Protein 2P8Z (pdb70)

Foldseek 3Di:
DEAPVVVVVQQVFLQQEFFEEEFEAPPLCRPLLVVLQCVVFWDDHCPWWFAFFKTKGKFFDDPVLVVLFPGDDDHGIHIYIHGDADNFQAQALLRLLRLLLGAEYEYEAELPVAQDPSSLRSVQFNLVSVHFYFYEHEPVVCCVPPVVDDPVRSVVSVVVSLVVQLVSCVVRHDCVVPRSRYDLLVLRYWYYYSVLFFIAGLQVLLVVCQVPLVHHSVVRSVQLDDQWFQDPVVRDIDRDQADPVRHGTDRNVCVRPVVLLSVQLVCQQVVVVVSNVVSCVVLVFDQDDPLVVDGHSSVSSVRRCRSGGSSVSVVSSSRRPGGRQQVPLLVSLVQFAPDDCVDPVSVQLNRLEQQGKWKWKFSFWTDIPPVLFTKTKTFTRGHKAFAQAWKWWAEPPDDLVDCPLTDTDGFHFKWASHRGDTHTDGMGGGRDITITGPCQPSYQGITIITRDSNGDTTHTGLRFHAQLAKKFKDAPDVVLVVLLVQLVVSLCSNDVSWDWDADPVGTIMITGRDPVRSVVSVVCSCCPSSVGDMDIDHDDDAKAKEFAAKQPDWFWFFWPVSFKIWTKMKGFADPVQQVCLVPPNQWLPPDQQVSLCCCCVPVVDDSQQSSFWLAEEAVRRHQETEGEQEDDDDCPVVCSVLLHLLVNVPQCQPLLATGGHHRMYMYTHYMGHDPDVVNDSNTRSLNNNLRSNLNSLSRHMWMWKKKWFADVLVVLVVVLLVVQVKAWDDWDQVGTIITIIDGPPVSSNCSVVSSCVSRVNGMHIDDDDDDDDTDPDRCQPCPDPNVVSSQVSCVVVVHDRGRDGSVVSGDDD/DCVVPVPADDADPCNFLVDPVCVVVVHDDDHGDGD

Structure (mmCIF, N/CA/C/O backbone):
data_2P8Z
#
_entry.id   2P8Z
#
_cell.length_a   1.0
_cell.length_b   1.0
_cell.length_c   1.0
_cell.angle_alpha   90.0
_cell.angle_beta   90.0
_cell.angle_gamma   90.0
#
_symmetry.space_group_name_H-M   'P 1'
#
loop_
_entity.id
_entity.type
_entity.pdbx_description
1 polymer 'Elongation factor 2'
2 polymer 'Elongation factor Tu-B'
3 non-polymer ADENOSINE-5-DIPHOSPHORIBOSE
4 non-polymer '[1R-(1.ALPHA.,3A.BETA.,4.BETA.,4A.BETA.,7.BETA.,7A.ALPHA.,8A.BETA.)]8A-[(6-DEOXY-4-O-METHYL-BETA-D-ALTROPYRANOSYLOXY)METHYL]-4-FORMYL-4,4A,5,6,7,7A,8,8A-OCTAHYDRO-7-METHYL-3-(1-METHYLETHYL)-1,4-METHANO-S-INDACENE-3A(1H)-CARBOXYLIC ACID'
5 non-polymer 'PHOSPHOAMINOPHOSPHONIC ACID-GUANYLATE ESTER'
#
loop_
_atom_site.group_PDB
_atom_site.id
_atom_site.type_symbol
_atom_site.label_atom_id
_atom_site.label_alt_id
_atom_site.label_comp_id
_atom_site.label_asym_id
_atom_site.label_entity_id
_atom_site.label_seq_id
_atom_site.pdbx_PDB_ins_code
_atom_site.Cartn_x
_atom_site.Cartn_y
_atom_site.Cartn_z
_atom_site.occupancy
_atom_site.B_iso_or_equiv
_atom_site.auth_seq_id
_atom_site.auth_comp_id
_atom_site.auth_asym_id
_atom_site.auth_atom_id
_atom_site.pdbx_PDB_model_num
ATOM 1 N N . ALA A 1 3 ? -15.390 74.503 -59.736 1.00 15.00 3 ALA T N 1
ATOM 2 C CA . ALA A 1 3 ? -15.792 75.033 -58.381 1.00 15.00 3 ALA T CA 1
ATOM 3 C C . ALA A 1 3 ? -16.845 76.152 -58.447 1.00 15.00 3 ALA T C 1
ATOM 4 O O . ALA A 1 3 ? -16.560 77.271 -58.875 1.00 15.00 3 ALA T O 1
ATOM 6 N N . PHE A 1 4 ? -18.058 75.846 -58.001 1.00 15.00 4 PHE T N 1
ATOM 7 C CA . PHE A 1 4 ? -19.143 76.817 -58.035 1.00 15.00 4 PHE T CA 1
ATOM 8 C C . PHE A 1 4 ? -19.680 77.181 -56.663 1.00 15.00 4 PHE T C 1
ATOM 9 O O . PHE A 1 4 ? -19.487 76.454 -55.689 1.00 15.00 4 PHE T O 1
ATOM 17 N N . THR A 1 5 ? -20.375 78.311 -56.607 1.00 15.00 5 THR T N 1
ATOM 18 C CA . THR A 1 5 ? -20.980 78.789 -55.373 1.00 15.00 5 THR T CA 1
ATOM 19 C C . THR A 1 5 ? -22.401 78.238 -55.338 1.00 15.00 5 THR T C 1
ATOM 20 O O . THR A 1 5 ? -22.935 77.804 -56.366 1.00 15.00 5 THR T O 1
ATOM 24 N N . VAL A 1 6 ? -23.015 78.260 -54.162 1.00 15.00 6 VAL T N 1
ATOM 25 C CA . VAL A 1 6 ? -24.382 77.775 -54.014 1.00 15.00 6 VAL T CA 1
ATOM 26 C C . VAL A 1 6 ? -25.317 78.512 -54.971 1.00 15.00 6 VAL T C 1
ATOM 27 O O . VAL A 1 6 ? -26.267 77.929 -55.489 1.00 15.00 6 VAL T O 1
ATOM 31 N N . ASP A 1 7 ? -25.041 79.793 -55.204 1.00 15.00 7 ASP T N 1
ATOM 32 C CA . ASP A 1 7 ? -25.856 80.599 -56.109 1.00 15.00 7 ASP T CA 1
ATOM 33 C C . ASP A 1 7 ? -25.701 80.115 -57.541 1.00 15.00 7 ASP T C 1
ATOM 34 O O . ASP A 1 7 ? -26.681 80.028 -58.283 1.00 15.00 7 ASP T O 1
ATOM 39 N N . GLN A 1 8 ? -24.464 79.811 -57.927 1.00 15.00 8 GLN T N 1
ATOM 40 C CA . GLN A 1 8 ? -24.193 79.329 -59.276 1.00 15.00 8 GLN T CA 1
ATOM 41 C C . GLN A 1 8 ? -24.881 77.988 -59.490 1.00 15.00 8 GLN T C 1
ATOM 42 O O . GLN A 1 8 ? -25.472 77.743 -60.539 1.00 15.00 8 GLN T O 1
ATOM 48 N N . MET A 1 9 ? -24.809 77.127 -58.481 1.00 15.00 9 MET T N 1
ATOM 49 C CA . MET A 1 9 ? -25.443 75.819 -58.556 1.00 15.00 9 MET T CA 1
ATOM 50 C C . MET A 1 9 ? -26.943 75.992 -58.725 1.00 15.00 9 MET T C 1
ATOM 51 O O . MET A 1 9 ? -27.533 75.434 -59.650 1.00 15.00 9 MET T O 1
ATOM 56 N N . ARG A 1 10 ? -27.549 76.773 -57.833 1.00 15.00 10 ARG T N 1
ATOM 57 C CA . ARG A 1 10 ? -28.987 77.022 -57.875 1.00 15.00 10 ARG T CA 1
ATOM 58 C C . ARG A 1 10 ? -29.436 77.626 -59.209 1.00 15.00 10 ARG T C 1
ATOM 59 O O . ARG A 1 10 ? -30.535 77.352 -59.691 1.00 15.00 10 ARG T O 1
ATOM 67 N N . SER A 1 11 ? -28.582 78.445 -59.805 1.00 15.00 11 SER T N 1
ATOM 68 C CA . SER A 1 11 ? -28.893 79.064 -61.084 1.00 15.00 11 SER T CA 1
ATOM 69 C C . SER A 1 11 ? -28.848 77.994 -62.181 1.00 15.00 11 SER T C 1
ATOM 70 O O . SER A 1 11 ? -29.657 77.990 -63.111 1.00 15.00 11 SER T O 1
ATOM 73 N N . LEU A 1 12 ? -27.887 77.087 -62.057 1.00 15.00 12 LEU T N 1
ATOM 74 C CA . LEU A 1 12 ? -27.705 75.995 -63.007 1.00 15.00 12 LEU T CA 1
ATOM 75 C C . LEU A 1 12 ? -28.921 75.065 -62.944 1.00 15.00 12 LEU T C 1
ATOM 76 O O . LEU A 1 12 ? -29.387 74.562 -63.962 1.00 15.00 12 LEU T O 1
ATOM 81 N N . MET A 1 13 ? -29.436 74.865 -61.734 1.00 15.00 13 MET T N 1
ATOM 82 C CA . MET A 1 13 ? -30.592 74.001 -61.497 1.00 15.00 13 MET T CA 1
ATOM 83 C C . MET A 1 13 ? -31.929 74.563 -61.979 1.00 15.00 13 MET T C 1
ATOM 84 O O . MET A 1 13 ? -32.929 73.844 -61.992 1.00 15.00 13 MET T O 1
ATOM 89 N N . ASP A 1 14 ? -31.958 75.839 -62.361 1.00 15.00 14 ASP T N 1
ATOM 90 C CA . ASP A 1 14 ? -33.189 76.452 -62.872 1.00 15.00 14 ASP T CA 1
ATOM 91 C C . ASP A 1 14 ? -33.449 76.021 -64.309 1.00 15.00 14 ASP T C 1
ATOM 92 O O . ASP A 1 14 ? -34.596 75.861 -64.720 1.00 15.00 14 ASP T O 1
ATOM 97 N N . LYS A 1 15 ? -32.373 75.852 -65.073 1.00 15.00 15 LYS T N 1
ATOM 98 C CA . LYS A 1 15 ? -32.482 75.465 -66.474 1.00 15.00 15 LYS T CA 1
ATOM 99 C C . LYS A 1 15 ? -32.477 73.955 -66.632 1.00 15.00 15 LYS T C 1
ATOM 100 O O . LYS A 1 15 ? -31.541 73.376 -67.189 1.00 15.00 15 LYS T O 1
ATOM 106 N N . VAL A 1 16 ? -33.535 73.320 -66.142 1.00 15.00 16 VAL T N 1
ATOM 107 C CA . VAL A 1 16 ? -33.656 71.871 -66.212 1.00 15.00 16 VAL T CA 1
ATOM 108 C C . VAL A 1 16 ? -33.610 71.333 -67.634 1.00 15.00 16 VAL T C 1
ATOM 109 O O . VAL A 1 16 ? -33.513 70.122 -67.844 1.00 15.00 16 VAL T O 1
ATOM 113 N N . THR A 1 17 ? -33.689 72.224 -68.614 1.00 15.00 17 THR T N 1
ATOM 114 C CA . THR A 1 17 ? -33.608 71.791 -70.001 1.00 15.00 17 THR T CA 1
ATOM 115 C C . THR A 1 17 ? -32.149 71.406 -70.242 1.00 15.00 17 THR T C 1
ATOM 116 O O . THR A 1 17 ? -31.835 70.601 -71.119 1.00 15.00 17 THR T O 1
ATOM 120 N N . ASN A 1 18 ? -31.267 71.986 -69.432 1.00 15.00 18 ASN T N 1
ATOM 121 C CA . ASN A 1 18 ? -29.833 71.766 -69.543 1.00 15.00 18 ASN T CA 1
ATOM 122 C C . ASN A 1 18 ? -29.280 70.930 -68.406 1.00 15.00 18 ASN T C 1
ATOM 123 O O . ASN A 1 18 ? -28.136 71.112 -67.976 1.00 15.00 18 ASN T O 1
ATOM 128 N N . VAL A 1 19 ? -30.112 70.025 -67.909 1.00 15.00 19 VAL T N 1
ATOM 129 C CA . VAL A 1 19 ? -29.718 69.126 -66.845 1.00 15.00 19 VAL T CA 1
ATOM 130 C C . VAL A 1 19 ? -29.755 67.719 -67.425 1.00 15.00 19 VAL T C 1
ATOM 131 O O . VAL A 1 19 ? -30.521 67.447 -68.359 1.00 15.00 19 VAL T O 1
ATOM 135 N N . ARG A 1 20 ? -28.913 66.838 -66.892 1.00 15.00 20 ARG T N 1
ATOM 136 C CA . ARG A 1 20 ? -28.861 65.453 -67.345 1.00 15.00 20 ARG T CA 1
ATOM 137 C C . ARG A 1 20 ? -28.709 64.544 -66.132 1.00 15.00 20 ARG T C 1
ATOM 138 O O . ARG A 1 20 ? -27.690 64.561 -65.444 1.00 15.00 20 ARG T O 1
ATOM 146 N N . ASN A 1 21 ? -29.737 63.757 -65.866 1.00 15.00 21 ASN T N 1
ATOM 147 C CA . ASN A 1 21 ? -29.718 62.832 -64.753 1.00 15.00 21 ASN T CA 1
ATOM 148 C C . ASN A 1 21 ? -29.395 61.485 -65.374 1.00 15.00 21 ASN T C 1
ATOM 149 O O . ASN A 1 21 ? -30.145 60.991 -66.203 1.00 15.00 21 ASN T O 1
ATOM 154 N N . MET A 1 22 ? -28.262 60.905 -64.993 1.00 15.00 22 MET T N 1
ATOM 155 C CA . MET A 1 22 ? -27.852 59.626 -65.549 1.00 15.00 22 MET T CA 1
ATOM 156 C C . MET A 1 22 ? -26.934 58.825 -64.634 1.00 15.00 22 MET T C 1
ATOM 157 O O . MET A 1 22 ? -26.578 59.262 -63.542 1.00 15.00 22 MET T O 1
ATOM 162 N N . SER A 1 23 ? -26.567 57.632 -65.079 1.00 15.00 23 SER T N 1
ATOM 163 C CA . SER A 1 23 ? -25.674 56.769 -64.309 1.00 15.00 23 SER T CA 1
ATOM 164 C C . SER A 1 23 ? -24.820 55.968 -65.292 1.00 15.00 23 SER T C 1
ATOM 165 O O . SER A 1 23 ? -25.006 56.060 -66.509 1.00 15.00 23 SER T O 1
ATOM 168 N N . VAL A 1 24 ? -23.879 55.198 -64.755 1.00 15.00 24 VAL T N 1
ATOM 169 C CA . VAL A 1 24 ? -23.006 54.374 -65.580 1.00 15.00 24 VAL T CA 1
ATOM 170 C C . VAL A 1 24 ? -23.338 52.911 -65.276 1.00 15.00 24 VAL T C 1
ATOM 171 O O . VAL A 1 24 ? -23.368 52.492 -64.113 1.00 15.00 24 VAL T O 1
ATOM 175 N N . ILE A 1 25 ? -23.622 52.154 -66.331 1.00 15.00 25 ILE T N 1
ATOM 176 C CA . ILE A 1 25 ? -23.971 50.743 -66.228 1.00 15.00 25 ILE T CA 1
ATOM 177 C C . ILE A 1 25 ? -22.771 49.939 -66.705 1.00 15.00 25 ILE T C 1
ATOM 178 O O . ILE A 1 25 ? -22.310 50.117 -67.833 1.00 15.00 25 ILE T O 1
ATOM 183 N N . ALA A 1 26 ? -22.264 49.055 -65.857 1.00 15.00 26 ALA T N 1
ATOM 184 C CA . ALA A 1 26 ? -21.110 48.256 -66.238 1.00 15.00 26 ALA T CA 1
ATOM 185 C C . ALA A 1 26 ? -20.937 46.992 -65.408 1.00 15.00 26 ALA T C 1
ATOM 186 O O . ALA A 1 26 ? -21.227 46.969 -64.209 1.00 15.00 26 ALA T O 1
ATOM 188 N N . HIS A 1 27 ? -20.462 45.943 -66.076 1.00 15.00 27 HIS T N 1
ATOM 189 C CA . HIS A 1 27 ? -20.188 44.654 -65.454 1.00 15.00 27 HIS T CA 1
ATOM 190 C C . HIS A 1 27 ? -18.896 44.878 -64.659 1.00 15.00 27 HIS T C 1
ATOM 191 O O . HIS A 1 27 ? -18.058 45.696 -65.063 1.00 15.00 27 HIS T O 1
ATOM 198 N N . VAL A 1 28 ? -18.733 44.181 -63.533 1.00 15.00 28 VAL T N 1
ATOM 199 C CA . VAL A 1 28 ? -17.525 44.336 -62.709 1.00 15.00 28 VAL T CA 1
ATOM 200 C C . VAL A 1 28 ? -16.248 44.256 -63.534 1.00 15.00 28 VAL T C 1
ATOM 201 O O . VAL A 1 28 ? -16.146 43.454 -64.459 1.00 15.00 28 VAL T O 1
ATOM 205 N N . ASP A 1 29 ? -15.283 45.104 -63.194 1.00 15.00 29 ASP T N 1
ATOM 206 C CA . ASP A 1 29 ? -13.993 45.137 -63.878 1.00 15.00 29 ASP T CA 1
ATOM 207 C C . ASP A 1 29 ? -13.981 45.724 -65.284 1.00 15.00 29 ASP T C 1
ATOM 208 O O . ASP A 1 29 ? -12.918 45.795 -65.912 1.00 15.00 29 ASP T O 1
ATOM 213 N N . HIS A 1 30 ? -15.137 46.138 -65.795 1.00 15.00 30 HIS T N 1
ATOM 214 C CA . HIS A 1 30 ? -15.145 46.714 -67.128 1.00 15.00 30 HIS T CA 1
ATOM 215 C C . HIS A 1 30 ? -14.682 48.165 -67.158 1.00 15.00 30 HIS T C 1
ATOM 216 O O . HIS A 1 30 ? -14.643 48.779 -68.221 1.00 15.00 30 HIS T O 1
ATOM 223 N N . GLY A 1 31 ? -14.323 48.707 -65.996 1.00 15.00 31 GLY T N 1
ATOM 224 C CA . GLY A 1 31 ? -13.817 50.069 -65.944 1.00 15.00 31 GLY T CA 1
ATOM 225 C C . GLY A 1 31 ? -14.773 51.182 -65.579 1.00 15.00 31 GLY T C 1
ATOM 226 O O . GLY A 1 31 ? -14.510 52.345 -65.878 1.00 15.00 31 GLY T O 1
ATOM 227 N N . LYS A 1 32 ? -15.879 50.842 -64.933 1.00 15.00 32 LYS T N 1
ATOM 228 C CA . LYS A 1 32 ? -16.860 51.840 -64.525 1.00 15.00 32 LYS T CA 1
ATOM 229 C C . LYS A 1 32 ? -16.241 52.916 -63.632 1.00 15.00 32 LYS T C 1
ATOM 230 O O . LYS A 1 32 ? -16.501 54.105 -63.806 1.00 15.00 32 LYS T O 1
ATOM 236 N N . SER A 1 33 ? -15.405 52.498 -62.692 1.00 15.00 33 SER T N 1
ATOM 237 C CA . SER A 1 33 ? -14.764 53.432 -61.775 1.00 15.00 33 SER T CA 1
ATOM 238 C C . SER A 1 33 ? -13.776 54.395 -62.414 1.00 15.00 33 SER T C 1
ATOM 239 O O . SER A 1 33 ? -13.868 55.604 -62.191 1.00 15.00 33 SER T O 1
ATOM 242 N N . THR A 1 34 ? -12.831 53.874 -63.197 1.00 15.00 34 THR T N 1
ATOM 243 C CA . THR A 1 34 ? -11.832 54.744 -63.815 1.00 15.00 34 THR T CA 1
ATOM 244 C C . THR A 1 34 ? -12.453 55.692 -64.828 1.00 15.00 34 THR T C 1
ATOM 245 O O . THR A 1 34 ? -11.911 56.763 -65.091 1.00 15.00 34 THR T O 1
ATOM 249 N N . LEU A 1 35 ? -13.584 55.307 -65.406 1.00 15.00 35 LEU T N 1
ATOM 250 C CA . LEU A 1 35 ? -14.245 56.197 -66.350 1.00 15.00 35 LEU T CA 1
ATOM 251 C C . LEU A 1 35 ? -14.877 57.371 -65.606 1.00 15.00 35 LEU T C 1
ATOM 252 O O . LEU A 1 35 ? -14.794 58.509 -66.064 1.00 15.00 35 LEU T O 1
ATOM 257 N N . THR A 1 36 ? -15.498 57.107 -64.455 1.00 15.00 36 THR T N 1
ATOM 258 C CA . THR A 1 36 ? -16.125 58.186 -63.703 1.00 15.00 36 THR T CA 1
ATOM 259 C C . THR A 1 36 ? -15.045 59.074 -63.095 1.00 15.00 36 THR T C 1
ATOM 260 O O . THR A 1 36 ? -15.248 60.283 -62.953 1.00 15.00 36 THR T O 1
ATOM 264 N N . ASP A 1 37 ? -13.898 58.495 -62.740 1.00 15.00 37 ASP T N 1
ATOM 265 C CA . ASP A 1 37 ? -12.823 59.324 -62.196 1.00 15.00 37 ASP T CA 1
ATOM 266 C C . ASP A 1 37 ? -12.427 60.295 -63.303 1.00 15.00 37 ASP T C 1
ATOM 267 O O . ASP A 1 37 ? -12.197 61.473 -63.056 1.00 15.00 37 ASP T O 1
ATOM 272 N N . SER A 1 38 ? -12.363 59.792 -64.532 1.00 15.00 38 SER T N 1
ATOM 273 C CA . SER A 1 38 ? -12.034 60.621 -65.684 1.00 15.00 38 SER T CA 1
ATOM 274 C C . SER A 1 38 ? -13.047 61.760 -65.825 1.00 15.00 38 SER T C 1
ATOM 275 O O . SER A 1 38 ? -12.667 62.914 -66.032 1.00 15.00 38 SER T O 1
ATOM 278 N N . LEU A 1 39 ? -14.336 61.437 -65.734 1.00 15.00 39 LEU T N 1
ATOM 279 C CA . LEU A 1 39 ? -15.367 62.461 -65.845 1.00 15.00 39 LEU T CA 1
ATOM 280 C C . LEU A 1 39 ? -15.230 63.477 -64.713 1.00 15.00 39 LEU T C 1
ATOM 281 O O . LEU A 1 39 ? -15.292 64.691 -64.941 1.00 15.00 39 LEU T O 1
ATOM 286 N N . VAL A 1 40 ? -15.043 62.977 -63.491 1.00 15.00 40 VAL T N 1
ATOM 287 C CA . VAL A 1 40 ? -14.901 63.855 -62.339 1.00 15.00 40 VAL T CA 1
ATOM 288 C C . VAL A 1 40 ? -13.682 64.774 -62.449 1.00 15.00 40 VAL T C 1
ATOM 289 O O . VAL A 1 40 ? -13.784 65.966 -62.156 1.00 15.00 40 VAL T O 1
ATOM 293 N N . GLN A 1 41 ? -12.540 64.236 -62.878 1.00 15.00 41 GLN T N 1
ATOM 294 C CA . GLN A 1 41 ? -11.326 65.044 -63.025 1.00 15.00 41 GLN T CA 1
ATOM 295 C C . GLN A 1 41 ? -11.455 66.106 -64.115 1.00 15.00 41 GLN T C 1
ATOM 296 O O . GLN A 1 41 ? -10.852 67.175 -64.022 1.00 15.00 41 GLN T O 1
ATOM 302 N N . ARG A 1 42 ? -12.236 65.808 -65.149 1.00 15.00 42 ARG T N 1
ATOM 303 C CA . ARG A 1 42 ? -12.431 66.736 -66.257 1.00 15.00 42 ARG T CA 1
ATOM 304 C C . ARG A 1 42 ? -13.537 67.763 -66.052 1.00 15.00 42 ARG T C 1
ATOM 305 O O . ARG A 1 42 ? -13.403 68.918 -66.476 1.00 15.00 42 ARG T O 1
ATOM 313 N N . ALA A 1 43 ? -14.632 67.356 -65.419 1.00 15.00 43 ALA T N 1
ATOM 314 C CA . ALA A 1 43 ? -15.741 68.279 -65.248 1.00 15.00 43 ALA T CA 1
ATOM 315 C C . ALA A 1 43 ? -16.405 68.285 -63.881 1.00 15.00 43 ALA T C 1
ATOM 316 O O . ALA A 1 43 ? -17.413 68.959 -63.699 1.00 15.00 43 ALA T O 1
ATOM 318 N N . GLY A 1 44 ? -15.841 67.542 -62.930 1.00 15.00 44 GLY T N 1
ATOM 319 C CA . GLY A 1 44 ? -16.406 67.491 -61.592 1.00 15.00 44 GLY T CA 1
ATOM 320 C C . GLY A 1 44 ? -16.654 68.877 -61.018 1.00 15.00 44 GLY T C 1
ATOM 321 O O . GLY A 1 44 ? -15.931 69.816 -61.324 1.00 15.00 44 GLY T O 1
ATOM 322 N N . ILE A 1 45 ? -17.690 69.010 -60.198 1.00 15.00 45 ILE T N 1
ATOM 323 C CA . ILE A 1 45 ? -18.029 70.286 -59.580 1.00 15.00 45 ILE T CA 1
ATOM 324 C C . ILE A 1 45 ? -17.789 70.199 -58.079 1.00 15.00 45 ILE T C 1
ATOM 325 O O . ILE A 1 45 ? -18.081 69.180 -57.441 1.00 15.00 45 ILE T O 1
ATOM 330 N N . ILE A 1 46 ? -17.273 71.286 -57.518 1.00 15.00 46 ILE T N 1
ATOM 331 C CA . ILE A 1 46 ? -16.988 71.359 -56.093 1.00 15.00 46 ILE T CA 1
ATOM 332 C C . ILE A 1 46 ? -17.416 72.727 -55.575 1.00 15.00 46 ILE T C 1
ATOM 333 O O . ILE A 1 46 ? -17.350 73.719 -56.313 1.00 15.00 46 ILE T O 1
ATOM 338 N N . SER A 1 47 ? -17.875 72.776 -54.325 1.00 15.00 47 SER T N 1
ATOM 339 C CA . SER A 1 47 ? -18.303 74.039 -53.710 1.00 15.00 47 SER T CA 1
ATOM 340 C C . SER A 1 47 ? -17.154 75.042 -53.680 1.00 15.00 47 SER T C 1
ATOM 341 O O . SER A 1 47 ? -16.013 74.668 -53.423 1.00 15.00 47 SER T O 1
ATOM 344 N N . ALA A 1 48 ? -17.456 76.313 -53.935 1.00 15.00 48 ALA T N 1
ATOM 345 C CA . ALA A 1 48 ? -16.431 77.357 -53.931 1.00 15.00 48 ALA T CA 1
ATOM 346 C C . ALA A 1 48 ? -15.832 77.560 -52.536 1.00 15.00 48 ALA T C 1
ATOM 347 O O . ALA A 1 48 ? -14.912 78.362 -52.348 1.00 15.00 48 ALA T O 1
ATOM 349 N N . GLY A 1 67 ? -18.526 69.734 -41.231 1.00 15.00 67 GLY T N 1
ATOM 350 C CA . GLY A 1 67 ? -17.689 68.573 -40.986 1.00 15.00 67 GLY T CA 1
ATOM 351 C C . GLY A 1 67 ? -18.497 67.294 -41.072 1.00 15.00 67 GLY T C 1
ATOM 352 O O . GLY A 1 67 ? -18.100 66.249 -40.559 1.00 15.00 67 GLY T O 1
ATOM 353 N N . ILE A 1 68 ? -19.653 67.385 -41.712 1.00 15.00 68 ILE T N 1
ATOM 354 C CA . ILE A 1 68 ? -20.513 66.225 -41.878 1.00 15.00 68 ILE T CA 1
ATOM 355 C C . ILE A 1 68 ? -20.244 65.629 -43.248 1.00 15.00 68 ILE T C 1
ATOM 356 O O . ILE A 1 68 ? -20.313 66.326 -44.262 1.00 15.00 68 ILE T O 1
ATOM 361 N N . THR A 1 69 ? -19.911 64.344 -43.266 1.00 15.00 69 THR T N 1
ATOM 362 C CA . THR A 1 69 ? -19.635 63.657 -44.514 1.00 15.00 69 THR T CA 1
ATOM 363 C C . THR A 1 69 ? -20.673 62.576 -44.723 1.00 15.00 69 THR T C 1
ATOM 364 O O . THR A 1 69 ? -21.327 62.127 -43.774 1.00 15.00 69 THR T O 1
ATOM 368 N N . ILE A 1 70 ? -20.833 62.170 -45.975 1.00 15.00 70 ILE T N 1
ATOM 369 C CA . ILE A 1 70 ? -21.803 61.145 -46.304 1.00 15.00 70 ILE T CA 1
ATOM 370 C C . ILE A 1 70 ? -21.171 60.153 -47.248 1.00 15.00 70 ILE T C 1
ATOM 371 O O . ILE A 1 70 ? -20.040 60.344 -47.689 1.00 15.00 70 ILE T O 1
ATOM 376 N N . LYS A 1 71 ? -21.880 59.072 -47.536 1.00 15.00 71 LYS T N 1
ATOM 377 C CA . LYS A 1 71 ? -21.343 58.139 -48.500 1.00 15.00 71 LYS T CA 1
ATOM 378 C C . LYS A 1 71 ? -21.658 58.747 -49.870 1.00 15.00 71 LYS T C 1
ATOM 379 O O . LYS A 1 71 ? -22.809 59.119 -50.144 1.00 15.00 71 LYS T O 1
ATOM 385 N N . SER A 1 72 ? -20.648 58.844 -50.728 1.00 15.00 72 SER T N 1
ATOM 386 C CA . SER A 1 72 ? -20.846 59.414 -52.052 1.00 15.00 72 SER T CA 1
ATOM 387 C C . SER A 1 72 ? -21.987 58.672 -52.748 1.00 15.00 72 SER T C 1
ATOM 388 O O . SER A 1 72 ? -21.932 57.458 -52.946 1.00 15.00 72 SER T O 1
ATOM 391 N N . THR A 1 73 ? -23.029 59.419 -53.102 1.00 15.00 73 THR T N 1
ATOM 392 C CA . THR A 1 73 ? -24.216 58.862 -53.741 1.00 15.00 73 THR T CA 1
ATOM 393 C C . THR A 1 73 ? -24.434 59.414 -55.137 1.00 15.00 73 THR T C 1
ATOM 394 O O . THR A 1 73 ? -25.075 58.773 -55.972 1.00 15.00 73 THR T O 1
ATOM 398 N N . ALA A 1 74 ? -23.914 60.614 -55.376 1.00 15.00 74 ALA T N 1
ATOM 399 C CA . ALA A 1 74 ? -24.054 61.271 -56.660 1.00 15.00 74 ALA T CA 1
ATOM 400 C C . ALA A 1 74 ? -22.986 62.342 -56.835 1.00 15.00 74 ALA T C 1
ATOM 401 O O . ALA A 1 74 ? -22.527 62.946 -55.870 1.00 15.00 74 ALA T O 1
ATOM 403 N N . ILE A 1 75 ? -22.588 62.578 -58.075 1.00 15.00 75 ILE T N 1
ATOM 404 C CA . ILE A 1 75 ? -21.573 63.579 -58.348 1.00 15.00 75 ILE T CA 1
ATOM 405 C C . ILE A 1 75 ? -22.115 64.528 -59.406 1.00 15.00 75 ILE T C 1
ATOM 406 O O . ILE A 1 75 ? -22.851 64.112 -60.302 1.00 15.00 75 ILE T O 1
ATOM 411 N N . SER A 1 76 ? -21.764 65.801 -59.290 1.00 15.00 7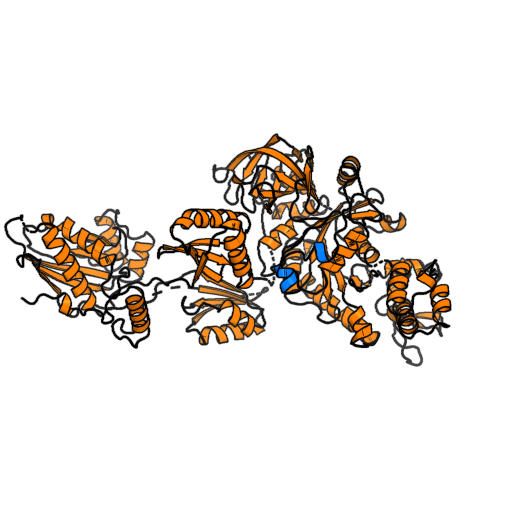6 SER T N 1
ATOM 412 C CA . SER A 1 76 ? -22.205 66.806 -60.253 1.00 15.00 76 SER T CA 1
ATOM 413 C C . SER A 1 76 ? -21.073 67.121 -61.239 1.00 15.00 76 SER T C 1
ATOM 414 O O . SER A 1 76 ? -19.915 67.254 -60.850 1.00 15.00 76 SER T O 1
ATOM 417 N N . LEU A 1 77 ? -21.426 67.219 -62.513 1.00 15.00 77 LEU T N 1
ATOM 418 C CA . LEU A 1 77 ? -20.480 67.534 -63.578 1.00 15.00 77 LEU T CA 1
ATOM 419 C C . LEU A 1 77 ? -20.946 68.820 -64.273 1.00 15.00 77 LEU T C 1
ATOM 420 O O . LEU A 1 77 ? -22.146 69.135 -64.291 1.00 15.00 77 LEU T O 1
ATOM 425 N N . TYR A 1 78 ? -20.000 69.566 -64.840 1.00 15.00 78 TYR T N 1
ATOM 426 C CA . TYR A 1 78 ? -20.339 70.798 -65.540 1.00 15.00 78 TYR T CA 1
ATOM 427 C C . TYR A 1 78 ? -19.760 70.754 -66.944 1.00 15.00 78 TYR T C 1
ATOM 428 O O . TYR A 1 78 ? -18.610 70.389 -67.132 1.00 15.00 78 TYR T O 1
ATOM 437 N N . SER A 1 79 ? -20.561 71.125 -67.934 1.00 15.00 79 SER T N 1
ATOM 438 C CA . SER A 1 79 ? -20.085 71.108 -69.306 1.00 15.00 79 SER T CA 1
ATOM 439 C C . SER A 1 79 ? -20.647 72.226 -70.177 1.00 15.00 79 SER T C 1
ATOM 440 O O . SER A 1 79 ? -21.804 72.627 -70.039 1.00 15.00 79 SER T O 1
ATOM 443 N N . GLU A 1 80 ? -19.797 72.726 -71.070 1.00 15.00 80 GLU T N 1
ATOM 444 C CA . GLU A 1 80 ? -20.169 73.775 -72.012 1.00 15.00 80 GLU T CA 1
ATOM 445 C C . GLU A 1 80 ? -19.942 73.244 -73.419 1.00 15.00 80 GLU T C 1
ATOM 446 O O . GLU A 1 80 ? -18.912 72.633 -73.694 1.00 15.00 80 GLU T O 1
ATOM 452 N N . MET A 1 81 ? -20.906 73.464 -74.304 1.00 15.00 81 MET T N 1
ATOM 453 C CA . MET A 1 81 ? -20.786 73.018 -75.681 1.00 15.00 81 MET T CA 1
ATOM 454 C C . MET A 1 81 ? -20.669 74.271 -76.544 1.00 15.00 81 MET T C 1
ATOM 455 O O . MET A 1 81 ? -21.042 75.364 -76.110 1.00 15.00 81 MET T O 1
ATOM 460 N N . SER A 1 82 ? -20.145 74.118 -77.757 1.00 15.00 82 SER T N 1
ATOM 461 C CA . SER A 1 82 ? -20.003 75.251 -78.668 1.00 15.00 82 SER T CA 1
ATOM 462 C C . SER A 1 82 ? -21.380 75.585 -79.215 1.00 15.00 82 SER T C 1
ATOM 463 O O . SER A 1 82 ? -22.281 74.745 -79.217 1.00 15.00 82 SER T O 1
ATOM 466 N N . ASP A 1 83 ? -21.541 76.813 -79.683 1.00 15.00 83 ASP T N 1
ATOM 467 C CA . ASP A 1 83 ? -22.818 77.236 -80.228 1.00 15.00 83 ASP T CA 1
ATOM 468 C C . ASP A 1 83 ? -23.316 76.299 -81.330 1.00 15.00 83 ASP T C 1
ATOM 469 O O . ASP A 1 83 ? -24.514 76.033 -81.421 1.00 15.00 83 ASP T O 1
ATOM 474 N N . GLU A 1 84 ? -22.414 75.786 -82.160 1.00 15.00 84 GLU T N 1
ATOM 475 C CA . GLU A 1 84 ? -22.851 74.891 -83.222 1.00 15.00 84 GLU T CA 1
ATOM 476 C C . GLU A 1 84 ? -23.335 73.573 -82.630 1.00 15.00 84 GLU T C 1
ATOM 477 O O . GLU A 1 84 ? -24.391 73.066 -83.018 1.00 15.00 84 GLU T O 1
ATOM 483 N N . ASP A 1 85 ? -22.571 73.023 -81.688 1.00 15.00 85 ASP T N 1
ATOM 484 C CA . ASP A 1 85 ? -22.943 71.771 -81.034 1.00 15.00 85 ASP T CA 1
ATOM 485 C C . ASP A 1 85 ? -24.358 71.848 -80.467 1.00 15.00 85 ASP T C 1
ATOM 486 O O . ASP A 1 85 ? -25.204 71.006 -80.772 1.00 15.00 85 ASP T O 1
ATOM 491 N N . VAL A 1 86 ? -24.611 72.866 -79.647 1.00 15.00 86 VAL T N 1
ATOM 492 C CA . VAL A 1 86 ? -25.920 73.049 -79.025 1.00 15.00 86 VAL T CA 1
ATOM 493 C C . VAL A 1 86 ? -27.072 73.071 -80.030 1.00 15.00 86 VAL T C 1
ATOM 494 O O . VAL A 1 86 ? -28.208 72.746 -79.682 1.00 15.00 86 VAL T O 1
ATOM 498 N N . LYS A 1 87 ? -26.788 73.456 -81.269 1.00 15.00 87 LYS T N 1
ATOM 499 C CA . LYS A 1 87 ? -27.834 73.490 -82.288 1.00 15.00 87 LYS T CA 1
ATOM 500 C C . LYS A 1 87 ? -28.222 72.074 -82.691 1.00 15.00 87 LYS T C 1
ATOM 501 O O . LYS A 1 87 ? -29.360 71.823 -83.084 1.00 15.00 87 LYS T O 1
ATOM 507 N N . GLU A 1 88 ? -27.267 71.156 -82.576 1.00 15.00 88 GLU T N 1
ATOM 508 C CA . GLU A 1 88 ? -27.476 69.756 -82.923 1.00 15.00 88 GLU T CA 1
ATOM 509 C C . GLU A 1 88 ? -28.323 68.977 -81.917 1.00 15.00 88 GLU T C 1
ATOM 510 O O . GLU A 1 88 ? -28.871 67.922 -82.251 1.00 15.00 88 GLU T O 1
ATOM 516 N N . ILE A 1 89 ? -28.436 69.491 -80.693 1.00 15.00 89 ILE T N 1
ATOM 517 C CA . ILE A 1 89 ? -29.222 68.834 -79.649 1.00 15.00 89 ILE T CA 1
ATOM 518 C C . ILE A 1 89 ? -30.698 68.808 -80.048 1.00 15.00 89 ILE T C 1
ATOM 519 O O . ILE A 1 89 ? -31.345 69.849 -80.132 1.00 15.00 89 ILE T O 1
ATOM 524 N N . LYS A 1 90 ? -31.221 67.612 -80.293 1.00 15.00 90 LYS T N 1
ATOM 525 C CA . LYS A 1 90 ? -32.613 67.443 -80.692 1.00 15.00 90 LYS T CA 1
ATOM 526 C C . LYS A 1 90 ? -33.594 67.573 -79.527 1.00 15.00 90 LYS T C 1
ATOM 527 O O . LYS A 1 90 ? -34.536 66.783 -79.408 1.00 15.00 90 LYS T O 1
ATOM 533 N N . GLN A 1 91 ? -33.368 68.543 -78.651 1.00 15.00 91 GLN T N 1
ATOM 534 C CA . GLN A 1 91 ? -34.284 68.751 -77.531 1.00 15.00 91 GLN T CA 1
ATOM 535 C C . GLN A 1 91 ? -34.121 70.154 -76.950 1.00 15.00 91 GLN T C 1
ATOM 536 O O . GLN A 1 91 ? -33.064 70.768 -77.081 1.00 15.00 91 GLN T O 1
ATOM 542 N N . LYS A 1 92 ? -35.187 70.655 -76.334 1.00 15.00 92 LYS T N 1
ATOM 543 C CA . LYS A 1 92 ? -35.224 71.990 -75.730 1.00 15.00 92 LYS T CA 1
ATOM 544 C C . LYS A 1 92 ? -33.944 72.365 -74.987 1.00 15.00 92 LYS T C 1
ATOM 545 O O . LYS A 1 92 ? -33.591 71.733 -73.994 1.00 15.00 92 LYS T O 1
ATOM 551 N N . THR A 1 93 ? -33.261 73.405 -75.463 1.00 15.00 93 THR T N 1
ATOM 552 C CA . THR A 1 93 ? -32.011 73.846 -74.841 1.00 15.00 93 THR T CA 1
ATOM 553 C C . THR A 1 93 ? -32.009 75.341 -74.476 1.00 15.00 93 THR T C 1
ATOM 554 O O . THR A 1 93 ? -32.552 76.169 -75.204 1.00 15.00 93 THR T O 1
ATOM 558 N N . ASP A 1 94 ? -31.393 75.680 -73.348 1.00 15.00 94 ASP T N 1
ATOM 559 C CA . ASP A 1 94 ? -31.322 77.072 -72.898 1.00 15.00 94 ASP T CA 1
ATOM 560 C C . ASP A 1 94 ? -29.881 77.486 -72.561 1.00 15.00 94 ASP T C 1
ATOM 561 O O . ASP A 1 94 ? -29.463 77.454 -71.392 1.00 15.00 94 ASP T O 1
ATOM 566 N N . GLY A 1 95 ? -29.128 77.885 -73.581 1.00 15.00 95 GLY T N 1
ATOM 567 C CA . GLY A 1 95 ? -27.753 78.284 -73.349 1.00 15.00 95 GLY T CA 1
ATOM 568 C C . GLY A 1 95 ? -26.784 77.150 -73.631 1.00 15.00 95 GLY T C 1
ATOM 569 O O . GLY A 1 95 ? -27.195 76.073 -74.077 1.00 15.00 95 GLY T O 1
ATOM 570 N N . ASN A 1 96 ? -25.504 77.381 -73.350 1.00 15.00 96 ASN T N 1
ATOM 571 C CA . ASN A 1 96 ? -24.469 76.386 -73.610 1.00 15.00 96 ASN T CA 1
ATOM 572 C C . ASN A 1 96 ? -23.909 75.668 -72.385 1.00 15.00 96 ASN T C 1
ATOM 573 O O . ASN A 1 96 ? -22.954 74.907 -72.503 1.00 15.00 96 ASN T O 1
ATOM 578 N N . SER A 1 97 ? -24.487 75.919 -71.214 1.00 15.00 97 SER T N 1
ATOM 579 C CA . SER A 1 97 ? -24.036 75.271 -69.983 1.00 15.00 97 SER T CA 1
ATOM 580 C C . SER A 1 97 ? -24.907 74.068 -69.641 1.00 15.00 97 SER T C 1
ATOM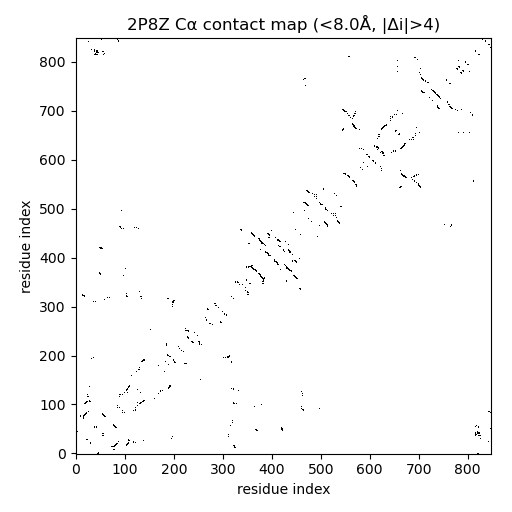 581 O O . SER A 1 97 ? -26.126 74.088 -69.843 1.00 15.00 97 SER T O 1
ATOM 584 N N . PHE A 1 98 ? -24.286 73.017 -69.115 1.00 15.00 98 PHE T N 1
ATOM 585 C CA . PHE A 1 98 ? -25.034 71.825 -68.761 1.00 15.00 98 PHE T CA 1
ATOM 586 C C . PHE A 1 98 ? -24.604 71.299 -67.410 1.00 15.00 98 PHE T C 1
ATOM 587 O O . PHE A 1 98 ? -23.430 71.345 -67.059 1.00 15.00 98 PHE T O 1
ATOM 595 N N . LEU A 1 99 ? -25.576 70.836 -66.635 1.00 15.00 99 LEU T N 1
ATOM 596 C CA . LEU A 1 99 ? -25.314 70.278 -65.316 1.00 15.00 99 LEU T CA 1
ATOM 597 C C . LEU A 1 99 ? -25.630 68.801 -65.419 1.00 15.00 99 LEU T C 1
ATOM 598 O O . LEU A 1 99 ? -26.739 68.413 -65.777 1.00 15.00 99 LEU T O 1
ATOM 603 N N . ILE A 1 100 ? -24.641 67.981 -65.106 1.00 15.00 100 ILE T N 1
ATOM 604 C CA . ILE A 1 100 ? -24.808 66.547 -65.195 1.00 15.00 100 ILE T CA 1
ATOM 605 C C . ILE A 1 100 ? -24.710 65.852 -63.845 1.00 15.00 100 ILE T C 1
ATOM 606 O O . ILE A 1 100 ? -23.695 65.957 -63.142 1.00 15.00 100 ILE T O 1
ATOM 611 N N . ASN A 1 101 ? -25.784 65.159 -63.479 1.00 15.00 101 ASN T N 1
ATOM 612 C CA . ASN A 1 101 ? -25.828 64.415 -62.239 1.00 15.00 101 ASN T CA 1
ATOM 613 C C . ASN A 1 101 ? -25.465 62.958 -62.538 1.00 15.00 101 ASN T C 1
ATOM 614 O O . ASN A 1 101 ? -26.228 62.239 -63.177 1.00 15.00 101 ASN T O 1
ATOM 619 N N . LEU A 1 102 ? -24.281 62.539 -62.103 1.00 15.00 102 LEU T N 1
ATOM 620 C CA . LEU A 1 102 ? -23.817 61.165 -62.296 1.00 15.00 102 LEU T CA 1
ATOM 621 C C . LEU A 1 102 ? -24.259 60.448 -61.020 1.00 15.00 102 LEU T C 1
ATOM 622 O O . LEU A 1 102 ? -23.651 60.601 -59.957 1.00 15.00 102 LEU T O 1
ATOM 627 N N . ILE A 1 103 ? -25.333 59.678 -61.121 1.00 15.00 103 ILE T N 1
ATOM 628 C CA . ILE A 1 103 ? -25.872 58.999 -59.963 1.00 15.00 103 ILE T CA 1
ATOM 629 C C . ILE A 1 103 ? -25.309 57.611 -59.749 1.00 15.00 103 ILE T C 1
ATOM 630 O O . ILE A 1 103 ? -25.274 56.793 -60.659 1.00 15.00 103 ILE T O 1
ATOM 635 N N . ASP A 1 104 ? -24.869 57.358 -58.523 1.00 15.00 104 ASP T N 1
ATOM 636 C CA . ASP A 1 104 ? -24.295 56.075 -58.151 1.00 15.00 104 ASP T CA 1
ATOM 637 C C . ASP A 1 104 ? -25.361 54.982 -58.163 1.00 15.00 104 ASP T C 1
ATOM 638 O O . ASP A 1 104 ? -26.518 55.212 -57.793 1.00 15.00 104 ASP T O 1
ATOM 643 N N . SER A 1 105 ? -24.969 53.798 -58.614 1.00 15.00 105 SER T N 1
ATOM 644 C CA . SER A 1 105 ? -25.871 52.658 -58.670 1.00 15.00 105 SER T CA 1
ATOM 645 C C . SER A 1 105 ? -25.175 51.483 -57.999 1.00 15.00 105 SER T C 1
ATOM 646 O O . SER A 1 105 ? -23.961 51.305 -58.134 1.00 15.00 105 SER T O 1
ATOM 649 N N . PRO A 1 106 ? -25.931 50.667 -57.252 1.00 15.00 106 PRO T N 1
ATOM 650 C CA . PRO A 1 106 ? -25.354 49.510 -56.568 1.00 15.00 106 PRO T CA 1
ATOM 651 C C . PRO A 1 106 ? -24.600 48.580 -57.521 1.00 15.00 106 PRO T C 1
ATOM 652 O O . PRO A 1 106 ? -24.733 48.683 -58.741 1.00 15.00 106 PRO T O 1
ATOM 656 N N . GLY A 1 107 ? -23.811 47.674 -56.952 1.00 15.00 107 GLY T N 1
ATOM 657 C CA . GLY A 1 107 ? -23.042 46.745 -57.759 1.00 15.00 107 GLY T CA 1
ATOM 658 C C . GLY A 1 107 ? -23.636 45.350 -57.791 1.00 15.00 107 GLY T C 1
ATOM 659 O O . GLY A 1 107 ? -23.133 44.462 -58.489 1.00 15.00 107 GLY T O 1
ATOM 660 N N . HIS A 1 108 ? -24.700 45.143 -57.021 1.00 15.00 108 HIS T N 1
ATOM 661 C CA . HIS A 1 108 ? -25.357 43.846 -56.996 1.00 15.00 108 HIS T CA 1
ATOM 662 C C . HIS A 1 108 ? -26.313 43.802 -58.172 1.00 15.00 108 HIS T C 1
ATOM 663 O O . HIS A 1 108 ? -27.211 44.629 -58.288 1.00 15.00 108 HIS T O 1
ATOM 670 N N . VAL A 1 109 ? -26.109 42.844 -59.060 1.00 15.00 109 VAL T N 1
ATOM 671 C CA . VAL A 1 109 ? -26.961 42.754 -60.225 1.00 15.00 109 VAL T CA 1
ATOM 672 C C . VAL A 1 109 ? -27.653 41.407 -60.345 1.00 15.00 109 VAL T C 1
ATOM 673 O O . VAL A 1 109 ? -27.282 40.522 -61.125 1.00 15.00 109 VAL T O 1
ATOM 677 N N . ASP A 1 110 ? -28.693 41.308 -59.526 1.00 15.00 110 ASP T N 1
ATOM 678 C CA . ASP A 1 110 ? -29.553 40.149 -59.381 1.00 15.00 110 ASP T CA 1
ATOM 679 C C . ASP A 1 110 ? -30.988 40.599 -59.662 1.00 15.00 110 ASP T C 1
ATOM 680 O O . ASP A 1 110 ? -31.940 39.973 -59.200 1.00 15.00 110 ASP T O 1
ATOM 685 N N . PHE A 1 111 ? -31.136 41.681 -60.422 1.00 15.00 111 PHE T N 1
ATOM 686 C CA . PHE A 1 111 ? -32.451 42.245 -60.710 1.00 15.00 111 PHE T CA 1
ATOM 687 C C . PHE A 1 111 ? -33.038 42.710 -59.389 1.00 15.00 111 PHE T C 1
ATOM 688 O O . PHE A 1 111 ? -34.243 42.626 -59.165 1.00 15.00 111 PHE T O 1
ATOM 696 N N . SER A 1 112 ? -32.164 43.205 -58.516 1.00 15.00 112 SER T N 1
ATOM 697 C CA . SER A 1 112 ? -32.564 43.692 -57.199 1.00 15.00 112 SER T CA 1
ATOM 698 C C . SER A 1 112 ? -33.358 44.988 -57.271 1.00 15.00 112 SER T C 1
ATOM 699 O O . SER A 1 112 ? -33.253 45.745 -58.237 1.00 15.00 112 SER T O 1
ATOM 702 N N . SER A 1 113 ? -34.134 45.249 -56.228 1.00 15.00 113 SER T N 1
ATOM 703 C CA . SER A 1 113 ? -34.942 46.455 -56.172 1.00 15.00 113 SER T CA 1
ATOM 704 C C . SER A 1 113 ? -34.125 47.670 -55.737 1.00 15.00 113 SER T C 1
ATOM 705 O O . SER A 1 113 ? -34.590 48.801 -55.845 1.00 15.00 113 SER T O 1
ATOM 708 N N . GLU A 1 114 ? -32.910 47.446 -55.249 1.00 15.00 114 GLU T N 1
ATOM 709 C CA . GLU A 1 114 ? -32.076 48.570 -54.833 1.00 15.00 114 GLU T CA 1
ATOM 710 C C . GLU A 1 114 ? -31.564 49.245 -56.102 1.00 15.00 114 GLU T C 1
ATOM 711 O O . GLU A 1 114 ? -31.413 50.468 -56.162 1.00 15.00 114 GLU T O 1
ATOM 717 N N . VAL A 1 115 ? -31.303 48.431 -57.119 1.00 15.00 115 VAL T N 1
ATOM 718 C CA . VAL A 1 115 ? -30.824 48.931 -58.394 1.00 15.00 115 VAL T CA 1
ATOM 719 C C . VAL A 1 115 ? -31.949 49.687 -59.101 1.00 15.00 115 VAL T C 1
ATOM 720 O O . VAL A 1 115 ? -31.747 50.795 -59.579 1.00 15.00 115 VAL T O 1
ATOM 724 N N . THR A 1 116 ? -33.130 49.082 -59.160 1.00 15.00 116 THR T N 1
ATOM 725 C CA . THR A 1 116 ? -34.290 49.703 -59.791 1.00 15.00 116 THR T CA 1
ATOM 726 C C . THR A 1 116 ? -34.568 51.082 -59.197 1.00 15.00 116 THR T C 1
ATOM 727 O O . THR A 1 116 ? -34.941 52.004 -59.920 1.00 15.00 116 THR T O 1
ATOM 731 N N . ALA A 1 117 ? -34.383 51.220 -57.886 1.00 15.00 117 ALA T N 1
ATOM 732 C CA . ALA A 1 117 ? -34.617 52.498 -57.220 1.00 15.00 117 ALA T CA 1
ATOM 733 C C . ALA A 1 117 ? -33.648 53.562 -57.720 1.00 15.00 117 ALA T C 1
ATOM 734 O O . ALA A 1 117 ? -34.043 54.699 -58.002 1.00 15.00 117 ALA T O 1
ATOM 736 N N . ALA A 1 118 ? -32.378 53.186 -57.828 1.00 15.00 118 ALA T N 1
ATOM 737 C CA . ALA A 1 118 ? -31.337 54.100 -58.288 1.00 15.00 118 ALA T CA 1
ATOM 738 C C . ALA A 1 118 ? -31.563 54.540 -59.731 1.00 15.00 118 ALA T C 1
ATOM 739 O O . ALA A 1 118 ? -31.369 55.703 -60.072 1.00 15.00 118 ALA T O 1
ATOM 741 N N . LEU A 1 119 ? -31.966 53.603 -60.581 1.00 15.00 119 LEU T N 1
ATOM 742 C CA . LEU A 1 119 ? -32.196 53.914 -61.982 1.00 15.00 119 LEU T CA 1
ATOM 743 C C . LEU A 1 119 ? -33.411 54.809 -62.135 1.00 15.00 119 LEU T C 1
ATOM 744 O O . LEU A 1 119 ? -33.427 55.707 -62.976 1.00 15.00 119 LEU T O 1
ATOM 749 N N . ARG A 1 120 ? -34.409 54.580 -61.285 1.00 15.00 120 ARG T N 1
ATOM 750 C CA . ARG A 1 120 ? -35.649 55.338 -61.319 1.00 15.00 120 ARG T CA 1
ATOM 751 C C . ARG A 1 120 ? -35.464 56.851 -61.275 1.00 15.00 120 ARG T C 1
ATOM 752 O O . ARG A 1 120 ? -36.268 57.592 -61.845 1.00 15.00 120 ARG T O 1
ATOM 760 N N . VAL A 1 121 ? -34.409 57.313 -60.610 1.00 15.00 121 VAL T N 1
ATOM 761 C CA . VAL A 1 121 ? -34.157 58.746 -60.522 1.00 15.00 121 VAL T CA 1
ATOM 762 C C . VAL A 1 121 ? -33.265 59.278 -61.654 1.00 15.00 121 VAL T C 1
ATOM 763 O O . VAL A 1 121 ? -32.882 60.455 -61.657 1.00 15.00 121 VAL T O 1
ATOM 767 N N . THR A 1 122 ? -32.942 58.413 -62.614 1.00 15.00 122 THR T N 1
ATOM 768 C CA . THR A 1 122 ? -32.124 58.814 -63.754 1.00 15.00 122 THR T CA 1
ATOM 769 C C . THR A 1 122 ? -32.986 58.759 -65.021 1.00 15.00 122 THR T C 1
ATOM 770 O O . THR A 1 122 ? -34.056 58.127 -65.028 1.00 15.00 122 THR T O 1
ATOM 774 N N . ASP A 1 123 ? -32.518 59.414 -66.084 1.00 15.00 123 ASP T N 1
ATOM 775 C CA . ASP A 1 123 ? -33.231 59.432 -67.356 1.00 15.00 123 ASP T CA 1
ATOM 776 C C . ASP A 1 123 ? -32.395 58.853 -68.493 1.00 15.00 123 ASP T C 1
ATOM 777 O O . ASP A 1 123 ? -32.928 58.449 -69.518 1.00 15.00 123 ASP T O 1
ATOM 782 N N . GLY A 1 124 ? -31.081 58.830 -68.321 1.00 15.00 124 GLY T N 1
ATOM 783 C CA . GLY A 1 124 ? -30.233 58.291 -69.364 1.00 15.00 124 GLY T CA 1
ATOM 784 C C . GLY A 1 124 ? -29.144 57.458 -68.735 1.00 15.00 124 GLY T C 1
ATOM 785 O O . GLY A 1 124 ? -28.923 57.562 -67.535 1.00 15.00 124 GLY T O 1
ATOM 786 N N . ALA A 1 125 ? -28.474 56.626 -69.525 1.00 15.00 125 ALA T N 1
ATOM 787 C CA . ALA A 1 125 ? -27.398 55.791 -68.985 1.00 15.00 125 ALA T CA 1
ATOM 788 C C . ALA A 1 125 ? -26.231 55.627 -69.934 1.00 15.00 125 ALA T C 1
ATOM 789 O O . ALA A 1 125 ? -26.407 55.519 -71.151 1.00 15.00 125 ALA T O 1
ATOM 791 N N . LEU A 1 126 ? -25.039 55.620 -69.357 1.00 15.00 126 LEU T N 1
ATOM 792 C CA . LEU A 1 126 ? -23.805 55.422 -70.103 1.00 15.00 126 LEU T CA 1
ATOM 793 C C . LEU A 1 126 ? -23.437 53.969 -69.865 1.00 15.00 126 LEU T C 1
ATOM 794 O O . LEU A 1 126 ? -22.990 53.613 -68.785 1.00 15.00 126 LEU T O 1
ATOM 799 N N . VAL A 1 127 ? -23.640 53.133 -70.868 1.00 15.00 127 VAL T N 1
ATOM 800 C CA . VAL A 1 127 ? -23.355 51.713 -70.747 1.00 15.00 127 VAL T CA 1
ATOM 801 C C . VAL A 1 127 ? -21.926 51.363 -71.167 1.00 15.00 127 VAL T C 1
ATOM 802 O O . VAL A 1 127 ? -21.536 51.579 -72.316 1.00 15.00 127 VAL T O 1
ATOM 806 N N . VAL A 1 128 ? -21.153 50.809 -70.239 1.00 15.00 128 VAL T N 1
ATOM 807 C CA . VAL A 1 128 ? -19.776 50.432 -70.535 1.00 15.00 128 VAL T CA 1
ATOM 808 C C . VAL A 1 128 ? -19.688 48.975 -70.960 1.00 15.00 128 VAL T C 1
ATOM 809 O O . VAL A 1 128 ? -20.193 48.084 -70.283 1.00 15.00 128 VAL T O 1
ATOM 813 N N . VAL A 1 129 ? -19.055 48.738 -72.100 1.00 15.00 129 VAL T N 1
ATOM 814 C CA . VAL A 1 129 ? -18.902 47.383 -72.606 1.00 15.00 129 VAL T CA 1
ATOM 815 C C . VAL A 1 129 ? -17.434 47.166 -72.892 1.00 15.00 129 VAL T C 1
ATOM 816 O O . VAL A 1 129 ? -16.759 48.058 -73.390 1.00 15.00 129 VAL T O 1
ATOM 820 N N . ASP A 1 130 ? -16.940 45.977 -72.572 1.00 15.00 130 ASP T N 1
ATOM 821 C CA . ASP A 1 130 ? -15.536 45.655 -72.789 1.00 15.00 130 ASP T CA 1
ATOM 822 C C . ASP A 1 130 ? -15.243 45.276 -74.238 1.00 15.00 130 ASP T C 1
ATOM 823 O O . ASP A 1 130 ? -15.993 44.534 -74.864 1.00 15.00 130 ASP T O 1
ATOM 828 N N . THR A 1 131 ? -14.144 45.801 -74.765 1.00 15.00 131 THR T N 1
ATOM 829 C CA . THR A 1 131 ? -13.720 45.508 -76.131 1.00 15.00 131 THR T CA 1
ATOM 830 C C . THR A 1 131 ? -13.658 43.998 -76.342 1.00 15.00 131 THR T C 1
ATOM 831 O O . THR A 1 131 ? -14.258 43.466 -77.274 1.00 15.00 131 THR T O 1
ATOM 835 N N . ILE A 1 132 ? -12.947 43.312 -75.455 1.00 15.00 132 ILE T N 1
ATOM 836 C CA . ILE A 1 132 ? -12.795 41.868 -75.568 1.00 15.00 132 ILE T CA 1
ATOM 837 C C . ILE A 1 132 ? -13.979 41.022 -75.101 1.00 15.00 132 ILE T C 1
ATOM 838 O O . ILE A 1 132 ? -14.568 40.295 -75.897 1.00 15.00 132 ILE T O 1
ATOM 843 N N . GLU A 1 133 ? -14.328 41.106 -73.824 1.00 15.00 133 GLU T N 1
ATOM 844 C CA . GLU A 1 133 ? -15.429 40.308 -73.291 1.00 15.00 133 GLU T CA 1
ATOM 845 C C . GLU A 1 133 ? -16.797 40.629 -73.882 1.00 15.00 133 GLU T C 1
ATOM 846 O O . GLU A 1 133 ? -17.700 39.793 -73.846 1.00 15.00 133 GLU T O 1
ATOM 852 N N . GLY A 1 134 ? -16.955 41.835 -74.422 1.00 15.00 134 GLY T N 1
ATOM 853 C CA . GLY A 1 134 ? -18.231 42.217 -75.001 1.00 15.00 134 GLY T CA 1
ATOM 854 C C . GLY A 1 134 ? -19.295 42.383 -73.933 1.00 15.00 134 GLY T C 1
ATOM 855 O O . GLY A 1 134 ? -18.982 42.678 -72.781 1.00 15.00 134 GLY T O 1
ATOM 856 N N . VAL A 1 135 ? -20.554 42.191 -74.315 1.00 15.00 135 VAL T N 1
ATOM 857 C CA . VAL A 1 135 ? -21.666 42.324 -73.384 1.00 15.00 135 VAL T CA 1
ATOM 858 C C . VAL A 1 135 ? -21.854 41.049 -72.573 1.00 15.00 135 VAL T C 1
ATOM 859 O O . VAL A 1 135 ? -22.096 39.981 -73.132 1.00 15.00 135 VAL T O 1
ATOM 863 N N . CYS A 1 136 ? -21.747 41.166 -71.254 1.00 15.00 136 CYS T N 1
ATOM 864 C CA . CYS A 1 136 ? -21.909 40.022 -70.367 1.00 15.00 136 CYS T CA 1
ATOM 865 C C . CYS A 1 136 ? -23.247 40.116 -69.628 1.00 15.00 136 CYS T C 1
ATOM 866 O O . CYS A 1 136 ? -23.855 41.188 -69.565 1.00 15.00 136 CYS T O 1
ATOM 869 N N . VAL A 1 137 ? -23.704 38.992 -69.081 1.00 15.00 137 VAL T N 1
ATOM 870 C CA . VAL A 1 137 ? -24.983 38.934 -68.377 1.00 15.00 137 VAL T CA 1
ATOM 871 C C . VAL A 1 137 ? -25.243 40.072 -67.385 1.00 15.00 137 VAL T C 1
ATOM 872 O O . VAL A 1 137 ? -26.360 40.588 -67.308 1.00 15.00 137 VAL T O 1
ATOM 876 N N . GLN A 1 138 ? -24.223 40.453 -66.626 1.00 15.00 138 GLN T N 1
ATOM 877 C CA . GLN A 1 138 ? -24.359 41.536 -65.655 1.00 15.00 138 GLN T CA 1
ATOM 878 C C . GLN A 1 138 ? -24.770 42.817 -66.373 1.00 15.00 138 GLN T C 1
ATOM 879 O O . GLN A 1 138 ? -25.619 43.571 -65.901 1.00 15.00 138 GLN T O 1
ATOM 885 N N . THR A 1 139 ? -24.146 43.049 -67.522 1.00 15.00 139 THR T N 1
ATOM 886 C CA . THR A 1 139 ? -24.403 44.220 -68.354 1.00 15.00 139 THR T CA 1
ATOM 887 C C . THR A 1 139 ? -25.841 44.191 -68.864 1.00 15.00 139 THR T C 1
ATOM 888 O O . THR A 1 139 ? -26.558 45.184 -68.821 1.00 15.00 139 THR T O 1
ATOM 892 N N . GLU A 1 140 ? -26.244 43.032 -69.366 1.00 15.00 140 GLU T N 1
ATOM 893 C CA . GLU A 1 140 ? -27.586 42.844 -69.891 1.00 15.00 140 GLU T CA 1
ATOM 894 C C . GLU A 1 140 ? -28.632 43.028 -68.792 1.00 15.00 140 GLU T C 1
ATOM 895 O O . GLU A 1 140 ? -29.714 43.566 -69.029 1.00 15.00 140 GLU T O 1
ATOM 901 N N . THR A 1 141 ? -28.293 42.587 -67.587 1.00 15.00 141 THR T N 1
ATOM 902 C CA . THR A 1 141 ? -29.200 42.687 -66.456 1.00 15.00 141 THR T CA 1
ATOM 903 C C . THR A 1 141 ? -29.528 44.117 -66.039 1.00 15.00 141 THR T C 1
ATOM 904 O O . THR A 1 141 ? -30.695 44.447 -65.805 1.00 15.00 141 THR T O 1
ATOM 908 N N . VAL A 1 142 ? -28.516 44.971 -65.942 1.00 15.00 142 VAL T N 1
ATOM 909 C CA . VAL A 1 142 ? -28.782 46.341 -65.528 1.00 15.00 142 VAL T CA 1
ATOM 910 C C . VAL A 1 142 ? -29.410 47.118 -66.664 1.00 15.00 142 VAL T C 1
ATOM 911 O O . VAL A 1 142 ? -30.324 47.922 -66.447 1.00 15.00 142 VAL T O 1
ATOM 915 N N . LEU A 1 143 ? -28.934 46.864 -67.880 1.00 15.00 143 LEU T N 1
ATOM 916 C CA . LEU A 1 143 ? -29.477 47.533 -69.050 1.00 15.00 143 LEU T CA 1
ATOM 917 C C . LEU A 1 143 ? -30.961 47.192 -69.187 1.00 15.00 143 LEU T C 1
ATOM 918 O O . LEU A 1 143 ? -31.785 48.069 -69.456 1.00 15.00 143 LEU T O 1
ATOM 923 N N . ARG A 1 144 ? -31.291 45.917 -68.994 1.00 15.00 144 ARG T N 1
ATOM 924 C CA . ARG A 1 144 ? -32.673 45.455 -69.080 1.00 15.00 144 ARG T CA 1
ATOM 925 C C . ARG A 1 144 ? -33.525 46.186 -68.037 1.00 15.00 144 ARG T C 1
ATOM 926 O O . ARG A 1 144 ? -34.632 46.648 -68.337 1.00 15.00 144 ARG T O 1
ATOM 934 N N . GLN A 1 145 ? -33.011 46.286 -66.813 1.00 15.00 145 GLN T N 1
ATOM 935 C CA . GLN A 1 145 ? -33.730 46.991 -65.754 1.00 15.00 145 GLN T CA 1
ATOM 936 C C . GLN A 1 145 ? -33.865 48.460 -66.136 1.00 15.00 145 GLN T C 1
ATOM 937 O O . GLN A 1 145 ? -34.911 49.066 -65.931 1.00 15.00 145 GLN T O 1
ATOM 943 N N . ALA A 1 146 ? -32.800 49.027 -66.692 1.00 15.00 146 ALA T N 1
ATOM 944 C CA . ALA A 1 146 ? -32.810 50.423 -67.099 1.00 15.00 146 ALA T CA 1
ATOM 945 C C . ALA A 1 146 ? -33.904 50.673 -68.140 1.00 15.00 146 ALA T C 1
ATOM 946 O O . ALA A 1 146 ? -34.706 51.604 -68.006 1.00 15.00 146 ALA T O 1
ATOM 948 N N . LEU A 1 147 ? -33.926 49.844 -69.180 1.00 15.00 147 LEU T N 1
ATOM 949 C CA . LEU A 1 147 ? -34.929 49.975 -70.231 1.00 15.00 147 LEU T CA 1
ATOM 950 C C . LEU A 1 147 ? -36.334 49.891 -69.635 1.00 15.00 147 LEU T C 1
ATOM 951 O O . LEU A 1 147 ? -37.262 50.535 -70.113 1.00 15.00 147 LEU T O 1
ATOM 956 N N . GLY A 1 148 ? -36.474 49.111 -68.570 1.00 15.00 148 GLY T N 1
ATOM 957 C CA . GLY A 1 148 ? -37.758 48.986 -67.921 1.00 15.00 148 GLY T CA 1
ATOM 958 C C . GLY A 1 148 ? -38.173 50.276 -67.247 1.00 15.00 148 GLY T C 1
ATOM 959 O O . GLY A 1 148 ? -39.340 50.441 -66.905 1.00 15.00 148 GLY T O 1
ATOM 960 N N . GLU A 1 149 ? -37.222 51.185 -67.042 1.00 15.00 149 GLU T N 1
ATOM 961 C CA . GLU A 1 149 ? -37.504 52.477 -66.414 1.00 15.00 149 GLU T CA 1
ATOM 962 C C . GLU A 1 149 ? -37.514 53.542 -67.499 1.00 15.00 149 GLU T C 1
ATOM 963 O O . GLU A 1 149 ? -37.428 54.745 -67.214 1.00 15.00 149 GLU T O 1
ATOM 969 N N . ARG A 1 150 ? -37.628 53.090 -68.745 1.00 15.00 150 ARG T N 1
ATOM 970 C CA . ARG A 1 150 ? -37.620 53.984 -69.906 1.00 15.00 150 ARG T CA 1
ATOM 971 C C . ARG A 1 150 ? -36.425 54.928 -69.923 1.00 15.00 150 ARG T C 1
ATOM 972 O O . ARG A 1 150 ? -36.548 56.123 -70.192 1.00 15.00 150 ARG T O 1
ATOM 980 N N . ILE A 1 151 ? -35.261 54.363 -69.636 1.00 15.00 151 ILE T N 1
ATOM 981 C CA . ILE A 1 151 ? -34.022 55.108 -69.626 1.00 15.00 151 ILE T CA 1
ATOM 982 C C . ILE A 1 151 ? -33.393 54.964 -71.009 1.00 15.00 151 ILE T C 1
ATOM 983 O O . ILE A 1 151 ? -33.456 53.896 -71.624 1.00 15.00 151 ILE T O 1
ATOM 988 N N . LYS A 1 152 ? -32.812 56.042 -71.519 1.00 15.00 152 LYS T N 1
ATOM 989 C CA . LYS A 1 152 ? -32.174 55.973 -72.819 1.00 15.00 152 LYS T CA 1
ATOM 990 C C . LYS A 1 152 ? -30.696 55.627 -72.645 1.00 15.00 152 LYS T C 1
ATOM 991 O O . LYS A 1 152 ? -30.007 56.219 -71.799 1.00 15.00 152 LYS T O 1
ATOM 997 N N . PRO A 1 153 ? -30.198 54.644 -73.419 1.00 15.00 153 PRO T N 1
ATOM 998 C CA . PRO A 1 153 ? -28.801 54.205 -73.359 1.00 15.00 153 PRO T CA 1
ATOM 999 C C . PRO A 1 153 ? -27.877 54.812 -74.415 1.00 15.00 153 PRO T C 1
ATOM 1000 O O . PRO A 1 153 ? -28.295 55.215 -75.503 1.00 15.00 153 PRO T O 1
ATOM 1004 N N . VAL A 1 154 ? -26.605 54.858 -74.049 1.00 15.00 154 VAL T N 1
ATOM 1005 C CA . VAL A 1 154 ? -25.522 55.361 -74.872 1.00 15.00 154 VAL T CA 1
ATOM 1006 C C . VAL A 1 154 ? -24.373 54.434 -74.444 1.00 15.00 154 VAL T C 1
ATOM 1007 O O . VAL A 1 154 ? -24.237 54.093 -73.263 1.00 15.00 154 VAL T O 1
ATOM 1011 N N . VAL A 1 155 ? -23.569 54.004 -75.407 1.00 15.00 155 VAL T N 1
ATOM 1012 C CA . VAL A 1 155 ? -22.504 53.041 -75.152 1.00 15.00 155 VAL T CA 1
ATOM 1013 C C . VAL A 1 155 ? -21.078 53.547 -75.275 1.00 15.00 155 VAL T C 1
ATOM 1014 O O . VAL A 1 155 ? -20.798 54.476 -76.025 1.00 15.00 155 VAL T O 1
ATOM 1018 N N . VAL A 1 156 ? -20.184 52.913 -74.520 1.00 15.00 156 VAL T N 1
ATOM 1019 C CA . VAL A 1 156 ? -18.752 53.189 -74.579 1.00 15.00 156 VAL T CA 1
ATOM 1020 C C . VAL A 1 156 ? -18.078 51.826 -74.610 1.00 15.00 156 VAL T C 1
ATOM 1021 O O . VAL A 1 156 ? -18.191 51.055 -73.660 1.00 15.00 156 VAL T O 1
ATOM 1025 N N . ILE A 1 157 ? -17.403 51.512 -75.707 1.00 15.00 157 ILE T N 1
ATOM 1026 C CA . ILE A 1 157 ? -16.688 50.246 -75.794 1.00 15.00 157 ILE T CA 1
ATOM 1027 C C . ILE A 1 157 ? -15.324 50.590 -75.200 1.00 15.00 157 ILE T C 1
ATOM 1028 O O . ILE A 1 157 ? -14.526 51.297 -75.816 1.00 15.00 157 ILE T O 1
ATOM 1033 N N . ASN A 1 158 ? -15.094 50.098 -73.982 1.00 15.00 158 ASN T N 1
ATOM 1034 C CA . ASN A 1 158 ? -13.898 50.381 -73.181 1.00 15.00 158 ASN T CA 1
ATOM 1035 C C . ASN A 1 158 ? -12.740 49.375 -73.323 1.00 15.00 158 ASN T C 1
ATOM 1036 O O . ASN A 1 158 ? -12.877 48.344 -73.993 1.00 15.00 158 ASN T O 1
ATOM 1041 N N . LYS A 1 159 ? -11.602 49.683 -72.695 1.00 15.00 159 LYS T N 1
ATOM 1042 C CA . LYS A 1 159 ? -10.435 48.801 -72.733 1.00 15.00 159 LYS T CA 1
ATOM 1043 C C . LYS A 1 159 ? -9.904 48.547 -74.141 1.00 15.00 159 LYS T C 1
ATOM 1044 O O . LYS A 1 159 ? -9.335 47.486 -74.400 1.00 15.00 159 LYS T O 1
ATOM 1050 N N . VAL A 1 160 ? -10.085 49.499 -75.051 1.00 15.00 160 VAL T N 1
ATOM 1051 C CA . VAL A 1 160 ? -9.612 49.322 -76.419 1.00 15.00 160 VAL T CA 1
ATOM 1052 C C . VAL A 1 160 ? -8.099 49.109 -76.482 1.00 15.00 160 VAL T C 1
ATOM 1053 O O . VAL A 1 160 ? -7.600 48.410 -77.363 1.00 15.00 160 VAL T O 1
ATOM 1057 N N . ASP A 1 161 ? -7.378 49.709 -75.540 1.00 15.00 161 ASP T N 1
ATOM 1058 C CA . ASP A 1 161 ? -5.922 49.608 -75.490 1.00 15.00 161 ASP T CA 1
ATOM 1059 C C . ASP A 1 161 ? -5.435 48.160 -75.407 1.00 15.00 161 ASP T C 1
ATOM 1060 O O . ASP A 1 161 ? -4.351 47.839 -75.890 1.00 15.00 161 ASP T O 1
ATOM 1065 N N . ARG A 1 162 ? -6.239 47.292 -74.795 1.00 15.00 162 ARG T N 1
ATOM 1066 C CA . ARG A 1 162 ? -5.887 45.886 -74.667 1.00 15.00 162 ARG T CA 1
ATOM 1067 C C . ARG A 1 162 ? -5.771 45.217 -76.033 1.00 15.00 162 ARG T C 1
ATOM 1068 O O . ARG A 1 162 ? -4.857 44.429 -76.275 1.00 15.00 162 ARG T O 1
ATOM 1076 N N . ALA A 1 163 ? -6.697 45.539 -76.927 1.00 15.00 163 ALA T N 1
ATOM 1077 C CA . ALA A 1 163 ? -6.698 44.954 -78.260 1.00 15.00 163 ALA T CA 1
ATOM 1078 C C . ALA A 1 163 ? -5.513 45.396 -79.101 1.00 15.00 163 ALA T C 1
ATOM 1079 O O . ALA A 1 163 ? -5.057 44.659 -79.967 1.00 15.00 163 ALA T O 1
ATOM 1081 N N . LEU A 1 164 ? -5.013 46.601 -78.850 1.00 15.00 164 LEU T N 1
ATOM 1082 C CA . LEU A 1 164 ? -3.884 47.115 -79.614 1.00 15.00 164 LEU T CA 1
ATOM 1083 C C . LEU A 1 164 ? -2.538 46.684 -79.024 1.00 15.00 164 LEU T C 1
ATOM 1084 O O . LEU A 1 164 ? -1.633 46.292 -79.762 1.00 15.00 164 LEU T O 1
ATOM 1089 N N . LEU A 1 165 ? -2.408 46.746 -77.702 1.00 15.00 165 LEU T N 1
ATOM 1090 C CA . LEU A 1 165 ? -1.162 46.374 -77.035 1.00 15.00 165 LEU T CA 1
ATOM 1091 C C . LEU A 1 165 ? -0.961 44.886 -76.772 1.00 15.00 165 LEU T C 1
ATOM 1092 O O . LEU A 1 165 ? 0.075 44.332 -77.122 1.00 15.00 165 LEU T O 1
ATOM 1097 N N . GLU A 1 166 ? -1.942 44.240 -76.155 1.00 15.00 166 GLU T N 1
ATOM 1098 C CA . GLU A 1 166 ? -1.843 42.816 -75.846 1.00 15.00 166 GLU T CA 1
ATOM 1099 C C . GLU A 1 166 ? -2.114 41.897 -77.036 1.00 15.00 166 GLU T C 1
ATOM 1100 O O . GLU A 1 166 ? -1.215 41.191 -77.485 1.00 15.00 166 GLU T O 1
ATOM 1106 N N . LEU A 1 167 ? -3.341 41.928 -77.552 1.00 15.00 167 LEU T N 1
ATOM 1107 C CA . LEU A 1 167 ? -3.753 41.074 -78.673 1.00 15.00 167 LEU T CA 1
ATOM 1108 C C . LEU A 1 167 ? -3.244 41.392 -80.088 1.00 15.00 167 LEU T C 1
ATOM 1109 O O . LEU A 1 167 ? -3.436 40.588 -81.004 1.00 15.00 167 LEU T O 1
ATOM 1114 N N . GLN A 1 168 ? -2.613 42.545 -80.286 1.00 15.00 168 GLN T N 1
ATOM 1115 C CA . GLN A 1 168 ? -2.102 42.901 -81.614 1.00 15.00 168 GLN T CA 1
ATOM 1116 C C . GLN A 1 168 ? -3.168 42.825 -82.714 1.00 15.00 168 GLN T C 1
ATOM 1117 O O . GLN A 1 168 ? -2.837 42.752 -83.894 1.00 15.00 168 GLN T O 1
ATOM 1123 N N . VAL A 1 169 ? -4.437 42.828 -82.332 1.00 15.00 169 VAL T N 1
ATOM 1124 C CA . VAL A 1 169 ? -5.541 42.734 -83.283 1.00 15.00 169 VAL T CA 1
ATOM 1125 C C . VAL A 1 169 ? -5.385 43.656 -84.499 1.00 15.00 169 VAL T C 1
ATOM 1126 O O . VAL A 1 169 ? -4.721 44.689 -84.425 1.00 15.00 169 VAL T O 1
ATOM 1130 N N . SER A 1 170 ? -5.983 43.278 -85.626 1.00 15.00 170 SER T N 1
ATOM 1131 C CA . SER A 1 170 ? -5.903 44.107 -86.832 1.00 15.00 170 SER T CA 1
ATOM 1132 C C . SER A 1 170 ? -7.106 45.047 -86.896 1.00 15.00 170 SER T C 1
ATOM 1133 O O . SER A 1 170 ? -8.119 44.827 -86.231 1.00 15.00 170 SER T O 1
ATOM 1136 N N . LYS A 1 171 ? -6.983 46.087 -87.711 1.00 15.00 171 LYS T N 1
ATOM 1137 C CA . LYS A 1 171 ? -8.043 47.076 -87.865 1.00 15.00 171 LYS T CA 1
ATOM 1138 C C . LYS A 1 171 ? -9.411 46.486 -88.203 1.00 15.00 171 LYS T C 1
ATOM 1139 O O . LYS A 1 171 ? -10.396 46.786 -87.533 1.00 15.00 171 LYS T O 1
ATOM 1145 N N . GLU A 1 172 ? -9.475 45.645 -89.228 1.00 15.00 172 GLU T N 1
ATOM 1146 C CA . GLU A 1 172 ? -10.746 45.046 -89.607 1.00 15.00 172 GLU T CA 1
ATOM 1147 C C . GLU A 1 172 ? -11.274 44.120 -88.504 1.00 15.00 172 GLU T C 1
ATOM 1148 O O . GLU A 1 172 ? -12.486 43.962 -88.358 1.00 15.00 172 GLU T O 1
ATOM 1154 N N . ASP A 1 173 ? -10.379 43.510 -87.725 1.00 15.00 173 ASP T N 1
ATOM 1155 C CA . ASP A 1 173 ? -10.833 42.624 -86.655 1.00 15.00 173 ASP T CA 1
ATOM 1156 C C . ASP A 1 173 ? -11.388 43.464 -85.530 1.00 15.00 173 ASP T C 1
ATOM 1157 O O . ASP A 1 173 ? -12.403 43.110 -84.927 1.00 15.00 173 ASP T O 1
ATOM 1162 N N . LEU A 1 174 ? -10.707 44.567 -85.237 1.00 15.00 174 LEU T N 1
ATOM 1163 C CA . LEU A 1 174 ? -11.158 45.455 -84.187 1.00 15.00 174 LEU T CA 1
A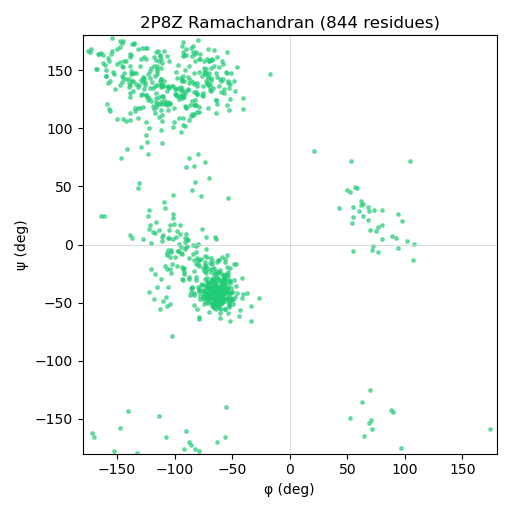TOM 1164 C C . LEU A 1 174 ? -12.522 45.999 -84.619 1.00 15.00 174 LEU T C 1
ATOM 1165 O O . LEU A 1 174 ? -13.476 46.026 -83.829 1.00 15.00 174 LEU T O 1
ATOM 1170 N N . TYR A 1 175 ? -12.624 46.408 -85.881 1.00 15.00 175 TYR T N 1
ATOM 1171 C CA . TYR A 1 175 ? -13.887 46.918 -86.390 1.00 15.00 175 TYR T CA 1
ATOM 1172 C C . TYR A 1 175 ? -14.991 45.907 -86.127 1.00 15.00 175 TYR T C 1
ATOM 1173 O O . TYR A 1 175 ? -15.981 46.215 -85.464 1.00 15.00 175 TYR T O 1
ATOM 1182 N N . GLN A 1 176 ? -14.813 44.704 -86.677 1.00 15.00 176 GLN T N 1
ATOM 1183 C CA . GLN A 1 176 ? -15.783 43.622 -86.526 1.00 15.00 176 GLN T CA 1
ATOM 1184 C C . GLN A 1 176 ? -16.177 43.391 -85.068 1.00 15.00 176 GLN T C 1
ATOM 1185 O O . GLN A 1 176 ? -17.348 43.164 -84.758 1.00 15.00 176 GLN T O 1
ATOM 1191 N N . THR A 1 177 ? -15.203 43.447 -84.169 1.00 15.00 177 THR T N 1
ATOM 1192 C CA . THR A 1 177 ? -15.487 43.251 -82.755 1.00 15.00 177 THR T CA 1
ATOM 1193 C C . THR A 1 177 ? -16.423 44.358 -82.280 1.00 15.00 177 THR T C 1
ATOM 1194 O O . THR A 1 177 ? -17.400 44.088 -81.582 1.00 15.00 177 THR T O 1
ATOM 1198 N N . PHE A 1 178 ? -16.121 45.596 -82.660 1.00 15.00 178 PHE T N 1
ATOM 1199 C CA . PHE A 1 178 ? -16.953 46.741 -82.293 1.00 15.00 178 PHE T CA 1
ATOM 1200 C C . PHE A 1 178 ? -18.378 46.570 -82.815 1.00 15.00 178 PHE T C 1
ATOM 1201 O O . PHE A 1 178 ? -19.341 46.785 -82.085 1.00 15.00 178 PHE T O 1
ATOM 1209 N N . ALA A 1 179 ? -18.501 46.186 -84.081 1.00 15.00 179 ALA T N 1
ATOM 1210 C CA . ALA A 1 179 ? -19.801 45.995 -84.711 1.00 15.00 179 ALA T CA 1
ATOM 1211 C C . ALA A 1 179 ? -20.618 44.892 -84.050 1.00 15.00 179 ALA T C 1
ATOM 1212 O O . ALA A 1 179 ? -21.833 45.002 -83.949 1.00 15.00 179 ALA T O 1
ATOM 1214 N N . ARG A 1 180 ? -19.959 43.825 -83.608 1.00 15.00 180 ARG T N 1
ATOM 1215 C CA . ARG A 1 180 ? -20.667 42.727 -82.949 1.00 15.00 180 ARG T CA 1
ATOM 1216 C C . ARG A 1 180 ? -21.139 43.141 -81.563 1.00 15.00 180 ARG T C 1
ATOM 1217 O O . ARG A 1 180 ? -22.219 42.746 -81.117 1.00 15.00 180 ARG T O 1
ATOM 1225 N N . THR A 1 181 ? -20.329 43.934 -80.874 1.00 15.00 181 THR T N 1
ATOM 1226 C CA . THR A 1 181 ? -20.699 44.380 -79.544 1.00 15.00 181 THR T CA 1
ATOM 1227 C C . THR A 1 181 ? -21.898 45.305 -79.650 1.00 15.00 181 THR T C 1
ATOM 1228 O O . THR A 1 181 ? -22.802 45.252 -78.824 1.00 15.00 181 THR T O 1
ATOM 1232 N N . VAL A 1 182 ? -21.905 46.140 -80.686 1.00 15.00 182 VAL T N 1
ATOM 1233 C CA . VAL A 1 182 ? -22.996 47.083 -80.907 1.00 15.00 182 VAL T CA 1
ATOM 1234 C C . VAL A 1 182 ? -24.281 46.346 -81.260 1.00 15.00 182 VAL T C 1
ATOM 1235 O O . VAL A 1 182 ? -25.378 46.783 -80.913 1.00 15.00 182 VAL T O 1
ATOM 1239 N N . GLU A 1 183 ? -24.141 45.216 -81.944 1.00 15.00 183 GLU T N 1
ATOM 1240 C CA . GLU A 1 183 ? -25.295 44.421 -82.330 1.00 15.00 183 GLU T CA 1
ATOM 1241 C C . GLU A 1 183 ? -25.870 43.707 -81.111 1.00 15.00 183 GLU T C 1
ATOM 1242 O O . GLU A 1 183 ? -27.092 43.668 -80.927 1.00 15.00 183 GLU T O 1
ATOM 1248 N N . SER A 1 184 ? -24.988 43.148 -80.280 1.00 15.00 184 SER T N 1
ATOM 1249 C CA . SER A 1 184 ? -25.417 42.440 -79.076 1.00 15.00 184 SER T CA 1
ATOM 1250 C C . SER A 1 184 ? -26.236 43.386 -78.213 1.00 15.00 184 SER T C 1
ATOM 1251 O O . SER A 1 184 ? -27.245 43.000 -77.628 1.00 15.00 184 SER T O 1
ATOM 1254 N N . VAL A 1 185 ? -25.788 44.633 -78.140 1.00 15.00 185 VAL T N 1
ATOM 1255 C CA . VAL A 1 185 ? -26.464 45.645 -77.347 1.00 15.00 185 VAL T CA 1
ATOM 1256 C C . VAL A 1 185 ? -27.837 46.025 -77.908 1.00 15.00 185 VAL T C 1
ATOM 1257 O O . VAL A 1 185 ? -28.812 46.134 -77.160 1.00 15.00 185 VAL T O 1
ATOM 1261 N N . ASN A 1 186 ? -27.919 46.225 -79.219 1.00 15.00 186 ASN T N 1
ATOM 1262 C CA . ASN A 1 186 ? -29.191 46.609 -79.820 1.00 15.00 186 ASN T CA 1
ATOM 1263 C C . ASN A 1 186 ? -30.207 45.471 -79.871 1.00 15.00 186 ASN T C 1
ATOM 1264 O O . ASN A 1 186 ? -31.352 45.674 -80.284 1.00 15.00 186 ASN T O 1
ATOM 1269 N N . VAL A 1 187 ? -29.787 44.277 -79.451 1.00 15.00 187 VAL T N 1
ATOM 1270 C CA . VAL A 1 187 ? -30.671 43.114 -79.394 1.00 15.00 187 VAL T CA 1
ATOM 1271 C C . VAL A 1 187 ? -31.406 43.243 -78.066 1.00 15.00 187 VAL T C 1
ATOM 1272 O O . VAL A 1 187 ? -32.616 43.028 -77.971 1.00 15.00 187 VAL T O 1
ATOM 1276 N N . ILE A 1 188 ? -30.657 43.602 -77.034 1.00 15.00 188 ILE T N 1
ATOM 1277 C CA . ILE A 1 188 ? -31.233 43.775 -75.718 1.00 15.00 188 ILE T CA 1
ATOM 1278 C C . ILE A 1 188 ? -32.168 44.975 -75.750 1.00 15.00 188 ILE T C 1
ATOM 1279 O O . ILE A 1 188 ? -33.265 44.949 -75.190 1.00 15.00 188 ILE T O 1
ATOM 1284 N N . VAL A 1 189 ? -31.735 46.027 -76.426 1.00 15.00 189 VAL T N 1
ATOM 1285 C CA . VAL A 1 189 ? -32.548 47.226 -76.507 1.00 15.00 189 VAL T CA 1
ATOM 1286 C C . VAL A 1 189 ? -33.820 46.961 -77.293 1.00 15.00 189 VAL T C 1
ATOM 1287 O O . VAL A 1 189 ? -34.917 47.196 -76.791 1.00 15.00 189 VAL T O 1
ATOM 1291 N N . SER A 1 190 ? -33.693 46.449 -78.511 1.00 15.00 190 SER T N 1
ATOM 1292 C CA . SER A 1 190 ? -34.889 46.200 -79.308 1.00 15.00 190 SER T CA 1
ATOM 1293 C C . SER A 1 190 ? -35.875 45.241 -78.630 1.00 15.00 190 SER T C 1
ATOM 1294 O O . SER A 1 190 ? -37.076 45.297 -78.894 1.00 15.00 190 SER T O 1
ATOM 1297 N N . THR A 1 191 ? -35.374 44.381 -77.745 1.00 15.00 191 THR T N 1
ATOM 1298 C CA . THR A 1 191 ? -36.221 43.420 -77.037 1.00 15.00 191 THR T CA 1
ATOM 1299 C C . THR A 1 191 ? -37.020 44.009 -75.866 1.00 15.00 191 THR T C 1
ATOM 1300 O O . THR A 1 191 ? -38.208 43.727 -75.715 1.00 15.00 191 THR T O 1
ATOM 1304 N N . TYR A 1 192 ? -36.370 44.833 -75.047 1.00 15.00 192 TYR T N 1
ATOM 1305 C CA . TYR A 1 192 ? -37.013 45.395 -73.858 1.00 15.00 192 TYR T CA 1
ATOM 1306 C C . TYR A 1 192 ? -37.477 46.853 -73.858 1.00 15.00 192 TYR T C 1
ATOM 1307 O O . TYR A 1 192 ? -38.195 47.273 -72.954 1.00 15.00 192 TYR T O 1
ATOM 1316 N N . ALA A 1 193 ? -37.079 47.624 -74.857 1.00 15.00 193 ALA T N 1
ATOM 1317 C CA . ALA A 1 193 ? -37.474 49.025 -74.916 1.00 15.00 193 ALA T CA 1
ATOM 1318 C C . ALA A 1 193 ? -38.926 49.204 -75.341 1.00 15.00 193 ALA T C 1
ATOM 1319 O O . ALA A 1 193 ? -39.382 48.545 -76.276 1.00 15.00 193 ALA T O 1
ATOM 1321 N N . ASP A 1 194 ? -39.641 50.102 -74.660 1.00 15.00 194 ASP T N 1
ATOM 1322 C CA . ASP A 1 194 ? -41.043 50.385 -74.987 1.00 15.00 194 ASP T CA 1
ATOM 1323 C C . ASP A 1 194 ? -41.163 50.978 -76.376 1.00 15.00 194 ASP T C 1
ATOM 1324 O O . ASP A 1 194 ? -40.552 52.002 -76.677 1.00 15.00 194 ASP T O 1
ATOM 1329 N N . GLU A 1 195 ? -41.970 50.330 -77.210 1.00 15.00 195 GLU T N 1
ATOM 1330 C CA . GLU A 1 195 ? -42.189 50.747 -78.590 1.00 15.00 195 GLU T CA 1
ATOM 1331 C C . GLU A 1 195 ? -42.628 52.208 -78.712 1.00 15.00 195 GLU T C 1
ATOM 1332 O O . GLU A 1 195 ? -42.426 52.838 -79.754 1.00 15.00 195 GLU T O 1
ATOM 1338 N N . VAL A 1 196 ? -43.212 52.745 -77.646 1.00 15.00 196 VAL T N 1
ATOM 1339 C CA . VAL A 1 196 ? -43.679 54.126 -77.655 1.00 15.00 196 VAL T CA 1
ATOM 1340 C C . VAL A 1 196 ? -42.526 55.133 -77.713 1.00 15.00 196 VAL T C 1
ATOM 1341 O O . VAL A 1 196 ? -42.713 56.270 -78.153 1.00 15.00 196 VAL T O 1
ATOM 1345 N N . LEU A 1 197 ? -41.337 54.716 -77.275 1.00 15.00 197 LEU T N 1
ATOM 1346 C CA . LEU A 1 197 ? -40.163 55.594 -77.281 1.00 15.00 197 LEU T CA 1
ATOM 1347 C C . LEU A 1 197 ? -39.536 55.701 -78.662 1.00 15.00 197 LEU T C 1
ATOM 1348 O O . LEU A 1 197 ? -38.699 56.569 -78.911 1.00 15.00 197 LEU T O 1
ATOM 1353 N N . GLY A 1 198 ? -39.947 54.811 -79.558 1.00 15.00 198 GLY T N 1
ATOM 1354 C CA . GLY A 1 198 ? -39.400 54.811 -80.902 1.00 15.00 198 GLY T CA 1
ATOM 1355 C C . GLY A 1 198 ? -38.175 53.917 -80.973 1.00 15.00 198 GLY T C 1
ATOM 1356 O O . GLY A 1 198 ? -38.117 52.873 -80.314 1.00 15.00 198 GLY T O 1
ATOM 1357 N N . ASP A 1 199 ? -37.193 54.321 -81.775 1.00 15.00 199 ASP T N 1
ATOM 1358 C CA . ASP A 1 199 ? -35.959 53.551 -81.925 1.00 15.00 199 ASP T CA 1
ATOM 1359 C C . ASP A 1 199 ? -34.931 54.046 -80.901 1.00 15.00 199 ASP T C 1
ATOM 1360 O O . ASP A 1 199 ? -34.308 55.091 -81.085 1.00 15.00 199 ASP T O 1
ATOM 1365 N N . VAL A 1 200 ? -34.760 53.287 -79.826 1.00 15.00 200 VAL T N 1
ATOM 1366 C CA . VAL A 1 200 ? -33.819 53.667 -78.792 1.00 15.00 200 VAL T CA 1
ATOM 1367 C C . VAL A 1 200 ? -32.484 52.929 -78.968 1.00 15.00 200 VAL T C 1
ATOM 1368 O O . VAL A 1 200 ? -31.620 52.957 -78.098 1.00 15.00 200 VAL T O 1
ATOM 1372 N N . GLN A 1 201 ? -32.312 52.279 -80.114 1.00 15.00 201 GLN T N 1
ATOM 1373 C CA . GLN A 1 201 ? -31.073 51.566 -80.392 1.00 15.00 201 GLN T CA 1
ATOM 1374 C C . GLN A 1 201 ? -29.907 52.537 -80.499 1.00 15.00 201 GLN T C 1
ATOM 1375 O O . GLN A 1 201 ? -30.088 53.751 -80.610 1.00 15.00 201 GLN T O 1
ATOM 1381 N N . VAL A 1 202 ? -28.701 51.991 -80.487 1.00 15.00 202 VAL T N 1
ATOM 1382 C CA . VAL A 1 202 ? -27.499 52.803 -80.554 1.00 15.00 202 VAL T CA 1
ATOM 1383 C C . VAL A 1 202 ? -26.785 52.655 -81.910 1.00 15.00 202 VAL T C 1
ATOM 1384 O O . VAL A 1 202 ? -26.643 51.546 -82.428 1.00 15.00 202 VAL T O 1
ATOM 1388 N N . TYR A 1 203 ? -26.347 53.781 -82.475 1.00 15.00 203 TYR T N 1
ATOM 1389 C CA . TYR A 1 203 ? -25.677 53.817 -83.784 1.00 15.00 203 TYR T CA 1
ATOM 1390 C C . TYR A 1 203 ? -24.382 54.636 -83.775 1.00 15.00 203 TYR T C 1
ATOM 1391 O O . TYR A 1 203 ? -24.409 55.844 -83.543 1.00 15.00 203 TYR T O 1
ATOM 1400 N N . PRO A 1 204 ? -23.234 53.998 -84.049 1.00 15.00 204 PRO T N 1
ATOM 1401 C CA . PRO A 1 204 ? -21.966 54.728 -84.063 1.00 15.00 204 PRO T CA 1
ATOM 1402 C C . PRO A 1 204 ? -22.004 55.972 -84.963 1.00 15.00 204 PRO T C 1
ATOM 1403 O O . PRO A 1 204 ? -21.489 57.030 -84.594 1.00 15.00 204 PRO T O 1
ATOM 1407 N N . ALA A 1 205 ? -22.615 55.841 -86.135 1.00 15.00 205 ALA T N 1
ATOM 1408 C CA . ALA A 1 205 ? -22.712 56.954 -87.076 1.00 15.00 205 ALA T CA 1
ATOM 1409 C C . ALA A 1 205 ? -23.507 58.146 -86.521 1.00 15.00 205 ALA T C 1
ATOM 1410 O O . ALA A 1 205 ? -23.262 59.292 -86.902 1.00 15.00 205 ALA T O 1
ATOM 1412 N N . ARG A 1 206 ? -24.459 57.879 -85.630 1.00 15.00 206 ARG T N 1
ATOM 1413 C CA . ARG A 1 206 ? -25.252 58.955 -85.049 1.00 15.00 206 ARG T CA 1
ATOM 1414 C C . ARG A 1 206 ? -24.609 59.523 -83.787 1.00 15.00 206 ARG T C 1
ATOM 1415 O O . ARG A 1 206 ? -25.190 60.374 -83.121 1.00 15.00 206 ARG T O 1
ATOM 1423 N N . GLY A 1 207 ? -23.407 59.050 -83.461 1.00 15.00 207 GLY T N 1
ATOM 1424 C CA . GLY A 1 207 ? -22.702 59.554 -82.297 1.00 15.00 207 GLY T CA 1
ATOM 1425 C C . GLY A 1 207 ? -23.109 59.015 -80.934 1.00 15.00 207 GLY T C 1
ATOM 1426 O O . GLY A 1 207 ? -22.769 59.608 -79.905 1.00 15.00 207 GLY T O 1
ATOM 1427 N N . THR A 1 208 ? -23.825 57.896 -80.901 1.00 15.00 208 THR T N 1
ATOM 1428 C CA . THR A 1 208 ? -24.236 57.336 -79.626 1.00 15.00 208 THR T CA 1
ATOM 1429 C C . THR A 1 208 ? -23.356 56.177 -79.169 1.00 15.00 208 THR T C 1
ATOM 1430 O O . THR A 1 208 ? -23.740 55.381 -78.309 1.00 15.00 208 THR T O 1
ATOM 1434 N N . VAL A 1 209 ? -22.169 56.079 -79.755 1.00 15.00 209 VAL T N 1
ATOM 1435 C CA . VAL A 1 209 ? -21.226 55.050 -79.356 1.00 15.00 209 VAL T CA 1
ATOM 1436 C C . VAL A 1 209 ? -19.839 55.647 -79.318 1.00 15.00 209 VAL T C 1
ATOM 1437 O O . VAL A 1 209 ? -19.386 56.261 -80.285 1.00 15.00 209 VAL T O 1
ATOM 1441 N N . ALA A 1 210 ? -19.171 55.476 -78.185 1.00 15.00 210 ALA T N 1
ATOM 1442 C CA . ALA A 1 210 ? -17.814 55.967 -78.013 1.00 15.00 210 ALA T CA 1
ATOM 1443 C C . ALA A 1 210 ? -16.884 54.743 -77.941 1.00 15.00 210 ALA T C 1
ATOM 1444 O O . ALA A 1 210 ? -17.316 53.636 -77.600 1.00 15.00 210 ALA T O 1
ATOM 1446 N N . PHE A 1 211 ? -15.612 54.946 -78.267 1.00 15.00 211 PHE T N 1
ATOM 1447 C CA . PHE A 1 211 ? -14.622 53.869 -78.237 1.00 15.00 211 PHE T CA 1
ATOM 1448 C C . PHE A 1 211 ? -13.397 54.416 -77.524 1.00 15.00 211 PHE T C 1
ATOM 1449 O O . PHE A 1 211 ? -12.998 55.551 -77.772 1.00 15.00 211 PHE T O 1
ATOM 1457 N N . GLY A 1 212 ? -12.782 53.637 -76.648 1.00 15.00 212 GLY T N 1
ATOM 1458 C CA . GLY A 1 212 ? -11.598 54.174 -75.999 1.00 15.00 212 GLY T CA 1
ATOM 1459 C C . GLY A 1 212 ? -10.976 53.350 -74.895 1.00 15.00 212 GLY T C 1
ATOM 1460 O O . GLY A 1 212 ? -11.184 52.138 -74.811 1.00 15.00 212 GLY T O 1
ATOM 1461 N N . SER A 1 213 ? -10.211 54.034 -74.050 1.00 15.00 213 SER T N 1
ATOM 1462 C CA . SER A 1 213 ? -9.523 53.422 -72.920 1.00 15.00 213 SER T CA 1
ATOM 1463 C C . SER A 1 213 ? -9.632 54.333 -71.698 1.00 15.00 213 SER T C 1
ATOM 1464 O O . SER A 1 213 ? -8.988 55.384 -71.619 1.00 15.00 213 SER T O 1
ATOM 1467 N N . GLY A 1 214 ? -10.458 53.928 -70.746 1.00 15.00 214 GLY T N 1
ATOM 1468 C CA . GLY A 1 214 ? -10.636 54.721 -69.547 1.00 15.00 214 GLY T CA 1
ATOM 1469 C C . GLY A 1 214 ? -9.378 54.831 -68.714 1.00 15.00 214 GLY T C 1
ATOM 1470 O O . GLY A 1 214 ? -9.194 55.814 -67.997 1.00 15.00 214 GLY T O 1
ATOM 1471 N N . LEU A 1 215 ? -8.511 53.828 -68.806 1.00 15.00 215 LEU T N 1
ATOM 1472 C CA . LEU A 1 215 ? -7.265 53.818 -68.045 1.00 15.00 215 LEU T CA 1
ATOM 1473 C C . LEU A 1 215 ? -6.230 54.769 -68.628 1.00 15.00 215 LEU T C 1
ATOM 1474 O O . LEU A 1 215 ? -5.540 55.464 -67.887 1.00 15.00 215 LEU T O 1
ATOM 1479 N N . HIS A 1 216 ? -6.110 54.788 -69.953 1.00 15.00 216 HIS T N 1
ATOM 1480 C CA . HIS A 1 216 ? -5.154 55.665 -70.611 1.00 15.00 216 HIS T CA 1
ATOM 1481 C C . HIS A 1 216 ? -5.702 57.080 -70.794 1.00 15.00 216 HIS T C 1
ATOM 1482 O O . HIS A 1 216 ? -4.959 58.008 -71.120 1.00 15.00 216 HIS T O 1
ATOM 1489 N N . GLY A 1 217 ? -7.366 58.571 -70.979 1.00 15.00 217 GLY T N 1
ATOM 1490 C CA . GLY A 1 217 ? -7.957 59.888 -71.118 1.00 15.00 217 GLY T CA 1
ATOM 1491 C C . GLY A 1 217 ? -8.297 60.381 -72.511 1.00 15.00 217 GLY T C 1
ATOM 1492 O O . GLY A 1 217 ? -8.319 61.599 -72.736 1.00 15.00 217 GLY T O 1
ATOM 1493 N N . TRP A 1 218 ? -8.558 59.470 -73.448 1.00 15.00 218 TRP T N 1
ATOM 1494 C CA . TRP A 1 218 ? -8.919 59.889 -74.801 1.00 15.00 218 TRP T CA 1
ATOM 1495 C C . TRP A 1 218 ? -10.120 59.121 -75.328 1.00 15.00 218 TRP T C 1
ATOM 1496 O O . TRP A 1 218 ? -10.320 57.952 -74.990 1.00 15.00 218 TRP T O 1
ATOM 1507 N N . ALA A 1 219 ? -10.921 59.797 -76.150 1.00 15.00 219 ALA T N 1
ATOM 1508 C CA . ALA A 1 219 ? -12.104 59.198 -76.755 1.00 15.00 219 ALA T CA 1
ATOM 1509 C C . ALA A 1 219 ? -12.566 60.119 -77.869 1.00 15.00 219 ALA T C 1
ATOM 1510 O O . ALA A 1 219 ? -12.152 61.274 -77.926 1.00 15.00 219 ALA T O 1
ATOM 1512 N N . PHE A 1 220 ? -13.420 59.614 -78.755 1.00 15.00 220 PHE T N 1
ATOM 1513 C CA . PHE A 1 220 ? -13.923 60.425 -79.850 1.00 15.00 220 PHE T CA 1
ATOM 1514 C C . PHE A 1 220 ? -15.295 59.964 -80.372 1.00 15.00 220 PHE T C 1
ATOM 1515 O O . PHE A 1 220 ? -15.779 58.873 -80.046 1.00 15.00 220 PHE T O 1
ATOM 1523 N N . THR A 1 221 ? -15.913 60.827 -81.175 1.00 15.00 221 THR T N 1
ATOM 1524 C CA . THR A 1 221 ? -17.187 60.548 -81.821 1.00 15.00 221 THR T CA 1
ATOM 1525 C C . THR A 1 221 ? -16.873 60.778 -83.299 1.00 15.00 221 THR T C 1
ATOM 1526 O O . THR A 1 221 ? -15.891 61.444 -83.619 1.00 15.00 221 THR T O 1
ATOM 1530 N N . ILE A 1 222 ? -17.683 60.225 -84.197 1.00 15.00 222 ILE T N 1
ATOM 1531 C CA . ILE A 1 222 ? -17.451 60.428 -85.616 1.00 15.00 222 ILE T CA 1
ATOM 1532 C C . ILE A 1 222 ? -17.620 61.927 -85.859 1.00 15.00 222 ILE T C 1
ATOM 1533 O O . ILE A 1 222 ? -16.883 62.539 -86.640 1.00 15.00 222 ILE T O 1
ATOM 1538 N N . ARG A 1 223 ? -18.586 62.517 -85.164 1.00 15.00 223 ARG T N 1
ATOM 1539 C CA . ARG A 1 223 ? -18.865 63.936 -85.301 1.00 15.00 223 ARG T CA 1
ATOM 1540 C C . ARG A 1 223 ? -17.634 64.820 -85.144 1.00 15.00 223 ARG T C 1
ATOM 1541 O O . ARG A 1 223 ? -17.414 65.728 -85.943 1.00 15.00 223 ARG T O 1
ATOM 1549 N N . GLN A 1 224 ? -16.834 64.570 -84.112 1.00 15.00 224 GLN T N 1
ATOM 1550 C CA . GLN A 1 224 ? -15.641 65.374 -83.889 1.00 15.00 224 GLN T CA 1
ATOM 1551 C C . GLN A 1 224 ? -14.694 65.265 -85.086 1.00 15.00 224 GLN T C 1
ATOM 1552 O O . GLN A 1 224 ? -14.080 66.262 -85.490 1.00 15.00 224 GLN T O 1
ATOM 1558 N N . PHE A 1 225 ? -14.569 64.064 -85.655 1.00 15.00 225 PHE T N 1
ATOM 1559 C CA . PHE A 1 225 ? -13.689 63.885 -86.801 1.00 15.00 225 PHE T CA 1
ATOM 1560 C C . PHE A 1 225 ? -14.269 64.525 -88.053 1.00 15.00 225 PHE T C 1
ATOM 1561 O O . PHE A 1 225 ? -13.528 65.013 -88.905 1.00 15.00 225 PHE T O 1
ATOM 1569 N N . ALA A 1 226 ? -15.595 64.529 -88.152 1.00 15.00 226 ALA T N 1
ATOM 1570 C CA . ALA A 1 226 ? -16.289 65.119 -89.287 1.00 15.00 226 ALA T CA 1
ATOM 1571 C C . ALA A 1 226 ? -16.045 66.621 -89.278 1.00 15.00 226 ALA T C 1
ATOM 1572 O O . ALA A 1 226 ? -15.823 67.245 -90.315 1.00 15.00 226 ALA T O 1
ATOM 1574 N N . THR A 1 227 ? -16.093 67.196 -88.087 1.00 15.00 227 THR T N 1
ATOM 1575 C CA . THR A 1 227 ? -15.863 68.615 -87.913 1.00 15.00 227 THR T CA 1
ATOM 1576 C C . THR A 1 227 ? -14.433 68.900 -88.353 1.00 15.00 227 THR T C 1
ATOM 1577 O O . THR A 1 227 ? -14.173 69.865 -89.073 1.00 15.00 227 THR T O 1
ATOM 1581 N N . ARG A 1 228 ? -13.513 68.036 -87.923 1.00 15.00 228 ARG T N 1
ATOM 1582 C CA . ARG A 1 228 ? -12.089 68.151 -88.250 1.00 15.00 228 ARG T CA 1
ATOM 1583 C C . ARG A 1 228 ? -11.772 68.022 -89.751 1.00 15.00 228 ARG T C 1
ATOM 1584 O O . ARG A 1 228 ? -10.915 68.741 -90.261 1.00 15.00 228 ARG T O 1
ATOM 1592 N N . TYR A 1 229 ? -12.460 67.127 -90.457 1.00 15.00 229 TYR T N 1
ATOM 1593 C CA . TYR A 1 229 ? -12.194 66.926 -91.882 1.00 15.00 229 TYR T CA 1
ATOM 1594 C C . TYR A 1 229 ? -13.167 67.617 -92.834 1.00 15.00 229 TYR T C 1
ATOM 1595 O O . TYR A 1 229 ? -12.927 67.667 -94.043 1.00 15.00 229 TYR T O 1
ATOM 1604 N N . ALA A 1 230 ? -14.268 68.139 -92.312 1.00 15.00 230 ALA T N 1
ATOM 1605 C CA . ALA A 1 230 ? -15.242 68.795 -93.176 1.00 15.00 230 ALA T CA 1
ATOM 1606 C C . ALA A 1 230 ? -14.624 69.988 -93.891 1.00 15.00 230 ALA T C 1
ATOM 1607 O O . ALA A 1 230 ? -14.522 70.002 -95.120 1.00 15.00 230 ALA T O 1
ATOM 1609 N N . LYS A 1 231 ? -14.209 70.985 -93.116 1.00 15.00 231 LYS T N 1
ATOM 1610 C CA . LYS A 1 231 ? -13.613 72.184 -93.678 1.00 15.00 231 LYS T CA 1
ATOM 1611 C C . LYS A 1 231 ? -12.298 71.878 -94.396 1.00 15.00 231 LYS T C 1
ATOM 1612 O O . LYS A 1 231 ? -11.623 72.785 -94.866 1.00 15.00 231 LYS T O 1
ATOM 1618 N N . LYS A 1 232 ? -11.941 70.601 -94.492 1.00 15.00 232 LYS T N 1
ATOM 1619 C CA . LYS A 1 232 ? -10.695 70.179 -95.152 1.00 15.00 232 LYS T CA 1
ATOM 1620 C C . LYS A 1 232 ? -10.950 69.414 -96.448 1.00 15.00 232 LYS T C 1
ATOM 1621 O O . LYS A 1 232 ? -10.132 69.428 -97.370 1.00 15.00 232 LYS T O 1
ATOM 1627 N N . PHE A 1 233 ? -12.079 68.718 -96.496 1.00 15.00 233 PHE T N 1
ATOM 1628 C CA . PHE A 1 233 ? -12.464 67.943 -97.665 1.00 15.00 233 PHE T CA 1
ATOM 1629 C C . PHE A 1 233 ? -13.400 68.762 -98.539 1.00 15.00 233 PHE T C 1
ATOM 1630 O O . PHE A 1 233 ? -13.857 68.286 -99.583 1.00 15.00 233 PHE T O 1
ATOM 1638 N N . GLY A 1 234 ? -13.687 69.985 -98.104 1.00 15.00 234 GLY T N 1
ATOM 1639 C CA . GLY A 1 234 ? -14.586 70.837 -98.852 1.00 15.00 234 GLY T CA 1
ATOM 1640 C C . GLY A 1 234 ? -16.002 70.299 -98.834 1.00 15.00 234 GLY T C 1
ATOM 1641 O O . GLY A 1 234 ? -16.747 70.474 -99.790 1.00 15.00 234 GLY T O 1
ATOM 1642 N N . VAL A 1 235 ? -16.385 69.650 -97.742 1.00 15.00 235 VAL T N 1
ATOM 1643 C CA . VAL A 1 235 ? -17.730 69.079 -97.613 1.00 15.00 235 VAL T CA 1
ATOM 1644 C C . VAL A 1 235 ? -18.313 69.390 -96.225 1.00 15.00 235 VAL T C 1
ATOM 1645 O O . VAL A 1 235 ? -17.564 69.486 -95.247 1.00 15.00 235 VAL T O 1
ATOM 1649 N N . ASP A 1 236 ? -19.632 69.557 -96.124 1.00 15.00 236 ASP T N 1
ATOM 1650 C CA . ASP A 1 236 ? -20.239 69.846 -94.817 1.00 15.00 236 ASP T CA 1
ATOM 1651 C C . ASP A 1 236 ? -20.154 68.596 -93.945 1.00 15.00 236 ASP T C 1
ATOM 1652 O O . ASP A 1 236 ? -20.228 67.476 -94.462 1.00 15.00 236 ASP T O 1
ATOM 1657 N N . LYS A 1 237 ? -20.017 68.771 -92.631 1.00 15.00 237 LYS T N 1
ATOM 1658 C CA . LYS A 1 237 ? -19.889 67.606 -91.763 1.00 15.00 237 LYS T CA 1
ATOM 1659 C C . LYS A 1 237 ? -21.048 66.634 -91.749 1.00 15.00 237 LYS T C 1
ATOM 1660 O O . LYS A 1 237 ? -20.861 65.469 -91.428 1.00 15.00 237 LYS T O 1
ATOM 1666 N N . ALA A 1 238 ? -22.238 67.088 -92.105 1.00 15.00 238 ALA T N 1
ATOM 1667 C CA . ALA A 1 238 ? -23.370 66.181 -92.131 1.00 15.00 238 ALA T CA 1
ATOM 1668 C C . ALA A 1 238 ? -23.024 65.086 -93.132 1.00 15.00 238 ALA T C 1
ATOM 1669 O O . ALA A 1 238 ? -23.287 63.905 -92.906 1.00 15.00 238 ALA T O 1
ATOM 1671 N N . LYS A 1 239 ? -22.423 65.493 -94.242 1.00 15.00 239 LYS T N 1
ATOM 1672 C CA . LYS A 1 239 ? -22.040 64.557 -95.286 1.00 15.00 239 LYS T CA 1
ATOM 1673 C C . LYS A 1 239 ? -20.834 63.751 -94.831 1.00 15.00 239 LYS T C 1
ATOM 1674 O O . LYS A 1 239 ? -20.760 62.545 -95.080 1.00 15.00 239 LYS T O 1
ATOM 1680 N N . MET A 1 240 ? -19.900 64.425 -94.158 1.00 15.00 240 MET T N 1
ATOM 1681 C CA . MET A 1 240 ? -18.690 63.776 -93.677 1.00 15.00 240 MET T CA 1
ATOM 1682 C C . MET A 1 240 ? -18.891 62.697 -92.623 1.00 15.00 240 MET T C 1
ATOM 1683 O O . MET A 1 240 ? -18.267 61.637 -92.704 1.00 15.00 240 MET T O 1
ATOM 1688 N N . MET A 1 241 ? -19.748 62.940 -91.637 1.00 15.00 241 MET T N 1
ATOM 1689 C CA . MET A 1 241 ? -19.941 61.916 -90.625 1.00 15.00 241 MET T CA 1
ATOM 1690 C C . MET A 1 241 ? -20.683 60.694 -91.146 1.00 15.00 241 MET T C 1
ATOM 1691 O O . MET A 1 241 ? -20.575 59.617 -90.571 1.00 15.00 241 MET T O 1
ATOM 1696 N N . ASP A 1 242 ? -21.425 60.840 -92.237 1.00 15.00 242 ASP T N 1
ATOM 1697 C CA . ASP A 1 242 ? -22.104 59.675 -92.793 1.00 15.00 242 ASP T CA 1
ATOM 1698 C C . ASP A 1 242 ? -21.035 58.855 -93.512 1.00 15.00 242 ASP T C 1
ATOM 1699 O O . ASP A 1 242 ? -21.076 57.626 -93.514 1.00 15.00 242 ASP T O 1
ATOM 1704 N N . ARG A 1 243 ? -20.065 59.551 -94.098 1.00 15.00 243 ARG T N 1
ATOM 1705 C CA . ARG A 1 243 ? -18.982 58.908 -94.831 1.00 15.00 243 ARG T CA 1
ATOM 1706 C C . ARG A 1 243 ? -17.877 58.339 -93.951 1.00 15.00 243 ARG T C 1
ATOM 1707 O O . ARG A 1 243 ? -17.075 57.531 -94.413 1.00 15.00 243 ARG T O 1
ATOM 1715 N N . LEU A 1 244 ? -17.820 58.766 -92.694 1.00 15.00 244 LEU T N 1
ATOM 1716 C CA . LEU A 1 244 ? -16.774 58.299 -91.792 1.00 15.00 244 LEU T CA 1
ATOM 1717 C C . LEU A 1 244 ? -17.131 57.052 -90.996 1.00 15.00 244 LEU T C 1
ATOM 1718 O O . LEU A 1 244 ? -16.406 56.654 -90.087 1.00 15.00 244 LEU T O 1
ATOM 1723 N N . TRP A 1 245 ? -18.245 56.429 -91.343 1.00 15.00 245 TRP T N 1
ATOM 1724 C CA . TRP A 1 245 ? -18.659 55.209 -90.664 1.00 15.00 245 TRP T CA 1
ATOM 1725 C C . TRP A 1 245 ? -19.342 54.252 -91.639 1.00 15.00 245 TRP T C 1
ATOM 1726 O O . TRP A 1 245 ? -19.915 54.686 -92.630 1.00 15.00 245 TRP T O 1
ATOM 1737 N N . GLY A 1 246 ? -19.267 52.954 -91.361 1.00 15.00 246 GLY T N 1
ATOM 1738 C CA . GLY A 1 246 ? -19.908 51.976 -92.228 1.00 15.00 246 GLY T CA 1
ATOM 1739 C C . GLY A 1 246 ? -19.260 51.787 -93.588 1.00 15.00 246 GLY T C 1
ATOM 1740 O O . GLY A 1 246 ? -18.049 51.998 -93.737 1.00 15.00 246 GLY T O 1
ATOM 1741 N N . ASP A 1 247 ? -20.064 51.405 -94.585 1.00 15.00 247 ASP T N 1
ATOM 1742 C CA . ASP A 1 247 ? -19.558 51.154 -95.936 1.00 15.00 247 ASP T CA 1
ATOM 1743 C C . ASP A 1 247 ? -19.381 52.357 -96.859 1.00 15.00 247 ASP T C 1
ATOM 1744 O O . ASP A 1 247 ? -20.091 52.502 -97.858 1.00 15.00 247 ASP T O 1
ATOM 1749 N N . SER A 1 248 ? -18.429 53.213 -96.510 1.00 15.00 248 SER T N 1
ATOM 1750 C CA . SER A 1 248 ? -18.096 54.386 -97.302 1.00 15.00 248 SER T CA 1
ATOM 1751 C C . SER A 1 248 ? -16.622 54.247 -97.556 1.00 15.00 248 SER T C 1
ATOM 1752 O O . SER A 1 248 ? -15.833 54.042 -96.622 1.00 15.00 248 SER T O 1
ATOM 1755 N N . PHE A 1 249 ? -16.255 54.349 -98.824 1.00 15.00 249 PHE T N 1
ATOM 1756 C CA . PHE A 1 249 ? -14.873 54.211 -99.223 1.00 15.00 249 PHE T CA 1
ATOM 1757 C C . PHE A 1 249 ? -14.468 55.399 -100.052 1.00 15.00 249 PHE T C 1
ATOM 1758 O O . PHE A 1 249 ? -15.256 55.920 -100.833 1.00 15.00 249 PHE T O 1
ATOM 1766 N N . PHE A 1 250 ? -13.235 55.840 -99.860 1.00 15.00 250 PHE T N 1
ATOM 1767 C CA . PHE A 1 250 ? -12.697 56.936 -100.632 1.00 15.00 250 PHE T CA 1
ATOM 1768 C C . PHE A 1 250 ? -11.539 56.335 -101.399 1.00 15.00 250 PHE T C 1
ATOM 1769 O O . PHE A 1 250 ? -10.541 55.928 -100.803 1.00 15.00 250 PHE T O 1
ATOM 1777 N N . ASN A 1 251 ? -11.676 56.260 -102.717 1.00 15.00 251 ASN T N 1
ATOM 1778 C CA . ASN A 1 251 ? -10.620 55.710 -103.548 1.00 15.00 251 ASN T CA 1
ATOM 1779 C C . ASN A 1 251 ? -9.651 56.837 -103.844 1.00 15.00 251 ASN T C 1
ATOM 1780 O O . ASN A 1 251 ? -9.994 57.777 -104.544 1.00 15.00 251 ASN T O 1
ATOM 1785 N N . PRO A 1 252 ? -8.437 56.781 -103.291 1.00 15.00 252 PRO T N 1
ATOM 1786 C CA . PRO A 1 252 ? -7.488 57.864 -103.574 1.00 15.00 252 PRO T CA 1
ATOM 1787 C C . PRO A 1 252 ? -7.197 57.997 -105.074 1.00 15.00 252 PRO T C 1
ATOM 1788 O O . PRO A 1 252 ? -6.923 59.095 -105.560 1.00 15.00 252 PRO T O 1
ATOM 1792 N N . LYS A 1 253 ? -7.266 56.875 -105.796 1.00 15.00 253 LYS T N 1
ATOM 1793 C CA . LYS A 1 253 ? -7.016 56.845 -107.238 1.00 15.00 253 LYS T CA 1
ATOM 1794 C C . LYS A 1 253 ? -8.048 57.610 -108.061 1.00 15.00 253 LYS T C 1
ATOM 1795 O O . LYS A 1 253 ? -7.699 58.265 -109.036 1.00 15.00 253 LYS T O 1
ATOM 1801 N N . THR A 1 254 ? -9.318 57.511 -107.678 1.00 15.00 254 THR T N 1
ATOM 1802 C CA . THR A 1 254 ? -10.390 58.200 -108.393 1.00 15.00 254 THR T CA 1
ATOM 1803 C C . THR A 1 254 ? -10.756 59.513 -107.709 1.00 15.00 254 THR T C 1
ATOM 1804 O O . THR A 1 254 ? -11.382 60.388 -108.316 1.00 15.00 254 THR T O 1
ATOM 1808 N N . LYS A 1 255 ? -10.365 59.632 -106.442 1.00 15.00 255 LYS T N 1
ATOM 1809 C CA . LYS A 1 255 ? -10.654 60.807 -105.626 1.00 15.00 255 LYS T CA 1
ATOM 1810 C C . LYS A 1 255 ? -12.154 60.871 -105.360 1.00 15.00 255 LYS T C 1
ATOM 1811 O O . LYS A 1 255 ? -12.696 61.928 -105.042 1.00 15.00 255 LYS T O 1
ATOM 1817 N N . LYS A 1 256 ? -12.823 59.729 -105.484 1.00 15.00 256 LYS T N 1
ATOM 1818 C CA . LYS A 1 256 ? -14.261 59.672 -105.261 1.00 15.00 256 LYS T CA 1
ATOM 1819 C C . LYS A 1 256 ? -14.708 58.769 -104.116 1.00 15.00 256 LYS T C 1
ATOM 1820 O O . LYS A 1 256 ? -14.022 57.810 -103.750 1.00 15.00 256 LYS T O 1
ATOM 1826 N N . TRP A 1 257 ? -15.869 59.103 -103.557 1.00 15.00 257 TRP T N 1
ATOM 1827 C CA . TRP A 1 257 ? -16.473 58.356 -102.463 1.00 15.00 257 TRP T CA 1
ATOM 1828 C C . TRP A 1 257 ? -17.520 57.395 -103.011 1.00 15.00 257 TRP T C 1
ATOM 1829 O O . TRP A 1 257 ? -18.424 57.803 -103.744 1.00 15.00 257 TRP T O 1
ATOM 1840 N N . THR A 1 258 ? -17.408 56.127 -102.632 1.00 15.00 258 THR T N 1
ATOM 1841 C CA . THR A 1 258 ? -18.332 55.104 -103.098 1.00 15.00 258 THR T CA 1
ATOM 1842 C C . THR A 1 258 ? -18.780 54.195 -101.953 1.00 15.00 258 THR T C 1
ATOM 1843 O O . THR A 1 258 ? -18.267 54.292 -100.839 1.00 15.00 258 THR T O 1
ATOM 1847 N N . ASN A 1 259 ? -19.738 53.315 -102.230 1.00 15.00 259 ASN T N 1
ATOM 1848 C CA . ASN A 1 259 ? -20.229 52.382 -101.222 1.00 15.00 259 ASN T CA 1
ATOM 1849 C C . ASN A 1 259 ? -19.807 50.942 -101.531 1.00 15.00 259 ASN T C 1
ATOM 1850 O O . ASN A 1 259 ? -20.239 50.000 -100.873 1.00 15.00 259 ASN T O 1
ATOM 1855 N N . LYS A 1 260 ? -18.949 50.787 -102.535 1.00 15.00 260 LYS T N 1
ATOM 1856 C CA . LYS A 1 260 ? -18.419 49.483 -102.943 1.00 15.00 260 LYS T CA 1
ATOM 1857 C C . LYS A 1 260 ? -17.027 49.275 -102.352 1.00 15.00 260 LYS T C 1
ATOM 1858 O O . LYS A 1 260 ? -16.160 50.120 -102.525 1.00 15.00 260 LYS T O 1
ATOM 1864 N N . ASP A 1 261 ? -16.795 48.150 -101.685 1.00 15.00 261 ASP T N 1
ATOM 1865 C CA . ASP A 1 261 ? -15.477 47.909 -101.105 1.00 15.00 261 ASP T CA 1
ATOM 1866 C C . ASP A 1 261 ? -14.385 47.497 -102.102 1.00 15.00 261 ASP T C 1
ATOM 1867 O O . ASP A 1 261 ? -13.320 47.030 -101.702 1.00 15.00 261 ASP T O 1
ATOM 1872 N N . THR A 1 262 ? -14.648 47.660 -103.395 1.00 15.00 262 THR T N 1
ATOM 1873 C CA . THR A 1 262 ? -13.651 47.343 -104.422 1.00 15.00 262 THR T CA 1
ATOM 1874 C C . THR A 1 262 ? -13.770 48.353 -105.550 1.00 15.00 262 THR T C 1
ATOM 1875 O O . THR A 1 262 ? -14.811 48.998 -105.704 1.00 15.00 262 THR T O 1
ATOM 1879 N N . ASP A 1 263 ? -12.704 48.514 -106.327 1.00 15.00 263 ASP T N 1
ATOM 1880 C CA . ASP A 1 263 ? -12.763 49.440 -107.450 1.00 15.00 263 ASP T CA 1
ATOM 1881 C C . ASP A 1 263 ? -13.192 48.706 -108.728 1.00 15.00 263 ASP T C 1
ATOM 1882 O O . ASP A 1 263 ? -13.517 47.517 -108.698 1.00 15.00 263 ASP T O 1
ATOM 1887 N N . ALA A 1 264 ? -13.204 49.420 -109.848 1.00 15.00 264 ALA T N 1
ATOM 1888 C CA . ALA A 1 264 ? -13.596 48.828 -111.123 1.00 15.00 264 ALA T CA 1
ATOM 1889 C C . ALA A 1 264 ? -12.816 47.538 -111.394 1.00 15.00 264 ALA T C 1
ATOM 1890 O O . ALA A 1 264 ? -13.402 46.523 -111.782 1.00 15.00 264 ALA T O 1
ATOM 1892 N N . GLU A 1 265 ? -11.501 47.578 -111.180 1.00 15.00 265 GLU T N 1
ATOM 1893 C CA . GLU A 1 265 ? -10.652 46.409 -111.401 1.00 15.00 265 GLU T CA 1
ATOM 1894 C C . GLU A 1 265 ? -10.937 45.302 -110.383 1.00 15.00 265 GLU T C 1
ATOM 1895 O O . GLU A 1 265 ? -10.478 44.170 -110.541 1.00 15.00 265 GLU T O 1
ATOM 1901 N N . GLY A 1 266 ? -11.695 45.635 -109.341 1.00 15.00 266 GLY T N 1
ATOM 1902 C CA . GLY A 1 266 ? -12.030 44.653 -108.323 1.00 15.00 266 GLY T CA 1
ATOM 1903 C C . GLY A 1 266 ? -11.073 44.603 -107.143 1.00 15.00 266 GLY T C 1
ATOM 1904 O O . GLY A 1 266 ? -11.201 43.743 -106.268 1.00 15.00 266 GLY T O 1
ATOM 1905 N N . LYS A 1 267 ? -10.113 45.523 -107.111 1.00 15.00 267 LYS T N 1
ATOM 1906 C CA . LYS A 1 267 ? -9.141 45.574 -106.027 1.00 15.00 267 LYS T CA 1
ATOM 1907 C C . LYS A 1 267 ? -9.811 46.091 -104.754 1.00 15.00 267 LYS T C 1
ATOM 1908 O O . LYS A 1 267 ? -10.724 46.909 -104.818 1.00 15.00 267 LYS T O 1
ATOM 1914 N N . PRO A 1 268 ? -9.364 45.608 -103.581 1.00 15.00 268 PRO T N 1
ATOM 1915 C CA . PRO A 1 268 ? -9.862 45.951 -102.238 1.00 15.00 268 PRO T CA 1
ATOM 1916 C C . PRO A 1 268 ? -9.682 47.399 -101.778 1.00 15.00 268 PRO T C 1
ATOM 1917 O O . PRO A 1 268 ? -8.568 47.926 -101.740 1.00 15.00 268 PRO T O 1
ATOM 1921 N N . LEU A 1 269 ? -10.787 48.029 -101.403 1.00 15.00 269 LEU T N 1
ATOM 1922 C CA . LEU A 1 269 ? -10.746 49.403 -100.930 1.00 15.00 269 LEU T CA 1
ATOM 1923 C C . LEU A 1 269 ? -10.901 49.484 -99.414 1.00 15.00 269 LEU T C 1
ATOM 1924 O O . LEU A 1 269 ? -11.766 48.820 -98.831 1.00 15.00 269 LEU T O 1
ATOM 1929 N N . GLU A 1 270 ? -10.058 50.297 -98.779 1.00 15.00 270 GLU T N 1
ATOM 1930 C CA . GLU A 1 270 ? -10.127 50.457 -97.335 1.00 15.00 270 GLU T CA 1
ATOM 1931 C C . GLU A 1 270 ? -11.234 51.429 -96.945 1.00 15.00 270 GLU T C 1
ATOM 1932 O O . GLU A 1 270 ? -11.341 52.539 -97.470 1.00 15.00 270 GLU T O 1
ATOM 1938 N N . ARG A 1 271 ? -12.058 50.962 -96.018 1.00 15.00 271 ARG T N 1
ATOM 1939 C CA . ARG A 1 271 ? -13.182 51.683 -95.438 1.00 15.00 271 ARG T CA 1
ATOM 1940 C C . ARG A 1 271 ? -12.766 53.064 -94.885 1.00 15.00 271 ARG T C 1
ATOM 1941 O O . ARG A 1 271 ? -11.747 53.182 -94.195 1.00 15.00 271 ARG T O 1
ATOM 1949 N N . ALA A 1 272 ? -13.559 54.096 -95.179 1.00 15.00 272 ALA T N 1
ATOM 1950 C CA . ALA A 1 272 ? -13.278 55.468 -94.727 1.00 15.00 272 ALA T CA 1
ATOM 1951 C C . ALA A 1 272 ? -12.997 55.595 -93.221 1.00 15.00 272 ALA T C 1
ATOM 1952 O O . ALA A 1 272 ? -12.155 56.397 -92.796 1.00 15.00 272 ALA T O 1
ATOM 1954 N N . PHE A 1 273 ? -13.709 54.820 -92.411 1.00 15.00 273 PHE T N 1
ATOM 1955 C CA . PHE A 1 273 ? -13.501 54.850 -90.966 1.00 15.00 273 PHE T CA 1
ATOM 1956 C C . PHE A 1 273 ? -12.064 54.442 -90.626 1.00 15.00 273 PHE T C 1
ATOM 1957 O O . PHE A 1 273 ? -11.401 55.085 -89.799 1.00 15.00 273 PHE T O 1
ATOM 1965 N N . ASN A 1 274 ? -11.594 53.376 -91.277 1.00 15.00 274 ASN T N 1
ATOM 1966 C CA . ASN A 1 274 ? -10.248 52.830 -91.078 1.00 15.00 274 ASN T CA 1
ATOM 1967 C C . ASN A 1 274 ? -9.171 53.754 -91.594 1.00 15.00 274 ASN T C 1
ATOM 1968 O O . ASN A 1 274 ? -8.130 53.953 -90.961 1.00 15.00 274 ASN T O 1
ATOM 1973 N N . MET A 1 275 ? -9.428 54.306 -92.768 1.00 15.00 275 MET T N 1
ATOM 1974 C CA . MET A 1 275 ? -8.475 55.172 -93.436 1.00 15.00 275 MET T CA 1
ATOM 1975 C C . MET A 1 275 ? -8.275 56.566 -92.847 1.00 15.00 275 MET T C 1
ATOM 1976 O O . MET A 1 275 ? -7.158 57.089 -92.842 1.00 15.00 275 MET T O 1
ATOM 1981 N N . PHE A 1 276 ? -9.344 57.173 -92.346 1.00 15.00 276 PHE T N 1
ATOM 1982 C CA . PHE A 1 276 ? -9.242 58.530 -91.824 1.00 15.00 276 PHE T CA 1
ATOM 1983 C C . PHE A 1 276 ? -9.287 58.714 -90.318 1.00 15.00 276 PHE T C 1
ATOM 1984 O O . PHE A 1 276 ? -8.820 59.732 -89.811 1.00 15.00 276 PHE T O 1
ATOM 1992 N N . ILE A 1 277 ? -9.832 57.745 -89.594 1.00 15.00 277 ILE T N 1
ATOM 1993 C CA . ILE A 1 277 ? -9.902 57.859 -88.142 1.00 15.00 277 ILE T CA 1
ATOM 1994 C C . ILE A 1 277 ? -8.957 56.888 -87.437 1.00 15.00 277 ILE T C 1
ATOM 1995 O O . ILE A 1 277 ? -8.199 57.283 -86.560 1.00 15.00 277 ILE T O 1
ATOM 2000 N N . LEU A 1 278 ? -8.977 55.622 -87.827 1.00 15.00 278 LEU T N 1
ATOM 2001 C CA . LEU A 1 278 ? -8.110 54.645 -87.179 1.00 15.00 278 LEU T CA 1
ATOM 2002 C C . LEU A 1 278 ? -6.629 54.746 -87.545 1.00 15.00 278 LEU T C 1
ATOM 2003 O O . LEU A 1 278 ? -5.764 54.702 -86.670 1.00 15.00 278 LEU T O 1
ATOM 2008 N N . ASP A 1 279 ? -6.334 54.882 -88.832 1.00 15.00 279 ASP T N 1
ATOM 2009 C CA . ASP A 1 279 ? -4.955 54.962 -89.300 1.00 15.00 279 ASP T CA 1
ATOM 2010 C C . ASP A 1 279 ? -4.126 56.040 -88.579 1.00 15.00 279 ASP T C 1
ATOM 2011 O O . ASP A 1 279 ? -3.007 55.787 -88.138 1.00 15.00 279 ASP T O 1
ATOM 2016 N N . PRO A 1 280 ? -4.650 57.269 -88.478 1.00 15.00 280 PRO T N 1
ATOM 2017 C CA . PRO A 1 280 ? -3.871 58.300 -87.782 1.00 15.00 280 PRO T CA 1
ATOM 2018 C C . PRO A 1 280 ? -3.553 57.860 -86.338 1.00 15.00 280 PRO T C 1
ATOM 2019 O O . PRO A 1 280 ? -2.451 58.088 -85.824 1.00 15.00 280 PRO T O 1
ATOM 2023 N N . ILE A 1 281 ? -4.532 57.233 -85.692 1.00 15.00 281 ILE T N 1
ATOM 2024 C CA . ILE A 1 281 ? -4.367 56.788 -84.320 1.00 15.00 281 ILE T CA 1
ATOM 2025 C C . ILE A 1 281 ? -3.369 55.643 -84.282 1.00 15.00 281 ILE T C 1
ATOM 2026 O O . ILE A 1 281 ? -2.466 55.636 -83.441 1.00 15.00 281 ILE T O 1
ATOM 2031 N N . PHE A 1 282 ? -3.527 54.691 -85.201 1.00 15.00 282 PHE T N 1
ATOM 2032 C CA . PHE A 1 282 ? -2.622 53.545 -85.301 1.00 15.00 282 PHE T CA 1
ATOM 2033 C C . PHE A 1 282 ? -1.183 54.000 -85.534 1.00 15.00 282 PHE T C 1
ATOM 2034 O O . PHE A 1 282 ? -0.251 53.490 -84.912 1.00 15.00 282 PHE T O 1
ATOM 2042 N N . ARG A 1 283 ? -1.006 54.954 -86.440 1.00 15.00 283 ARG T N 1
ATOM 2043 C CA . ARG A 1 283 ? 0.320 55.466 -86.728 1.00 15.00 283 ARG T CA 1
ATOM 2044 C C . ARG A 1 283 ? 0.949 56.163 -85.525 1.00 15.00 283 ARG T C 1
ATOM 2045 O O . ARG A 1 283 ? 2.158 56.061 -85.319 1.00 15.00 283 ARG T O 1
ATOM 2053 N N . LEU A 1 284 ? 0.142 56.866 -84.732 1.00 15.00 284 LEU T N 1
ATOM 2054 C CA . LEU A 1 284 ? 0.659 57.543 -83.547 1.00 15.00 284 LEU T CA 1
ATOM 2055 C C . LEU A 1 284 ? 1.157 56.506 -82.548 1.00 15.00 284 LEU T C 1
ATOM 2056 O O . LEU A 1 284 ? 2.240 56.639 -81.993 1.00 15.00 284 LEU T O 1
ATOM 2061 N N . PHE A 1 285 ? 0.356 55.471 -82.317 1.00 15.00 285 PHE T N 1
ATOM 2062 C CA . PHE A 1 285 ? 0.736 54.415 -81.388 1.00 15.00 285 PHE T CA 1
ATOM 2063 C C . PHE A 1 285 ? 2.026 53.742 -81.844 1.00 15.00 285 PHE T C 1
ATOM 2064 O O . PHE A 1 285 ? 3.007 53.675 -81.096 1.00 15.00 285 PHE T O 1
ATOM 2072 N N . THR A 1 286 ? 2.022 53.246 -83.078 1.00 15.00 286 THR T N 1
ATOM 2073 C CA . THR A 1 286 ? 3.180 52.558 -83.638 1.00 15.00 286 THR T CA 1
ATOM 2074 C C . THR A 1 286 ? 4.475 53.371 -83.624 1.00 15.00 286 THR T C 1
ATOM 2075 O O . THR A 1 286 ? 5.543 52.827 -83.332 1.00 15.00 286 THR T O 1
ATOM 2079 N N . ALA A 1 287 ? 4.387 54.661 -83.932 1.00 15.00 287 ALA T N 1
ATOM 2080 C CA . ALA A 1 287 ? 5.570 55.513 -83.970 1.00 15.00 287 ALA T CA 1
ATOM 2081 C C . ALA A 1 287 ? 6.122 55.835 -82.586 1.00 15.00 287 ALA T C 1
ATOM 2082 O O . ALA A 1 287 ? 7.332 55.774 -82.356 1.00 15.00 287 ALA T O 1
ATOM 2084 N N . ILE A 1 288 ? 5.226 56.182 -81.669 1.00 15.00 288 ILE T N 1
ATOM 2085 C CA . ILE A 1 288 ? 5.605 56.535 -80.311 1.00 15.00 288 ILE T CA 1
ATOM 2086 C C . ILE A 1 288 ? 6.091 55.338 -79.502 1.00 15.00 288 ILE T C 1
ATOM 2087 O O . ILE A 1 288 ? 7.092 55.433 -78.793 1.00 15.00 288 ILE T O 1
ATOM 2092 N N . MET A 1 289 ? 5.392 54.212 -79.610 1.00 15.00 289 MET T N 1
ATOM 2093 C CA . MET A 1 289 ? 5.777 53.024 -78.856 1.00 15.00 289 MET T CA 1
ATOM 2094 C C . MET A 1 289 ? 7.032 52.330 -79.395 1.00 15.00 289 MET T C 1
ATOM 2095 O O . MET A 1 289 ? 7.662 51.532 -78.687 1.00 15.00 289 MET T O 1
ATOM 2100 N N . ASN A 1 290 ? 7.406 52.635 -80.636 1.00 15.00 290 ASN T N 1
ATOM 2101 C CA . ASN A 1 290 ? 8.603 52.038 -81.212 1.00 15.00 290 ASN T CA 1
ATOM 2102 C C . ASN A 1 290 ? 9.751 53.038 -81.263 1.00 15.00 290 ASN T C 1
ATOM 2103 O O . ASN A 1 290 ? 10.764 52.809 -81.914 1.00 15.00 290 ASN T O 1
ATOM 2108 N N . PHE A 1 291 ? 9.573 54.156 -80.571 1.00 15.00 291 PHE T N 1
ATOM 2109 C CA . PHE A 1 291 ? 10.593 55.195 -80.468 1.00 15.00 291 PHE T CA 1
ATOM 2110 C C . PHE A 1 291 ? 11.148 55.760 -81.771 1.00 15.00 291 PHE T C 1
ATOM 2111 O O . PHE A 1 291 ? 12.307 56.155 -81.828 1.00 15.00 291 PHE T O 1
ATOM 2119 N N . LYS A 1 292 ? 10.316 55.812 -82.806 1.00 15.00 292 LYS T N 1
ATOM 2120 C CA . LYS A 1 292 ? 10.727 56.351 -84.100 1.00 15.00 292 LYS T CA 1
ATOM 2121 C C . LYS A 1 292 ? 10.822 57.874 -83.985 1.00 15.00 292 LYS T C 1
ATOM 2122 O O . LYS A 1 292 ? 10.000 58.606 -84.547 1.00 15.00 292 LYS T O 1
ATOM 2128 N N . LYS A 1 293 ? 11.837 58.338 -83.260 1.00 15.00 293 LYS T N 1
ATOM 2129 C CA . LYS A 1 293 ? 12.063 59.763 -83.007 1.00 15.00 293 LYS T CA 1
ATOM 2130 C C . LYS A 1 293 ? 12.166 60.719 -84.199 1.00 15.00 293 LYS T C 1
ATOM 2131 O O . LYS A 1 293 ? 12.207 61.935 -84.011 1.00 15.00 293 LYS T O 1
ATOM 2137 N N . ASP A 1 294 ? 12.229 60.195 -85.416 1.00 15.00 294 ASP T N 1
ATOM 2138 C CA . ASP A 1 294 ? 12.298 61.076 -86.574 1.00 15.00 294 ASP T CA 1
ATOM 2139 C C . ASP A 1 294 ? 10.964 61.061 -87.306 1.00 15.00 294 ASP T C 1
ATOM 2140 O O . ASP A 1 294 ? 10.751 61.839 -88.238 1.00 15.00 294 ASP T O 1
ATOM 2145 N N . GLU A 1 295 ? 10.071 60.172 -86.880 1.00 15.00 295 GLU T N 1
ATOM 2146 C CA . GLU A 1 295 ? 8.749 60.052 -87.485 1.00 15.00 295 GLU T CA 1
ATOM 2147 C C . GLU A 1 295 ? 7.660 60.671 -86.616 1.00 15.00 295 GLU T C 1
ATOM 2148 O O . GLU A 1 295 ? 6.589 61.015 -87.112 1.00 15.00 295 GLU T O 1
ATOM 2154 N N . ILE A 1 296 ? 7.944 60.820 -85.323 1.00 15.00 296 ILE T N 1
ATOM 2155 C CA . ILE A 1 296 ? 6.979 61.371 -84.376 1.00 15.00 296 ILE T CA 1
ATOM 2156 C C . ILE A 1 296 ? 6.706 62.875 -84.532 1.00 15.00 296 ILE T C 1
ATOM 2157 O O . ILE A 1 296 ? 5.545 63.303 -84.519 1.00 15.00 296 ILE T O 1
ATOM 2162 N N . PRO A 1 297 ? 7.763 63.697 -84.668 1.00 15.00 297 PRO T N 1
ATOM 2163 C CA . PRO A 1 297 ? 7.584 65.149 -84.824 1.00 15.00 297 PRO T CA 1
ATOM 2164 C C . PRO A 1 297 ? 6.723 65.525 -86.028 1.00 15.00 297 PRO T C 1
ATOM 2165 O O . PRO A 1 297 ? 5.894 66.441 -85.947 1.00 15.00 297 PRO T O 1
ATOM 2169 N N . VAL A 1 298 ? 6.928 64.820 -87.141 1.00 15.00 298 VAL T N 1
ATOM 2170 C CA . VAL A 1 298 ? 6.178 65.067 -88.371 1.00 15.00 298 VAL T CA 1
ATOM 2171 C C . VAL A 1 298 ? 4.715 64.703 -88.174 1.00 15.00 298 VAL T C 1
ATOM 2172 O O . VAL A 1 298 ? 3.820 65.498 -88.450 1.00 15.00 298 VAL T O 1
ATOM 2176 N N . LEU A 1 299 ? 4.482 63.488 -87.703 1.00 15.00 299 LEU T N 1
ATOM 2177 C CA . LEU A 1 299 ? 3.134 63.005 -87.459 1.00 15.00 299 LEU T CA 1
ATOM 2178 C C . LEU A 1 299 ? 2.370 63.977 -86.540 1.00 15.00 299 LEU T C 1
ATOM 2179 O O . LEU A 1 299 ? 1.221 64.326 -86.815 1.00 15.00 299 LEU T O 1
ATOM 2184 N N . LEU A 1 300 ? 3.015 64.416 -85.459 1.00 15.00 300 LEU T N 1
ATOM 2185 C CA . LEU A 1 300 ? 2.402 65.353 -84.518 1.00 15.00 300 LEU T CA 1
ATOM 2186 C C . LEU A 1 300 ? 2.131 66.690 -85.175 1.00 15.00 300 LEU T C 1
ATOM 2187 O O . LEU A 1 300 ? 1.115 67.324 -84.912 1.00 15.00 300 LEU T O 1
ATOM 2192 N N . GLU A 1 301 ? 3.052 67.124 -86.022 1.00 15.00 301 GLU T N 1
ATOM 2193 C CA . GLU A 1 301 ? 2.890 68.394 -86.706 1.00 15.00 301 GLU T CA 1
ATOM 2194 C C . GLU A 1 301 ? 1.688 68.314 -87.648 1.00 15.00 301 GLU T C 1
ATOM 2195 O O . GLU A 1 301 ? 0.854 69.219 -87.666 1.00 15.00 301 GLU T O 1
ATOM 2201 N N . LYS A 1 302 ? 1.591 67.224 -88.407 1.00 15.00 302 LYS T N 1
ATOM 2202 C CA . LYS A 1 302 ? 0.485 67.035 -89.347 1.00 15.00 302 LYS T CA 1
ATOM 2203 C C . LYS A 1 302 ? -0.875 67.018 -88.663 1.00 15.00 302 LYS T C 1
ATOM 2204 O O . LYS A 1 302 ? -1.861 67.497 -89.218 1.00 15.00 302 LYS T O 1
ATOM 2210 N N . LEU A 1 303 ? -0.925 66.462 -87.458 1.00 15.00 303 LEU T N 1
ATOM 2211 C CA . LEU A 1 303 ? -2.166 66.385 -86.693 1.00 15.00 303 LEU T CA 1
ATOM 2212 C C . LEU A 1 303 ? -2.349 67.628 -85.842 1.00 15.00 303 LEU T C 1
ATOM 2213 O O . LEU A 1 303 ? -3.299 67.719 -85.059 1.00 15.00 303 LEU T O 1
ATOM 2218 N N . GLU A 1 304 ? -1.430 68.578 -85.998 1.00 15.00 304 GLU T N 1
ATOM 2219 C CA . GLU A 1 304 ? -1.444 69.828 -85.243 1.00 15.00 304 GLU T CA 1
ATOM 2220 C C . GLU A 1 304 ? -1.442 69.592 -83.726 1.00 15.00 304 GLU T C 1
ATOM 2221 O O . GLU A 1 304 ? -2.262 70.156 -83.007 1.00 15.00 304 GLU T O 1
ATOM 2227 N N . ILE A 1 305 ? -0.533 68.743 -83.250 1.00 15.00 305 ILE T N 1
ATOM 2228 C CA . ILE A 1 305 ? -0.417 68.464 -81.817 1.00 15.00 305 ILE T CA 1
ATOM 2229 C C . ILE A 1 305 ? 0.846 69.172 -81.328 1.00 15.00 305 ILE T C 1
ATOM 2230 O O . ILE A 1 305 ? 1.905 69.056 -81.943 1.00 15.00 305 ILE T O 1
ATOM 2235 N N . VAL A 1 306 ? 0.741 69.904 -80.223 1.00 15.00 306 VAL T N 1
ATOM 2236 C CA . VAL A 1 306 ? 1.900 70.625 -79.705 1.00 15.00 306 VAL T CA 1
ATOM 2237 C C . VAL A 1 306 ? 2.370 70.244 -78.311 1.00 15.00 306 VAL T C 1
ATOM 2238 O O . VAL A 1 306 ? 1.642 70.398 -77.335 1.00 15.00 306 VAL T O 1
ATOM 2242 N N . LEU A 1 307 ? 3.606 69.766 -78.230 1.00 15.00 307 LEU T N 1
ATOM 2243 C CA . LEU A 1 307 ? 4.209 69.391 -76.959 1.00 15.00 307 LEU T CA 1
ATOM 2244 C C . LEU A 1 307 ? 4.865 70.647 -76.391 1.00 15.00 307 LEU T C 1
ATOM 2245 O O . LEU A 1 307 ? 5.569 71.361 -77.106 1.00 15.00 307 LEU T O 1
ATOM 2250 N N . LYS A 1 308 ? 4.640 70.922 -75.113 1.00 15.00 308 LYS T N 1
ATOM 2251 C CA . LYS A 1 308 ? 5.221 72.110 -74.506 1.00 15.00 308 LYS T CA 1
ATOM 2252 C C . LYS A 1 308 ? 6.021 71.784 -73.254 1.00 15.00 308 LYS T C 1
ATOM 2253 O O . LYS A 1 308 ? 5.601 70.978 -72.424 1.00 15.00 308 LYS T O 1
ATOM 2259 N N . GLY A 1 309 ? 7.182 72.418 -73.130 1.00 15.00 309 GLY T N 1
ATOM 2260 C CA . GLY A 1 309 ? 8.028 72.196 -71.974 1.00 15.00 309 GLY T CA 1
ATOM 2261 C C . GLY A 1 309 ? 8.539 70.777 -71.815 1.00 15.00 309 GLY T C 1
ATOM 2262 O O . GLY A 1 309 ? 8.982 70.142 -72.777 1.00 15.00 309 GLY T O 1
ATOM 2263 N N . ASP A 1 310 ? 8.472 70.280 -70.585 1.00 15.00 310 ASP T N 1
ATOM 2264 C CA . ASP A 1 310 ? 8.940 68.941 -70.255 1.00 15.00 310 ASP T CA 1
ATOM 2265 C C . ASP A 1 310 ? 8.332 67.839 -71.103 1.00 15.00 310 ASP T C 1
ATOM 2266 O O . ASP A 1 310 ? 8.879 66.745 -71.172 1.00 15.00 310 ASP T O 1
ATOM 2271 N N . GLU A 1 311 ? 7.199 68.115 -71.743 1.00 15.00 311 GLU T N 1
ATOM 2272 C CA . GLU A 1 311 ? 6.550 67.103 -72.573 1.00 15.00 311 GLU T CA 1
ATOM 2273 C C . GLU A 1 311 ? 7.439 66.700 -73.743 1.00 15.00 311 GLU T C 1
ATOM 2274 O O . GLU A 1 311 ? 7.511 65.528 -74.090 1.00 15.00 311 GLU T O 1
ATOM 2280 N N . LYS A 1 312 ? 8.128 67.667 -74.336 1.00 15.00 312 LYS T N 1
ATOM 2281 C CA . LYS A 1 312 ? 9.009 67.389 -75.463 1.00 15.00 312 LYS T CA 1
ATOM 2282 C C . LYS A 1 312 ? 10.017 66.269 -75.189 1.00 15.00 312 LYS T C 1
ATOM 2283 O O . LYS A 1 312 ? 10.563 65.681 -76.128 1.00 15.00 312 LYS T O 1
ATOM 2289 N N . ASP A 1 313 ? 10.268 65.978 -73.911 1.00 15.00 313 ASP T N 1
ATOM 2290 C CA . ASP A 1 313 ? 11.232 64.945 -73.536 1.00 15.00 313 ASP T CA 1
ATOM 2291 C C . ASP A 1 313 ? 10.663 63.546 -73.332 1.00 15.00 313 ASP T C 1
ATOM 2292 O O . ASP A 1 313 ? 11.408 62.564 -73.377 1.00 15.00 313 ASP T O 1
ATOM 2297 N N . LEU A 1 314 ? 9.354 63.453 -73.099 1.00 15.00 314 LEU T N 1
ATOM 2298 C CA . LEU A 1 314 ? 8.690 62.164 -72.882 1.00 15.00 314 LEU T CA 1
ATOM 2299 C C . LEU A 1 314 ? 8.874 61.194 -74.061 1.00 15.00 314 LEU T C 1
ATOM 2300 O O . LEU A 1 314 ? 9.098 61.621 -75.194 1.00 15.00 314 LEU T O 1
ATOM 2305 N N . GLU A 1 315 ? 8.772 59.896 -73.776 1.00 15.00 315 GLU T N 1
ATOM 2306 C CA . GLU A 1 315 ? 8.877 58.845 -74.790 1.00 15.00 315 GLU T CA 1
ATOM 2307 C C . GLU A 1 315 ? 7.944 57.715 -74.378 1.00 15.00 315 GLU T C 1
ATOM 2308 O O . GLU A 1 315 ? 7.379 57.750 -73.288 1.00 15.00 315 GLU T O 1
ATOM 2314 N N . GLY A 1 316 ? 7.784 56.718 -75.243 1.00 15.00 316 GLY T N 1
ATOM 2315 C CA . GLY A 1 316 ? 6.929 55.587 -74.920 1.00 15.00 316 GLY T CA 1
ATOM 2316 C C . GLY A 1 316 ? 5.523 55.933 -74.467 1.00 15.00 316 GLY T C 1
ATOM 2317 O O . GLY A 1 316 ? 4.976 56.956 -74.887 1.00 15.00 316 GLY T O 1
ATOM 2318 N N . LYS A 1 317 ? 4.946 55.087 -73.608 1.00 15.00 317 LYS T N 1
ATOM 2319 C CA . LYS A 1 317 ? 3.586 55.286 -73.093 1.00 15.00 317 LYS T CA 1
ATOM 2320 C C . LYS A 1 317 ? 3.356 56.676 -72.511 1.00 15.00 317 LYS T C 1
ATOM 2321 O O . LYS A 1 317 ? 2.307 57.277 -72.727 1.00 15.00 317 LYS T O 1
ATOM 2327 N N . ALA A 1 318 ? 4.333 57.170 -71.760 1.00 15.00 318 ALA T N 1
ATOM 2328 C CA . ALA A 1 318 ? 4.234 58.488 -71.154 1.00 15.00 318 ALA T CA 1
ATOM 2329 C C . ALA A 1 318 ? 3.951 59.529 -72.226 1.00 15.00 318 ALA T C 1
ATOM 2330 O O . ALA A 1 318 ? 3.094 60.397 -72.047 1.00 15.00 318 ALA T O 1
ATOM 2332 N N . LEU A 1 319 ? 4.684 59.452 -73.337 1.00 15.00 319 LEU T N 1
ATOM 2333 C CA . LEU A 1 319 ? 4.490 60.399 -74.426 1.00 15.00 319 LEU T CA 1
ATOM 2334 C C . LEU A 1 319 ? 3.128 60.149 -75.070 1.00 15.00 319 LEU T C 1
ATOM 2335 O O . LEU A 1 319 ? 2.374 61.081 -75.350 1.00 15.00 319 LEU T O 1
ATOM 2340 N N . LEU A 1 320 ? 2.822 58.875 -75.287 1.00 15.00 320 LEU T N 1
ATOM 2341 C CA . LEU A 1 320 ? 1.557 58.479 -75.890 1.00 15.00 320 LEU T CA 1
ATOM 2342 C C . LEU A 1 320 ? 0.372 59.032 -75.090 1.00 15.00 320 LEU T C 1
ATOM 2343 O O . LEU A 1 320 ? -0.484 59.724 -75.634 1.00 15.00 320 LEU T O 1
ATOM 2348 N N . LYS A 1 321 ? 0.331 58.722 -73.801 1.00 15.00 321 LYS T N 1
ATOM 2349 C CA . LYS A 1 321 ? -0.750 59.186 -72.939 1.00 15.00 321 LYS T CA 1
ATOM 2350 C C . LYS A 1 321 ? -0.946 60.684 -73.099 1.00 15.00 321 LYS T C 1
ATOM 2351 O O . LYS A 1 321 ? -2.068 61.152 -73.284 1.00 15.00 321 LYS T O 1
ATOM 2357 N N . VAL A 1 322 ? 0.157 61.424 -73.048 1.00 15.00 322 VAL T N 1
ATOM 2358 C CA . VAL A 1 322 ? 0.124 62.878 -73.175 1.00 15.00 322 VAL T CA 1
ATOM 2359 C C . VAL A 1 322 ? -0.295 63.378 -74.558 1.00 15.00 322 VAL T C 1
ATOM 2360 O O . VAL A 1 322 ? -1.004 64.382 -74.677 1.00 15.00 322 VAL T O 1
ATOM 2364 N N . VAL A 1 323 ? 0.147 62.685 -75.599 1.00 15.00 323 VAL T N 1
ATOM 2365 C CA . VAL A 1 323 ? -0.203 63.064 -76.967 1.00 15.00 323 VAL T CA 1
ATOM 2366 C C . VAL A 1 323 ? -1.675 62.789 -77.288 1.00 15.00 323 VAL T C 1
ATOM 2367 O O . VAL A 1 323 ? -2.321 63.605 -77.939 1.00 15.00 323 VAL T O 1
ATOM 2371 N N . MET A 1 324 ? -2.198 61.646 -76.841 1.00 15.00 324 MET T N 1
ATOM 2372 C CA . MET A 1 324 ? -3.599 61.297 -77.093 1.00 15.00 324 MET T CA 1
ATOM 2373 C C . MET A 1 324 ? -4.593 62.194 -76.330 1.00 15.00 324 MET T C 1
ATOM 2374 O O . MET A 1 324 ? -5.695 62.464 -76.822 1.00 15.00 324 MET T O 1
ATOM 2379 N N . ARG A 1 325 ? -4.198 62.658 -75.141 1.00 15.00 325 ARG T N 1
ATOM 2380 C CA . ARG A 1 325 ? -5.046 63.535 -74.334 1.00 15.00 325 ARG T CA 1
ATOM 2381 C C . ARG A 1 325 ? -5.217 64.865 -75.050 1.00 15.00 325 ARG T C 1
ATOM 2382 O O . ARG A 1 325 ? -6.290 65.470 -75.010 1.00 15.00 325 ARG T O 1
ATOM 2390 N N . LYS A 1 326 ? -4.151 65.318 -75.708 1.00 15.00 326 LYS T N 1
ATOM 2391 C CA . LYS A 1 326 ? -4.182 66.578 -76.443 1.00 15.00 326 LYS T CA 1
ATOM 2392 C C . LYS A 1 326 ? -4.945 66.441 -77.754 1.00 15.00 326 LYS T C 1
ATOM 2393 O O . LYS A 1 326 ? -5.691 67.331 -78.156 1.00 15.00 326 LYS T O 1
ATOM 2399 N N . PHE A 1 327 ? -4.742 65.310 -78.410 1.00 15.00 327 PHE T N 1
ATOM 2400 C CA . PHE A 1 327 ? -5.360 65.011 -79.689 1.00 15.00 327 PHE T CA 1
ATOM 2401 C C . PHE A 1 327 ? -6.868 64.773 -79.569 1.00 15.00 327 PHE T C 1
ATOM 2402 O O . PHE A 1 327 ? -7.653 65.288 -80.369 1.00 15.00 327 PHE T O 1
ATOM 2410 N N . LEU A 1 328 ? -7.277 64.004 -78.566 1.00 15.00 328 LEU T N 1
ATOM 2411 C CA . LEU A 1 328 ? -8.688 63.694 -78.398 1.00 15.00 328 LEU T CA 1
ATOM 2412 C C . LEU A 1 328 ? -9.092 63.558 -76.919 1.00 15.00 328 LEU T C 1
ATOM 2413 O O . LEU A 1 328 ? -9.324 62.449 -76.430 1.00 15.00 328 LEU T O 1
ATOM 2418 N N . PRO A 1 329 ? -9.193 64.690 -76.191 1.00 15.00 329 PRO T N 1
ATOM 2419 C CA . PRO A 1 329 ? -9.575 64.651 -74.768 1.00 15.00 329 PRO T CA 1
ATOM 2420 C C . PRO A 1 329 ? -10.869 63.849 -74.622 1.00 15.00 329 PRO T C 1
ATOM 2421 O O . PRO A 1 329 ? -11.841 64.118 -75.343 1.00 15.00 329 PRO T O 1
ATOM 2425 N N . ALA A 1 330 ? -10.630 61.545 -73.199 1.00 15.00 330 ALA T N 1
ATOM 2426 C CA . ALA A 1 330 ? -11.775 60.677 -72.951 1.00 15.00 330 ALA T CA 1
ATOM 2427 C C . ALA A 1 330 ? -13.038 61.428 -72.528 1.00 15.00 330 ALA T C 1
ATOM 2428 O O . ALA A 1 330 ? -14.064 61.372 -73.212 1.00 15.00 330 ALA T O 1
ATOM 2430 N N . ALA A 1 331 ? -12.969 62.124 -71.398 1.00 15.00 331 ALA T N 1
ATOM 2431 C CA . ALA A 1 331 ? -14.113 62.873 -70.887 1.00 15.00 331 ALA T CA 1
ATOM 2432 C C . ALA A 1 331 ? -14.881 63.599 -71.983 1.00 15.00 331 ALA T C 1
ATOM 2433 O O . ALA A 1 331 ? -16.117 63.608 -71.990 1.00 15.00 331 ALA T O 1
ATOM 2435 N N . ASP A 1 332 ? -14.152 64.209 -72.909 1.00 15.00 332 ASP T N 1
ATOM 2436 C CA . ASP A 1 332 ? -14.781 64.941 -73.999 1.00 15.00 332 ASP T CA 1
ATOM 2437 C C . ASP A 1 332 ? -15.726 64.084 -74.832 1.00 15.00 332 ASP T C 1
ATOM 2438 O O . ASP A 1 332 ? -16.818 64.527 -75.186 1.00 15.00 332 ASP T O 1
ATOM 2443 N N . ALA A 1 333 ? -15.313 62.858 -75.137 1.00 15.00 333 ALA T N 1
ATOM 2444 C CA . ALA A 1 333 ? -16.147 61.960 -75.928 1.00 15.00 333 ALA T CA 1
ATOM 2445 C C . ALA A 1 333 ? -17.407 61.619 -75.154 1.00 15.00 333 ALA T C 1
ATOM 2446 O O . ALA A 1 333 ? -18.508 61.705 -75.693 1.00 15.00 333 ALA T O 1
ATOM 2448 N N . LEU A 1 334 ? -17.240 61.241 -73.887 1.00 15.00 334 LEU T N 1
ATOM 2449 C CA . LEU A 1 334 ? -18.373 60.880 -73.026 1.00 15.00 334 LEU T CA 1
ATOM 2450 C C . LEU A 1 334 ? -19.354 62.035 -72.792 1.00 15.00 334 LEU T C 1
ATOM 2451 O O . LEU A 1 334 ? -20.563 61.874 -72.940 1.00 15.00 334 LEU T O 1
ATOM 2456 N N . LEU A 1 335 ? -18.836 63.200 -72.425 1.00 15.00 335 LEU T N 1
ATOM 2457 C CA . LEU A 1 335 ? -19.698 64.359 -72.186 1.00 15.00 335 LEU T CA 1
ATOM 2458 C C . LEU A 1 335 ? -20.509 64.718 -73.427 1.00 15.00 335 LEU T C 1
ATOM 2459 O O . LEU A 1 335 ? -21.665 65.141 -73.329 1.00 15.00 335 LEU T O 1
ATOM 2464 N N . GLU A 1 336 ? -19.896 64.539 -74.595 1.00 15.00 336 GLU T N 1
ATOM 2465 C CA . GLU A 1 336 ? -20.556 64.841 -75.860 1.00 15.00 336 GLU T CA 1
ATOM 2466 C C . GLU A 1 336 ? -21.800 63.972 -76.038 1.00 15.00 336 GLU T C 1
ATOM 2467 O O . GLU A 1 336 ? -22.853 64.477 -76.419 1.00 15.00 336 GLU T O 1
ATOM 2473 N N . MET A 1 337 ? -21.687 62.669 -75.772 1.00 15.00 337 MET T N 1
ATOM 2474 C CA . MET A 1 337 ? -22.847 61.794 -75.926 1.00 15.00 337 MET T CA 1
ATOM 2475 C C . MET A 1 337 ? -23.892 62.111 -74.857 1.00 15.00 337 MET T C 1
ATOM 2476 O O . MET A 1 337 ? -25.086 62.072 -75.117 1.00 15.00 337 MET T O 1
ATOM 2481 N N . ILE A 1 338 ? -23.433 62.432 -73.657 1.00 15.00 338 ILE T N 1
ATOM 2482 C CA . ILE A 1 338 ? -24.338 62.733 -72.563 1.00 15.00 338 ILE T CA 1
ATOM 2483 C C . ILE A 1 338 ? -25.195 63.962 -72.849 1.00 15.00 338 ILE T C 1
ATOM 2484 O O . ILE A 1 338 ? -26.414 63.900 -72.745 1.00 15.00 338 ILE T O 1
ATOM 2489 N N . VAL A 1 339 ? -24.550 65.063 -73.218 1.00 15.00 339 VAL T N 1
ATOM 2490 C CA . VAL A 1 339 ? -25.244 66.308 -73.514 1.00 15.00 339 VAL T CA 1
ATOM 2491 C C . VAL A 1 339 ? -26.108 66.242 -74.777 1.00 15.00 339 VAL T C 1
ATOM 2492 O O . VAL A 1 339 ? -27.280 66.616 -74.746 1.00 15.00 339 VAL T O 1
ATOM 2496 N N . LEU A 1 340 ? -25.531 65.763 -75.879 1.00 15.00 340 LEU T N 1
ATOM 2497 C CA . LEU A 1 340 ? -26.246 65.698 -77.149 1.00 15.00 340 LEU T CA 1
ATOM 2498 C C . LEU A 1 340 ? -27.304 64.625 -77.279 1.00 15.00 340 LEU T C 1
ATOM 2499 O O . LEU A 1 340 ? -28.287 64.823 -77.999 1.00 15.00 340 LEU T O 1
ATOM 2504 N N . HIS A 1 341 ? -27.129 63.503 -76.584 1.00 15.00 341 HIS T N 1
ATOM 2505 C CA . HIS A 1 341 ? -28.076 62.401 -76.726 1.00 15.00 341 HIS T CA 1
ATOM 2506 C C . HIS A 1 341 ? -28.937 61.961 -75.546 1.00 15.00 341 HIS T C 1
ATOM 2507 O O . HIS A 1 341 ? -30.086 61.571 -75.744 1.00 15.00 341 HIS T O 1
ATOM 2514 N N . LEU A 1 342 ? -28.403 61.993 -74.330 1.00 15.00 342 LEU T N 1
ATOM 2515 C CA . LEU A 1 342 ? -29.201 61.591 -73.188 1.00 15.00 342 LEU T CA 1
ATOM 2516 C C . LEU A 1 342 ? -30.245 62.671 -72.977 1.00 15.00 342 LEU T C 1
ATOM 2517 O O . LEU A 1 342 ? -29.970 63.847 -73.188 1.00 15.00 342 LEU T O 1
ATOM 2522 N N . PRO A 1 343 ? -31.465 62.284 -72.582 1.00 15.00 343 PRO T N 1
ATOM 2523 C CA . PRO A 1 343 ? -32.565 63.222 -72.346 1.00 15.00 343 PRO T CA 1
ATOM 2524 C C . PRO A 1 343 ? -32.433 64.071 -71.090 1.00 15.00 343 PRO T C 1
ATOM 2525 O O . PRO A 1 343 ? -31.823 63.667 -70.109 1.00 15.00 343 PRO T O 1
ATOM 2529 N N . SER A 1 344 ? -33.008 65.262 -71.138 1.00 15.00 344 SER T N 1
ATOM 2530 C CA . SER A 1 344 ? -33.018 66.156 -69.989 1.00 15.00 344 SER T CA 1
ATOM 2531 C C . SER A 1 344 ? -34.243 65.690 -69.219 1.00 15.00 344 SER T C 1
ATOM 2532 O O . SER A 1 344 ? -34.988 64.837 -69.705 1.00 15.00 344 SER T O 1
ATOM 2535 N N . PRO A 1 345 ? -35.851 66.271 -67.114 1.00 15.00 345 PRO T N 1
ATOM 2536 C CA . PRO A 1 345 ? -37.001 65.809 -66.329 1.00 15.00 345 PRO T CA 1
ATOM 2537 C C . PRO A 1 345 ? -38.312 66.264 -67.003 1.00 15.00 345 PRO T C 1
ATOM 2538 O O . PRO A 1 345 ? -39.312 65.533 -67.013 1.00 15.00 345 PRO T O 1
ATOM 2542 N N . VAL A 1 346 ? -38.301 67.469 -67.570 1.00 15.00 346 VAL T N 1
ATOM 2543 C CA . VAL A 1 346 ? -39.493 67.996 -68.237 1.00 15.00 346 VAL T CA 1
ATOM 2544 C C . VAL A 1 346 ? -39.930 67.081 -69.379 1.00 15.00 346 VAL T C 1
ATOM 2545 O O . VAL A 1 346 ? -41.115 66.753 -69.523 1.00 15.00 346 VAL T O 1
ATOM 2549 N N . THR A 1 347 ? -38.957 66.675 -70.184 1.00 15.00 347 THR T N 1
ATOM 2550 C CA . THR A 1 347 ? -39.199 65.796 -71.315 1.00 15.00 347 THR T CA 1
ATOM 2551 C C . THR A 1 347 ? -39.651 64.420 -70.839 1.00 15.00 347 THR T C 1
ATOM 2552 O O . THR A 1 347 ? -40.663 63.894 -71.302 1.00 15.00 347 THR T O 1
ATOM 2556 N N . ALA A 1 348 ? -38.907 63.850 -69.897 1.00 15.00 348 ALA T N 1
ATOM 2557 C CA . ALA A 1 348 ? -39.192 62.508 -69.411 1.00 15.00 348 ALA T CA 1
ATOM 2558 C C . ALA A 1 348 ? -40.439 62.319 -68.554 1.00 15.00 348 ALA T C 1
ATOM 2559 O O . ALA A 1 348 ? -41.187 61.363 -68.753 1.00 15.00 348 ALA T O 1
ATOM 2561 N N . GLN A 1 349 ? -40.676 63.209 -67.601 1.00 15.00 349 GLN T N 1
ATOM 2562 C CA . GLN A 1 349 ? -41.842 63.046 -66.739 1.00 15.00 349 GLN T CA 1
ATOM 2563 C C . GLN A 1 349 ? -43.151 63.108 -67.514 1.00 15.00 349 GLN T C 1
ATOM 2564 O O . GLN A 1 349 ? -44.198 62.737 -67.001 1.00 15.00 349 GLN T O 1
ATOM 2570 N N . ALA A 1 350 ? -43.088 63.556 -68.761 1.00 15.00 350 ALA T N 1
ATOM 2571 C CA . ALA A 1 350 ? -44.283 63.642 -69.593 1.00 15.00 350 ALA T CA 1
ATOM 2572 C C . ALA A 1 350 ? -44.774 62.255 -70.000 1.00 15.00 350 ALA T C 1
ATOM 2573 O O . ALA A 1 350 ? -45.973 62.030 -70.115 1.00 15.00 350 ALA T O 1
ATOM 2575 N N . TYR A 1 351 ? -43.855 61.324 -70.218 1.00 15.00 351 TYR T N 1
ATOM 2576 C CA . TYR A 1 351 ? -44.257 59.974 -70.604 1.00 15.00 351 TYR T CA 1
ATOM 2577 C C . TYR A 1 351 ? -43.990 58.943 -69.507 1.00 15.00 351 TYR T C 1
ATOM 2578 O O . TYR A 1 351 ? -44.230 57.752 -69.701 1.00 15.00 351 TYR T O 1
ATOM 2587 N N . ARG A 1 352 ? -43.510 59.395 -68.354 1.00 15.00 352 ARG T N 1
ATOM 2588 C CA . ARG A 1 352 ? -43.215 58.483 -67.261 1.00 15.00 352 ARG T CA 1
ATOM 2589 C C . ARG A 1 352 ? -44.224 58.645 -66.132 1.00 15.00 352 ARG T C 1
ATOM 2590 O O . ARG A 1 352 ? -44.378 57.762 -65.288 1.00 15.00 352 ARG T O 1
ATOM 2598 N N . ALA A 1 353 ? -44.923 59.775 -66.139 1.00 15.00 353 ALA T N 1
ATOM 2599 C CA . ALA A 1 353 ? -45.912 60.091 -65.117 1.00 15.00 353 ALA T CA 1
ATOM 2600 C C . ALA A 1 353 ? -46.848 58.953 -64.695 1.00 15.00 353 ALA T C 1
ATOM 2601 O O . ALA A 1 353 ? -46.925 58.611 -63.516 1.00 15.00 353 ALA T O 1
ATOM 2603 N N . GLU A 1 354 ? -47.561 58.368 -65.648 1.00 15.00 354 GLU T N 1
ATOM 2604 C CA . GLU A 1 354 ? -48.503 57.304 -65.319 1.00 15.00 354 GLU T CA 1
ATOM 2605 C C . GLU A 1 354 ? -47.913 56.080 -64.624 1.00 15.00 354 GLU T C 1
ATOM 2606 O O . GLU A 1 354 ? -48.520 55.564 -63.689 1.00 15.00 354 GLU T O 1
ATOM 2612 N N . GLN A 1 355 ? -46.746 55.609 -65.061 1.00 15.00 355 GLN T N 1
ATOM 2613 C CA . GLN A 1 355 ? -46.130 54.452 -64.410 1.00 15.00 355 GLN T CA 1
ATOM 2614 C C . GLN A 1 355 ? -45.756 54.836 -62.992 1.00 15.00 355 GLN T C 1
ATOM 2615 O O . GLN A 1 355 ? -46.103 54.157 -62.037 1.00 15.00 355 GLN T O 1
ATOM 2621 N N . LEU A 1 356 ? -45.026 55.934 -62.873 1.00 15.00 356 LEU T N 1
ATOM 2622 C CA . LEU A 1 356 ? -44.575 56.426 -61.584 1.00 15.00 356 LEU T CA 1
ATOM 2623 C C . LEU A 1 356 ? -45.704 56.631 -60.586 1.00 15.00 356 LEU T C 1
ATOM 2624 O O . LEU A 1 356 ? -45.514 56.459 -59.387 1.00 15.00 356 LEU T O 1
ATOM 2629 N N . TYR A 1 357 ? -46.883 56.990 -61.084 1.00 15.00 357 TYR T N 1
ATOM 2630 C CA . TYR A 1 357 ? -48.013 57.255 -60.208 1.00 15.00 357 TYR T CA 1
ATOM 2631 C C . TYR A 1 357 ? -49.073 56.159 -60.144 1.00 15.00 357 TYR T C 1
ATOM 2632 O O . TYR A 1 357 ? -49.675 55.798 -61.159 1.00 15.00 357 TYR T O 1
ATOM 2641 N N . GLU A 1 358 ? -49.303 55.641 -58.938 1.00 15.00 358 GLU T N 1
ATOM 2642 C CA . GLU A 1 358 ? -50.300 54.595 -58.725 1.00 15.00 358 GLU T CA 1
ATOM 2643 C C . GLU A 1 358 ? -51.715 55.164 -58.916 1.00 15.00 358 GLU T C 1
ATOM 2644 O O . GLU A 1 358 ? -52.599 54.489 -59.449 1.00 15.00 358 GLU T O 1
ATOM 2650 N N . GLY A 1 359 ? -51.914 56.405 -58.478 1.00 15.00 359 GLY T N 1
ATOM 2651 C CA . GLY A 1 359 ? -53.212 57.054 -58.587 1.00 15.00 359 GLY T CA 1
ATOM 2652 C C . GLY A 1 359 ? -53.849 57.154 -59.968 1.00 15.00 359 GLY T C 1
ATOM 2653 O O . GLY A 1 359 ? -53.433 56.476 -60.908 1.00 15.00 359 GLY T O 1
ATOM 2654 N N . PRO A 1 360 ? -54.887 58.003 -60.110 1.00 15.00 360 PRO T N 1
ATOM 2655 C CA . PRO A 1 360 ? -55.626 58.233 -61.362 1.00 15.00 360 PRO T CA 1
ATOM 2656 C C . PRO A 1 360 ? -54.777 58.968 -62.401 1.00 15.00 360 PRO T C 1
ATOM 2657 O O . PRO A 1 360 ? -54.070 59.917 -62.071 1.00 15.00 360 PRO T O 1
ATOM 2661 N N . ALA A 1 361 ? -54.851 58.543 -63.656 1.00 15.00 361 ALA T N 1
ATOM 2662 C CA . ALA A 1 361 ? -54.073 59.192 -64.705 1.00 15.00 361 ALA T CA 1
ATOM 2663 C C . ALA A 1 361 ? -54.574 60.614 -64.957 1.00 15.00 361 ALA T C 1
ATOM 2664 O O . ALA A 1 361 ? -53.851 61.450 -65.500 1.00 15.00 361 ALA T O 1
ATOM 2666 N N . ASP A 1 362 ? -55.813 60.880 -64.557 1.00 15.00 362 ASP T N 1
ATOM 2667 C CA . ASP A 1 362 ? -56.442 62.191 -64.737 1.00 15.00 362 ASP T CA 1
ATOM 2668 C C . ASP A 1 362 ? -56.312 63.022 -63.465 1.00 15.00 362 ASP T C 1
ATOM 2669 O O . ASP A 1 362 ? -56.696 64.192 -63.429 1.00 15.00 362 ASP T O 1
ATOM 2674 N N . ASP A 1 363 ? -55.775 62.386 -62.428 1.00 15.00 363 ASP T N 1
ATOM 2675 C CA . ASP A 1 363 ? -55.553 62.966 -61.103 1.00 15.00 363 ASP T CA 1
ATOM 2676 C C . ASP A 1 363 ? -54.714 64.256 -61.116 1.00 15.00 363 ASP T C 1
ATOM 2677 O O . ASP A 1 363 ? -53.826 64.430 -61.952 1.00 15.00 363 ASP T O 1
ATOM 2682 N N . ALA A 1 364 ? -54.996 65.152 -60.176 1.00 15.00 364 ALA T N 1
ATOM 2683 C CA . ALA A 1 364 ? -54.272 66.418 -60.078 1.00 15.00 364 ALA T CA 1
ATOM 2684 C C . ALA A 1 364 ? -52.774 66.232 -59.834 1.00 15.00 364 ALA T C 1
ATOM 2685 O O . ALA A 1 364 ? -51.956 67.053 -60.273 1.00 15.00 364 ALA T O 1
ATOM 2687 N N . ASN A 1 365 ? -52.418 65.164 -59.123 1.00 15.00 365 ASN T N 1
ATOM 2688 C CA . ASN A 1 365 ? -51.017 64.900 -58.832 1.00 15.00 365 ASN T CA 1
ATOM 2689 C C . ASN A 1 365 ? -50.321 64.271 -60.032 1.00 15.00 365 ASN T C 1
ATOM 2690 O O . ASN A 1 365 ? -49.168 64.565 -60.307 1.00 15.00 365 ASN T O 1
ATOM 2695 N N . CYS A 1 366 ? -51.024 63.413 -60.756 1.00 15.00 366 CYS T N 1
ATOM 2696 C CA . CYS A 1 366 ? -50.433 62.797 -61.926 1.00 15.00 366 CYS T CA 1
ATOM 2697 C C . CYS A 1 366 ? -50.107 63.892 -62.941 1.00 15.00 366 CYS T C 1
ATOM 2698 O O . CYS A 1 366 ? -49.016 63.908 -63.515 1.00 15.00 366 CYS T O 1
ATOM 2701 N N . ILE A 1 367 ? -51.046 64.813 -63.161 1.00 15.00 367 ILE T N 1
ATOM 2702 C CA . ILE A 1 367 ? -50.831 65.911 -64.103 1.00 15.00 367 ILE T CA 1
ATOM 2703 C C . ILE A 1 367 ? -49.624 66.757 -63.674 1.00 15.00 367 ILE T C 1
ATOM 2704 O O . ILE A 1 367 ? -48.806 67.158 -64.513 1.00 15.00 367 ILE T O 1
ATOM 2709 N N . ALA A 1 368 ? -49.519 67.033 -62.374 1.00 15.00 368 ALA T N 1
ATOM 2710 C CA . ALA A 1 368 ? -48.402 67.818 -61.858 1.00 15.00 368 ALA T CA 1
ATOM 2711 C C . ALA A 1 368 ? -47.079 67.093 -62.126 1.00 15.00 368 ALA T C 1
ATOM 2712 O O . ALA A 1 368 ? -46.036 67.733 -62.279 1.00 15.00 368 ALA T O 1
ATOM 2714 N N . ILE A 1 369 ? -47.122 65.762 -62.176 1.00 15.00 369 ILE T N 1
ATOM 2715 C CA . ILE A 1 369 ? -45.922 64.989 -62.463 1.00 15.00 369 ILE T CA 1
ATOM 2716 C C . ILE A 1 369 ? -45.617 65.119 -63.958 1.00 15.00 369 ILE T C 1
ATOM 2717 O O . ILE A 1 369 ? -44.473 65.336 -64.341 1.00 15.00 369 ILE T O 1
ATOM 2722 N N . LYS A 1 370 ? -46.641 64.983 -64.798 1.00 15.00 370 LYS T N 1
ATOM 2723 C CA . LYS A 1 370 ? -46.452 65.087 -66.244 1.00 15.00 370 LYS T CA 1
ATOM 2724 C C . LYS A 1 370 ? -45.854 66.432 -66.621 1.00 15.00 370 LYS T C 1
ATOM 2725 O O . LYS A 1 370 ? -45.022 66.515 -67.522 1.00 15.00 370 LYS T O 1
ATOM 2731 N N . ASN A 1 371 ? -46.287 67.482 -65.930 1.00 15.00 371 ASN T N 1
ATOM 2732 C CA . ASN A 1 371 ? -45.805 68.832 -66.204 1.00 15.00 371 ASN T CA 1
ATOM 2733 C C . ASN A 1 371 ? -44.592 69.218 -65.371 1.00 15.00 371 ASN T C 1
ATOM 2734 O O . ASN A 1 371 ? -44.031 70.304 -65.551 1.00 15.00 371 ASN T O 1
ATOM 2739 N N . CYS A 1 372 ? -44.182 68.344 -64.458 1.00 15.00 372 CYS T N 1
ATOM 2740 C CA . CYS A 1 372 ? -43.032 68.653 -63.611 1.00 15.00 372 CYS T CA 1
ATOM 2741 C C . CYS A 1 372 ? -43.301 70.053 -63.045 1.00 15.00 372 CYS T C 1
ATOM 2742 O O . CYS A 1 372 ? -42.441 70.937 -63.048 1.00 15.00 372 CYS T O 1
ATOM 2745 N N . ASP A 1 373 ? -44.528 70.224 -62.565 1.00 15.00 373 ASP T N 1
ATOM 2746 C CA . ASP A 1 373 ? -45.019 71.478 -62.015 1.00 15.00 373 ASP T CA 1
ATOM 2747 C C . ASP A 1 373 ? -44.534 71.716 -60.595 1.00 15.00 373 ASP T C 1
ATOM 2748 O O . ASP A 1 373 ? -44.912 70.996 -59.675 1.00 15.00 373 ASP T O 1
ATOM 2753 N N . PRO A 1 374 ? -43.702 72.745 -60.396 1.00 15.00 374 PRO T N 1
ATOM 2754 C CA . PRO A 1 374 ? -43.150 73.104 -59.085 1.00 15.00 374 PRO T CA 1
ATOM 2755 C C . PRO A 1 374 ? -44.122 73.849 -58.146 1.00 15.00 374 PRO T C 1
ATOM 2756 O O . PRO A 1 374 ? -43.852 73.997 -56.953 1.00 15.00 374 PRO T O 1
ATOM 2760 N N . LYS A 1 375 ? -45.248 74.312 -58.680 1.00 15.00 375 LYS T N 1
ATOM 2761 C CA . LYS A 1 375 ? -46.223 75.040 -57.871 1.00 15.00 375 LYS T CA 1
ATOM 2762 C C . LYS A 1 375 ? -47.362 74.165 -57.378 1.00 15.00 375 LYS T C 1
ATOM 2763 O O . LYS A 1 375 ? -48.204 74.614 -56.603 1.00 15.00 375 LYS T O 1
ATOM 2769 N N . ALA A 1 376 ? -47.392 72.916 -57.836 1.00 15.00 376 ALA T N 1
ATOM 2770 C CA . ALA A 1 376 ? -48.430 71.972 -57.432 1.00 15.00 376 ALA T CA 1
ATOM 2771 C C . ALA A 1 376 ? -48.124 71.407 -56.048 1.00 15.00 376 ALA T C 1
ATOM 2772 O O . ALA A 1 376 ? -47.139 71.798 -55.403 1.00 15.00 376 ALA T O 1
ATOM 2774 N N . ASP A 1 377 ? -48.971 70.490 -55.589 1.00 15.00 377 ASP T N 1
ATOM 2775 C CA . ASP A 1 377 ? -48.736 69.853 -54.304 1.00 15.00 377 ASP T CA 1
ATOM 2776 C C . ASP A 1 377 ? -47.492 69.001 -54.454 1.00 15.00 377 ASP T C 1
ATOM 2777 O O . ASP A 1 377 ? -47.108 68.632 -55.563 1.00 15.00 377 ASP T O 1
ATOM 2782 N N . LEU A 1 378 ? -46.872 68.672 -53.330 1.00 15.00 378 LEU T N 1
ATOM 2783 C CA . LEU A 1 378 ? -45.651 67.885 -53.333 1.00 15.00 378 LEU T CA 1
ATOM 2784 C C . LEU A 1 378 ? -45.824 66.427 -53.706 1.00 15.00 378 LEU T C 1
ATOM 2785 O O . LEU A 1 378 ? -46.773 65.771 -53.276 1.00 15.00 378 LEU T O 1
ATOM 2790 N N . MET A 1 379 ? -44.897 65.941 -54.528 1.00 15.00 379 MET T N 1
ATOM 2791 C CA . MET A 1 379 ? -44.854 64.543 -54.951 1.00 15.00 379 MET T CA 1
ATOM 2792 C C . MET A 1 379 ? -43.375 64.198 -54.971 1.00 15.00 379 MET T C 1
ATOM 2793 O O . MET A 1 379 ? -42.732 64.243 -56.015 1.00 15.00 379 MET T O 1
ATOM 2798 N N . LEU A 1 380 ? -42.836 63.876 -53.800 1.00 15.00 380 LEU T N 1
ATOM 2799 C CA . LEU A 1 380 ? -41.424 63.540 -53.667 1.00 15.00 380 LEU T CA 1
ATOM 2800 C C . LEU A 1 380 ? -41.249 62.051 -53.396 1.00 15.00 380 LEU T C 1
ATOM 2801 O O . LEU A 1 380 ? -41.762 61.542 -52.407 1.00 15.00 380 LEU T O 1
ATOM 2806 N N . TYR A 1 381 ? -40.528 61.361 -54.279 1.00 15.00 381 TYR T N 1
ATOM 2807 C CA . TYR A 1 381 ? -40.273 59.924 -54.143 1.00 15.00 381 TYR T CA 1
ATOM 2808 C C . TYR A 1 381 ? -38.963 59.660 -53.383 1.00 15.00 381 TYR T C 1
ATOM 2809 O O . TYR A 1 381 ? -37.910 60.193 -53.746 1.00 15.00 381 TYR T O 1
ATOM 2818 N N . VAL A 1 382 ? -39.024 58.852 -52.326 1.00 15.00 382 VAL T N 1
ATOM 2819 C CA . VAL A 1 382 ? -37.822 58.532 -51.567 1.00 15.00 382 VAL T CA 1
ATOM 2820 C C . VAL A 1 382 ? -37.212 57.253 -52.119 1.00 15.00 382 VAL T C 1
ATOM 2821 O O . VAL A 1 382 ? -37.750 56.161 -51.948 1.00 15.00 382 VAL T O 1
ATOM 2825 N N . SER A 1 383 ? -36.082 57.414 -52.794 1.00 15.00 383 SER T N 1
ATOM 2826 C CA . SER A 1 383 ? -35.371 56.309 -53.422 1.00 15.00 383 SER T CA 1
ATOM 2827 C C . SER A 1 383 ? -34.761 55.332 -52.411 1.00 15.00 383 SER T C 1
ATOM 2828 O O . SER A 1 383 ? -34.871 54.127 -52.586 1.00 15.00 383 SER T O 1
ATOM 2831 N N . LYS A 1 384 ? -34.115 55.856 -51.370 1.00 15.00 384 LYS T N 1
ATOM 2832 C CA . LYS A 1 384 ? -33.505 55.029 -50.326 1.00 15.00 384 LYS T CA 1
ATOM 2833 C C . LYS A 1 384 ? -32.984 55.873 -49.161 1.00 15.00 384 LYS T C 1
ATOM 2834 O O . LYS A 1 384 ? -32.916 57.099 -49.243 1.00 15.00 384 LYS T O 1
ATOM 2840 N N . MET A 1 385 ? -32.630 55.208 -48.068 1.00 15.00 385 MET T N 1
ATOM 2841 C CA . MET A 1 385 ? -32.083 55.903 -46.912 1.00 15.00 385 MET T CA 1
ATOM 2842 C C . MET A 1 385 ? -30.566 55.724 -47.000 1.00 15.00 385 MET T C 1
ATOM 2843 O O . MET A 1 385 ? -30.082 54.606 -47.182 1.00 15.00 385 MET T O 1
ATOM 2848 N N . VAL A 1 386 ? -29.828 56.825 -46.896 1.00 15.00 386 VAL T N 1
ATOM 2849 C CA . VAL A 1 386 ? -28.374 56.789 -46.990 1.00 15.00 386 VAL T CA 1
ATOM 2850 C C . VAL A 1 386 ? -27.688 56.972 -45.642 1.00 15.00 386 VAL T C 1
ATOM 2851 O O . VAL A 1 386 ? -28.068 57.835 -44.849 1.00 15.00 386 VAL T O 1
ATOM 2855 N N . PRO A 1 387 ? -26.661 56.143 -45.366 1.00 15.00 387 PRO T N 1
ATOM 2856 C CA . PRO A 1 387 ? -25.901 56.193 -44.112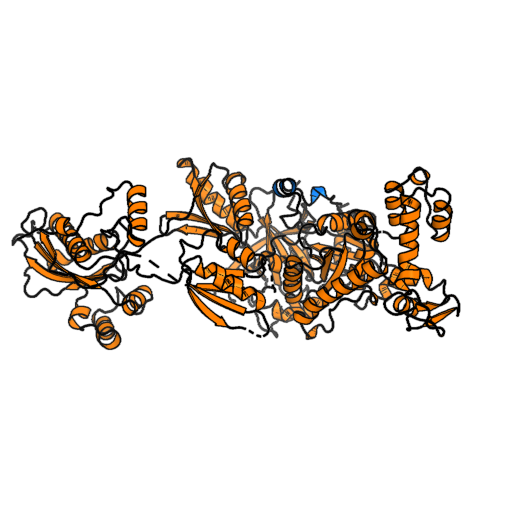 1.00 15.00 387 PRO T CA 1
ATOM 2857 C C . PRO A 1 387 ? -25.104 57.485 -43.980 1.00 15.00 387 PRO T C 1
ATOM 2858 O O . PRO A 1 387 ? -24.432 57.914 -44.928 1.00 15.00 387 PRO T O 1
ATOM 2862 N N . THR A 1 388 ? -25.176 58.091 -42.801 1.00 15.00 388 THR T N 1
ATOM 2863 C CA . THR A 1 388 ? -24.452 59.323 -42.525 1.00 15.00 388 THR T CA 1
ATOM 2864 C C . THR A 1 388 ? -23.591 59.067 -41.302 1.00 15.00 388 THR T C 1
ATOM 2865 O O . THR A 1 388 ? -23.749 58.053 -40.625 1.00 15.00 388 THR T O 1
ATOM 2869 N N . SER A 1 389 ? -22.685 60.000 -41.027 1.00 15.00 389 SER T N 1
ATOM 2870 C CA . SER A 1 389 ? -21.795 59.904 -39.883 1.00 15.00 389 SER T CA 1
ATOM 2871 C C . SER A 1 389 ? -22.429 60.589 -38.674 1.00 15.00 389 SER T C 1
ATOM 2872 O O . SER A 1 389 ? -21.829 60.661 -37.607 1.00 15.00 389 SER T O 1
ATOM 2875 N N . ASP A 1 390 ? -23.649 61.090 -38.855 1.00 15.00 390 ASP T N 1
ATOM 2876 C CA . ASP A 1 390 ? -24.373 61.760 -37.779 1.00 15.00 390 ASP T CA 1
ATOM 2877 C C . ASP A 1 390 ? -24.986 60.714 -36.859 1.00 15.00 390 ASP T C 1
ATOM 2878 O O . ASP A 1 390 ? -26.179 60.418 -36.924 1.00 15.00 390 ASP T O 1
ATOM 2883 N N . LYS A 1 391 ? -24.134 60.156 -36.011 1.00 15.00 391 LYS T N 1
ATOM 2884 C CA . LYS A 1 391 ? -24.510 59.135 -35.047 1.00 15.00 391 LYS T CA 1
ATOM 2885 C C . LYS A 1 391 ? -25.790 58.346 -35.320 1.00 15.00 391 LYS T C 1
ATOM 2886 O O . LYS A 1 391 ? -26.846 58.624 -34.745 1.00 15.00 391 LYS T O 1
ATOM 2892 N N . GLY A 1 392 ? -25.682 57.356 -36.201 1.00 15.00 392 GLY T N 1
ATOM 2893 C CA . GLY A 1 392 ? -26.816 56.500 -36.517 1.00 15.00 392 GLY T CA 1
ATOM 2894 C C . GLY A 1 392 ? -27.982 57.087 -37.289 1.00 15.00 392 GLY T C 1
ATOM 2895 O O . GLY A 1 392 ? -29.042 56.466 -37.368 1.00 15.00 392 GLY T O 1
ATOM 2896 N N . ARG A 1 393 ? -27.805 58.269 -37.863 1.00 15.00 393 ARG T N 1
ATOM 2897 C CA . ARG A 1 393 ? -28.880 58.894 -38.623 1.00 15.00 393 ARG T CA 1
ATOM 2898 C C . ARG A 1 393 ? -28.760 58.639 -40.135 1.00 15.00 393 ARG T C 1
ATOM 2899 O O . ARG A 1 393 ? -27.680 58.741 -40.721 1.00 15.00 393 ARG T O 1
ATOM 2907 N N . PHE A 1 394 ? -29.887 58.294 -40.750 1.00 15.00 394 PHE T N 1
ATOM 2908 C CA . PHE A 1 394 ? -29.960 58.019 -42.184 1.00 15.00 394 PHE T CA 1
ATOM 2909 C C . PHE A 1 394 ? -30.735 59.132 -42.880 1.00 15.00 394 PHE T C 1
ATOM 2910 O O . PHE A 1 394 ? -31.843 59.459 -42.466 1.00 15.00 394 PHE T O 1
ATOM 2918 N N . TYR A 1 395 ? -30.165 59.718 -43.931 1.00 15.00 395 TYR T N 1
ATOM 2919 C CA . TYR A 1 395 ? -30.868 60.775 -44.657 1.00 15.00 395 TYR T CA 1
ATOM 2920 C C . TYR A 1 395 ? -31.639 60.153 -45.798 1.00 15.00 395 TYR T C 1
ATOM 2921 O O . TYR A 1 395 ? -31.194 59.183 -46.390 1.00 15.00 395 TYR T O 1
ATOM 2930 N N . ALA A 1 396 ? -32.805 60.706 -46.097 1.00 15.00 396 ALA T N 1
ATOM 2931 C CA . ALA A 1 396 ? -33.631 60.197 -47.180 1.00 15.00 396 ALA T CA 1
ATOM 2932 C C . ALA A 1 396 ? -33.139 60.796 -48.491 1.00 15.00 396 ALA T C 1
ATOM 2933 O O . ALA A 1 396 ? -32.923 61.995 -48.588 1.00 15.00 396 ALA T O 1
ATOM 2935 N N . PHE A 1 397 ? -32.946 59.942 -49.488 1.00 15.00 397 PHE T N 1
ATOM 2936 C CA . PHE A 1 397 ? -32.477 60.352 -50.808 1.00 15.00 397 PHE T CA 1
ATOM 2937 C C . PHE A 1 397 ? -33.639 60.163 -51.769 1.00 15.00 397 PHE T C 1
ATOM 2938 O O . PHE A 1 397 ? -34.331 59.136 -51.731 1.00 15.00 397 PHE T O 1
ATOM 2946 N N . GLY A 1 398 ? -33.858 61.142 -52.640 1.00 15.00 398 GLY T N 1
ATOM 2947 C CA . GLY A 1 398 ? -34.969 61.020 -53.560 1.00 15.00 398 GLY T CA 1
ATOM 2948 C C . GLY A 1 398 ? -35.048 62.074 -54.641 1.00 15.00 398 GLY T C 1
ATOM 2949 O O . GLY A 1 398 ? -34.078 62.781 -54.926 1.00 15.00 398 GLY T O 1
ATOM 2950 N N . ARG A 1 399 ? -36.225 62.184 -55.240 1.00 15.00 399 ARG T N 1
ATOM 2951 C CA . ARG A 1 399 ? -36.431 63.134 -56.319 1.00 15.00 399 ARG T CA 1
ATOM 2952 C C . ARG A 1 399 ? -37.785 63.813 -56.220 1.00 15.00 399 ARG T C 1
ATOM 2953 O O . ARG A 1 399 ? -38.797 63.158 -55.966 1.00 15.00 399 ARG T O 1
ATOM 2961 N N . VAL A 1 400 ? -37.785 65.130 -56.415 1.00 15.00 400 VAL T N 1
ATOM 2962 C CA . VAL A 1 400 ? -38.998 65.927 -56.376 1.00 15.00 400 VAL T CA 1
ATOM 2963 C C . VAL A 1 400 ? -39.642 65.819 -57.751 1.00 15.00 400 VAL T C 1
ATOM 2964 O O . VAL A 1 400 ? -39.097 66.316 -58.727 1.00 15.00 400 VAL T O 1
ATOM 2968 N N . PHE A 1 401 ? -40.792 65.169 -57.839 1.00 15.00 401 PHE T N 1
ATOM 2969 C CA . PHE A 1 401 ? -41.471 65.026 -59.126 1.00 15.00 401 PHE T CA 1
ATOM 2970 C C . PHE A 1 401 ? -42.488 66.132 -59.352 1.00 15.00 401 PHE T C 1
ATOM 2971 O O . PHE A 1 401 ? -42.743 66.524 -60.499 1.00 15.00 401 PHE T O 1
ATOM 2979 N N . ALA A 1 402 ? -43.060 66.639 -58.259 1.00 15.00 402 ALA T N 1
ATOM 2980 C CA . ALA A 1 402 ? -44.035 67.723 -58.331 1.00 15.00 402 ALA T CA 1
ATOM 2981 C C . ALA A 1 402 ? -43.894 68.623 -57.109 1.00 15.00 402 ALA T C 1
ATOM 2982 O O . ALA A 1 402 ? -43.438 68.181 -56.059 1.00 15.00 402 ALA T O 1
ATOM 2984 N N . GLY A 1 403 ? -44.285 69.884 -57.258 1.00 15.00 403 GLY T N 1
ATOM 2985 C CA . GLY A 1 403 ? -44.196 70.828 -56.161 1.00 15.00 403 GLY T CA 1
ATOM 2986 C C . GLY A 1 403 ? -42.753 71.184 -55.892 1.00 15.00 403 GLY T C 1
ATOM 2987 O O . GLY A 1 403 ? -41.908 71.052 -56.771 1.00 15.00 403 GLY T O 1
ATOM 2988 N N . THR A 1 404 ? -42.476 71.672 -54.690 1.00 15.00 404 THR T N 1
ATOM 2989 C CA . THR A 1 404 ? -41.125 72.008 -54.287 1.00 15.00 404 THR T CA 1
ATOM 2990 C C . THR A 1 404 ? -41.083 71.724 -52.790 1.00 15.00 404 THR T C 1
ATOM 2991 O O . THR A 1 404 ? -42.031 72.034 -52.071 1.00 15.00 404 THR T O 1
ATOM 2995 N N . VAL A 1 405 ? -39.999 71.109 -52.329 1.00 15.00 405 VAL T N 1
ATOM 2996 C CA . VAL A 1 405 ? -39.848 70.787 -50.917 1.00 15.00 405 VAL T CA 1
ATOM 2997 C C . VAL A 1 405 ? -39.079 71.907 -50.204 1.00 15.00 405 VAL T C 1
ATOM 2998 O O . VAL A 1 405 ? -38.137 72.482 -50.764 1.00 15.00 405 VAL T O 1
ATOM 3002 N N . LYS A 1 406 ? -39.482 72.227 -48.975 1.00 15.00 406 LYS T N 1
ATOM 3003 C CA . LYS A 1 406 ? -38.831 73.302 -48.226 1.00 15.00 406 LYS T CA 1
ATOM 3004 C C . LYS A 1 406 ? -38.439 72.855 -46.831 1.00 15.00 406 LYS T C 1
ATOM 3005 O O . LYS A 1 406 ? -39.055 71.954 -46.264 1.00 15.00 406 LYS T O 1
ATOM 3011 N N . SER A 1 407 ? -37.410 73.492 -46.281 1.00 15.00 407 SER T N 1
ATOM 3012 C CA . SER A 1 407 ? -36.949 73.168 -44.938 1.00 15.00 407 SER T CA 1
ATOM 3013 C C . SER A 1 407 ? -38.012 73.605 -43.934 1.00 15.00 407 SER T C 1
ATOM 3014 O O . SER A 1 407 ? -38.527 74.722 -44.004 1.00 15.00 407 SER T O 1
ATOM 3017 N N . GLY A 1 408 ? -38.342 72.716 -43.006 1.00 15.00 408 GLY T N 1
ATOM 3018 C CA . GLY A 1 408 ? -39.337 73.031 -42.000 1.00 15.00 408 GLY T CA 1
ATOM 3019 C C . GLY A 1 408 ? -40.748 72.953 -42.544 1.00 15.00 408 GLY T C 1
ATOM 3020 O O . GLY A 1 408 ? -41.689 73.446 -41.923 1.00 15.00 408 GLY T O 1
ATOM 3021 N N . GLN A 1 409 ? -40.897 72.331 -43.708 1.00 15.00 409 GLN T N 1
ATOM 3022 C CA . GLN A 1 409 ? -42.203 72.190 -44.346 1.00 15.00 409 GLN T CA 1
ATOM 3023 C C . GLN A 1 409 ? -43.002 71.035 -43.753 1.00 15.00 409 GLN T C 1
ATOM 3024 O O . GLN A 1 409 ? -42.453 69.973 -43.463 1.00 15.00 409 GLN T O 1
ATOM 3030 N N . LYS A 1 410 ? -44.300 71.247 -43.559 1.00 15.00 410 LYS T N 1
ATOM 3031 C CA . LYS A 1 410 ? -45.158 70.185 -43.045 1.00 15.00 410 LYS T CA 1
ATOM 3032 C C . LYS A 1 410 ? -45.500 69.313 -44.246 1.00 15.00 410 LYS T C 1
ATOM 3033 O O . LYS A 1 410 ? -46.086 69.789 -45.218 1.00 15.00 410 LYS T O 1
ATOM 3039 N N . VAL A 1 411 ? -45.131 68.040 -44.186 1.00 15.00 411 VAL T N 1
ATOM 3040 C CA . VAL A 1 411 ? -45.405 67.135 -45.292 1.00 15.00 411 VAL T CA 1
ATOM 3041 C C . VAL A 1 411 ? -46.037 65.839 -44.789 1.00 15.00 411 VAL T C 1
ATOM 3042 O O . VAL A 1 411 ? -46.048 65.576 -43.589 1.00 15.00 411 VAL T O 1
ATOM 3046 N N . ARG A 1 412 ? -46.562 65.035 -45.704 1.00 15.00 412 ARG T N 1
ATOM 3047 C CA . ARG A 1 412 ? -47.193 63.766 -45.350 1.00 15.00 412 ARG T CA 1
ATOM 3048 C C . ARG A 1 412 ? -46.374 62.564 -45.827 1.00 15.00 412 ARG T C 1
ATOM 3049 O O . ARG A 1 412 ? -46.351 62.256 -47.010 1.00 15.00 412 ARG T O 1
ATOM 3057 N N . ILE A 1 413 ? -45.717 61.885 -44.891 1.00 15.00 413 ILE T N 1
ATOM 3058 C CA . ILE A 1 413 ? -44.891 60.713 -45.189 1.00 15.00 413 ILE T CA 1
ATOM 3059 C C . ILE A 1 413 ? -45.738 59.457 -45.355 1.00 15.00 413 ILE T C 1
ATOM 3060 O O . ILE A 1 413 ? -46.331 58.986 -44.395 1.00 15.00 413 ILE T O 1
ATOM 3065 N N . GLN A 1 414 ? -45.776 58.896 -46.561 1.00 15.00 414 GLN T N 1
ATOM 3066 C CA . GLN A 1 414 ? -46.576 57.698 -46.828 1.00 15.00 414 GLN T CA 1
ATOM 3067 C C . GLN A 1 414 ? -45.727 56.468 -47.156 1.00 15.00 414 GLN T C 1
ATOM 3068 O O . GLN A 1 414 ? -45.125 56.388 -48.226 1.00 15.00 414 GLN T O 1
ATOM 3074 N N . GLY A 1 415 ? -45.700 55.502 -46.238 1.00 15.00 415 GLY T N 1
ATOM 3075 C CA . GLY A 1 415 ? -44.926 54.290 -46.438 1.00 15.00 415 GLY T CA 1
ATOM 3076 C C . GLY A 1 415 ? -45.381 53.439 -47.614 1.00 15.00 415 GLY T C 1
ATOM 3077 O O . GLY A 1 415 ? -46.204 53.883 -48.416 1.00 15.00 415 GLY T O 1
ATOM 3078 N N . PRO A 1 416 ? -44.859 52.200 -47.743 1.00 15.00 416 PRO T N 1
ATOM 3079 C CA . PRO A 1 416 ? -45.206 51.278 -48.833 1.00 15.00 416 PRO T CA 1
ATOM 3080 C C . PRO A 1 416 ? -46.625 50.720 -48.785 1.00 15.00 416 PRO T C 1
ATOM 3081 O O . PRO A 1 416 ? -47.114 50.177 -49.778 1.00 15.00 416 PRO T O 1
ATOM 3085 N N . ASN A 1 417 ? -47.286 50.848 -47.637 1.00 15.00 417 ASN T N 1
ATOM 3086 C CA . ASN A 1 417 ? -48.643 50.322 -47.491 1.00 15.00 417 ASN T CA 1
ATOM 3087 C C . ASN A 1 417 ? -49.739 51.383 -47.353 1.00 15.00 417 ASN T C 1
ATOM 3088 O O . ASN A 1 417 ? -50.897 51.044 -47.109 1.00 15.00 417 ASN T O 1
ATOM 3093 N N . TYR A 1 418 ? -49.389 52.655 -47.513 1.00 15.00 418 TYR T N 1
ATOM 3094 C CA . TYR A 1 418 ? -50.370 53.728 -47.383 1.00 15.00 418 TYR T CA 1
ATOM 3095 C C . TYR A 1 418 ? -51.428 53.767 -48.477 1.00 15.00 418 TYR T C 1
ATOM 3096 O O . TYR A 1 418 ? -51.155 53.487 -49.643 1.00 15.00 418 TYR T O 1
ATOM 3105 N N . VAL A 1 419 ? -52.643 54.123 -48.070 1.00 15.00 419 VAL T N 1
ATOM 3106 C CA . VAL A 1 419 ? -53.788 54.253 -48.968 1.00 15.00 419 VAL T CA 1
ATOM 3107 C C . VAL A 1 419 ? -54.542 55.509 -48.539 1.00 15.00 419 VAL T C 1
ATOM 3108 O O . VAL A 1 419 ? -54.829 55.690 -47.359 1.00 15.00 419 VAL T O 1
ATOM 3112 N N . PRO A 1 420 ? -54.870 56.393 -49.494 1.00 15.00 420 PRO T N 1
ATOM 3113 C CA . PRO A 1 420 ? -55.587 57.641 -49.203 1.00 15.00 420 PRO T CA 1
ATOM 3114 C C . PRO A 1 420 ? -56.737 57.540 -48.191 1.00 15.00 420 PRO T C 1
ATOM 3115 O O . PRO A 1 420 ? -57.041 58.512 -47.488 1.00 15.00 420 PRO T O 1
ATOM 3119 N N . GLY A 1 421 ? -57.364 56.370 -48.108 1.00 15.00 421 GLY T N 1
ATOM 3120 C CA . GLY A 1 421 ? -58.476 56.193 -47.188 1.00 15.00 421 GLY T CA 1
ATOM 3121 C C . GLY A 1 421 ? -58.126 55.810 -45.761 1.00 15.00 421 GLY T C 1
ATOM 3122 O O . GLY A 1 421 ? -58.735 56.312 -44.814 1.00 15.00 421 GLY T O 1
ATOM 3123 N N . LYS A 1 422 ? -57.149 54.922 -45.604 1.00 15.00 422 LYS T N 1
ATOM 3124 C CA . LYS A 1 422 ? -56.734 54.465 -44.282 1.00 15.00 422 LYS T CA 1
ATOM 3125 C C . LYS A 1 422 ? -55.584 55.301 -43.720 1.00 15.00 422 LYS T C 1
ATOM 3126 O O . LYS A 1 422 ? -54.944 56.059 -44.447 1.00 15.00 422 LYS T O 1
ATOM 3132 N N . LYS A 1 423 ? -55.326 55.166 -42.422 1.00 15.00 423 LYS T N 1
ATOM 3133 C CA . LYS A 1 423 ? -54.243 55.910 -41.790 1.00 15.00 423 LYS T CA 1
ATOM 3134 C C . LYS A 1 423 ? -53.006 55.044 -41.572 1.00 15.00 423 LYS T C 1
ATOM 3135 O O . LYS A 1 423 ? -52.207 55.294 -40.670 1.00 15.00 423 LYS T O 1
ATOM 3141 N N . ASP A 1 424 ? -52.858 54.024 -42.411 1.00 15.00 424 ASP T N 1
ATOM 3142 C CA . ASP A 1 424 ? -51.715 53.118 -42.357 1.00 15.00 424 ASP T CA 1
ATOM 3143 C C . ASP A 1 424 ? -50.487 53.812 -42.950 1.00 15.00 424 ASP T C 1
ATOM 3144 O O . ASP A 1 424 ? -50.605 54.603 -43.886 1.00 15.00 424 ASP T O 1
ATOM 3149 N N . ASP A 1 425 ? -49.312 53.522 -42.400 1.00 15.00 425 ASP T N 1
ATOM 3150 C CA . ASP A 1 425 ? -48.066 54.114 -42.886 1.00 15.00 425 ASP T CA 1
ATOM 3151 C C . ASP A 1 425 ? -48.019 55.647 -42.938 1.00 15.00 425 ASP T C 1
ATOM 3152 O O . ASP A 1 425 ? -46.969 56.216 -43.248 1.00 15.00 425 ASP T O 1
ATOM 3157 N N . LEU A 1 426 ? -49.131 56.318 -42.646 1.00 15.00 426 LEU T N 1
ATOM 3158 C CA . LEU A 1 426 ? -49.141 57.781 -42.686 1.00 15.00 426 LEU T CA 1
ATOM 3159 C C . LEU A 1 426 ? -48.361 58.394 -41.531 1.00 15.00 426 LEU T C 1
ATOM 3160 O O . LEU A 1 426 ? -48.448 57.933 -40.396 1.00 15.00 426 LEU T O 1
ATOM 3165 N N . PHE A 1 427 ? -47.602 59.441 -41.833 1.00 15.00 427 PHE T N 1
ATOM 3166 C CA . PHE A 1 427 ? -46.800 60.125 -40.833 1.00 15.00 427 PHE T CA 1
ATOM 3167 C C . PHE A 1 427 ? -46.649 61.589 -41.201 1.00 15.00 427 PHE T C 1
ATOM 3168 O O . PHE A 1 427 ? -45.942 61.932 -42.148 1.00 15.00 427 PHE T O 1
ATOM 3176 N N . ILE A 1 428 ? -47.318 62.460 -40.460 1.00 15.00 428 ILE T N 1
ATOM 3177 C CA . ILE A 1 428 ? -47.204 63.877 -40.733 1.00 15.00 428 ILE T CA 1
ATOM 3178 C C . ILE A 1 428 ? -46.115 64.403 -39.827 1.00 15.00 428 ILE T C 1
ATOM 3179 O O . ILE A 1 428 ? -46.139 64.165 -38.623 1.00 15.00 428 ILE T O 1
ATOM 3184 N N . LYS A 1 429 ? -45.149 65.098 -40.415 1.00 15.00 429 LYS T N 1
ATOM 3185 C CA . LYS A 1 429 ? -44.045 65.652 -39.653 1.00 15.00 429 LYS T CA 1
ATOM 3186 C C . LYS A 1 429 ? -43.396 66.717 -40.515 1.00 15.00 429 LYS T C 1
ATOM 3187 O O . LYS A 1 429 ? -43.535 66.689 -41.735 1.00 15.00 429 LYS T O 1
ATOM 3193 N N . ALA A 1 430 ? -42.711 67.664 -39.888 1.00 15.00 430 ALA T N 1
ATOM 3194 C CA . ALA A 1 430 ? -42.034 68.716 -40.626 1.00 15.00 430 ALA T CA 1
ATOM 3195 C C . ALA A 1 430 ? -40.674 68.178 -41.084 1.00 15.00 430 ALA T C 1
ATOM 3196 O O . ALA A 1 430 ? -40.070 67.343 -40.408 1.00 15.00 430 ALA T O 1
ATOM 3198 N N . ILE A 1 431 ? -40.210 68.636 -42.244 1.00 15.00 431 ILE T N 1
ATOM 3199 C CA . ILE A 1 431 ? -38.921 68.211 -42.765 1.00 15.00 431 ILE T CA 1
ATOM 3200 C C . ILE A 1 431 ? -37.923 69.159 -42.129 1.00 15.00 431 ILE T C 1
ATOM 3201 O O . ILE A 1 431 ? -38.008 70.370 -42.305 1.00 15.00 431 ILE T O 1
ATOM 3206 N N . GLN A 1 432 ? -36.986 68.604 -41.372 1.00 15.00 432 GLN T N 1
ATOM 3207 C CA . GLN A 1 432 ? -35.997 69.410 -40.674 1.00 15.00 432 GLN T CA 1
ATOM 3208 C C . GLN A 1 432 ? -35.057 70.216 -41.545 1.00 15.00 432 GLN T C 1
ATOM 3209 O O . GLN A 1 432 ? -34.769 71.372 -41.243 1.00 15.00 432 GLN T O 1
ATOM 3215 N N . ARG A 1 433 ? -34.559 69.610 -42.618 1.00 15.00 433 ARG T N 1
ATOM 3216 C CA . ARG A 1 433 ? -33.624 70.307 -43.485 1.00 15.00 433 ARG T CA 1
ATOM 3217 C C . ARG A 1 433 ? -33.579 69.658 -44.864 1.00 15.00 433 ARG T C 1
ATOM 3218 O O . ARG A 1 433 ? -33.720 68.445 -44.998 1.00 15.00 433 ARG T O 1
ATOM 3226 N N . VAL A 1 434 ? -33.404 70.486 -45.887 1.00 15.00 434 VAL T N 1
ATOM 3227 C CA . VAL A 1 434 ? -33.305 70.011 -47.258 1.00 15.00 434 VAL T CA 1
ATOM 3228 C C . VAL A 1 434 ? -31.839 70.184 -47.620 1.00 15.00 434 VAL T C 1
ATOM 3229 O O . VAL A 1 434 ? -31.296 71.287 -47.549 1.00 15.00 434 VAL T O 1
ATOM 3233 N N . VAL A 1 435 ? -31.194 69.090 -48.002 1.00 15.00 435 VAL T N 1
ATOM 3234 C CA . VAL A 1 435 ? -29.778 69.141 -48.327 1.00 15.00 435 VAL T CA 1
ATOM 3235 C C . VAL A 1 435 ? -29.426 68.659 -49.731 1.00 15.00 435 VAL T C 1
ATOM 3236 O O . VAL A 1 435 ? -30.073 67.772 -50.278 1.00 15.00 435 VAL T O 1
ATOM 3240 N N . LEU A 1 436 ? -28.405 69.272 -50.316 1.00 15.00 436 LEU T N 1
ATOM 3241 C CA . LEU A 1 436 ? -27.916 68.857 -51.622 1.00 15.00 436 LEU T CA 1
ATOM 3242 C C . LEU A 1 436 ? -27.015 67.654 -51.321 1.00 15.00 436 LEU T C 1
ATOM 3243 O O . LEU A 1 436 ? -26.175 67.712 -50.418 1.00 15.00 436 LEU T O 1
ATOM 3248 N N . MET A 1 437 ? -27.204 66.558 -52.041 1.00 15.00 437 MET T N 1
ATOM 3249 C CA . MET A 1 437 ? -26.370 65.375 -51.826 1.00 15.00 437 MET T CA 1
ATOM 3250 C C . MET A 1 437 ? -25.227 65.445 -52.834 1.00 15.00 437 MET T C 1
ATOM 3251 O O . MET A 1 437 ? -25.385 65.050 -53.993 1.00 15.00 437 MET T O 1
ATOM 3256 N N . MET A 1 438 ? -24.082 65.955 -52.390 1.00 15.00 438 MET T N 1
ATOM 3257 C CA . MET A 1 438 ? -22.916 66.100 -53.260 1.00 15.00 438 MET T CA 1
ATOM 3258 C C . MET A 1 438 ? -21.791 65.150 -52.873 1.00 15.00 438 MET T C 1
ATOM 3259 O O . MET A 1 438 ? -20.903 65.522 -52.110 1.00 15.00 438 MET T O 1
ATOM 3264 N N . GLY A 1 439 ? -21.811 63.935 -53.406 1.00 15.00 439 GLY T N 1
ATOM 3265 C CA . GLY A 1 439 ? -20.766 62.994 -53.058 1.00 15.00 439 GLY T CA 1
ATOM 3266 C C . GLY A 1 439 ? -20.920 62.544 -51.612 1.00 15.00 439 GLY T C 1
ATOM 3267 O O . GLY A 1 439 ? -21.987 62.057 -51.215 1.00 15.00 439 GLY T O 1
ATOM 3268 N N . ARG A 1 440 ? -19.865 62.711 -50.817 1.00 15.00 440 ARG T N 1
ATOM 3269 C CA . ARG A 1 440 ? -19.905 62.299 -49.414 1.00 15.00 440 ARG T CA 1
ATOM 3270 C C . ARG A 1 440 ? -20.383 63.427 -48.519 1.00 15.00 440 ARG T C 1
ATOM 3271 O O . ARG A 1 440 ? -20.537 63.250 -47.304 1.00 15.00 440 ARG T O 1
ATOM 3279 N N . PHE A 1 441 ? -20.638 64.579 -49.124 1.00 15.00 441 PHE T N 1
ATOM 3280 C CA . PHE A 1 441 ? -21.063 65.748 -48.371 1.00 15.00 441 PHE T CA 1
ATOM 3281 C C . PHE A 1 441 ? -22.481 66.214 -48.664 1.00 15.00 441 PHE T C 1
ATOM 3282 O O . PHE A 1 441 ? -23.109 65.801 -49.643 1.00 15.00 441 PHE T O 1
ATOM 3290 N N . VAL A 1 442 ? -22.974 67.083 -47.796 1.00 15.00 442 VAL T N 1
ATOM 3291 C CA . VAL A 1 442 ? -24.305 67.631 -47.934 1.00 15.00 442 VAL T CA 1
ATOM 3292 C C . VAL A 1 442 ? -24.211 69.146 -47.824 1.00 15.00 442 VAL T C 1
ATOM 3293 O O . VAL A 1 442 ? -23.232 69.684 -47.295 1.00 15.00 442 VAL T O 1
ATOM 3297 N N . GLU A 1 443 ? -25.229 69.830 -48.336 1.00 15.00 443 GLU T N 1
ATOM 3298 C CA . GLU A 1 443 ? -25.262 71.277 -48.298 1.00 15.00 443 GLU T CA 1
ATOM 3299 C C . GLU A 1 443 ? -26.691 71.738 -48.049 1.00 15.00 443 GLU T C 1
ATOM 3300 O O . GLU A 1 443 ? -27.539 71.648 -48.936 1.00 15.00 443 GLU T O 1
ATOM 3306 N N . PRO A 1 444 ? -26.981 72.214 -46.827 1.00 15.00 444 PRO T N 1
ATOM 3307 C CA . PRO A 1 444 ? -28.330 72.686 -46.503 1.00 15.00 444 PRO T CA 1
ATOM 3308 C C . PRO A 1 444 ? -28.767 73.725 -47.527 1.00 15.00 444 PRO T C 1
ATOM 3309 O O . PRO A 1 444 ? -27.969 74.556 -47.966 1.00 15.00 444 PRO T O 1
ATOM 3313 N N . ILE A 1 445 ? -30.035 73.655 -47.911 1.00 15.00 445 ILE T N 1
ATOM 3314 C CA . ILE A 1 445 ? -30.604 74.563 -48.888 1.00 15.00 445 ILE T CA 1
ATOM 3315 C C . ILE A 1 445 ? -32.028 74.834 -48.377 1.00 15.00 445 ILE T C 1
ATOM 3316 O O . ILE A 1 445 ? -32.557 74.047 -47.588 1.00 15.00 445 ILE T O 1
ATOM 3321 N N . ASP A 1 446 ? -32.641 75.943 -48.789 1.00 15.00 446 ASP T N 1
ATOM 3322 C CA . ASP A 1 446 ? -33.991 76.253 -48.304 1.00 15.00 446 ASP T CA 1
ATOM 3323 C C . ASP A 1 446 ? -35.068 75.451 -48.997 1.00 15.00 446 ASP T C 1
ATOM 3324 O O . ASP A 1 446 ? -35.968 74.922 -48.350 1.00 15.00 446 ASP T O 1
ATOM 3329 N N . ASP A 1 447 ? -34.993 75.380 -50.319 1.00 15.00 447 ASP T N 1
ATOM 3330 C CA . ASP A 1 447 ? -35.994 74.641 -51.068 1.00 15.00 447 ASP T CA 1
ATOM 3331 C C . ASP A 1 447 ? -35.425 73.951 -52.281 1.00 15.00 447 ASP T C 1
ATOM 3332 O O . ASP A 1 447 ? -34.252 74.100 -52.606 1.00 15.00 447 ASP T O 1
ATOM 3337 N N . CYS A 1 448 ? -36.275 73.183 -52.948 1.00 15.00 448 CYS T N 1
ATOM 3338 C CA . CYS A 1 448 ? -35.880 72.455 -54.137 1.00 15.00 448 CYS T CA 1
ATOM 3339 C C . CYS A 1 448 ? -37.128 72.159 -54.948 1.00 15.00 448 CYS T C 1
ATOM 3340 O O . CYS A 1 448 ? -38.015 71.445 -54.482 1.00 15.00 448 CYS T O 1
ATOM 3343 N N . PRO A 1 449 ? -37.214 72.711 -56.171 1.00 15.00 449 PRO T N 1
ATOM 3344 C CA . PRO A 1 449 ? -38.369 72.510 -57.054 1.00 15.00 449 PRO T CA 1
ATOM 3345 C C . PRO A 1 449 ? -38.378 71.207 -57.834 1.00 15.00 449 PRO T C 1
ATOM 3346 O O . PRO A 1 449 ? -37.355 70.521 -57.946 1.00 15.00 449 PRO T O 1
ATOM 3350 N N . ALA A 1 450 ? -39.545 70.895 -58.393 1.00 15.00 450 ALA T N 1
ATOM 3351 C CA . ALA A 1 450 ? -39.755 69.680 -59.173 1.00 15.00 450 ALA T CA 1
ATOM 3352 C C . ALA A 1 450 ? -38.727 69.480 -60.286 1.00 15.00 450 ALA T C 1
ATOM 3353 O O . ALA A 1 450 ? -38.366 70.422 -60.992 1.00 15.00 450 ALA T O 1
ATOM 3355 N N . GLY A 1 451 ? -38.273 68.238 -60.437 1.00 15.00 451 GLY T N 1
ATOM 3356 C CA . GLY A 1 451 ? -37.291 67.912 -61.457 1.00 15.00 451 GLY T CA 1
ATOM 3357 C C . GLY A 1 451 ? -35.898 67.635 -60.911 1.00 15.00 451 GLY T C 1
ATOM 3358 O O . GLY A 1 451 ? -35.046 67.100 -61.619 1.00 15.00 451 GLY T O 1
ATOM 3359 N N . ASN A 1 452 ? -35.668 67.973 -59.647 1.00 15.00 452 ASN T N 1
ATOM 3360 C CA . ASN A 1 452 ? -34.362 67.789 -59.030 1.00 15.00 452 ASN T CA 1
ATOM 3361 C C . ASN A 1 452 ? -34.212 66.636 -58.050 1.00 15.00 452 ASN T C 1
ATOM 3362 O O . ASN A 1 452 ? -35.185 66.144 -57.484 1.00 15.00 452 ASN T O 1
ATOM 3367 N N . ILE A 1 453 ? -32.964 66.214 -57.868 1.00 15.00 453 ILE T N 1
ATOM 3368 C CA . ILE A 1 453 ? -32.617 65.152 -56.940 1.00 15.00 453 ILE T CA 1
ATOM 3369 C C . ILE A 1 453 ? -32.329 65.889 -55.628 1.00 15.00 453 ILE T C 1
ATOM 3370 O O . ILE A 1 453 ? -31.887 67.039 -55.648 1.00 15.00 453 ILE T O 1
ATOM 3375 N N . ILE A 1 454 ? -32.575 65.253 -54.488 1.00 15.00 454 ILE T N 1
ATOM 3376 C CA . ILE A 1 454 ? -32.349 65.950 -53.232 1.00 15.00 454 ILE T CA 1
ATOM 3377 C C . ILE A 1 454 ? -32.333 65.001 -52.048 1.00 15.00 454 ILE T C 1
ATOM 3378 O O . ILE A 1 454 ? -32.784 63.857 -52.148 1.00 15.00 454 ILE T O 1
ATOM 3383 N N . GLY A 1 455 ? -31.808 65.486 -50.930 1.00 15.00 455 GLY T N 1
ATOM 3384 C CA . GLY A 1 455 ? -31.756 64.697 -49.711 1.00 15.00 455 GLY T CA 1
ATOM 3385 C C . GLY A 1 455 ? -32.534 65.373 -48.579 1.00 15.00 455 GLY T C 1
ATOM 3386 O O . GLY A 1 455 ? -32.465 66.600 -48.413 1.00 15.00 455 GLY T O 1
ATOM 3387 N N . LEU A 1 456 ? -33.260 64.570 -47.800 1.00 15.00 456 LEU T N 1
ATOM 3388 C CA . LEU A 1 456 ? -34.067 65.066 -46.684 1.00 15.00 456 LEU T CA 1
ATOM 3389 C C . LEU A 1 456 ? -33.579 64.546 -45.333 1.00 15.00 456 LEU T C 1
ATOM 3390 O O . LEU A 1 456 ? -33.363 63.349 -45.164 1.00 15.00 456 LEU T O 1
ATOM 3395 N N . VAL A 1 457 ? -33.399 65.446 -44.371 1.00 15.00 457 VAL T N 1
ATOM 3396 C CA . VAL A 1 457 ? -32.966 65.024 -43.048 1.00 15.00 457 VAL T CA 1
ATOM 3397 C C . VAL A 1 457 ? -34.131 65.098 -42.072 1.00 15.00 457 VAL T C 1
ATOM 3398 O O . VAL A 1 457 ? -34.909 66.044 -42.090 1.00 15.00 457 VAL T O 1
ATOM 3402 N N . GLY A 1 458 ? -34.262 64.065 -41.247 1.00 15.00 458 GLY T N 1
ATOM 3403 C CA . GLY A 1 458 ? -35.335 64.024 -40.275 1.00 15.00 458 GLY T CA 1
ATOM 3404 C C . GLY A 1 458 ? -36.425 63.025 -40.604 1.00 15.00 458 GLY T C 1
ATOM 3405 O O . GLY A 1 458 ? -37.383 62.892 -39.844 1.00 15.00 458 GLY T O 1
ATOM 3406 N N . ILE A 1 459 ? -36.284 62.311 -41.717 1.00 15.00 459 ILE T N 1
ATOM 3407 C CA . ILE A 1 459 ? -37.291 61.330 -42.135 1.00 15.00 459 ILE T CA 1
ATOM 3408 C C . ILE A 1 459 ? -36.967 59.894 -41.670 1.00 15.00 459 ILE T C 1
ATOM 3409 O O . ILE A 1 459 ? -37.789 58.989 -41.818 1.00 15.00 459 ILE T O 1
ATOM 3414 N N . ASP A 1 460 ? -35.771 59.707 -41.105 1.00 15.00 460 ASP T N 1
ATOM 3415 C CA . ASP A 1 460 ? -35.268 58.407 -40.626 1.00 15.00 460 ASP T CA 1
ATOM 3416 C C . ASP A 1 460 ? -36.284 57.418 -40.040 1.00 15.00 460 ASP T C 1
ATOM 3417 O O . ASP A 1 460 ? -36.496 56.326 -40.571 1.00 15.00 460 ASP T O 1
ATOM 3422 N N . GLN A 1 461 ? -36.863 57.809 -38.906 1.00 15.00 461 GLN T N 1
ATOM 3423 C CA . GLN A 1 461 ? -37.822 56.999 -38.159 1.00 15.00 461 GLN T CA 1
ATOM 3424 C C . GLN A 1 461 ? -39.087 56.588 -38.887 1.00 15.00 461 GLN T C 1
ATOM 3425 O O . GLN A 1 461 ? -39.580 55.471 -38.719 1.00 15.00 461 GLN T O 1
ATOM 3431 N N . PHE A 1 462 ? -39.615 57.497 -39.693 1.00 15.00 462 PHE T N 1
ATOM 3432 C CA . PHE A 1 462 ? -40.851 57.230 -40.397 1.00 15.00 462 PHE T CA 1
ATOM 3433 C C . PHE A 1 462 ? -40.702 56.410 -41.667 1.00 15.00 462 PHE T C 1
ATOM 3434 O O . PHE A 1 462 ? -41.621 55.682 -42.060 1.00 15.00 462 PHE T O 1
ATOM 3442 N N . LEU A 1 463 ? -39.544 56.498 -42.304 1.00 15.00 463 LEU T N 1
ATOM 3443 C CA . LEU A 1 463 ? -39.350 55.746 -43.536 1.00 15.00 463 LEU T CA 1
ATOM 3444 C C . LEU A 1 463 ? -38.038 54.968 -43.559 1.00 15.00 463 LEU T C 1
ATOM 3445 O O . LEU A 1 463 ? -36.984 55.476 -43.165 1.00 15.00 463 LEU T O 1
ATOM 3450 N N . LEU A 1 464 ? -38.120 53.717 -43.998 1.00 15.00 464 LEU T N 1
ATOM 3451 C CA . LEU A 1 464 ? -36.947 52.856 -44.130 1.00 15.00 464 LEU T CA 1
ATOM 3452 C C . LEU A 1 464 ? -37.072 52.259 -45.521 1.00 15.00 464 LEU T C 1
ATOM 3453 O O . LEU A 1 464 ? -37.948 51.438 -45.768 1.00 15.00 464 LEU T O 1
ATOM 3458 N N . LYS A 1 465 ? -36.198 52.696 -46.420 1.00 15.00 465 LYS T N 1
ATOM 3459 C CA . LYS A 1 465 ? -36.199 52.288 -47.826 1.00 15.00 465 LYS T CA 1
ATOM 3460 C C . LYS A 1 465 ? -37.127 53.229 -48.604 1.00 15.00 465 LYS T C 1
ATOM 3461 O O . LYS A 1 465 ? -37.174 54.420 -48.306 1.00 15.00 465 LYS T O 1
ATOM 3467 N N . THR A 1 466 ? -37.873 52.717 -49.578 1.00 15.00 466 THR T N 1
ATOM 3468 C CA . THR A 1 466 ? -38.756 53.576 -50.368 1.00 15.00 466 THR T CA 1
ATOM 3469 C C . THR A 1 466 ? -39.996 54.143 -49.662 1.00 15.00 466 THR T C 1
ATOM 3470 O O . THR A 1 466 ? -40.469 53.611 -48.652 1.00 15.00 466 THR T O 1
ATOM 3474 N N . GLY A 1 467 ? -40.510 55.237 -50.221 1.00 15.00 467 GLY T N 1
ATOM 3475 C CA . GLY A 1 467 ? -41.682 55.904 -49.680 1.00 15.00 467 GLY T CA 1
ATOM 3476 C C . GLY A 1 467 ? -42.197 56.973 -50.632 1.00 15.00 467 GLY T C 1
ATOM 3477 O O . GLY A 1 467 ? -41.808 57.002 -51.794 1.00 15.00 467 GLY T O 1
ATOM 3478 N N . THR A 1 468 ? -43.067 57.855 -50.145 1.00 15.00 468 THR T N 1
ATOM 3479 C CA . THR A 1 468 ? -43.631 58.921 -50.976 1.00 15.00 468 THR T CA 1
ATOM 3480 C C . THR A 1 468 ? -44.113 60.112 -50.140 1.00 15.00 468 THR T C 1
ATOM 3481 O O . THR A 1 468 ? -45.049 59.987 -49.351 1.00 15.00 468 THR T O 1
ATOM 3485 N N . LEU A 1 469 ? -43.469 61.264 -50.308 1.00 15.00 469 LEU T N 1
ATOM 3486 C CA . LEU A 1 469 ? -43.856 62.465 -49.575 1.00 15.00 469 LEU T CA 1
ATOM 3487 C C . LEU A 1 469 ? -44.813 63.324 -50.397 1.00 15.00 469 LEU T C 1
ATOM 3488 O O . LEU A 1 469 ? -44.568 63.592 -51.576 1.00 15.00 469 LEU T O 1
ATOM 3493 N N . THR A 1 470 ? -45.902 63.751 -49.766 1.00 15.00 470 THR T N 1
ATOM 3494 C CA . THR A 1 470 ? -46.904 64.572 -50.435 1.00 15.00 470 THR T CA 1
ATOM 3495 C C . THR A 1 470 ? -47.407 65.675 -49.529 1.00 15.00 470 THR T C 1
ATOM 3496 O O . THR A 1 470 ? -47.242 65.621 -48.321 1.00 15.00 470 THR T O 1
ATOM 3500 N N . THR A 1 471 ? -48.006 66.667 -50.130 1.00 15.00 471 THR T N 1
ATOM 3501 C CA . THR A 1 471 ? -48.561 67.797 -49.414 1.00 15.00 471 THR T CA 1
ATOM 3502 C C . THR A 1 471 ? -50.047 67.899 -49.721 1.00 15.00 471 THR T C 1
ATOM 3503 O O . THR A 1 471 ? -50.680 68.932 -49.496 1.00 15.00 471 THR T O 1
ATOM 3507 N N . SER A 1 472 ? -50.585 66.795 -50.257 1.00 15.00 472 SER T N 1
ATOM 3508 C CA . SER A 1 472 ? -51.985 66.690 -50.623 1.00 15.00 472 SER T CA 1
ATOM 3509 C C . SER A 1 472 ? -52.631 65.492 -49.948 1.00 15.00 472 SER T C 1
ATOM 3510 O O . SER A 1 472 ? -52.123 64.374 -50.031 1.00 15.00 472 SER T O 1
ATOM 3513 N N . GLU A 1 473 ? -53.763 65.728 -49.295 1.00 15.00 473 GLU T N 1
ATOM 3514 C CA . GLU A 1 473 ? -54.492 64.673 -48.592 1.00 15.00 473 GLU T CA 1
ATOM 3515 C C . GLU A 1 473 ? -55.044 63.632 -49.576 1.00 15.00 473 GLU T C 1
ATOM 3516 O O . GLU A 1 473 ? -55.352 62.496 -49.205 1.00 15.00 473 GLU T O 1
ATOM 3522 N N . THR A 1 474 ? -55.149 64.037 -50.838 1.00 15.00 474 THR T N 1
ATOM 3523 C CA . THR A 1 474 ? -55.651 63.185 -51.914 1.00 15.00 474 THR T CA 1
ATOM 3524 C C . THR A 1 474 ? -54.530 62.365 -52.535 1.00 15.00 474 THR T C 1
ATOM 3525 O O . THR A 1 474 ? -54.757 61.281 -53.069 1.00 15.00 474 THR T O 1
ATOM 3529 N N . ALA A 1 475 ? -53.322 62.909 -52.467 1.00 15.00 475 ALA T N 1
ATOM 3530 C CA . ALA A 1 475 ? -52.147 62.274 -53.045 1.00 15.00 475 ALA T CA 1
ATOM 3531 C C . ALA A 1 475 ? -52.061 60.768 -52.865 1.00 15.00 475 ALA T C 1
ATOM 3532 O O . ALA A 1 475 ? -52.146 60.247 -51.752 1.00 15.00 475 ALA T O 1
ATOM 3534 N N . HIS A 1 476 ? -51.897 60.075 -53.983 1.00 15.00 476 HIS T N 1
ATOM 3535 C CA . HIS A 1 476 ? -51.712 58.628 -53.969 1.00 15.00 476 HIS T CA 1
ATOM 3536 C C . HIS A 1 476 ? -50.242 58.352 -53.882 1.00 15.00 476 HIS T C 1
ATOM 3537 O O . HIS A 1 476 ? -49.422 59.236 -54.144 1.00 15.00 476 HIS T O 1
ATOM 3544 N N . ASN A 1 477 ? -49.884 57.126 -53.521 1.00 15.00 477 ASN T N 1
ATOM 3545 C CA . ASN A 1 477 ? -48.478 56.754 -53.411 1.00 15.00 477 ASN T CA 1
ATOM 3546 C C . ASN A 1 477 ? -47.852 56.380 -54.824 1.00 15.00 477 ASN T C 1
ATOM 3547 O O . ASN A 1 477 ? -48.577 55.956 -55.709 1.00 15.00 477 ASN T O 1
ATOM 3552 N N . MET A 1 478 ? -46.465 56.454 -55.024 1.00 15.00 478 MET T N 1
ATOM 3553 C CA . MET A 1 478 ? -45.614 56.084 -56.301 1.00 15.00 478 MET T CA 1
ATOM 3554 C C . MET A 1 478 ? -45.037 54.418 -56.524 1.00 15.00 478 MET T C 1
ATOM 3555 O O . MET A 1 478 ? -45.535 53.614 -55.731 1.00 15.00 478 MET T O 1
ATOM 3560 N N . LYS A 1 479 ? -43.963 53.714 -57.607 1.00 15.00 479 LYS T N 1
ATOM 3561 C CA . LYS A 1 479 ? -43.352 52.044 -58.285 1.00 15.00 479 LYS T CA 1
ATOM 3562 C C . LYS A 1 479 ? -41.701 50.947 -58.903 1.00 15.00 479 LYS T C 1
ATOM 3563 O O . LYS A 1 479 ? -40.792 51.266 -58.142 1.00 15.00 479 LYS T O 1
ATOM 3569 N N . VAL A 1 480 ? -40.991 49.599 -60.181 1.00 15.00 480 VAL T N 1
ATOM 3570 C CA . VAL A 1 480 ? -39.410 48.273 -60.660 1.00 15.00 480 VAL T CA 1
ATOM 3571 C C . VAL A 1 480 ? -37.994 46.839 -61.808 1.00 15.00 480 VAL T C 1
ATOM 3572 O O . VAL A 1 480 ? -37.550 46.148 -60.886 1.00 15.00 480 VAL T O 1
ATOM 3576 N N . MET A 1 481 ? -37.077 46.048 -63.462 1.00 15.00 481 MET T N 1
ATOM 3577 C CA . MET A 1 481 ? -35.863 44.812 -64.782 1.00 15.00 481 MET T CA 1
ATOM 3578 C C . MET A 1 481 ? -35.674 43.027 -65.448 1.00 15.00 481 MET T C 1
ATOM 3579 O O . MET A 1 481 ? -36.332 42.243 -64.774 1.00 15.00 481 MET T O 1
ATOM 3584 N N . LYS A 1 482 ? -33.519 41.573 -66.854 1.00 15.00 482 LYS T N 1
ATOM 3585 C CA . LYS A 1 482 ? -33.308 39.941 -67.429 1.00 15.00 482 LYS T CA 1
ATOM 3586 C C . LYS A 1 482 ? -32.219 39.160 -66.699 1.00 15.00 482 LYS T C 1
ATOM 3587 O O . LYS A 1 482 ? -31.257 38.557 -67.160 1.00 15.00 482 LYS T O 1
ATOM 3593 N N . PHE A 1 483 ? -28.457 39.853 -60.995 1.00 15.00 483 PHE T N 1
ATOM 3594 C CA . PHE A 1 483 ? -28.208 39.634 -59.576 1.00 15.00 483 PHE T CA 1
ATOM 3595 C C . PHE A 1 483 ? -29.467 39.225 -58.817 1.00 15.00 483 PHE T C 1
ATOM 3596 O O . PHE A 1 483 ? -30.573 39.649 -59.149 1.00 15.00 483 PHE T O 1
ATOM 3604 N N . SER A 1 484 ? -29.287 38.389 -57.799 1.00 15.00 484 SER T N 1
ATOM 3605 C CA . SER A 1 484 ? -30.397 37.917 -56.977 1.00 15.00 484 SER T CA 1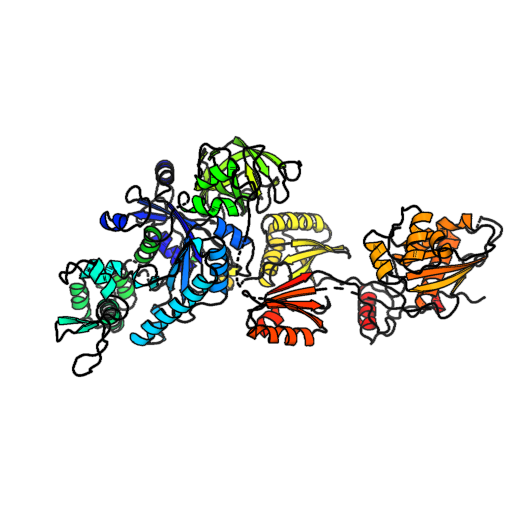
ATOM 3606 C C . SER A 1 484 ? -31.042 39.072 -56.214 1.00 15.00 484 SER T C 1
ATOM 3607 O O . SER A 1 484 ? -30.371 40.031 -55.833 1.00 15.00 484 SER T O 1
ATOM 3610 N N . VAL A 1 485 ? -32.347 38.985 -55.997 1.00 15.00 485 VAL T N 1
ATOM 3611 C CA . VAL A 1 485 ? -33.052 40.033 -55.274 1.00 15.00 485 VAL T CA 1
ATOM 3612 C C . VAL A 1 485 ? -33.859 39.459 -54.116 1.00 15.00 485 VAL T C 1
ATOM 3613 O O . VAL A 1 485 ? -34.590 40.186 -53.441 1.00 15.00 485 VAL T O 1
ATOM 3617 N N . SER A 1 486 ? -33.709 38.150 -53.891 1.00 15.00 486 SER T N 1
ATOM 3618 C CA . SER A 1 486 ? -34.415 37.445 -52.815 1.00 15.00 486 SER T CA 1
ATOM 3619 C C . SER A 1 486 ? -33.451 36.978 -51.738 1.00 15.00 486 SER T C 1
ATOM 3620 O O . SER A 1 486 ? -32.380 36.471 -52.043 1.00 15.00 486 SER T O 1
ATOM 3623 N N . PRO A 1 487 ? -33.832 37.122 -50.463 1.00 15.00 487 PRO T N 1
ATOM 3624 C CA . PRO A 1 487 ? -32.996 36.710 -49.326 1.00 15.00 487 PRO T CA 1
ATOM 3625 C C . PRO A 1 487 ? -32.881 35.188 -49.195 1.00 15.00 487 PRO T C 1
ATOM 3626 O O . PRO A 1 487 ? -33.204 34.646 -48.147 1.00 15.00 487 PRO T O 1
ATOM 3630 N N . VAL A 1 488 ? -32.415 34.502 -50.234 1.00 15.00 488 VAL T N 1
ATOM 3631 C CA . VAL A 1 488 ? -32.308 33.039 -50.191 1.00 15.00 488 VAL T CA 1
ATOM 3632 C C . VAL A 1 488 ? -31.183 32.440 -49.341 1.00 15.00 488 VAL T C 1
ATOM 3633 O O . VAL A 1 488 ? -31.206 31.243 -49.048 1.00 15.00 488 VAL T O 1
ATOM 3637 N N . VAL A 1 489 ? -30.199 33.252 -48.954 1.00 15.00 489 VAL T N 1
ATOM 3638 C CA . VAL A 1 489 ? -29.076 32.774 -48.142 1.00 15.00 489 VAL T CA 1
ATOM 3639 C C . VAL A 1 489 ? -29.239 33.265 -46.700 1.00 15.00 489 VAL T C 1
ATOM 3640 O O . VAL A 1 489 ? -29.205 34.468 -46.441 1.00 15.00 489 VAL T O 1
ATOM 3644 N N . GLN A 1 490 ? -29.412 32.336 -45.760 1.00 15.00 490 GLN T N 1
ATOM 3645 C CA . GLN A 1 490 ? -29.630 32.718 -44.365 1.00 15.00 490 GLN T CA 1
ATOM 3646 C C . GLN A 1 490 ? -28.858 31.900 -43.331 1.00 15.00 490 GLN T C 1
ATOM 3647 O O . GLN A 1 490 ? -28.622 30.703 -43.517 1.00 15.00 490 GLN T O 1
ATOM 3653 N N . VAL A 1 491 ? -28.488 32.561 -42.231 1.00 15.00 491 VAL T N 1
ATOM 3654 C CA . VAL A 1 491 ? -27.771 31.916 -41.128 1.00 15.00 491 VAL T CA 1
ATOM 3655 C C . VAL A 1 491 ? -28.314 32.379 -39.774 1.00 15.00 491 VAL T C 1
ATOM 3656 O O . VAL A 1 491 ? -29.009 33.392 -39.675 1.00 15.00 491 VAL T O 1
ATOM 3660 N N . ALA A 1 492 ? -27.996 31.618 -38.733 1.00 15.00 492 ALA T N 1
ATOM 3661 C CA . ALA A 1 492 ? -28.426 31.954 -37.381 1.00 15.00 492 ALA T CA 1
ATOM 3662 C C . ALA A 1 492 ? -27.298 32.741 -36.726 1.00 15.00 492 ALA T C 1
ATOM 3663 O O . ALA A 1 492 ? -26.127 32.357 -36.815 1.00 15.00 492 ALA T O 1
ATOM 3665 N N . VAL A 1 493 ? -27.654 33.842 -36.076 1.00 15.00 493 VAL T N 1
ATOM 3666 C CA . VAL A 1 493 ? -26.672 34.697 -35.421 1.00 15.00 493 VAL T CA 1
ATOM 3667 C C . VAL A 1 493 ? -26.895 34.763 -33.918 1.00 15.00 493 VAL T C 1
ATOM 3668 O O . VAL A 1 493 ? -28.015 34.921 -33.444 1.00 15.00 493 VAL T O 1
ATOM 3672 N N . GLU A 1 494 ? -25.813 34.663 -33.165 1.00 15.00 494 GLU T N 1
ATOM 3673 C CA . GLU A 1 494 ? -25.922 34.694 -31.717 1.00 15.00 494 GLU T CA 1
ATOM 3674 C C . GLU A 1 494 ? -24.655 35.235 -31.061 1.00 15.00 494 GLU T C 1
ATOM 3675 O O . GLU A 1 494 ? -23.549 35.018 -31.557 1.00 15.00 494 GLU T O 1
ATOM 3681 N N . VAL A 1 495 ? -24.820 35.937 -29.943 1.00 15.00 495 VAL T N 1
ATOM 3682 C CA . VAL A 1 495 ? -23.685 36.507 -29.225 1.00 15.00 495 VAL T CA 1
ATOM 3683 C C . VAL A 1 495 ? -22.872 35.438 -28.496 1.00 15.00 495 VAL T C 1
ATOM 3684 O O . VAL A 1 495 ? -23.434 34.499 -27.934 1.00 15.00 495 VAL T O 1
ATOM 3688 N N . LYS A 1 496 ? -21.547 35.588 -28.511 1.00 15.00 496 LYS T N 1
ATOM 3689 C CA . LYS A 1 496 ? -20.656 34.644 -27.842 1.00 15.00 496 LYS T CA 1
ATOM 3690 C C . LYS A 1 496 ? -20.719 34.864 -26.341 1.00 15.00 496 LYS T C 1
ATOM 3691 O O . LYS A 1 496 ? -20.397 33.971 -25.556 1.00 15.00 496 LYS T O 1
ATOM 3697 N N . ASN A 1 497 ? -21.129 36.067 -25.953 1.00 15.00 497 ASN T N 1
ATOM 3698 C CA . ASN A 1 497 ? -21.253 36.415 -24.547 1.00 15.00 497 ASN T CA 1
ATOM 3699 C C . ASN A 1 497 ? -22.684 36.852 -24.240 1.00 15.00 497 ASN T C 1
ATOM 3700 O O . ASN A 1 497 ? -23.081 37.991 -24.509 1.00 15.00 497 ASN T O 1
ATOM 3705 N N . ALA A 1 498 ? -23.439 35.918 -23.672 1.00 15.00 498 ALA T N 1
ATOM 3706 C CA . ALA A 1 498 ? -24.840 36.103 -23.310 1.00 15.00 498 ALA T CA 1
ATOM 3707 C C . ALA A 1 498 ? -25.262 37.537 -23.010 1.00 15.00 498 ALA T C 1
ATOM 3708 O O . ALA A 1 498 ? -26.300 37.999 -23.480 1.00 15.00 498 ALA T O 1
ATOM 3710 N N . ASN A 1 499 ? -24.455 38.235 -22.225 1.00 15.00 499 ASN T N 1
ATOM 3711 C CA . ASN A 1 499 ? -24.764 39.605 -21.835 1.00 15.00 499 ASN T CA 1
ATOM 3712 C C . ASN A 1 499 ? -24.821 40.611 -22.983 1.00 15.00 499 ASN T C 1
ATOM 3713 O O . ASN A 1 499 ? -25.339 41.715 -22.823 1.00 15.00 499 ASN T O 1
ATOM 3718 N N . ASP A 1 500 ? -24.302 40.223 -24.142 1.00 15.00 500 ASP T N 1
ATOM 3719 C CA . ASP A 1 500 ? -24.286 41.110 -25.302 1.00 15.00 500 ASP T CA 1
ATOM 3720 C C . ASP A 1 500 ? -25.583 41.130 -26.099 1.00 15.00 500 ASP T C 1
ATOM 3721 O O . ASP A 1 500 ? -25.784 42.011 -26.932 1.00 15.00 500 ASP T O 1
ATOM 3726 N N . LEU A 1 501 ? -26.460 40.168 -25.834 1.00 15.00 501 LEU T N 1
ATOM 3727 C CA . LEU A 1 501 ? -27.734 40.064 -26.541 1.00 15.00 501 LEU T CA 1
ATOM 3728 C C . LEU A 1 501 ? -28.408 41.394 -26.878 1.00 15.00 501 LEU T C 1
ATOM 3729 O O . LEU A 1 501 ? -28.944 41.560 -27.972 1.00 15.00 501 LEU T O 1
ATOM 3734 N N . PRO A 1 502 ? -28.390 42.360 -25.949 1.00 15.00 502 PRO T N 1
ATOM 3735 C CA . PRO A 1 502 ? -29.033 43.649 -26.237 1.00 15.00 502 PRO T CA 1
ATOM 3736 C C . PRO A 1 502 ? -28.452 44.387 -27.443 1.00 15.00 502 PRO T C 1
ATOM 3737 O O . PRO A 1 502 ? -29.182 44.981 -28.244 1.00 15.00 502 PRO T O 1
ATOM 3741 N N . LYS A 1 503 ? -27.131 44.349 -27.564 1.00 15.00 503 LYS T N 1
ATOM 3742 C CA . LYS A 1 503 ? -26.444 45.020 -28.656 1.00 15.00 503 LYS T CA 1
ATOM 3743 C C . LYS A 1 503 ? -26.740 44.330 -29.983 1.00 15.00 503 LYS T C 1
ATOM 3744 O O . LYS A 1 503 ? -26.859 44.984 -31.023 1.00 15.00 503 LYS T O 1
ATOM 3750 N N . LEU A 1 504 ? -26.858 43.007 -29.939 1.00 15.00 504 LEU T N 1
ATOM 3751 C CA . LEU A 1 504 ? -27.159 42.242 -31.135 1.00 15.00 504 LEU T CA 1
ATOM 3752 C C . LEU A 1 504 ? -28.554 42.594 -31.638 1.00 15.00 504 LEU T C 1
ATOM 3753 O O . LEU A 1 504 ? -28.732 42.922 -32.808 1.00 15.00 504 LEU T O 1
ATOM 3758 N N . VAL A 1 505 ? -29.537 42.539 -30.742 1.00 15.00 505 VAL T N 1
ATOM 3759 C CA . VAL A 1 505 ? -30.920 42.855 -31.096 1.00 15.00 505 VAL T CA 1
ATOM 3760 C C . VAL A 1 505 ? -31.010 44.262 -31.659 1.00 15.00 505 VAL T C 1
ATOM 3761 O O . VAL A 1 505 ? -31.836 44.548 -32.527 1.00 15.00 505 VAL T O 1
ATOM 3765 N N . GLU A 1 506 ? -30.155 45.141 -31.158 1.00 15.00 506 GLU T N 1
ATOM 3766 C CA . GLU A 1 506 ? -30.138 46.520 -31.613 1.00 15.00 506 GLU T CA 1
ATOM 3767 C C . GLU A 1 506 ? -29.397 46.624 -32.944 1.00 15.00 506 GLU T C 1
ATOM 3768 O O . GLU A 1 506 ? -29.796 47.376 -33.837 1.00 15.00 506 GLU T O 1
ATOM 3774 N N . GLY A 1 507 ? -28.318 45.857 -33.066 1.00 15.00 507 GLY T N 1
ATOM 3775 C CA . GLY A 1 507 ? -27.532 45.875 -34.287 1.00 15.00 507 GLY T CA 1
ATOM 3776 C C . GLY A 1 507 ? -28.330 45.435 -35.493 1.00 15.00 507 GLY T C 1
ATOM 3777 O O . GLY A 1 507 ? -28.189 46.001 -36.576 1.00 15.00 507 GLY T O 1
ATOM 3778 N N . LEU A 1 508 ? -29.171 44.423 -35.309 1.00 15.00 508 LEU T N 1
ATOM 3779 C CA . LEU A 1 508 ? -29.994 43.908 -36.390 1.00 15.00 508 LEU T CA 1
ATOM 3780 C C . LEU A 1 508 ? -30.912 44.994 -36.916 1.00 15.00 508 LEU T C 1
ATOM 3781 O O . LEU A 1 508 ? -31.107 45.120 -38.127 1.00 15.00 508 LEU T O 1
ATOM 3786 N N . LYS A 1 509 ? -31.475 45.783 -36.006 1.00 15.00 509 LYS T N 1
ATOM 3787 C CA . LYS A 1 509 ? -32.364 46.868 -36.403 1.00 15.00 509 LYS T CA 1
ATOM 3788 C C . LYS A 1 509 ? -31.585 47.870 -37.249 1.00 15.00 509 LYS T C 1
ATOM 3789 O O . LYS A 1 509 ? -32.040 48.274 -38.325 1.00 15.00 509 LYS T O 1
ATOM 3795 N N . ARG A 1 510 ? -30.405 48.254 -36.765 1.00 15.00 510 ARG T N 1
ATOM 3796 C CA . ARG A 1 510 ? -29.540 49.186 -37.494 1.00 15.00 510 ARG T CA 1
ATOM 3797 C C . ARG A 1 510 ? -29.174 48.632 -38.875 1.00 15.00 510 ARG T C 1
ATOM 3798 O O . ARG A 1 510 ? -29.175 49.366 -39.868 1.00 15.00 510 ARG T O 1
ATOM 3806 N N . LEU A 1 511 ? -28.851 47.341 -38.918 1.00 15.00 511 LEU T N 1
ATOM 3807 C CA . LEU A 1 511 ? -28.495 46.658 -40.159 1.00 15.00 511 LEU T CA 1
ATOM 3808 C C . LEU A 1 511 ? -29.660 46.634 -41.145 1.00 15.00 511 LEU T C 1
ATOM 3809 O O . LEU A 1 511 ? -29.484 46.905 -42.331 1.00 15.00 511 LEU T O 1
ATOM 3814 N N . SER A 1 512 ? -30.848 46.302 -40.654 1.00 15.00 512 SER T N 1
ATOM 3815 C CA . SER A 1 512 ? -32.025 46.248 -41.506 1.00 15.00 512 SER T CA 1
ATOM 3816 C C . SER A 1 512 ? -32.313 47.601 -42.147 1.00 15.00 512 SER T C 1
ATOM 3817 O O . SER A 1 512 ? -32.588 47.677 -43.346 1.00 15.00 512 SER T O 1
ATOM 3820 N N . LYS A 1 513 ? -32.244 48.663 -41.347 1.00 15.00 513 LYS T N 1
ATOM 3821 C CA . LYS A 1 513 ? -32.516 50.018 -41.828 1.00 15.00 513 LYS T CA 1
ATOM 3822 C C . LYS A 1 513 ? -31.567 50.487 -42.919 1.00 15.00 513 LYS T C 1
ATOM 3823 O O . LYS A 1 513 ? -31.976 51.187 -43.848 1.00 15.00 513 LYS T O 1
ATOM 3829 N N . SER A 1 514 ? -30.300 50.104 -42.800 1.00 15.00 514 SER T N 1
ATOM 3830 C CA . SER A 1 514 ? -29.283 50.505 -43.766 1.00 15.00 514 SER T CA 1
ATOM 3831 C C . SER A 1 514 ? -29.240 49.666 -45.036 1.00 15.00 514 SER T C 1
ATOM 3832 O O . SER A 1 514 ? -28.659 50.081 -46.032 1.00 15.00 514 SER T O 1
ATOM 3835 N N . ASP A 1 515 ? -29.848 48.489 -45.009 1.00 15.00 515 ASP T N 1
ATOM 3836 C CA . ASP A 1 515 ? -29.838 47.628 -46.182 1.00 15.00 515 ASP T CA 1
ATOM 3837 C C . ASP A 1 515 ? -31.258 47.200 -46.550 1.00 15.00 515 ASP T C 1
ATOM 3838 O O . ASP A 1 515 ? -31.951 46.551 -45.764 1.00 15.00 515 ASP T O 1
ATOM 3843 N N . PRO A 1 516 ? -31.716 47.576 -47.752 1.00 15.00 516 PRO T N 1
ATOM 3844 C CA . PRO A 1 516 ? -33.062 47.223 -48.212 1.00 15.00 516 PRO T CA 1
ATOM 3845 C C . PRO A 1 516 ? -33.190 45.731 -48.495 1.00 15.00 516 PRO T C 1
ATOM 3846 O O . PRO A 1 516 ? -34.223 45.127 -48.218 1.00 15.00 516 PRO T O 1
ATOM 3850 N N . CYS A 1 517 ? -32.133 45.145 -49.044 1.00 15.00 517 CYS T N 1
ATOM 3851 C CA . CYS A 1 517 ? -32.137 43.730 -49.393 1.00 15.00 517 CYS T CA 1
ATOM 3852 C C . CYS A 1 517 ? -31.796 42.766 -48.261 1.00 15.00 517 CYS T C 1
ATOM 3853 O O . CYS A 1 517 ? -31.776 41.552 -48.466 1.00 15.00 517 CYS T O 1
ATOM 3856 N N . VAL A 1 518 ? -31.527 43.290 -47.069 1.00 15.00 518 VAL T N 1
ATOM 3857 C CA . VAL A 1 518 ? -31.201 42.420 -45.940 1.00 15.00 518 VAL T CA 1
ATOM 3858 C C . VAL A 1 518 ? -32.452 42.112 -45.117 1.00 15.00 518 VAL T C 1
ATOM 3859 O O . VAL A 1 518 ? -33.331 42.967 -44.952 1.00 15.00 518 VAL T O 1
ATOM 3863 N N . LEU A 1 519 ? -32.528 40.884 -44.604 1.00 15.00 519 LEU T N 1
ATOM 3864 C CA . LEU A 1 519 ? -33.674 40.453 -43.797 1.00 15.00 519 LEU T CA 1
ATOM 3865 C C . LEU A 1 519 ? -33.257 39.781 -42.490 1.00 15.00 519 LEU T C 1
ATOM 3866 O O . LEU A 1 519 ? -32.320 38.989 -42.464 1.00 15.00 519 LEU T O 1
ATOM 3871 N N . THR A 1 520 ? -33.949 40.121 -41.404 1.00 15.00 520 THR T N 1
ATOM 3872 C CA . THR A 1 520 ? -33.683 39.523 -40.094 1.00 15.00 520 THR T CA 1
ATOM 3873 C C . THR A 1 520 ? -35.018 39.241 -39.413 1.00 15.00 520 THR T C 1
ATOM 3874 O O . THR A 1 520 ? -35.928 40.071 -39.463 1.00 15.00 520 THR T O 1
ATOM 3878 N N . TYR A 1 521 ? -35.128 38.074 -38.782 1.00 15.00 521 TYR T N 1
ATOM 3879 C CA . TYR A 1 521 ? -36.353 37.671 -38.097 1.00 15.00 521 TYR T CA 1
ATOM 3880 C C . TYR A 1 521 ? -36.027 36.540 -37.122 1.00 15.00 521 TYR T C 1
ATOM 3881 O O . TYR A 1 521 ? -34.973 35.917 -37.234 1.00 15.00 521 TYR T O 1
ATOM 3890 N N . MET A 1 522 ? -36.925 36.275 -36.176 1.00 15.00 522 MET T N 1
ATOM 3891 C CA . MET A 1 522 ? -36.716 35.208 -35.198 1.00 15.00 522 MET T CA 1
ATOM 3892 C C . MET A 1 522 ? -37.340 33.879 -35.675 1.00 15.00 522 MET T C 1
ATOM 3893 O O . MET A 1 522 ? -38.515 33.826 -36.051 1.00 15.00 522 MET T O 1
ATOM 3898 N N . SER A 1 523 ? -36.554 32.808 -35.646 1.00 15.00 523 SER T N 1
ATOM 3899 C CA . SER A 1 523 ? -37.017 31.514 -36.132 1.00 15.00 523 SER T CA 1
ATOM 3900 C C . SER A 1 523 ? -37.917 30.779 -35.164 1.00 15.00 523 SER T C 1
ATOM 3901 O O . SER A 1 523 ? -37.965 31.096 -33.980 1.00 15.00 523 SER T O 1
ATOM 3904 N N . GLU A 1 524 ? -38.623 29.783 -35.686 1.00 15.00 524 GLU T N 1
ATOM 3905 C CA . GLU A 1 524 ? -39.529 28.967 -34.901 1.00 15.00 524 GLU T CA 1
ATOM 3906 C C . GLU A 1 524 ? -38.788 28.333 -33.727 1.00 15.00 524 GLU T C 1
ATOM 3907 O O . GLU A 1 524 ? -39.394 28.031 -32.693 1.00 15.00 524 GLU T O 1
ATOM 3913 N N . SER A 1 525 ? -37.478 28.148 -33.876 1.00 15.00 525 SER T N 1
ATOM 3914 C CA . SER A 1 525 ? -36.662 27.540 -32.819 1.00 15.00 525 SER T CA 1
ATOM 3915 C C . SER A 1 525 ? -35.977 28.555 -31.908 1.00 15.00 525 SER T C 1
ATOM 3916 O O . SER A 1 525 ? -35.121 28.182 -31.099 1.00 15.00 525 SER T O 1
ATOM 3919 N N . GLY A 1 526 ? -36.340 29.829 -32.054 1.00 15.00 526 GLY T N 1
ATOM 3920 C CA . GLY A 1 526 ? -35.772 30.866 -31.214 1.00 15.00 526 GLY T CA 1
ATOM 3921 C C . GLY A 1 526 ? -34.393 31.390 -31.579 1.00 15.00 526 GLY T C 1
ATOM 3922 O O . GLY A 1 526 ? -33.652 31.814 -30.694 1.00 15.00 526 GLY T O 1
ATOM 3923 N N . GLU A 1 527 ? -34.038 31.369 -32.861 1.00 15.00 527 GLU T N 1
ATOM 3924 C CA . GLU A 1 527 ? -32.741 31.886 -33.295 1.00 15.00 527 GLU T CA 1
ATOM 3925 C C . GLU A 1 527 ? -32.918 33.142 -34.127 1.00 15.00 527 GLU T C 1
ATOM 3926 O O . GLU A 1 527 ? -33.859 33.247 -34.913 1.00 15.00 527 GLU T O 1
ATOM 3932 N N . HIS A 1 528 ? -32.022 34.108 -33.957 1.00 15.00 528 HIS T N 1
ATOM 3933 C CA . HIS A 1 528 ? -32.080 35.324 -34.771 1.00 15.00 528 HIS T CA 1
ATOM 3934 C C . HIS A 1 528 ? -31.560 34.903 -36.144 1.00 15.00 528 HIS T C 1
ATOM 3935 O O . HIS A 1 528 ? -30.490 34.294 -36.253 1.00 15.00 528 HIS T O 1
ATOM 3942 N N . ILE A 1 529 ? -32.322 35.203 -37.186 1.00 15.00 529 ILE T N 1
ATOM 3943 C CA . ILE A 1 529 ? -31.908 34.849 -38.522 1.00 15.00 529 ILE T CA 1
ATOM 3944 C C . ILE A 1 529 ? -31.587 36.096 -39.329 1.00 15.00 529 ILE T C 1
ATOM 3945 O O . ILE A 1 529 ? -32.292 37.102 -39.259 1.00 15.00 529 ILE T O 1
ATOM 3950 N N . VAL A 1 530 ? -30.490 36.029 -40.071 1.00 15.00 530 VAL T N 1
ATOM 3951 C CA . VAL A 1 530 ? -30.082 37.111 -40.942 1.00 15.00 530 VAL T CA 1
ATOM 3952 C C . VAL A 1 530 ? -29.968 36.453 -42.308 1.00 15.00 530 VAL T C 1
ATOM 3953 O O . VAL A 1 530 ? -29.309 35.423 -42.452 1.00 15.00 530 VAL T O 1
ATOM 3957 N N . ALA A 1 531 ? -30.648 37.033 -43.295 1.00 15.00 531 ALA T N 1
ATOM 3958 C CA . ALA A 1 531 ? -30.654 36.481 -44.644 1.00 15.00 531 ALA T CA 1
ATOM 3959 C C . ALA A 1 531 ? -30.234 37.521 -45.663 1.00 15.00 531 ALA T C 1
ATOM 3960 O O . ALA A 1 531 ? -30.615 38.691 -45.576 1.00 15.00 531 ALA T O 1
ATOM 3962 N N . GLY A 1 532 ? -29.449 37.083 -46.636 1.00 15.00 532 GLY T N 1
ATOM 3963 C CA . GLY A 1 532 ? -28.983 37.986 -47.665 1.00 15.00 532 GLY T CA 1
ATOM 3964 C C . GLY A 1 532 ? -29.293 37.465 -49.049 1.00 15.00 532 GLY T C 1
ATOM 3965 O O . GLY A 1 532 ? -29.551 36.277 -49.246 1.00 15.00 532 GLY T O 1
ATOM 3966 N N . THR A 1 533 ? -29.254 38.383 -50.003 1.00 15.00 533 THR T N 1
ATOM 3967 C CA . THR A 1 533 ? -29.514 38.123 -51.407 1.00 15.00 533 THR T CA 1
ATOM 3968 C C . THR A 1 533 ? -28.637 37.023 -51.993 1.00 15.00 533 THR T C 1
ATOM 3969 O O . THR A 1 533 ? -29.101 36.186 -52.764 1.00 15.00 533 THR T O 1
ATOM 3973 N N . GLY A 1 534 ? -27.360 37.046 -51.633 1.00 15.00 534 GLY T N 1
ATOM 3974 C CA . GLY A 1 534 ? -26.418 36.048 -52.111 1.00 15.00 534 GLY T CA 1
ATOM 3975 C C . GLY A 1 534 ? -25.377 35.806 -51.034 1.00 15.00 534 GLY T C 1
ATOM 3976 O O . GLY A 1 534 ? -25.327 36.554 -50.054 1.00 15.00 534 GLY T O 1
ATOM 3977 N N . GLU A 1 535 ? -24.544 34.782 -51.199 1.00 15.00 535 GLU T N 1
ATOM 3978 C CA . GLU A 1 535 ? -23.529 34.478 -50.192 1.00 15.00 535 GLU T CA 1
ATOM 3979 C C . GLU A 1 535 ? -22.630 35.674 -49.871 1.00 15.00 535 GLU T C 1
ATOM 3980 O O . GLU A 1 535 ? -22.313 35.929 -48.708 1.00 15.00 535 GLU T O 1
ATOM 3986 N N . LEU A 1 536 ? -22.232 36.411 -50.899 1.00 15.00 536 LEU T N 1
ATOM 3987 C CA . LEU A 1 536 ? -21.378 37.575 -50.719 1.00 15.00 536 LEU T CA 1
ATOM 3988 C C . LEU A 1 536 ? -22.092 38.688 -49.961 1.00 15.00 536 LEU T C 1
ATOM 3989 O O . LEU A 1 536 ? -21.526 39.294 -49.045 1.00 15.00 536 LEU T O 1
ATOM 3994 N N . HIS A 1 537 ? -23.332 38.966 -50.352 1.00 15.00 537 HIS T N 1
ATOM 3995 C CA . HIS A 1 537 ? -24.122 39.997 -49.696 1.00 15.00 537 HIS T CA 1
ATOM 3996 C C . HIS A 1 537 ? -24.248 39.681 -48.209 1.00 15.00 537 HIS T C 1
ATOM 3997 O O . HIS A 1 537 ? -24.020 40.536 -47.350 1.00 15.00 537 HIS T O 1
ATOM 4004 N N . LEU A 1 538 ? -24.615 38.440 -47.910 1.00 15.00 538 LEU T N 1
ATOM 4005 C CA . LEU A 1 538 ? -24.782 38.011 -46.530 1.00 15.00 538 LEU T CA 1
ATOM 4006 C C . LEU A 1 538 ? -23.495 38.182 -45.731 1.00 15.00 538 LEU T C 1
ATOM 4007 O O . LEU A 1 538 ? -23.530 38.521 -44.545 1.00 15.00 538 LEU T O 1
ATOM 4012 N N . GLU A 1 539 ? -22.362 37.936 -46.381 1.00 15.00 539 GLU T N 1
ATOM 4013 C CA . GLU A 1 539 ? -21.066 38.073 -45.734 1.00 15.00 539 GLU T CA 1
ATOM 4014 C C . GLU A 1 539 ? -20.774 39.533 -45.358 1.00 15.00 539 GLU T C 1
ATOM 4015 O O . GLU A 1 539 ? -20.314 39.805 -44.246 1.00 15.00 539 GLU T O 1
ATOM 4021 N N . ILE A 1 540 ? -21.038 40.470 -46.271 1.00 15.00 540 ILE T N 1
ATOM 4022 C CA . ILE A 1 540 ? -20.798 41.879 -45.964 1.00 15.00 540 ILE T CA 1
ATOM 4023 C C . ILE A 1 540 ? -21.676 42.199 -44.754 1.00 15.00 540 ILE T C 1
ATOM 4024 O O . ILE A 1 540 ? -21.210 42.744 -43.753 1.00 15.00 540 ILE T O 1
ATOM 4029 N N . CYS A 1 541 ? -22.951 41.835 -44.860 1.00 15.00 541 CYS T N 1
ATOM 4030 C CA . CYS A 1 541 ? -23.921 42.092 -43.798 1.00 15.00 541 CYS T CA 1
ATOM 4031 C C . CYS A 1 541 ? -23.473 41.592 -42.434 1.00 15.00 541 CYS T C 1
ATOM 4032 O O . CYS A 1 541 ? -23.573 42.320 -41.441 1.00 15.00 541 CYS T O 1
ATOM 4035 N N . LEU A 1 542 ? -22.9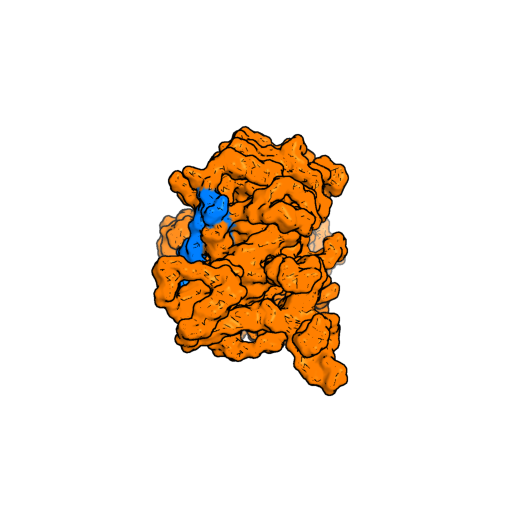87 40.352 -42.378 1.00 15.00 542 LEU T N 1
ATOM 4036 C CA . LEU A 1 542 ? -22.527 39.774 -41.117 1.00 15.00 542 LEU T CA 1
ATOM 4037 C C . LEU A 1 542 ? -21.290 40.489 -40.604 1.00 15.00 542 LEU T C 1
ATOM 4038 O O . LEU A 1 542 ? -21.146 40.701 -39.403 1.00 15.00 542 LEU T O 1
ATOM 4043 N N . GLN A 1 543 ? -20.395 40.860 -41.515 1.00 15.00 543 GLN T N 1
ATOM 4044 C CA . GLN A 1 543 ? -19.189 41.579 -41.130 1.00 15.00 543 GLN T CA 1
ATOM 4045 C C . GLN A 1 543 ? -19.613 42.916 -40.528 1.00 15.00 543 GLN T C 1
ATOM 4046 O O . GLN A 1 543 ? -19.220 43.250 -39.418 1.00 15.00 543 GLN T O 1
ATOM 4052 N N . ASP A 1 544 ? -20.427 43.670 -41.261 1.00 15.00 544 ASP T N 1
ATOM 4053 C CA . ASP A 1 544 ? -20.898 44.964 -40.779 1.00 15.00 544 ASP T CA 1
ATOM 4054 C C . ASP A 1 544 ? -21.698 44.848 -39.487 1.00 15.00 544 ASP T C 1
ATOM 4055 O O . ASP A 1 544 ? -21.585 45.698 -38.605 1.00 15.00 544 ASP T O 1
ATOM 4060 N N . LEU A 1 545 ? -22.518 43.807 -39.377 1.00 15.00 545 LEU T N 1
ATOM 4061 C CA . LEU A 1 545 ? -23.316 43.613 -38.170 1.00 15.00 545 LEU T CA 1
ATOM 4062 C C . LEU A 1 545 ? -22.387 43.432 -36.984 1.00 15.00 545 LEU T C 1
ATOM 4063 O O . LEU A 1 545 ? -22.490 44.152 -35.987 1.00 15.00 545 LEU T O 1
ATOM 4068 N N . GLU A 1 546 ? -21.475 42.473 -37.101 1.00 15.00 546 GLU T N 1
ATOM 4069 C CA . GLU A 1 546 ? -20.538 42.185 -36.025 1.00 15.00 546 GLU T CA 1
ATOM 4070 C C . GLU A 1 546 ? -19.600 43.338 -35.683 1.00 15.00 546 GLU T C 1
ATOM 4071 O O . GLU A 1 546 ? -19.465 43.704 -34.518 1.00 15.00 546 GLU T O 1
ATOM 4077 N N . HIS A 1 547 ? -18.962 43.921 -36.691 1.00 15.00 547 HIS T N 1
ATOM 4078 C CA . HIS A 1 547 ? -18.019 45.006 -36.443 1.00 15.00 547 HIS T CA 1
ATOM 4079 C C . HIS A 1 547 ? -18.629 46.349 -36.047 1.00 15.00 547 HIS T C 1
ATOM 4080 O O . HIS A 1 547 ? -18.199 46.946 -35.062 1.00 15.00 547 HIS T O 1
ATOM 4087 N N . ASP A 1 548 ? -19.622 46.820 -36.802 1.00 15.00 548 ASP T N 1
ATOM 4088 C CA . ASP A 1 548 ? -20.253 48.112 -36.526 1.00 15.00 548 ASP T CA 1
ATOM 4089 C C . ASP A 1 548 ? -21.602 48.031 -35.827 1.00 15.00 548 ASP T C 1
ATOM 4090 O O . ASP A 1 548 ? -21.703 48.245 -34.619 1.00 15.00 548 ASP T O 1
ATOM 4095 N N . HIS A 1 549 ? -22.635 47.734 -36.611 1.00 15.00 549 HIS T N 1
ATOM 4096 C CA . HIS A 1 549 ? -24.009 47.640 -36.131 1.00 15.00 549 HIS T CA 1
ATOM 4097 C C . HIS A 1 549 ? -24.190 47.119 -34.702 1.00 15.00 549 HIS T C 1
ATOM 4098 O O . HIS A 1 549 ? -24.863 47.753 -33.888 1.00 15.00 549 HIS T O 1
ATOM 4105 N N . ALA A 1 550 ? -23.604 45.968 -34.395 1.00 15.00 550 ALA T N 1
ATOM 4106 C CA . ALA A 1 550 ? -23.720 45.414 -33.053 1.00 15.00 550 ALA T CA 1
ATOM 4107 C C . ALA A 1 550 ? -22.402 45.599 -32.298 1.00 15.00 550 ALA T C 1
ATOM 4108 O O . ALA A 1 550 ? -22.393 45.845 -31.091 1.00 15.00 550 ALA T O 1
ATOM 4110 N N . GLY A 1 551 ? -21.294 45.475 -33.020 1.00 15.00 551 GLY T N 1
ATOM 4111 C CA . GLY A 1 551 ? -19.982 45.641 -32.421 1.00 15.00 551 GLY T CA 1
ATOM 4112 C C . GLY A 1 551 ? -19.701 44.699 -31.270 1.00 15.00 551 GLY T C 1
ATOM 4113 O O . GLY A 1 551 ? -19.234 45.119 -30.210 1.00 15.00 551 GLY T O 1
ATOM 4114 N N . VAL A 1 552 ? -19.971 43.416 -31.472 1.00 15.00 552 VAL T N 1
ATOM 4115 C CA . VAL A 1 552 ? -19.752 42.423 -30.432 1.00 15.00 552 VAL T CA 1
ATOM 4116 C C . VAL A 1 552 ? -19.506 41.064 -31.067 1.00 15.00 552 VAL T C 1
ATOM 4117 O O . VAL A 1 552 ? -20.035 40.767 -32.135 1.00 15.00 552 VAL T O 1
ATOM 4121 N N . PRO A 1 553 ? -18.690 40.220 -30.423 1.00 15.00 553 PRO T N 1
ATOM 4122 C CA . PRO A 1 553 ? -18.423 38.894 -30.990 1.00 15.00 553 PRO T CA 1
ATOM 4123 C C . PRO A 1 553 ? -19.723 38.160 -31.312 1.00 15.00 553 PRO T C 1
ATOM 4124 O O . PRO A 1 553 ? -20.592 38.014 -30.445 1.00 15.00 553 PRO T O 1
ATOM 4128 N N . LEU A 1 554 ? -19.860 37.716 -32.556 1.00 15.00 554 LEU T N 1
ATOM 4129 C CA . LEU A 1 554 ? -21.049 36.989 -32.964 1.00 15.00 554 LEU T CA 1
ATOM 4130 C C . LEU A 1 554 ? -20.657 35.571 -33.330 1.00 15.00 554 LEU T C 1
ATOM 4131 O O . LEU A 1 554 ? -19.510 35.311 -33.699 1.00 15.00 554 LEU T O 1
ATOM 4136 N N . LYS A 1 555 ? -21.599 34.648 -33.195 1.00 15.00 555 LYS T N 1
ATOM 4137 C CA . LYS A 1 555 ? -21.365 33.255 -33.554 1.00 15.00 555 LYS T CA 1
ATOM 4138 C C . LYS A 1 555 ? -22.319 32.935 -34.701 1.00 15.00 555 LYS T C 1
ATOM 4139 O O . LYS A 1 555 ? -23.527 33.144 -34.588 1.00 15.00 555 LYS T O 1
ATOM 4145 N N . ILE A 1 556 ? -21.768 32.435 -35.803 1.00 15.00 556 ILE T N 1
ATOM 4146 C CA . ILE A 1 556 ? -22.556 32.123 -36.982 1.00 15.00 556 ILE T CA 1
ATOM 4147 C C . ILE A 1 556 ? -22.677 30.619 -37.186 1.00 15.00 556 ILE T C 1
ATOM 4148 O O . ILE A 1 556 ? -21.726 29.873 -36.980 1.00 15.00 556 ILE T O 1
ATOM 4153 N N . SER A 1 557 ? -23.861 30.183 -37.601 1.00 15.00 557 SER T N 1
ATOM 4154 C CA . SER A 1 557 ? -24.122 28.769 -37.802 1.00 15.00 557 SER T CA 1
ATOM 4155 C C . SER A 1 557 ? -25.378 28.516 -38.626 1.00 15.00 557 SER T C 1
ATOM 4156 O O . SER A 1 557 ? -26.205 29.408 -38.819 1.00 15.00 557 SER T O 1
ATOM 4159 N N . PRO A 1 558 ? -25.532 27.281 -39.120 1.00 15.00 558 PRO T N 1
ATOM 4160 C CA . PRO A 1 558 ? -26.701 26.913 -39.925 1.00 15.00 558 PRO T CA 1
ATOM 4161 C C . PRO A 1 558 ? -27.909 26.944 -39.013 1.00 15.00 558 PRO T C 1
ATOM 4162 O O . PRO A 1 558 ? -27.884 26.367 -37.922 1.00 15.00 558 PRO T O 1
ATOM 4166 N N . PRO A 1 559 ? -29.265 27.122 -40.108 1.00 15.00 559 PRO T N 1
ATOM 4167 C CA . PRO A 1 559 ? -30.462 27.117 -39.274 1.00 15.00 559 PRO T CA 1
ATOM 4168 C C . PRO A 1 559 ? -30.987 25.719 -39.013 1.00 15.00 559 PRO T C 1
ATOM 4169 O O . PRO A 1 559 ? -30.976 24.871 -39.899 1.00 15.00 559 PRO T O 1
ATOM 4173 N N . VAL A 1 560 ? -31.408 25.494 -37.772 1.00 15.00 560 VAL T N 1
ATOM 4174 C CA . VAL A 1 560 ? -31.990 24.228 -37.346 1.00 15.00 560 VAL T CA 1
ATOM 4175 C C . VAL A 1 560 ? -33.346 24.126 -38.042 1.00 15.00 560 VAL T C 1
ATOM 4176 O O . VAL A 1 560 ? -34.092 25.100 -38.100 1.00 15.00 560 VAL T O 1
ATOM 4180 N N . VAL A 1 561 ? -33.655 22.956 -38.587 1.00 15.00 561 VAL T N 1
ATOM 4181 C CA . VAL A 1 561 ? -34.929 22.752 -39.265 1.00 15.00 561 VAL T CA 1
ATOM 4182 C C . VAL A 1 561 ? -35.937 22.147 -38.282 1.00 15.00 561 VAL T C 1
ATOM 4183 O O . VAL A 1 561 ? -35.603 21.237 -37.518 1.00 15.00 561 VAL T O 1
ATOM 4187 N N . ALA A 1 562 ? -37.158 22.669 -38.282 1.00 15.00 562 ALA T N 1
ATOM 4188 C CA . ALA A 1 562 ? -38.204 22.177 -37.391 1.00 15.00 562 ALA T CA 1
ATOM 4189 C C . ALA A 1 562 ? -38.955 21.027 -38.049 1.00 15.00 562 ALA T C 1
ATOM 4190 O O . ALA A 1 562 ? -39.171 21.027 -39.266 1.00 15.00 562 ALA T O 1
ATOM 4192 N N . TYR A 1 563 ? -39.357 20.048 -37.245 1.00 15.00 563 TYR T N 1
ATOM 4193 C CA . TYR A 1 563 ? -40.094 18.899 -37.764 1.00 15.00 563 TYR T CA 1
ATOM 4194 C C . TYR A 1 563 ? -41.399 18.713 -36.997 1.00 15.00 563 TYR T C 1
ATOM 4195 O O . TYR A 1 563 ? -41.626 19.348 -35.968 1.00 15.00 563 TYR T O 1
ATOM 4204 N N . ARG A 1 564 ? -42.261 17.850 -37.518 1.00 15.00 564 ARG T N 1
ATOM 4205 C CA . ARG A 1 564 ? -43.542 17.550 -36.890 1.00 15.00 564 ARG T CA 1
ATOM 4206 C C . ARG A 1 564 ? -43.604 16.064 -36.587 1.00 15.00 564 ARG T C 1
ATOM 4207 O O . ARG A 1 564 ? -43.005 15.247 -37.291 1.00 15.00 564 ARG T O 1
ATOM 4215 N N . GLU A 1 565 ? -44.327 15.719 -35.531 1.00 15.00 565 GLU T N 1
ATOM 4216 C CA . GLU A 1 565 ? -44.473 14.329 -35.140 1.00 15.00 565 GLU T CA 1
ATOM 4217 C C . GLU A 1 565 ? -45.905 13.868 -35.369 1.00 15.00 565 GLU T C 1
ATOM 4218 O O . GLU A 1 565 ? -46.850 14.369 -34.758 1.00 15.00 565 GLU T O 1
ATOM 4224 N N . THR A 1 566 ? -46.065 12.908 -36.270 1.00 15.00 566 THR T N 1
ATOM 4225 C CA . THR A 1 566 ? -47.389 12.400 -36.579 1.00 15.00 566 THR T CA 1
ATOM 4226 C C . THR A 1 566 ? -47.450 10.860 -36.592 1.00 15.00 566 THR T C 1
ATOM 4227 O O . THR A 1 566 ? -46.453 10.180 -36.339 1.00 15.00 566 THR T O 1
ATOM 4231 N N . VAL A 1 567 ? -48.638 10.336 -36.875 1.00 15.00 567 VAL T N 1
ATOM 4232 C CA . VAL A 1 567 ? -48.898 8.901 -36.935 1.00 15.00 567 VAL T CA 1
ATOM 4233 C C . VAL A 1 567 ? -49.432 8.533 -38.338 1.00 15.00 567 VAL T C 1
ATOM 4234 O O . VAL A 1 567 ? -50.189 9.305 -38.937 1.00 15.00 567 VAL T O 1
ATOM 4238 N N . GLU A 1 568 ? -49.039 7.361 -38.848 1.00 15.00 568 GLU T N 1
ATOM 4239 C CA . GLU A 1 568 ? -49.463 6.915 -40.182 1.00 15.00 568 GLU T CA 1
ATOM 4240 C C . GLU A 1 568 ? -50.731 6.049 -40.201 1.00 15.00 568 GLU T C 1
ATOM 4241 O O . GLU A 1 568 ? -51.388 5.940 -41.232 1.00 15.00 568 GLU T O 1
ATOM 4247 N N . SER A 1 569 ? -51.074 5.435 -39.073 1.00 15.00 569 SER T N 1
ATOM 4248 C CA . SER A 1 569 ? -52.270 4.595 -38.996 1.00 15.00 569 SER T CA 1
ATOM 4249 C C . SER A 1 569 ? -52.801 4.567 -37.561 1.00 15.00 569 SER T C 1
ATOM 4250 O O . SER A 1 569 ? -52.250 5.229 -36.685 1.00 15.00 569 SER T O 1
ATOM 4253 N N . GLU A 1 570 ? -53.866 3.808 -37.320 1.00 15.00 570 GLU T N 1
ATOM 4254 C CA . GLU A 1 570 ? -54.443 3.722 -35.985 1.00 15.00 570 GLU T CA 1
ATOM 4255 C C . GLU A 1 570 ? -53.524 2.915 -35.087 1.00 15.00 570 GLU T C 1
ATOM 4256 O O . GLU A 1 570 ? -52.686 2.167 -35.579 1.00 15.00 570 GLU T O 1
ATOM 4262 N N . SER A 1 571 ? -53.662 3.087 -33.775 1.00 15.00 571 SER T N 1
ATOM 4263 C CA . SER A 1 571 ? -52.843 2.339 -32.817 1.00 15.00 571 SER T CA 1
ATOM 4264 C C . SER A 1 571 ? -53.055 0.851 -33.072 1.00 15.00 571 SER T C 1
ATOM 4265 O O . SER A 1 571 ? -54.193 0.401 -33.150 1.00 15.00 571 SER T O 1
ATOM 4268 N N . SER A 1 572 ? -51.977 0.083 -33.190 1.00 15.00 572 SER T N 1
ATOM 4269 C CA . SER A 1 572 ? -52.111 -1.351 -33.446 1.00 15.00 572 SER T CA 1
ATOM 4270 C C . SER A 1 572 ? -52.858 -2.063 -32.312 1.00 15.00 572 SER T C 1
ATOM 4271 O O . SER A 1 572 ? -53.292 -3.208 -32.461 1.00 15.00 572 SER T O 1
ATOM 4274 N N . GLN A 1 573 ? -53.018 -1.373 -31.188 1.00 15.00 573 GLN T N 1
ATOM 4275 C CA . GLN A 1 573 ? -53.749 -1.914 -30.044 1.00 15.00 573 GLN T CA 1
ATOM 4276 C C . GLN A 1 573 ? -54.017 -0.808 -29.039 1.00 15.00 573 GLN T C 1
ATOM 4277 O O . GLN A 1 573 ? -53.246 0.146 -28.944 1.00 15.00 573 GLN T O 1
ATOM 4283 N N . THR A 1 574 ? -55.107 -0.948 -28.291 1.00 15.00 574 THR T N 1
ATOM 4284 C CA . THR A 1 574 ? -55.481 0.021 -27.275 1.00 15.00 574 THR T CA 1
ATOM 4285 C C . THR A 1 574 ? -54.312 0.392 -26.378 1.00 15.00 574 THR T C 1
ATOM 4286 O O . THR A 1 574 ? -53.594 -0.479 -25.888 1.00 15.00 574 THR T O 1
ATOM 4290 N N . ALA A 1 575 ? -54.117 1.692 -26.166 1.00 15.00 575 ALA T N 1
ATOM 4291 C CA . ALA A 1 575 ? -53.034 2.164 -25.301 1.00 15.00 575 ALA T CA 1
ATOM 4292 C C . ALA A 1 575 ? -53.581 2.213 -23.884 1.00 15.00 575 ALA T C 1
ATOM 4293 O O . ALA A 1 575 ? -54.688 2.706 -23.643 1.00 15.00 575 ALA T O 1
ATOM 4295 N N . LEU A 1 576 ? -52.813 1.689 -22.943 1.00 15.00 576 LEU T N 1
ATOM 4296 C CA . LEU A 1 576 ? -53.246 1.674 -21.559 1.00 15.00 576 LEU T CA 1
ATOM 4297 C C . LEU A 1 576 ? -52.162 2.232 -20.655 1.00 15.00 576 LEU T C 1
ATOM 4298 O O . LEU A 1 576 ? -51.005 1.803 -20.717 1.00 15.00 576 LEU T O 1
ATOM 4303 N N . SER A 1 577 ? -52.544 3.197 -19.822 1.00 15.00 577 SER T N 1
ATOM 4304 C CA . SER A 1 577 ? -51.618 3.821 -18.890 1.00 15.00 577 SER T CA 1
ATOM 4305 C C . SER A 1 577 ? -52.338 4.149 -17.592 1.00 15.00 577 SER T C 1
ATOM 4306 O O . SER A 1 577 ? -53.533 4.457 -17.599 1.00 15.00 577 SER T O 1
ATOM 4309 N N . LYS A 1 578 ? -51.614 4.081 -16.480 1.00 15.00 578 LYS T N 1
ATOM 4310 C CA . LYS A 1 578 ? -52.203 4.385 -15.180 1.00 15.00 578 LYS T CA 1
ATOM 4311 C C . LYS A 1 578 ? -51.535 5.615 -14.585 1.00 15.00 578 LYS T C 1
ATOM 4312 O O . LYS A 1 578 ? -50.478 6.038 -15.044 1.00 15.00 578 LYS T O 1
ATOM 4318 N N . SER A 1 579 ? -52.159 6.185 -13.563 1.00 15.00 579 SER T N 1
ATOM 4319 C CA . SER A 1 579 ? -51.631 7.373 -12.894 1.00 15.00 579 SER T CA 1
ATOM 4320 C C . SER A 1 579 ? -50.607 6.997 -11.831 1.00 15.00 579 SER T C 1
ATOM 4321 O O . SER A 1 579 ? -50.497 5.837 -11.447 1.00 15.00 579 SER T O 1
ATOM 4324 N N . PRO A 1 580 ? -49.831 7.977 -11.350 1.00 15.00 580 PRO T N 1
ATOM 4325 C CA . PRO A 1 580 ? -48.840 7.665 -10.318 1.00 15.00 580 PRO T CA 1
ATOM 4326 C C . PRO A 1 580 ? -49.483 6.884 -9.170 1.00 15.00 580 PRO T C 1
ATOM 4327 O O . PRO A 1 580 ? -48.897 5.939 -8.650 1.00 15.00 580 PRO T O 1
ATOM 4331 N N . ASN A 1 581 ? -50.693 7.282 -8.788 1.00 15.00 581 ASN T N 1
ATOM 4332 C CA . ASN A 1 581 ? -51.441 6.616 -7.717 1.00 15.00 581 ASN T CA 1
ATOM 4333 C C . ASN A 1 581 ? -51.633 5.136 -8.027 1.00 15.00 581 ASN T C 1
ATOM 4334 O O . ASN A 1 581 ? -51.712 4.306 -7.124 1.00 15.00 581 ASN T O 1
ATOM 4339 N N . LYS A 1 582 ? -51.728 4.833 -9.317 1.00 15.00 582 LYS T N 1
ATOM 4340 C CA . LYS A 1 582 ? -51.985 3.486 -9.813 1.00 15.00 582 LYS T CA 1
ATOM 4341 C C . LYS A 1 582 ? -53.487 3.206 -9.702 1.00 15.00 582 LYS T C 1
ATOM 4342 O O . LYS A 1 582 ? -53.942 2.107 -9.991 1.00 15.00 582 LYS T O 1
ATOM 4348 N N . HIS A 1 583 ? -54.253 4.221 -9.302 1.00 15.00 583 HIS T N 1
ATOM 4349 C CA . HIS A 1 583 ? -55.705 4.085 -9.163 1.00 15.00 583 HIS T CA 1
ATOM 4350 C C . HIS A 1 583 ? -56.487 4.479 -10.418 1.00 15.00 583 HIS T C 1
ATOM 4351 O O . HIS A 1 583 ? -57.620 4.037 -10.618 1.00 15.00 583 HIS T O 1
ATOM 4358 N N . ASN A 1 584 ? -55.889 5.308 -11.262 1.00 15.00 584 ASN T N 1
ATOM 4359 C CA . ASN A 1 584 ? -56.574 5.770 -12.456 1.00 15.00 584 ASN T CA 1
ATOM 4360 C C . ASN A 1 584 ? -55.963 5.231 -13.739 1.00 15.00 584 ASN T C 1
ATOM 4361 O O . ASN A 1 584 ? -54.738 5.105 -13.849 1.00 15.00 584 ASN T O 1
ATOM 4366 N N . ARG A 1 585 ? -56.813 4.916 -14.713 1.00 15.00 585 ARG T N 1
ATOM 4367 C CA . ARG A 1 585 ? -56.322 4.407 -15.987 1.00 15.00 585 ARG T CA 1
ATOM 4368 C C . ARG A 1 585 ? -57.030 5.011 -17.184 1.00 15.00 585 ARG T C 1
ATOM 4369 O O . ARG A 1 585 ? -58.235 5.245 -17.151 1.00 15.00 585 ARG T O 1
ATOM 4377 N N . ILE A 1 586 ? -56.275 5.287 -18.242 1.00 15.00 586 ILE T N 1
ATOM 4378 C CA . ILE A 1 586 ? -56.881 5.817 -19.449 1.00 15.00 586 ILE T CA 1
ATOM 4379 C C . ILE A 1 586 ? -56.619 4.827 -20.586 1.00 15.00 586 ILE T C 1
ATOM 4380 O O . ILE A 1 586 ? -55.509 4.305 -20.721 1.00 15.00 586 ILE T O 1
ATOM 4385 N N . TYR A 1 587 ? -57.656 4.550 -21.373 1.00 15.00 587 TYR T N 1
ATOM 4386 C CA . TYR A 1 587 ? -57.563 3.634 -22.515 1.00 15.00 587 TYR T CA 1
ATOM 4387 C C . TYR A 1 587 ? -57.777 4.464 -23.771 1.00 15.00 587 TYR T C 1
ATOM 4388 O O . TYR A 1 587 ? -58.821 5.098 -23.910 1.00 15.00 587 TYR T O 1
ATOM 4397 N N . LEU A 1 588 ? -56.814 4.475 -24.681 1.00 15.00 588 LEU T N 1
ATOM 4398 C CA . LEU A 1 588 ? -56.996 5.247 -25.907 1.00 15.00 588 LEU T CA 1
ATOM 4399 C C . LEU A 1 588 ? -56.277 4.697 -27.138 1.00 15.00 588 LEU T C 1
ATOM 4400 O O . LEU A 1 588 ? -55.456 3.775 -27.061 1.00 15.00 588 LEU T O 1
ATOM 4405 N N . LYS A 1 589 ? -56.631 5.253 -28.287 1.00 15.00 589 LYS T N 1
ATOM 4406 C CA . LYS A 1 589 ? -56.009 4.875 -29.541 1.00 15.00 589 LYS T CA 1
ATOM 4407 C C . LYS A 1 589 ? -55.770 6.168 -30.304 1.00 15.00 589 LYS T C 1
ATOM 4408 O O . LYS A 1 589 ? -56.512 7.142 -30.145 1.00 15.00 589 LYS T O 1
ATOM 4414 N N . ALA A 1 590 ? -54.721 6.183 -31.112 1.00 15.00 590 ALA T N 1
ATOM 4415 C CA . ALA A 1 590 ? -54.394 7.352 -31.902 1.00 15.00 590 ALA T CA 1
ATOM 4416 C C . ALA A 1 590 ? -54.554 6.959 -33.360 1.00 15.00 590 ALA T C 1
ATOM 4417 O O . ALA A 1 590 ? -54.356 5.794 -33.719 1.00 15.00 590 ALA T O 1
ATOM 4419 N N . GLU A 1 591 ? -54.931 7.926 -34.189 1.00 15.00 591 GLU T N 1
ATOM 4420 C CA . GLU A 1 591 ? -55.098 7.689 -35.619 1.00 15.00 591 GLU T CA 1
ATOM 4421 C C . GLU A 1 591 ? -54.798 8.979 -36.381 1.00 15.00 591 GLU T C 1
ATOM 4422 O O . GLU A 1 591 ? -54.933 10.081 -35.854 1.00 15.00 591 GLU T O 1
ATOM 4428 N N . PRO A 1 592 ? -54.402 8.854 -37.645 1.00 15.00 592 PRO T N 1
ATOM 4429 C CA . PRO A 1 592 ? -54.079 10.005 -38.493 1.00 15.00 592 PRO T CA 1
ATOM 4430 C C . PRO A 1 592 ? -55.252 10.935 -38.766 1.00 15.00 592 PRO T C 1
ATOM 4431 O O . PRO A 1 592 ? -56.388 10.493 -38.901 1.00 15.00 592 PRO T O 1
ATOM 4435 N N . ILE A 1 593 ? -54.979 12.229 -38.837 1.00 15.00 593 ILE T N 1
ATOM 4436 C CA . ILE A 1 593 ? -56.018 13.185 -39.200 1.00 15.00 593 ILE T CA 1
ATOM 4437 C C . ILE A 1 593 ? -55.680 13.463 -40.660 1.00 15.00 593 ILE T C 1
ATOM 4438 O O . ILE A 1 593 ? -54.511 13.619 -41.009 1.00 15.00 593 ILE T O 1
ATOM 4443 N N . ASP A 1 594 ? -56.690 13.500 -41.514 1.00 15.00 594 ASP T N 1
ATOM 4444 C CA . ASP A 1 594 ? -56.465 13.744 -42.931 1.00 15.00 594 ASP T CA 1
ATOM 4445 C C . ASP A 1 594 ? -55.799 15.109 -43.175 1.00 15.00 594 ASP T C 1
ATOM 4446 O O . ASP A 1 594 ? -56.097 16.076 -42.481 1.00 15.00 594 ASP T O 1
ATOM 4451 N N . GLU A 1 595 ? -54.890 15.176 -44.151 1.00 15.00 595 GLU T N 1
ATOM 4452 C CA . GLU A 1 595 ? -54.202 16.431 -44.489 1.00 15.00 595 GLU T CA 1
ATOM 4453 C C . GLU A 1 595 ? -55.175 17.584 -44.761 1.00 15.00 595 GLU T C 1
ATOM 4454 O O . GLU A 1 595 ? -54.984 18.697 -44.278 1.00 15.00 595 GLU T O 1
ATOM 4460 N N . GLU A 1 596 ? -56.205 17.316 -45.554 1.00 15.00 596 GLU T N 1
ATOM 4461 C CA . GLU A 1 596 ? -57.181 18.337 -45.892 1.00 15.00 596 GLU T CA 1
ATOM 4462 C C . GLU A 1 596 ? -57.794 18.913 -44.630 1.00 15.00 596 GLU T C 1
ATOM 4463 O O . GLU A 1 596 ? -58.142 20.092 -44.602 1.00 15.00 596 GLU T O 1
ATOM 4469 N N . VAL A 1 597 ? -57.930 18.082 -43.594 1.00 15.00 597 VAL T N 1
ATOM 4470 C CA . VAL A 1 597 ? -58.522 18.522 -42.337 1.00 15.00 597 VAL T CA 1
ATOM 4471 C C . VAL A 1 597 ? -57.516 19.316 -41.517 1.00 15.00 597 VAL T C 1
ATOM 4472 O O . VAL A 1 597 ? -57.871 20.329 -40.914 1.00 15.00 597 VAL T O 1
ATOM 4476 N N . SER A 1 598 ? -56.267 18.857 -41.494 1.00 15.00 598 SER T N 1
ATOM 4477 C CA . SER A 1 598 ? -55.221 19.553 -40.765 1.00 15.00 598 SER T CA 1
ATOM 4478 C C . SER A 1 598 ? -55.112 20.938 -41.390 1.00 15.00 598 SER T C 1
ATOM 4479 O O . SER A 1 598 ? -55.089 21.956 -40.693 1.00 15.00 598 SER T O 1
ATOM 4482 N N . LEU A 1 599 ? -55.060 20.961 -42.720 1.00 15.00 599 LEU T N 1
ATOM 4483 C CA . LEU A 1 599 ? -54.964 22.206 -43.466 1.00 15.00 599 LEU T CA 1
ATOM 4484 C C . LEU A 1 599 ? -56.148 23.093 -43.150 1.00 15.00 599 LEU T C 1
ATOM 4485 O O . LEU A 1 599 ? -55.982 24.291 -42.950 1.00 15.00 599 LEU T O 1
ATOM 4490 N N . ALA A 1 600 ? -57.339 22.503 -43.100 1.00 15.00 600 ALA T N 1
ATOM 4491 C CA . ALA A 1 600 ? -58.551 23.254 -42.805 1.00 15.00 600 ALA T CA 1
ATOM 4492 C C . ALA A 1 600 ? -58.467 23.920 -41.417 1.00 15.00 600 ALA T C 1
ATOM 4493 O O . ALA A 1 600 ? -58.935 25.050 -41.213 1.00 15.00 600 ALA T O 1
ATOM 4495 N N . ILE A 1 601 ? -57.868 23.214 -40.465 1.00 15.00 601 ILE T N 1
ATOM 4496 C CA . ILE A 1 601 ? -57.717 23.735 -39.123 1.00 15.00 601 ILE T CA 1
ATOM 4497 C C . ILE A 1 601 ? -56.686 24.850 -39.138 1.00 15.00 601 ILE T C 1
ATOM 4498 O O . ILE A 1 601 ? -56.933 25.954 -38.634 1.00 15.00 601 ILE T O 1
ATOM 4503 N N . GLU A 1 602 ? -55.527 24.560 -39.727 1.00 15.00 602 GLU T N 1
ATOM 4504 C CA . GLU A 1 602 ? -54.452 25.535 -39.805 1.00 15.00 602 GLU T CA 1
ATOM 4505 C C . GLU A 1 602 ? -54.876 26.818 -40.520 1.00 15.00 602 GLU T C 1
ATOM 4506 O O . GLU A 1 602 ? -54.475 27.912 -40.120 1.00 15.00 602 GLU T O 1
ATOM 4512 N N . ASN A 1 603 ? -55.705 26.692 -41.554 1.00 15.00 603 ASN T N 1
ATOM 4513 C CA . ASN A 1 603 ? -56.095 27.865 -42.325 1.00 15.00 603 ASN T CA 1
ATOM 4514 C C . ASN A 1 603 ? -57.436 28.549 -42.051 1.00 15.00 603 ASN T C 1
ATOM 4515 O O . ASN A 1 603 ? -57.819 29.462 -42.777 1.00 15.00 603 ASN T O 1
ATOM 4520 N N . GLY A 1 604 ? -58.156 28.123 -41.021 1.00 15.00 604 GLY T N 1
ATOM 4521 C CA . GLY A 1 604 ? -59.403 28.800 -40.707 1.00 15.00 604 GLY T CA 1
ATOM 4522 C C . GLY A 1 604 ? -60.767 28.250 -41.086 1.00 15.00 604 GLY T C 1
ATOM 4523 O O . GLY A 1 604 ? -61.762 28.933 -40.836 1.00 15.00 604 GLY T O 1
ATOM 4524 N N . ILE A 1 605 ? -60.856 27.066 -41.691 1.00 15.00 605 ILE T N 1
ATOM 4525 C CA . ILE A 1 605 ? -62.174 26.538 -42.023 1.00 15.00 605 ILE T CA 1
ATOM 4526 C C . ILE A 1 605 ? -62.755 25.850 -40.782 1.00 15.00 605 ILE T C 1
ATOM 4527 O O . ILE A 1 605 ? -63.941 25.993 -40.486 1.00 15.00 605 ILE T O 1
ATOM 4532 N N . ILE A 1 606 ? -61.916 25.102 -40.068 1.00 15.00 606 ILE T N 1
ATOM 4533 C CA . ILE A 1 606 ? -62.333 24.386 -38.861 1.00 15.00 606 ILE T CA 1
ATOM 4534 C C . ILE A 1 606 ? -61.648 25.078 -37.693 1.00 15.00 606 ILE T C 1
ATOM 4535 O O . ILE A 1 606 ? -60.430 24.991 -37.544 1.00 15.00 606 ILE T O 1
ATOM 4540 N N . ASN A 1 607 ? -62.425 25.755 -36.852 1.00 15.00 607 ASN T N 1
ATOM 4541 C CA . ASN A 1 607 ? -61.830 26.507 -35.752 1.00 15.00 607 ASN T CA 1
ATOM 4542 C C . ASN A 1 607 ? -62.168 26.089 -34.326 1.00 15.00 607 ASN T C 1
ATOM 4543 O O . ASN A 1 607 ? -63.287 25.673 -34.020 1.00 15.00 607 ASN T O 1
ATOM 4548 N N . PRO A 1 608 ? -61.186 26.220 -33.427 1.00 15.00 608 PRO T N 1
ATOM 4549 C CA . PRO A 1 608 ? -61.284 25.879 -32.007 1.00 15.00 608 PRO T CA 1
ATOM 4550 C C . PRO A 1 608 ? -62.452 26.546 -31.301 1.00 15.00 608 PRO T C 1
ATOM 4551 O O . PRO A 1 608 ? -63.116 25.920 -30.475 1.00 15.00 608 PRO T O 1
ATOM 4555 N N . ARG A 1 609 ? -62.708 27.810 -31.626 1.00 15.00 609 ARG T N 1
ATOM 4556 C CA . ARG A 1 609 ? -63.787 28.525 -30.964 1.00 15.00 609 ARG T CA 1
ATOM 4557 C C . ARG A 1 609 ? -65.134 28.516 -31.675 1.00 15.00 609 ARG T C 1
ATOM 4558 O O . ARG A 1 609 ? -66.099 29.054 -31.148 1.00 15.00 609 ARG T O 1
ATOM 4566 N N . ASP A 1 610 ? -65.222 27.906 -32.851 1.00 15.00 610 ASP T N 1
ATOM 4567 C CA . ASP A 1 610 ? -66.512 27.859 -33.541 1.00 15.00 610 ASP T CA 1
ATOM 4568 C C . ASP A 1 610 ? -67.529 27.077 -32.720 1.00 15.00 610 ASP T C 1
ATOM 4569 O O . ASP A 1 610 ? -67.174 26.300 -31.826 1.00 15.00 610 ASP T O 1
ATOM 4574 N N . ASP A 1 611 ? -68.803 27.290 -33.037 1.00 15.00 611 ASP T N 1
ATOM 4575 C CA . ASP A 1 611 ? -69.890 26.584 -32.380 1.00 15.00 611 ASP T CA 1
ATOM 4576 C C . ASP A 1 611 ? -69.701 25.109 -32.732 1.00 15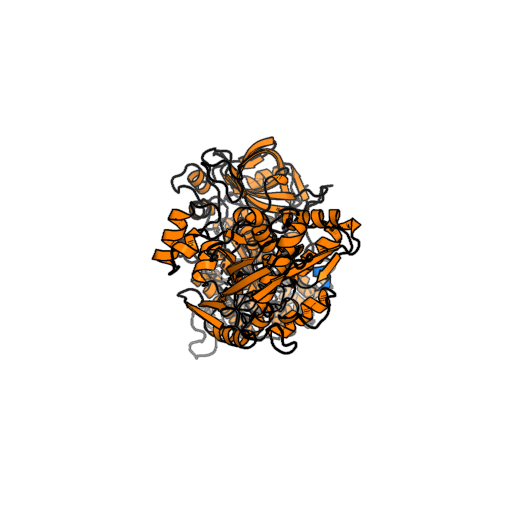.00 611 ASP T C 1
ATOM 4577 O O . ASP A 1 611 ? -69.715 24.735 -33.909 1.00 15.00 611 ASP T O 1
ATOM 4582 N N . PHE A 1 612 ? -69.535 24.276 -31.713 1.00 15.00 612 PHE T N 1
ATOM 4583 C CA . PHE A 1 612 ? -69.304 22.853 -31.912 1.00 15.00 612 PHE T CA 1
ATOM 4584 C C . PHE A 1 612 ? -70.322 22.175 -32.827 1.00 15.00 612 PHE T C 1
ATOM 4585 O O . PHE A 1 612 ? -69.988 21.218 -33.522 1.00 15.00 612 PHE T O 1
ATOM 4593 N N . LYS A 1 613 ? -71.561 22.656 -32.835 1.00 15.00 613 LYS T N 1
ATOM 4594 C CA . LYS A 1 613 ? -72.573 22.024 -33.672 1.00 15.00 613 LYS T CA 1
ATOM 4595 C C . LYS A 1 613 ? -72.347 22.260 -35.154 1.00 15.00 613 LYS T C 1
ATOM 4596 O O . LYS A 1 613 ? -72.234 21.307 -35.926 1.00 15.00 613 LYS T O 1
ATOM 4602 N N . ALA A 1 614 ? -72.300 23.526 -35.557 1.00 15.00 614 ALA T N 1
ATOM 4603 C CA . ALA A 1 614 ? -72.082 23.855 -36.960 1.00 15.00 614 ALA T CA 1
ATOM 4604 C C . ALA A 1 614 ? -70.732 23.291 -37.432 1.00 15.00 614 ALA T C 1
ATOM 4605 O O . ALA A 1 614 ? -70.610 22.823 -38.562 1.00 15.00 614 ALA T O 1
ATOM 4607 N N . ARG A 1 615 ? -69.722 23.329 -36.566 1.00 15.00 615 ARG T N 1
ATOM 4608 C CA . ARG A 1 615 ? -68.412 22.805 -36.929 1.00 15.00 615 ARG T CA 1
ATOM 4609 C C . ARG A 1 615 ? -68.517 21.306 -37.216 1.00 15.00 615 ARG T C 1
ATOM 4610 O O . ARG A 1 615 ? -67.966 20.811 -38.197 1.00 15.00 615 ARG T O 1
ATOM 4618 N N . ALA A 1 616 ? -69.240 20.588 -36.363 1.00 15.00 616 ALA T N 1
ATOM 4619 C CA . ALA A 1 616 ? -69.390 19.153 -36.527 1.00 15.00 616 ALA T CA 1
ATOM 4620 C C . ALA A 1 616 ? -70.144 18.801 -37.805 1.00 15.00 616 ALA T C 1
ATOM 4621 O O . ALA A 1 616 ? -69.871 17.763 -38.421 1.00 15.00 616 ALA T O 1
ATOM 4623 N N . ARG A 1 617 ? -71.094 19.649 -38.198 1.00 15.00 617 ARG T N 1
ATOM 4624 C CA . ARG A 1 617 ? -71.853 19.406 -39.430 1.00 15.00 617 ARG T CA 1
ATOM 4625 C C . ARG A 1 617 ? -70.906 19.480 -40.623 1.00 15.00 617 ARG T C 1
ATOM 4626 O O . ARG A 1 617 ? -71.003 18.680 -41.552 1.00 15.00 617 ARG T O 1
ATOM 4634 N N . ILE A 1 618 ? -69.978 20.434 -40.571 1.00 15.00 618 ILE T N 1
ATOM 4635 C CA . ILE A 1 618 ? -68.989 20.614 -41.626 1.00 15.00 618 ILE T CA 1
ATOM 4636 C C . ILE A 1 618 ? -68.024 19.435 -41.652 1.00 15.00 618 ILE T C 1
ATOM 4637 O O . ILE A 1 618 ? -67.806 18.817 -42.703 1.00 15.00 618 ILE T O 1
ATOM 4642 N N . MET A 1 619 ? -67.454 19.110 -40.500 1.00 15.00 619 MET T N 1
ATOM 4643 C CA . MET A 1 619 ? -66.507 18.007 -40.443 1.00 15.00 619 MET T CA 1
ATOM 4644 C C . MET A 1 619 ? -67.129 16.696 -40.905 1.00 15.00 619 MET T C 1
ATOM 4645 O O . MET A 1 619 ? -66.470 15.878 -41.543 1.00 15.00 619 MET T O 1
ATOM 4650 N N . ALA A 1 620 ? -68.406 16.504 -40.596 1.00 15.00 620 ALA T N 1
ATOM 4651 C CA . ALA A 1 620 ? -69.106 15.287 -40.982 1.00 15.00 620 ALA T CA 1
ATOM 4652 C C . ALA A 1 620 ? -69.567 15.318 -42.436 1.00 15.00 620 ALA T C 1
ATOM 4653 O O . ALA A 1 620 ? -69.234 14.434 -43.213 1.00 15.00 620 ALA T O 1
ATOM 4655 N N . ASP A 1 621 ? -70.321 16.341 -42.810 1.00 15.00 621 ASP T N 1
ATOM 4656 C CA . ASP A 1 621 ? -70.844 16.431 -44.171 1.00 15.00 621 ASP T CA 1
ATOM 4657 C C . ASP A 1 621 ? -69.819 16.727 -45.250 1.00 15.00 621 ASP T C 1
ATOM 4658 O O . ASP A 1 621 ? -69.947 16.250 -46.379 1.00 15.00 621 ASP T O 1
ATOM 4663 N N . ASP A 1 622 ? -68.800 17.507 -44.909 1.00 15.00 622 ASP T N 1
ATOM 4664 C CA . ASP A 1 622 ? -67.800 17.875 -45.891 1.00 15.00 622 ASP T CA 1
ATOM 4665 C C . ASP A 1 622 ? -66.466 17.127 -45.785 1.00 15.00 622 ASP T C 1
ATOM 4666 O O . ASP A 1 622 ? -65.752 16.990 -46.770 1.00 15.00 622 ASP T O 1
ATOM 4671 N N . TYR A 1 623 ? -66.132 16.619 -44.604 1.00 15.00 623 TYR T N 1
ATOM 4672 C CA . TYR A 1 623 ? -64.855 15.944 -44.436 1.00 15.00 623 TYR T CA 1
ATOM 4673 C C . TYR A 1 623 ? -64.933 14.469 -44.063 1.00 15.00 623 TYR T C 1
ATOM 4674 O O . TYR A 1 623 ? -63.917 13.845 -43.729 1.00 15.00 623 TYR T O 1
ATOM 4683 N N . GLY A 1 624 ? -66.134 13.905 -44.131 1.00 15.00 624 GLY T N 1
ATOM 4684 C CA . GLY A 1 624 ? -66.299 12.490 -43.828 1.00 15.00 624 GLY T CA 1
ATOM 4685 C C . GLY A 1 624 ? -66.238 12.063 -42.373 1.00 15.00 624 GLY T C 1
ATOM 4686 O O . GLY A 1 624 ? -66.152 10.868 -42.067 1.00 15.00 624 GLY T O 1
ATOM 4687 N N . TRP A 1 625 ? -66.275 13.015 -41.456 1.00 15.00 625 TRP T N 1
ATOM 4688 C CA . TRP A 1 625 ? -66.236 12.633 -40.055 1.00 15.00 625 TRP T CA 1
ATOM 4689 C C . TRP A 1 625 ? -67.599 12.124 -39.596 1.00 15.00 625 TRP T C 1
ATOM 4690 O O . TRP A 1 625 ? -68.633 12.392 -40.226 1.00 15.00 625 TRP T O 1
ATOM 4701 N N . ASP A 1 626 ? -67.585 11.368 -38.505 1.00 15.00 626 ASP T N 1
ATOM 4702 C CA . ASP A 1 626 ? -68.815 10.901 -37.902 1.00 15.00 626 ASP T CA 1
ATOM 4703 C C . ASP A 1 626 ? -69.234 12.123 -37.068 1.00 15.00 626 ASP T C 1
ATOM 4704 O O . ASP A 1 626 ? -68.466 12.610 -36.235 1.00 15.00 626 ASP T O 1
ATOM 4709 N N . VAL A 1 627 ? -70.440 12.626 -37.285 1.00 15.00 627 VAL T N 1
ATOM 4710 C CA . VAL A 1 627 ? -70.882 13.809 -36.559 1.00 15.00 627 VAL T CA 1
ATOM 4711 C C . VAL A 1 627 ? -70.860 13.722 -35.029 1.00 15.00 627 VAL T C 1
ATOM 4712 O O . VAL A 1 627 ? -70.718 14.751 -34.371 1.00 15.00 627 VAL T O 1
ATOM 4716 N N . THR A 1 628 ? -71.008 12.528 -34.452 1.00 15.00 628 THR T N 1
ATOM 4717 C CA . THR A 1 628 ? -70.967 12.423 -32.991 1.00 15.00 628 THR T CA 1
ATOM 4718 C C . THR A 1 628 ? -69.521 12.634 -32.520 1.00 15.00 628 THR T C 1
ATOM 4719 O O . THR A 1 628 ? -69.274 13.348 -31.536 1.00 15.00 628 THR T O 1
ATOM 4723 N N . ASP A 1 629 ? -68.575 12.022 -33.230 1.00 15.00 629 ASP T N 1
ATOM 4724 C CA . ASP A 1 629 ? -67.164 12.176 -32.908 1.00 15.00 629 ASP T CA 1
ATOM 4725 C C . ASP A 1 629 ? -66.815 13.654 -32.971 1.00 15.00 629 ASP T C 1
ATOM 4726 O O . ASP A 1 629 ? -66.176 14.186 -32.070 1.00 15.00 629 ASP T O 1
ATOM 4731 N N . ALA A 1 630 ? -67.246 14.316 -34.043 1.00 15.00 630 ALA T N 1
ATOM 4732 C CA . ALA A 1 630 ? -66.969 15.733 -34.231 1.00 15.00 630 ALA T CA 1
ATOM 4733 C C . ALA A 1 630 ? -67.602 16.591 -33.139 1.00 15.00 630 ALA T C 1
ATOM 4734 O O . ALA A 1 630 ? -66.949 17.460 -32.571 1.00 15.00 630 ALA T O 1
ATOM 4736 N N . ARG A 1 631 ? -68.871 16.357 -32.837 1.00 15.00 631 ARG T N 1
ATOM 4737 C CA . ARG A 1 631 ? -69.527 17.145 -31.801 1.00 15.00 631 ARG T CA 1
ATOM 4738 C C . ARG A 1 631 ? -68.810 16.964 -30.472 1.00 15.00 631 ARG T C 1
ATOM 4739 O O . ARG A 1 631 ? -68.909 17.803 -29.576 1.00 15.00 631 ARG T O 1
ATOM 4747 N N . LYS A 1 632 ? -68.078 15.866 -30.349 1.00 15.00 632 LYS T N 1
ATOM 4748 C CA . LYS A 1 632 ? -67.368 15.576 -29.116 1.00 15.00 632 LYS T CA 1
ATOM 4749 C C . LYS A 1 632 ? -65.866 15.859 -29.088 1.00 15.00 632 LYS T C 1
ATOM 4750 O O . LYS A 1 632 ? -65.150 15.245 -28.278 1.00 15.00 632 LYS T O 1
ATOM 4756 N N . ILE A 1 633 ? -65.362 16.746 -29.948 1.00 15.00 633 ILE T N 1
ATOM 4757 C CA . ILE A 1 633 ? -63.936 17.022 -29.859 1.00 15.00 633 ILE T CA 1
ATOM 4758 C C . ILE A 1 633 ? -63.793 17.767 -28.524 1.00 15.00 633 ILE T C 1
ATOM 4759 O O . ILE A 1 633 ? -64.577 18.667 -28.220 1.00 15.00 633 ILE T O 1
ATOM 4764 N N . TRP A 1 634 ? -62.825 17.367 -27.707 1.00 15.00 634 TRP T N 1
ATOM 4765 C CA . TRP A 1 634 ? -62.619 18.008 -26.405 1.00 15.00 634 TRP T CA 1
ATOM 4766 C C . TRP A 1 634 ? -61.699 19.227 -26.460 1.00 15.00 634 TRP T C 1
ATOM 4767 O O . TRP A 1 634 ? -61.845 20.156 -25.652 1.00 15.00 634 TRP T O 1
ATOM 4778 N N . CYS A 1 635 ? -60.762 19.217 -27.413 1.00 15.00 635 CYS T N 1
ATOM 4779 C CA . CYS A 1 635 ? -59.812 20.311 -27.585 1.00 15.00 635 CYS T CA 1
ATOM 4780 C C . CYS A 1 635 ? -58.928 20.117 -28.821 1.00 15.00 635 CYS T C 1
ATOM 4781 O O . CYS A 1 635 ? -58.892 19.037 -29.407 1.00 15.00 635 CYS T O 1
ATOM 4784 N N . PHE A 1 636 ? -58.234 21.179 -29.221 1.00 15.00 636 PHE T N 1
ATOM 4785 C CA . PHE A 1 636 ? -57.294 21.132 -30.344 1.00 15.00 636 PHE T CA 1
ATOM 4786 C C . PHE A 1 636 ? -55.955 21.357 -29.661 1.00 15.00 636 PHE T C 1
ATOM 4787 O O . PHE A 1 636 ? -55.914 21.910 -28.571 1.00 15.00 636 PHE T O 1
ATOM 4795 N N . GLY A 1 637 ? -54.868 20.941 -30.293 1.00 15.00 637 GLY T N 1
ATOM 4796 C CA . GLY A 1 637 ? -53.565 21.140 -29.692 1.00 15.00 637 GLY T CA 1
ATOM 4797 C C . GLY A 1 637 ? -52.468 21.142 -30.731 1.00 15.00 637 GLY T C 1
ATOM 4798 O O . GLY A 1 637 ? -52.653 20.612 -31.819 1.00 15.00 637 GLY T O 1
ATOM 4799 N N . PRO A 1 638 ? -51.311 21.741 -30.427 1.00 15.00 638 PRO T N 1
ATOM 4800 C CA . PRO A 1 638 ? -51.033 22.406 -29.146 1.00 15.00 638 PRO T CA 1
ATOM 4801 C C . PRO A 1 638 ? -51.590 23.825 -29.094 1.00 15.00 638 PRO T C 1
ATOM 4802 O O . PRO A 1 638 ? -52.267 24.270 -30.015 1.00 15.00 638 PRO T O 1
ATOM 4806 N N . ASP A 1 639 ? -51.319 24.535 -28.003 1.00 15.00 639 ASP T N 1
ATOM 4807 C CA . ASP A 1 639 ? -51.788 25.919 -27.851 1.00 15.00 639 ASP T CA 1
ATOM 4808 C C . ASP A 1 639 ? -53.288 26.107 -28.024 1.00 15.00 639 ASP T C 1
ATOM 4809 O O . ASP A 1 639 ? -53.737 27.195 -28.361 1.00 15.00 639 ASP T O 1
ATOM 4814 N N . GLY A 1 640 ? -54.056 25.045 -27.812 1.00 15.00 640 GLY T N 1
ATOM 4815 C CA . GLY A 1 640 ? -55.495 25.134 -27.934 1.00 15.00 640 GLY T CA 1
ATOM 4816 C C . GLY A 1 640 ? -56.070 25.277 -29.337 1.00 15.00 640 GLY T C 1
ATOM 4817 O O . GLY A 1 640 ? -57.300 25.257 -29.494 1.00 15.00 640 GLY T O 1
ATOM 4818 N N . ASN A 1 641 ? -55.214 25.399 -30.352 1.00 15.00 641 ASN T N 1
ATOM 4819 C CA . ASN A 1 641 ? -55.690 25.562 -31.732 1.00 15.00 641 ASN T CA 1
ATOM 4820 C C . ASN A 1 641 ? -54.917 24.768 -32.784 1.00 15.00 641 ASN T C 1
ATOM 4821 O O . ASN A 1 641 ? -55.130 24.950 -33.974 1.00 15.00 641 ASN T O 1
ATOM 4826 N N . GLY A 1 642 ? -54.018 23.896 -32.358 1.00 15.00 642 GLY T N 1
ATOM 4827 C CA . GLY A 1 642 ? -53.250 23.136 -33.322 1.00 15.00 642 GLY T CA 1
ATOM 4828 C C . GLY A 1 642 ? -54.024 22.064 -34.071 1.00 15.00 642 GLY T C 1
ATOM 4829 O O . GLY A 1 642 ? -55.150 21.723 -33.718 1.00 15.00 642 GLY T O 1
ATOM 4830 N N . PRO A 1 643 ? -53.425 21.515 -35.134 1.00 15.00 643 PRO T N 1
ATOM 4831 C CA . PRO A 1 643 ? -54.031 20.470 -35.961 1.00 15.00 643 PRO T CA 1
ATOM 4832 C C . PRO A 1 643 ? -53.901 19.040 -35.400 1.00 15.00 643 PRO T C 1
ATOM 4833 O O . PRO A 1 643 ? -53.406 18.129 -36.071 1.00 15.00 643 PRO T O 1
ATOM 4837 N N . ASN A 1 644 ? -54.340 18.873 -34.154 1.00 15.00 644 ASN T N 1
ATOM 4838 C CA . ASN A 1 644 ? -54.352 17.585 -33.455 1.00 15.00 644 ASN T CA 1
ATOM 4839 C C . ASN A 1 644 ? -55.616 17.687 -32.604 1.00 15.00 644 ASN T C 1
ATOM 4840 O O . ASN A 1 644 ? -55.947 18.774 -32.130 1.00 15.00 644 ASN T O 1
ATOM 4845 N N . LEU A 1 645 ? -56.319 16.573 -32.405 1.00 15.00 645 LEU T N 1
ATOM 4846 C CA . LEU A 1 645 ? -57.562 16.598 -31.636 1.00 15.00 645 LEU T CA 1
ATOM 4847 C C . LEU A 1 645 ? -57.759 15.432 -30.668 1.00 15.00 645 LEU T C 1
ATOM 4848 O O . LEU A 1 645 ? -57.224 14.326 -30.860 1.00 15.00 645 LEU T O 1
ATOM 4853 N N . VAL A 1 646 ? -58.544 15.704 -29.626 1.00 15.00 646 VAL T N 1
ATOM 4854 C CA . VAL A 1 646 ? -58.921 14.695 -28.651 1.00 15.00 646 VAL T CA 1
ATOM 4855 C C . VAL A 1 646 ? -60.434 14.585 -28.802 1.00 15.00 646 VAL T C 1
ATOM 4856 O O . VAL A 1 646 ? -61.154 15.590 -28.689 1.00 15.00 646 VAL T O 1
ATOM 4860 N N . ILE A 1 647 ? -60.906 13.377 -29.092 1.00 15.00 647 ILE T N 1
ATOM 4861 C CA . ILE A 1 647 ? -62.330 13.133 -29.225 1.00 15.00 647 ILE T CA 1
ATOM 4862 C C . ILE A 1 647 ? -62.722 12.178 -28.110 1.00 15.00 647 ILE T C 1
ATOM 4863 O O . ILE A 1 647 ? -61.998 11.226 -27.812 1.00 15.00 647 ILE T O 1
ATOM 4868 N N . ASP A 1 648 ? -63.857 12.445 -27.476 1.00 15.00 648 ASP T N 1
ATOM 4869 C CA . ASP A 1 648 ? -64.340 11.589 -26.398 1.00 15.00 648 ASP T CA 1
ATOM 4870 C C . ASP A 1 648 ? -65.241 10.475 -26.929 1.00 15.00 648 ASP T C 1
ATOM 4871 O O . ASP A 1 648 ? -66.282 10.742 -27.528 1.00 15.00 648 ASP T O 1
ATOM 4876 N N . GLN A 1 649 ? -64.825 9.230 -26.731 1.00 15.00 649 GLN T N 1
ATOM 4877 C CA . GLN A 1 649 ? -65.631 8.087 -27.152 1.00 15.00 649 GLN T CA 1
ATOM 4878 C C . GLN A 1 649 ? -65.948 7.161 -25.962 1.00 15.00 649 GLN T C 1
ATOM 4879 O O . GLN A 1 649 ? -66.100 5.950 -26.138 1.00 15.00 649 GLN T O 1
ATOM 4885 N N . THR A 1 650 ? -66.040 7.726 -24.759 1.00 15.00 650 THR T N 1
ATOM 4886 C CA . THR A 1 650 ? -66.352 6.935 -23.567 1.00 15.00 650 THR T CA 1
ATOM 4887 C C . THR A 1 650 ? -67.868 6.841 -23.401 1.00 15.00 650 THR T C 1
ATOM 4888 O O . THR A 1 650 ? -68.602 7.719 -23.856 1.00 15.00 650 THR T O 1
ATOM 4892 N N . LYS A 1 651 ? -68.344 5.783 -22.748 1.00 15.00 651 LYS T N 1
ATOM 4893 C CA . LYS A 1 651 ? -69.785 5.610 -22.588 1.00 15.00 651 LYS T CA 1
ATOM 4894 C C . LYS A 1 651 ? -70.382 5.861 -21.208 1.00 15.00 651 LYS T C 1
ATOM 4895 O O . LYS A 1 651 ? -71.329 6.645 -21.077 1.00 15.00 651 LYS T O 1
ATOM 4901 N N . ALA A 1 652 ? -69.853 5.220 -20.175 1.00 15.00 652 ALA T N 1
ATOM 4902 C CA . ALA A 1 652 ? -70.429 5.429 -18.852 1.00 15.00 652 ALA T CA 1
ATOM 4903 C C . ALA A 1 652 ? -69.442 5.743 -17.746 1.00 15.00 652 ALA T C 1
ATOM 4904 O O . ALA A 1 652 ? -69.448 5.077 -16.717 1.00 15.00 652 ALA T O 1
ATOM 4906 N N . VAL A 1 653 ? -68.603 6.753 -17.949 1.00 15.00 653 VAL T N 1
ATOM 4907 C CA . VAL A 1 653 ? -67.640 7.150 -16.928 1.00 15.00 653 VAL T CA 1
ATOM 4908 C C . VAL A 1 653 ? -68.307 8.209 -16.045 1.00 15.00 653 VAL T C 1
ATOM 4909 O O . VAL A 1 653 ? -68.670 9.291 -16.513 1.00 15.00 653 VAL T O 1
ATOM 4913 N N . GLN A 1 654 ? -68.466 7.878 -14.767 1.00 15.00 654 GLN T N 1
ATOM 4914 C CA . GLN A 1 654 ? -69.116 8.748 -13.789 1.00 15.00 654 GLN T CA 1
ATOM 4915 C C . GLN A 1 654 ? -68.562 10.149 -13.598 1.00 15.00 654 GLN T C 1
ATOM 4916 O O . GLN A 1 654 ? -69.296 11.136 -13.697 1.00 15.00 654 GLN T O 1
ATOM 4922 N N . TYR A 1 655 ? -67.276 10.237 -13.294 1.00 15.00 655 TYR T N 1
ATOM 4923 C CA . TYR A 1 655 ? -66.668 11.533 -13.047 1.00 15.00 655 TYR T CA 1
ATOM 4924 C C . TYR A 1 655 ? -65.862 12.048 -14.229 1.00 15.00 655 TYR T C 1
ATOM 4925 O O . TYR A 1 655 ? -64.770 12.589 -14.056 1.00 15.00 655 TYR T O 1
ATOM 4934 N N . LEU A 1 656 ? -66.410 11.887 -15.430 1.00 15.00 656 LEU T N 1
ATOM 4935 C CA . LEU A 1 656 ? -65.737 12.331 -16.641 1.00 15.00 656 LEU T CA 1
ATOM 4936 C C . LEU A 1 656 ? -65.565 13.846 -16.646 1.00 15.00 656 LEU T C 1
ATOM 4937 O O . LEU A 1 656 ? -64.454 14.358 -16.777 1.00 15.00 656 LEU T O 1
ATOM 4942 N N . HIS A 1 657 ? -66.674 14.560 -16.489 1.00 15.00 657 HIS T N 1
ATOM 4943 C CA . HIS A 1 657 ? -66.655 16.015 -16.493 1.00 15.00 657 HIS T CA 1
ATOM 4944 C C . HIS A 1 657 ? -65.582 16.615 -15.597 1.00 15.00 657 HIS T C 1
ATOM 4945 O O . HIS A 1 657 ? -65.063 17.693 -15.886 1.00 15.00 657 HIS T O 1
ATOM 4952 N N . GLU A 1 658 ? -65.237 15.919 -14.519 1.00 15.00 658 GLU T N 1
ATOM 4953 C CA . GLU A 1 658 ? -64.244 16.439 -13.579 1.00 15.00 658 GLU T CA 1
ATOM 4954 C C . GLU A 1 658 ? -62.782 16.299 -13.986 1.00 15.00 658 GLU T C 1
ATOM 4955 O O . GLU A 1 658 ? -61.917 16.990 -13.443 1.00 15.00 658 GLU T O 1
ATOM 4961 N N . ILE A 1 659 ? -62.505 15.407 -14.931 1.00 15.00 659 ILE T N 1
ATOM 4962 C CA . ILE A 1 659 ? -61.141 15.197 -15.375 1.00 15.00 659 ILE T CA 1
ATOM 4963 C C . ILE A 1 659 ? -60.871 15.859 -16.725 1.00 15.00 659 ILE T C 1
ATOM 4964 O O . ILE A 1 659 ? -59.732 15.889 -17.191 1.00 15.00 659 ILE T O 1
ATOM 4969 N N . LYS A 1 660 ? -61.919 16.397 -17.341 1.00 15.00 660 LYS T N 1
ATOM 4970 C CA . LYS A 1 660 ? -61.797 17.041 -18.646 1.00 15.00 660 LYS T CA 1
ATOM 4971 C C . LYS A 1 660 ? -60.648 18.043 -18.710 1.00 15.00 660 LYS T C 1
ATOM 4972 O O . LYS A 1 660 ? -59.819 17.982 -19.614 1.00 15.00 660 LYS T O 1
ATOM 4978 N N . ASP A 1 661 ? -60.595 18.965 -17.754 1.00 15.00 661 ASP T N 1
ATOM 4979 C CA . ASP A 1 661 ? -59.518 19.948 -17.749 1.00 15.00 661 ASP T CA 1
ATOM 4980 C C . ASP A 1 661 ? -58.150 19.287 -17.687 1.00 15.00 661 ASP T C 1
ATOM 4981 O O . ASP A 1 661 ? -57.223 19.710 -18.371 1.00 15.00 661 ASP T O 1
ATOM 4986 N N . SER A 1 662 ? -58.016 18.239 -16.884 1.00 15.00 662 SER T N 1
ATOM 4987 C CA . SER A 1 662 ? -56.736 17.551 -16.784 1.00 15.00 662 SER T CA 1
ATOM 4988 C C . SER A 1 662 ? -56.368 16.870 -18.106 1.00 15.00 662 SER T C 1
ATOM 4989 O O . SER A 1 662 ? -55.213 16.929 -18.542 1.00 15.00 662 SER T O 1
ATOM 4992 N N . VAL A 1 663 ? -57.345 16.229 -18.740 1.00 15.00 663 VAL T N 1
ATOM 4993 C CA . VAL A 1 663 ? -57.106 15.558 -20.010 1.00 15.00 663 VAL T CA 1
ATOM 4994 C C . VAL A 1 663 ? -56.697 16.568 -21.093 1.00 15.00 663 VAL T C 1
ATOM 4995 O O . VAL A 1 663 ? -55.721 16.347 -21.827 1.00 15.00 663 VAL T O 1
ATOM 4999 N N . VAL A 1 664 ? -57.431 17.679 -21.180 1.00 15.00 664 VAL T N 1
ATOM 5000 C CA . VAL A 1 664 ? -57.138 18.726 -22.151 1.00 15.00 664 VAL T CA 1
ATOM 5001 C C . VAL A 1 664 ? -55.722 19.261 -21.943 1.00 15.00 664 VAL T C 1
ATOM 5002 O O . VAL A 1 664 ? -54.932 19.359 -22.888 1.00 15.00 664 VAL T O 1
ATOM 5006 N N . ALA A 1 665 ? -55.410 19.604 -20.696 1.00 15.00 665 ALA T N 1
ATOM 5007 C CA . ALA A 1 665 ? -54.098 20.138 -20.335 1.00 15.00 665 ALA T CA 1
ATOM 5008 C C . ALA A 1 665 ? -52.979 19.178 -20.717 1.00 15.00 665 ALA T C 1
ATOM 5009 O O . ALA A 1 665 ? -51.936 19.609 -21.215 1.00 15.00 665 ALA T O 1
ATOM 5011 N N . ALA A 1 666 ? -53.198 17.883 -20.483 1.00 15.00 666 ALA T N 1
ATOM 5012 C CA . ALA A 1 666 ? -52.205 16.866 -20.812 1.00 15.00 666 ALA T CA 1
ATOM 5013 C C . ALA A 1 666 ? -52.014 16.793 -22.322 1.00 15.00 666 ALA T C 1
ATOM 5014 O O . ALA A 1 666 ? -50.907 16.551 -22.806 1.00 15.00 666 ALA T O 1
ATOM 5016 N N . PHE A 1 667 ? -53.088 17.012 -23.071 1.00 15.00 667 PHE T N 1
ATOM 5017 C CA . PHE A 1 667 ? -52.983 16.980 -24.525 1.00 15.00 667 PHE T CA 1
ATOM 5018 C C . PHE A 1 667 ? -52.152 18.164 -25.023 1.00 15.00 667 PHE T C 1
ATOM 5019 O O . PHE A 1 667 ? -51.314 18.005 -25.920 1.00 15.00 667 PHE T O 1
ATOM 5027 N N . GLN A 1 668 ? -52.382 19.347 -24.452 1.00 15.00 668 GLN T N 1
ATOM 5028 C CA . GLN A 1 668 ? -51.622 20.527 -24.865 1.00 15.00 668 GLN T CA 1
ATOM 5029 C C . GLN A 1 668 ? -50.151 20.239 -24.629 1.00 15.00 668 GLN T C 1
ATOM 5030 O O . GLN A 1 668 ? -49.283 20.654 -25.403 1.00 15.00 668 GLN T O 1
ATOM 5036 N N . TRP A 1 669 ? -49.877 19.510 -23.555 1.00 15.00 669 TRP T N 1
ATOM 5037 C CA . TRP A 1 669 ? -48.507 19.156 -23.212 1.00 15.00 669 TRP T CA 1
ATOM 5038 C C . TRP A 1 669 ? -47.971 18.086 -24.181 1.00 15.00 669 TRP T C 1
ATOM 5039 O O . TRP A 1 669 ? -46.868 18.208 -24.701 1.00 15.00 669 TRP T O 1
ATOM 5050 N N . ALA A 1 670 ? -48.764 17.052 -24.442 1.00 15.00 670 ALA T N 1
ATOM 5051 C CA . ALA A 1 670 ? -48.345 15.974 -25.338 1.00 15.00 670 ALA T CA 1
ATOM 5052 C C . ALA A 1 670 ? -48.135 16.413 -26.783 1.00 15.00 670 ALA T C 1
ATOM 5053 O O . ALA A 1 670 ? -47.140 16.017 -27.398 1.00 15.00 670 ALA T O 1
ATOM 5055 N N . THR A 1 671 ? -49.062 17.217 -27.325 1.00 15.00 671 THR T N 1
ATOM 5056 C CA . THR A 1 671 ? -48.962 17.680 -28.719 1.00 15.00 671 THR T CA 1
ATOM 5057 C C . THR A 1 671 ? -47.922 18.758 -28.925 1.00 15.00 671 THR T C 1
ATOM 5058 O O . THR A 1 671 ? -47.479 18.990 -30.051 1.00 15.00 671 THR T O 1
ATOM 5062 N N . LYS A 1 672 ? -47.549 19.435 -27.843 1.00 15.00 672 LYS T N 1
ATOM 5063 C CA . LYS A 1 672 ? -46.520 20.466 -27.914 1.00 15.00 672 LYS T CA 1
ATOM 5064 C C . LYS A 1 672 ? -45.153 19.792 -27.946 1.00 15.00 672 LYS T C 1
ATOM 5065 O O . LYS A 1 672 ? -44.260 20.243 -28.656 1.00 15.00 672 LYS T O 1
ATOM 5071 N N . GLU A 1 673 ? -45.002 18.709 -27.183 1.00 15.00 673 GLU T N 1
ATOM 5072 C CA . GLU A 1 673 ? -43.745 17.963 -27.120 1.00 15.00 673 GLU T CA 1
ATOM 5073 C C . GLU A 1 673 ? -43.896 16.471 -27.457 1.00 15.00 673 GLU T C 1
ATOM 5074 O O . GLU A 1 673 ? -44.068 15.645 -26.567 1.00 15.00 673 GLU T O 1
ATOM 5080 N N . GLY A 1 674 ? -43.800 16.135 -28.741 1.00 15.00 674 GLY T N 1
ATOM 5081 C CA . GLY A 1 674 ? -43.927 14.749 -29.168 1.00 15.00 674 GLY T CA 1
ATOM 5082 C C . GLY A 1 674 ? -42.908 13.811 -28.539 1.00 15.00 674 GLY T C 1
ATOM 5083 O O . GLY A 1 674 ? -41.848 14.259 -28.100 1.00 15.00 674 GLY T O 1
ATOM 5084 N N . PRO A 1 675 ? -43.194 12.499 -28.494 1.00 15.00 675 PRO T N 1
ATOM 5085 C CA . PRO A 1 675 ? -42.311 11.480 -27.912 1.00 15.00 675 PRO T CA 1
ATOM 5086 C C . PRO A 1 675 ? -41.146 11.011 -28.795 1.00 15.00 675 PRO T C 1
ATOM 5087 O O . PRO A 1 675 ? -40.230 10.347 -28.317 1.00 15.00 675 PRO T O 1
ATOM 5091 N N . ILE A 1 676 ? -41.170 11.336 -30.079 1.00 15.00 676 ILE T N 1
ATOM 5092 C CA . ILE A 1 676 ? -40.068 10.914 -30.940 1.00 15.00 676 ILE T CA 1
ATOM 5093 C C . ILE A 1 676 ? -38.791 11.661 -30.545 1.00 15.00 676 ILE T C 1
ATOM 5094 O O . ILE A 1 676 ? -37.748 11.042 -30.313 1.00 15.00 676 ILE T O 1
ATOM 5099 N N . PHE A 1 677 ? -38.861 12.988 -30.482 1.00 15.00 677 PHE T N 1
ATOM 5100 C CA . PHE A 1 677 ? -37.701 13.764 -30.060 1.00 15.00 677 PHE T CA 1
ATOM 5101 C C . PHE A 1 677 ? -38.038 15.165 -29.605 1.00 15.00 677 PHE T C 1
ATOM 5102 O O . PHE A 1 677 ? -37.187 16.050 -29.642 1.00 15.00 677 PHE T O 1
ATOM 5110 N N . GLY A 1 678 ? -39.280 15.354 -29.165 1.00 15.00 678 GLY T N 1
ATOM 5111 C CA . GLY A 1 678 ? -39.702 16.647 -28.658 1.00 15.00 678 GLY T CA 1
ATOM 5112 C C . GLY A 1 678 ? -40.274 17.686 -29.605 1.00 15.00 678 GLY T C 1
ATOM 5113 O O . GLY A 1 678 ? -40.493 18.832 -29.190 1.00 15.00 678 GLY T O 1
ATOM 5114 N N . GLU A 1 679 ? -40.503 17.323 -30.864 1.00 15.00 679 GLU T N 1
ATOM 5115 C CA . GLU A 1 679 ? -41.079 18.274 -31.813 1.00 15.00 679 GLU T CA 1
ATOM 5116 C C . GLU A 1 679 ? -42.595 18.221 -31.639 1.00 15.00 679 GLU T C 1
ATOM 5117 O O . GLU A 1 679 ? -43.129 17.274 -31.052 1.00 15.00 679 GLU T O 1
ATOM 5123 N N . GLU A 1 680 ? -43.287 19.242 -32.121 1.00 15.00 680 GLU T N 1
ATOM 5124 C CA . GLU A 1 680 ? -44.733 19.271 -31.992 1.00 15.00 680 GLU T CA 1
ATOM 5125 C C . GLU A 1 680 ? -45.393 18.206 -32.846 1.00 15.00 680 GLU T C 1
ATOM 5126 O O . GLU A 1 680 ? -44.864 17.804 -33.888 1.00 15.00 680 GLU T O 1
ATOM 5132 N N . MET A 1 681 ? -46.558 17.753 -32.403 1.00 15.00 681 MET T N 1
ATOM 5133 C CA . MET A 1 681 ? -47.305 16.774 -33.162 1.00 15.00 681 MET T CA 1
ATOM 5134 C C . MET A 1 681 ? -48.085 17.522 -34.238 1.00 15.00 681 MET T C 1
ATOM 5135 O O . MET A 1 681 ? -48.242 18.746 -34.175 1.00 15.00 681 MET T O 1
ATOM 5140 N N . ARG A 1 682 ? -48.554 16.775 -35.230 1.00 15.00 682 ARG T N 1
ATOM 5141 C CA . ARG A 1 682 ? -49.369 17.328 -36.294 1.00 15.00 682 ARG T CA 1
ATOM 5142 C C . ARG A 1 682 ? -50.166 16.188 -36.920 1.00 15.00 682 ARG T C 1
ATOM 5143 O O . ARG A 1 682 ? -49.643 15.091 -37.088 1.00 15.00 682 ARG T O 1
ATOM 5151 N N . SER A 1 683 ? -51.433 16.450 -37.235 1.00 15.00 683 SER T N 1
ATOM 5152 C CA . SER A 1 683 ? -52.293 15.464 -37.868 1.00 15.00 683 SER T CA 1
ATOM 5153 C C . SER A 1 683 ? -52.509 14.228 -37.001 1.00 15.00 683 SER T C 1
ATOM 5154 O O . SER A 1 683 ? -52.643 13.104 -37.514 1.00 15.00 683 SER T O 1
ATOM 5157 N N . VAL A 1 684 ? -52.543 14.437 -35.693 1.00 15.00 684 VAL T N 1
ATOM 5158 C CA . VAL A 1 684 ? -52.756 13.340 -34.754 1.00 15.00 684 VAL T CA 1
ATOM 5159 C C . VAL A 1 684 ? -54.136 13.419 -34.098 1.00 15.00 684 VAL T C 1
ATOM 5160 O O . VAL A 1 684 ? -54.510 14.442 -33.505 1.00 15.00 684 VAL T O 1
ATOM 5164 N N . ARG A 1 685 ? -54.897 12.337 -34.219 1.00 15.00 685 ARG T N 1
ATOM 5165 C CA . ARG A 1 685 ? -56.210 12.261 -33.595 1.00 15.00 685 ARG T CA 1
ATOM 5166 C C . ARG A 1 685 ? -56.123 11.220 -32.479 1.00 15.00 685 ARG T C 1
ATOM 5167 O O . ARG A 1 685 ? -55.534 10.153 -32.664 1.00 15.00 685 ARG T O 1
ATOM 5175 N N . VAL A 1 686 ? -56.684 11.550 -31.319 1.00 15.00 686 VAL T N 1
ATOM 5176 C CA . VAL A 1 686 ? -56.676 10.652 -30.178 1.00 15.00 686 VAL T CA 1
ATOM 5177 C C . VAL A 1 686 ? -58.100 10.385 -29.719 1.00 15.00 686 VAL T C 1
ATOM 5178 O O . VAL A 1 686 ? -58.848 11.313 -29.420 1.00 15.00 686 VAL T O 1
ATOM 5182 N N . ASN A 1 687 ? -58.472 9.108 -29.667 1.00 15.00 687 ASN T N 1
ATOM 5183 C CA . ASN A 1 687 ? -59.806 8.713 -29.231 1.00 15.00 687 ASN T CA 1
ATOM 5184 C C . ASN A 1 687 ? -59.752 8.100 -27.832 1.00 15.00 687 ASN T C 1
ATOM 5185 O O . ASN A 1 687 ? -59.060 7.104 -27.603 1.00 15.00 687 ASN T O 1
ATOM 5190 N N . ILE A 1 688 ? -60.466 8.709 -26.893 1.00 15.00 688 ILE T N 1
ATOM 5191 C CA . ILE A 1 688 ? -60.495 8.187 -25.537 1.00 15.00 688 ILE T CA 1
ATOM 5192 C C . ILE A 1 688 ? -61.558 7.099 -25.530 1.00 15.00 688 ILE T C 1
ATOM 5193 O O . ILE A 1 688 ? -62.753 7.372 -25.691 1.00 15.00 688 ILE T O 1
ATOM 5198 N N . LEU A 1 689 ? -61.120 5.856 -25.371 1.00 15.00 689 LEU T N 1
ATOM 5199 C CA . LEU A 1 689 ? -62.048 4.737 -25.385 1.00 15.00 689 LEU T CA 1
ATOM 5200 C C . LEU A 1 689 ? -62.692 4.472 -24.035 1.00 15.00 689 LEU T C 1
ATOM 5201 O O . LEU A 1 689 ? -63.868 4.125 -23.969 1.00 15.00 689 LEU T O 1
ATOM 5206 N N . ASP A 1 690 ? -61.937 4.646 -22.956 1.00 15.00 690 ASP T N 1
ATOM 5207 C CA . ASP A 1 690 ? -62.485 4.413 -21.625 1.00 15.00 690 ASP T CA 1
ATOM 5208 C C . ASP A 1 690 ? -61.576 4.944 -20.534 1.00 15.00 690 ASP T C 1
ATOM 5209 O O . ASP A 1 690 ? -60.357 5.014 -20.698 1.00 15.00 690 ASP T O 1
ATOM 5214 N N . VAL A 1 691 ? -62.187 5.321 -19.422 1.00 15.00 691 VAL T N 1
ATOM 5215 C CA . VAL A 1 691 ? -61.461 5.851 -18.278 1.00 15.00 691 VAL T CA 1
ATOM 5216 C C . VAL A 1 691 ? -61.999 5.230 -16.981 1.00 15.00 691 VAL T C 1
ATOM 5217 O O . VAL A 1 691 ? -63.219 5.159 -16.775 1.00 15.00 691 VAL T O 1
ATOM 5221 N N . THR A 1 692 ? -61.096 4.753 -16.128 1.00 15.00 692 THR T N 1
ATOM 5222 C CA . THR A 1 692 ? -61.485 4.192 -14.839 1.00 15.00 692 THR T CA 1
ATOM 5223 C C . THR A 1 692 ? -60.837 5.073 -13.772 1.00 15.00 692 THR T C 1
ATOM 5224 O O . THR A 1 692 ? -59.612 5.184 -13.687 1.00 15.00 692 THR T O 1
ATOM 5228 N N . LEU A 1 693 ? -61.680 5.716 -12.974 1.00 15.00 693 LEU T N 1
ATOM 5229 C CA . LEU A 1 693 ? -61.220 6.637 -11.944 1.00 15.00 693 LEU T CA 1
ATOM 5230 C C . LEU A 1 693 ? -61.487 6.131 -10.541 1.00 15.00 693 LEU T C 1
ATOM 5231 O O . LEU A 1 693 ? -62.277 5.209 -10.332 1.00 15.00 693 LEU T O 1
ATOM 5236 N N . HIS A 1 694 ? -60.797 6.716 -9.580 1.00 15.00 694 HIS T N 1
ATOM 5237 C CA . HIS A 1 694 ? -61.033 6.396 -8.188 1.00 15.00 694 HIS T CA 1
ATOM 5238 C C . HIS A 1 694 ? -62.292 7.151 -7.778 1.00 15.00 694 HIS T C 1
ATOM 5239 O O . HIS A 1 694 ? -62.565 8.237 -8.295 1.00 15.00 694 HIS T O 1
ATOM 5246 N N . ALA A 1 695 ? -63.055 6.579 -6.854 1.00 15.00 695 ALA T N 1
ATOM 5247 C CA . ALA A 1 695 ? -64.290 7.205 -6.402 1.00 15.00 695 ALA T CA 1
ATOM 5248 C C . ALA A 1 695 ? -64.089 8.581 -5.768 1.00 15.00 695 ALA T C 1
ATOM 5249 O O . ALA A 1 695 ? -64.902 9.479 -5.963 1.00 15.00 695 ALA T O 1
ATOM 5251 N N . ASP A 1 696 ? -63.001 8.743 -5.018 1.00 15.00 696 ASP T N 1
ATOM 5252 C CA . ASP A 1 696 ? -62.710 10.004 -4.326 1.00 15.00 696 ASP T CA 1
ATOM 5253 C C . ASP A 1 696 ? -61.811 10.948 -5.129 1.00 15.00 696 ASP T C 1
ATOM 5254 O O . ASP A 1 696 ? -60.725 10.570 -5.570 1.00 15.00 696 ASP T O 1
ATOM 5259 N N . ALA A 1 697 ? -62.267 12.187 -5.324 1.00 15.00 697 ALA T N 1
ATOM 5260 C CA . ALA A 1 697 ? -61.561 13.199 -6.117 1.00 15.00 697 ALA T CA 1
ATOM 5261 C C . ALA A 1 697 ? -60.151 13.449 -5.663 1.00 15.00 697 ALA T C 1
ATOM 5262 O O . ALA A 1 697 ? -59.301 13.837 -6.477 1.00 15.00 697 ALA T O 1
ATOM 5264 N N . ILE A 1 698 ? -59.855 13.195 -4.394 1.00 15.00 698 ILE T N 1
ATOM 5265 C CA . ILE A 1 698 ? -58.487 13.360 -3.977 1.00 15.00 698 ILE T CA 1
ATOM 5266 C C . ILE A 1 698 ? -57.656 12.528 -4.920 1.00 15.00 698 ILE T C 1
ATOM 5267 O O . ILE A 1 698 ? -57.011 13.100 -5.800 1.00 15.00 698 ILE T O 1
ATOM 5292 N N . ARG A 1 700 ? -57.368 11.642 -8.215 1.00 15.00 700 ARG T N 1
ATOM 5293 C CA . ARG A 1 700 ? -58.075 11.866 -9.500 1.00 15.00 700 ARG T CA 1
ATOM 5294 C C . ARG A 1 700 ? -57.723 13.275 -9.972 1.00 15.00 700 ARG T C 1
ATOM 5295 O O . ARG A 1 700 ? -58.066 13.709 -11.076 1.00 15.00 700 ARG T O 1
ATOM 5303 N N . GLY A 1 701 ? -57.005 13.949 -9.062 1.00 15.00 701 GLY T N 1
ATOM 5304 C CA . GLY A 1 701 ? -56.535 15.315 -9.227 1.00 15.00 701 GLY T CA 1
ATOM 5305 C C . GLY A 1 701 ? -55.599 15.446 -10.399 1.00 15.00 701 GLY T C 1
ATOM 5306 O O . GLY A 1 701 ? -54.957 14.492 -10.808 1.00 15.00 701 GLY T O 1
ATOM 5307 N N . GLY A 1 702 ? -55.534 16.627 -10.995 1.00 15.00 702 GLY T N 1
ATOM 5308 C CA . GLY A 1 702 ? -54.683 16.875 -12.139 1.00 15.00 702 GLY T CA 1
ATOM 5309 C C . GLY A 1 702 ? -53.318 16.211 -11.986 1.00 15.00 702 GLY T C 1
ATOM 5310 O O . GLY A 1 702 ? -52.802 15.584 -12.911 1.00 15.00 702 GLY T O 1
ATOM 5311 N N . GLY A 1 703 ? -52.729 16.370 -10.808 1.00 15.00 703 GLY T N 1
ATOM 5312 C CA . GLY A 1 703 ? -51.422 15.800 -10.554 1.00 15.00 703 GLY T CA 1
ATOM 5313 C C . GLY A 1 703 ? -51.384 14.302 -10.785 1.00 15.00 703 GLY T C 1
ATOM 5314 O O . GLY A 1 703 ? -50.309 13.702 -10.830 1.00 15.00 703 GLY T O 1
ATOM 5315 N N . GLN A 1 704 ? -52.556 13.692 -10.922 1.00 15.00 704 GLN T N 1
ATOM 5316 C CA . GLN A 1 704 ? -52.641 12.258 -11.161 1.00 15.00 704 GLN T CA 1
ATOM 5317 C C . GLN A 1 704 ? -53.052 11.949 -12.591 1.00 15.00 704 GLN T C 1
ATOM 5318 O O . GLN A 1 704 ? -52.462 11.098 -13.245 1.00 15.00 704 GLN T O 1
ATOM 5324 N N . ILE A 1 705 ? -54.066 12.661 -13.067 1.00 15.00 705 ILE T N 1
ATOM 5325 C CA . ILE A 1 705 ? -54.605 12.447 -14.401 1.00 15.00 705 ILE T CA 1
ATOM 5326 C C . ILE A 1 705 ? -53.849 13.107 -15.544 1.00 15.00 705 ILE T C 1
ATOM 5327 O O . ILE A 1 705 ? -53.838 12.584 -16.655 1.00 15.00 705 ILE T O 1
ATOM 5332 N N . ILE A 1 706 ? -53.218 14.247 -15.290 1.00 15.00 706 ILE T N 1
ATOM 5333 C CA . ILE A 1 706 ? -52.461 14.908 -16.348 1.00 15.00 706 ILE T CA 1
ATOM 5334 C C . ILE A 1 706 ? -51.316 14.002 -16.809 1.00 15.00 706 ILE T C 1
ATOM 5335 O O . ILE A 1 706 ? -51.073 13.870 -18.002 1.00 15.00 706 ILE T O 1
ATOM 5340 N N . PRO A 1 707 ? -50.594 13.365 -15.872 1.00 15.00 707 PRO T N 1
ATOM 5341 C CA . PRO A 1 707 ? -49.494 12.476 -16.280 1.00 15.00 707 PRO T CA 1
ATOM 5342 C C . PRO A 1 707 ? -50.024 11.240 -17.022 1.00 15.00 707 PRO T C 1
ATOM 5343 O O . PRO A 1 707 ? -49.424 10.758 -17.990 1.00 15.00 707 PRO T O 1
ATOM 5347 N N . THR A 1 708 ? -51.160 10.743 -16.548 1.00 15.00 708 THR T N 1
ATOM 5348 C CA . THR A 1 708 ? -51.820 9.577 -17.125 1.00 15.00 708 THR T CA 1
ATOM 5349 C C . THR A 1 708 ? -52.191 9.828 -18.581 1.00 15.00 708 THR T C 1
ATOM 5350 O O . THR A 1 708 ? -51.885 9.024 -19.464 1.00 15.00 708 THR T O 1
ATOM 5354 N N . MET A 1 709 ? -52.866 10.946 -18.823 1.00 15.00 709 MET T N 1
ATOM 5355 C CA . MET A 1 709 ? -53.278 11.308 -20.169 1.00 15.00 709 MET T CA 1
ATOM 5356 C C . MET A 1 709 ? -52.084 11.499 -21.121 1.00 15.00 709 MET T C 1
ATOM 5357 O O . MET A 1 709 ? -52.119 11.068 -22.275 1.00 15.00 709 MET T O 1
ATOM 5362 N N . ARG A 1 710 ? -51.033 12.150 -20.629 1.00 15.00 710 ARG T N 1
ATOM 5363 C CA . ARG A 1 710 ? -49.842 12.398 -21.430 1.00 15.00 710 ARG T CA 1
ATOM 5364 C C . ARG A 1 710 ? -49.106 11.092 -21.689 1.00 15.00 710 ARG T C 1
ATOM 5365 O O . ARG A 1 710 ? -48.569 10.865 -22.779 1.00 15.00 710 ARG T O 1
ATOM 5373 N N . ARG A 1 711 ? -49.080 10.228 -20.680 1.00 15.00 711 ARG T N 1
ATOM 5374 C CA . ARG A 1 711 ? -48.399 8.955 -20.815 1.00 15.00 711 ARG T CA 1
ATOM 5375 C C . ARG A 1 711 ? -49.189 8.078 -21.786 1.00 15.00 711 ARG T C 1
ATOM 5376 O O . ARG A 1 711 ? -48.621 7.417 -22.656 1.00 15.00 711 ARG T O 1
ATOM 5384 N N . ALA A 1 712 ? -50.506 8.087 -21.657 1.00 15.00 712 ALA T N 1
ATOM 5385 C CA . ALA A 1 712 ? -51.323 7.284 -22.556 1.00 15.00 712 ALA T CA 1
ATOM 5386 C C . ALA A 1 712 ? -51.218 7.803 -23.989 1.00 15.00 712 ALA T C 1
ATOM 5387 O O . ALA A 1 712 ? -51.114 7.014 -24.931 1.00 15.00 712 ALA T O 1
ATOM 5389 N N . THR A 1 713 ? -51.232 9.120 -24.159 1.00 15.00 713 THR T N 1
ATOM 5390 C CA . THR A 1 713 ? -51.159 9.685 -25.496 1.00 15.00 713 THR T CA 1
ATOM 5391 C C . THR A 1 713 ? -49.857 9.288 -26.168 1.00 15.00 713 THR T C 1
ATOM 5392 O O . THR A 1 713 ? -49.856 8.844 -27.323 1.00 15.00 713 THR T O 1
ATOM 5396 N N . TYR A 1 714 ? -48.746 9.445 -25.457 1.00 15.00 714 TYR T N 1
ATOM 5397 C CA . TYR A 1 714 ? -47.461 9.058 -26.020 1.00 15.00 714 TYR T CA 1
ATOM 5398 C C . TYR A 1 714 ? -47.494 7.585 -26.452 1.00 15.00 714 TYR T C 1
ATOM 5399 O O . TYR A 1 714 ? -46.975 7.225 -27.505 1.00 15.00 714 TYR T O 1
ATOM 5408 N N . ALA A 1 715 ? -48.124 6.744 -25.639 1.00 15.00 715 ALA T N 1
ATOM 5409 C CA . ALA A 1 715 ? -48.222 5.316 -25.927 1.00 15.00 715 ALA T CA 1
ATOM 5410 C C . ALA A 1 715 ? -49.108 5.026 -27.148 1.00 15.00 715 ALA T C 1
ATOM 5411 O O . ALA A 1 715 ? -48.759 4.193 -27.999 1.00 15.00 715 ALA T O 1
ATOM 5413 N N . GLY A 1 716 ? -50.250 5.701 -27.228 1.00 15.00 716 GLY T N 1
ATOM 5414 C CA . GLY A 1 716 ? -51.128 5.494 -28.362 1.00 15.00 716 GLY T CA 1
ATOM 5415 C C . GLY A 1 716 ? -50.417 5.964 -29.617 1.00 15.00 716 GLY T C 1
ATOM 5416 O O . GLY A 1 716 ? -50.522 5.348 -30.688 1.00 15.00 716 GLY T O 1
ATOM 5417 N N . PHE A 1 717 ? -49.673 7.058 -29.473 1.00 15.00 717 PHE T N 1
ATOM 5418 C CA . PHE A 1 717 ? -48.934 7.635 -30.580 1.00 15.00 717 PHE T CA 1
ATOM 5419 C C . PHE A 1 717 ? -47.916 6.625 -31.114 1.00 15.00 717 PHE T C 1
ATOM 5420 O O . PHE A 1 717 ? -47.948 6.246 -32.293 1.00 15.00 717 PHE T O 1
ATOM 5428 N N . LEU A 1 718 ? -47.012 6.195 -30.244 1.00 15.00 718 LEU T N 1
ATOM 5429 C CA . LEU A 1 718 ? -45.985 5.234 -30.620 1.00 15.00 718 LEU T CA 1
ATOM 5430 C C . LEU A 1 718 ? -46.557 3.918 -31.174 1.00 15.00 718 LEU T C 1
ATOM 5431 O O . LEU A 1 718 ? -45.926 3.255 -31.993 1.00 15.00 718 LEU T O 1
ATOM 5436 N N . LEU A 1 719 ? -47.754 3.550 -30.731 1.00 15.00 719 LEU T N 1
ATOM 5437 C CA . LEU A 1 719 ? -48.406 2.333 -31.204 1.00 15.00 719 LEU T CA 1
ATOM 5438 C C . LEU A 1 719 ? -49.108 2.539 -32.550 1.00 15.00 719 LEU T C 1
ATOM 5439 O O . LEU A 1 719 ? -49.690 1.601 -33.095 1.00 15.00 719 LEU T O 1
ATOM 5444 N N . ALA A 1 720 ? -49.059 3.762 -33.077 1.00 15.00 720 ALA T N 1
ATOM 5445 C CA . ALA A 1 720 ? -49.727 4.080 -34.333 1.00 15.00 720 ALA T CA 1
ATOM 5446 C C . ALA A 1 720 ? -48.792 4.321 -35.519 1.00 15.00 720 ALA T C 1
ATOM 5447 O O . ALA A 1 720 ? -49.061 5.175 -36.365 1.00 15.00 720 ALA T O 1
ATOM 5449 N N . ASP A 1 721 ? -47.702 3.564 -35.577 1.00 15.00 721 ASP T N 1
ATOM 5450 C CA . ASP A 1 721 ? -46.736 3.667 -36.663 1.00 15.00 721 ASP T CA 1
ATOM 5451 C C . ASP A 1 721 ? -46.282 5.116 -36.823 1.00 15.00 721 ASP T C 1
ATOM 5452 O O . ASP A 1 721 ? -46.627 5.786 -37.797 1.00 15.00 721 ASP T O 1
ATOM 5457 N N . PRO A 1 722 ? -45.479 5.608 -35.864 1.00 15.00 722 PRO T N 1
ATOM 5458 C CA . PRO A 1 722 ? -44.923 6.963 -35.793 1.00 15.00 722 PRO T CA 1
ATOM 5459 C C . PRO A 1 722 ? -44.086 7.374 -36.992 1.00 15.00 722 PRO T C 1
ATOM 5460 O O . PRO A 1 722 ? -43.301 6.578 -37.530 1.00 15.00 722 PRO T O 1
ATOM 5464 N N . LYS A 1 723 ? -44.227 8.640 -37.369 1.00 15.00 723 LYS T N 1
ATOM 5465 C CA . LYS A 1 723 ? -43.500 9.216 -38.495 1.00 15.00 723 LYS T CA 1
ATOM 5466 C C . LYS A 1 723 ? -43.227 10.681 -38.187 1.00 15.00 723 LYS T C 1
ATOM 5467 O O . LYS A 1 723 ? -43.925 11.281 -37.362 1.00 15.00 723 LYS T O 1
ATOM 5473 N N . ILE A 1 724 ? -42.215 11.258 -38.827 1.00 15.00 724 ILE T N 1
ATOM 5474 C CA . ILE A 1 724 ? -41.952 12.683 -38.643 1.00 15.00 724 ILE T CA 1
ATOM 5475 C C . ILE A 1 724 ? -42.226 13.358 -39.980 1.00 15.00 724 ILE T C 1
ATOM 5476 O O . ILE A 1 724 ? -42.103 12.725 -41.029 1.00 15.00 724 ILE T O 1
ATOM 5481 N N . LEU A 1 730 ? -41.494 24.398 -53.894 1.00 15.00 730 LEU T N 1
ATOM 5482 C CA . LEU A 1 730 ? -41.845 25.679 -54.374 1.00 15.00 730 LEU T CA 1
ATOM 5483 C C . LEU A 1 730 ? -40.710 26.568 -54.413 1.00 15.00 730 LEU T C 1
ATOM 5484 O O . LEU A 1 730 ? -40.503 27.487 -53.635 1.00 15.00 730 LEU T O 1
ATOM 5489 N N . VAL A 1 731 ? -39.969 26.189 -55.348 1.00 15.00 731 VAL T N 1
ATOM 5490 C CA . VAL A 1 731 ? -38.884 26.916 -55.747 1.00 15.00 731 VAL T CA 1
ATOM 5491 C C . VAL A 1 731 ? -39.238 27.306 -57.164 1.00 15.00 731 VAL T C 1
ATOM 5492 O O . VAL A 1 731 ? -39.430 26.454 -58.045 1.00 15.00 731 VAL T O 1
ATOM 5496 N N . GLU A 1 732 ? -39.330 28.604 -57.376 1.00 15.00 732 GLU T N 1
ATOM 5497 C CA . GLU A 1 732 ? -39.679 29.127 -58.664 1.00 15.00 732 GLU T CA 1
ATOM 5498 C C . GLU A 1 732 ? -38.417 29.677 -59.361 1.00 15.00 732 GLU T C 1
ATOM 5499 O O . GLU A 1 732 ? -37.751 30.584 -58.849 1.00 15.00 732 GLU T O 1
ATOM 5505 N N . ILE A 1 733 ? -38.103 29.142 -60.537 1.00 15.00 733 ILE T N 1
ATOM 5506 C CA . ILE A 1 733 ? -36.907 29.566 -61.258 1.00 15.00 733 ILE T CA 1
ATOM 5507 C C . ILE A 1 733 ? -37.155 30.147 -62.655 1.00 15.00 733 ILE T C 1
ATOM 5508 O O . ILE A 1 733 ? -37.753 29.498 -63.509 1.00 15.00 733 ILE T O 1
ATOM 5513 N N . GLN A 1 734 ? -36.691 31.374 -62.878 1.00 15.00 734 GLN T N 1
ATOM 5514 C CA . GLN A 1 734 ? -36.825 32.034 -64.178 1.00 15.00 734 GLN T CA 1
ATOM 5515 C C . GLN A 1 734 ? -35.505 31.893 -64.926 1.00 15.00 734 GLN T C 1
ATOM 5516 O O . GLN A 1 734 ? -34.440 32.126 -64.355 1.00 15.00 734 GLN T O 1
ATOM 5522 N N . CYS A 1 735 ? -35.565 31.515 -66.199 1.00 15.00 735 CYS T N 1
ATOM 5523 C CA . CYS A 1 735 ? -34.350 31.366 -66.998 1.00 15.00 735 CYS T CA 1
ATOM 5524 C C . CYS A 1 735 ? -34.659 31.069 -68.475 1.00 15.00 735 CYS T C 1
ATOM 5525 O O . CYS A 1 735 ? -35.799 30.708 -68.820 1.00 15.00 735 CYS T O 1
ATOM 5528 N N . PRO A 1 736 ? -33.641 31.217 -69.308 1.00 15.00 736 PRO T N 1
ATOM 5529 C CA . PRO A 1 736 ? -33.702 30.936 -70.780 1.00 15.00 736 PRO T CA 1
ATOM 5530 C C . PRO A 1 736 ? -33.922 29.474 -71.063 1.00 15.00 736 PRO T C 1
ATOM 5531 O O . PRO A 1 736 ? -33.533 28.633 -70.238 1.00 15.00 736 PRO T O 1
ATOM 5535 N N . GLU A 1 737 ? -34.521 29.117 -72.206 1.00 15.00 737 GLU T N 1
ATOM 5536 C CA . GLU A 1 737 ? -34.769 27.718 -72.534 1.00 15.00 737 GLU T CA 1
ATOM 5537 C C . GLU A 1 737 ? -33.525 26.835 -72.419 1.00 15.00 737 GLU T C 1
ATOM 5538 O O . GLU A 1 737 ? -33.469 25.952 -71.568 1.00 15.00 737 GLU T O 1
ATOM 5544 N N . GLN A 1 738 ? -32.531 27.065 -73.272 1.00 15.00 738 GLN T N 1
ATOM 5545 C CA . GLN A 1 738 ? -31.316 26.255 -73.287 1.00 15.00 738 GLN T CA 1
ATOM 5546 C C . GLN A 1 738 ? -30.690 26.038 -71.881 1.00 15.00 738 GLN T C 1
ATOM 5547 O O . GLN A 1 738 ? -29.870 25.135 -71.706 1.00 15.00 738 GLN T O 1
ATOM 5553 N N . ALA A 1 739 ? -31.079 26.853 -70.906 1.00 15.00 739 ALA T N 1
ATOM 5554 C CA . ALA A 1 739 ? -30.524 26.741 -69.558 1.00 15.00 739 ALA T CA 1
ATOM 5555 C C . ALA A 1 739 ? -31.349 25.825 -68.659 1.00 15.00 739 ALA T C 1
ATOM 5556 O O . ALA A 1 739 ? -30.830 25.251 -67.701 1.00 15.00 739 ALA T O 1
ATOM 5558 N N . VAL A 1 740 ? -32.631 25.687 -68.976 1.00 15.00 740 VAL T N 1
ATOM 5559 C CA . VAL A 1 740 ? -33.536 24.850 -68.201 1.00 15.00 740 VAL T CA 1
ATOM 5560 C C . VAL A 1 740 ? -32.967 23.471 -67.869 1.00 15.00 740 VAL T C 1
ATOM 5561 O O . VAL A 1 740 ? -33.216 22.935 -66.790 1.00 15.00 740 VAL T O 1
ATOM 5565 N N . GLY A 1 741 ? -32.197 22.899 -68.787 1.00 15.00 741 GLY T N 1
ATOM 5566 C CA . GLY A 1 741 ? -31.636 21.583 -68.546 1.00 15.00 741 GLY T CA 1
ATOM 5567 C C . GLY A 1 741 ? -30.789 21.471 -67.291 1.00 15.00 741 GLY T C 1
ATOM 5568 O O . GLY A 1 741 ? -30.707 20.399 -66.683 1.00 15.00 741 GLY T O 1
ATOM 5569 N N . GLY A 1 742 ? -30.145 22.573 -66.913 1.00 15.00 742 GLY T N 1
ATOM 5570 C CA . GLY A 1 742 ? -29.312 22.573 -65.727 1.00 15.00 742 GLY T CA 1
ATOM 5571 C C . GLY A 1 742 ? -30.163 22.471 -64.478 1.00 15.00 742 GLY T C 1
ATOM 5572 O O . GLY A 1 742 ? -29.769 21.856 -63.481 1.00 15.00 742 GLY T O 1
ATOM 5573 N N . ILE A 1 743 ? -31.346 23.072 -64.540 1.00 15.00 743 ILE T N 1
ATOM 5574 C CA . ILE A 1 743 ? -32.273 23.058 -63.422 1.00 15.00 743 ILE T CA 1
ATOM 5575 C C . ILE A 1 743 ? -32.639 21.635 -63.041 1.00 15.00 743 ILE T C 1
ATOM 5576 O O . ILE A 1 743 ? -32.569 21.270 -61.873 1.00 15.00 743 ILE T O 1
ATOM 5581 N N . TYR A 1 744 ? -33.024 20.830 -64.027 1.00 15.00 744 TYR T N 1
ATOM 5582 C CA . TYR A 1 744 ? -33.395 19.442 -63.760 1.00 15.00 744 TYR T CA 1
ATOM 5583 C C . TYR A 1 744 ? -32.185 18.672 -63.264 1.00 15.00 744 TYR T C 1
ATOM 5584 O O . TYR A 1 744 ? -32.289 17.802 -62.398 1.00 15.00 744 TYR T O 1
ATOM 5593 N N . SER A 1 745 ? -31.029 19.006 -63.816 1.00 15.00 745 SER T N 1
ATOM 5594 C CA . SER A 1 745 ? -29.798 18.348 -63.426 1.00 15.00 745 SER T CA 1
ATOM 5595 C C . SER A 1 745 ? -29.521 18.529 -61.931 1.00 15.00 745 SER T C 1
ATOM 5596 O O . SER A 1 745 ? -29.238 17.560 -61.230 1.00 15.00 745 SER T O 1
ATOM 5599 N N . VAL A 1 746 ? -29.604 19.770 -61.449 1.00 15.00 746 VAL T N 1
ATOM 5600 C CA . VAL A 1 746 ? -29.356 20.063 -60.034 1.00 15.00 746 VAL T CA 1
ATOM 5601 C C . VAL A 1 746 ? -30.423 19.436 -59.137 1.00 15.00 746 VAL T C 1
ATOM 5602 O O . VAL A 1 746 ? -30.103 18.722 -58.186 1.00 15.00 746 VAL T O 1
ATOM 5606 N N . LEU A 1 747 ? -31.689 19.698 -59.452 1.00 15.00 747 LEU T N 1
ATOM 5607 C CA . LEU A 1 747 ? -32.806 19.160 -58.677 1.00 15.00 747 LEU T CA 1
ATOM 5608 C C . LEU A 1 747 ? -32.686 17.656 -58.444 1.00 15.00 747 LEU T C 1
ATOM 5609 O O . LEU A 1 747 ? -32.869 17.182 -57.322 1.00 15.00 747 LEU T O 1
ATOM 5614 N N . ASN A 1 748 ? -32.371 16.907 -59.498 1.00 15.00 748 ASN T N 1
ATOM 5615 C CA . ASN A 1 748 ? -32.241 15.460 -59.373 1.00 15.00 748 ASN T CA 1
ATOM 5616 C C . ASN A 1 748 ? -31.127 15.075 -58.416 1.00 15.00 748 ASN T C 1
ATOM 5617 O O . ASN A 1 748 ? -31.145 13.995 -57.834 1.00 15.00 748 ASN T O 1
ATOM 5622 N N . LYS A 1 749 ? -30.154 15.962 -58.250 1.00 15.00 749 LYS T N 1
ATOM 5623 C CA . LYS A 1 749 ? -29.048 15.691 -57.348 1.00 15.00 749 LYS T CA 1
ATOM 5624 C C . LYS A 1 749 ? -29.438 16.048 -55.915 1.00 15.00 749 LYS T C 1
ATOM 5625 O O . LYS A 1 749 ? -28.702 15.748 -54.973 1.00 15.00 749 LYS T O 1
ATOM 5631 N N . LYS A 1 750 ? -30.601 16.675 -55.748 1.00 15.00 750 LYS T N 1
ATOM 5632 C CA . LYS A 1 750 ? -31.037 17.086 -54.418 1.00 15.00 750 LYS T CA 1
ATOM 5633 C C . LYS A 1 750 ? -32.470 16.715 -54.048 1.00 15.00 750 LYS T C 1
ATOM 5634 O O . LYS A 1 750 ? -33.228 17.550 -53.544 1.00 15.00 750 LYS T O 1
ATOM 5640 N N . ARG A 1 751 ? -32.825 15.452 -54.287 1.00 15.00 751 ARG T N 1
ATOM 5641 C CA . ARG A 1 751 ? -34.152 14.930 -53.980 1.00 15.00 751 ARG T CA 1
ATOM 5642 C C . ARG A 1 751 ? -35.253 15.909 -54.375 1.00 15.00 751 ARG T C 1
ATOM 5643 O O . ARG A 1 751 ? -36.313 15.967 -53.761 1.00 15.00 751 ARG T O 1
ATOM 5651 N N . GLY A 1 752 ? -34.985 16.678 -55.422 1.00 15.00 752 GLY T N 1
ATOM 5652 C CA . GLY A 1 752 ? -35.958 17.642 -55.899 1.00 15.00 752 GLY T CA 1
ATOM 5653 C C . GLY A 1 752 ? -37.027 16.973 -56.738 1.00 15.00 752 GLY T C 1
ATOM 5654 O O . GLY A 1 752 ? -36.954 15.766 -57.008 1.00 15.00 752 GLY T O 1
ATOM 5655 N N . GLN A 1 753 ? -38.013 17.761 -57.164 1.00 15.00 753 GLN T N 1
ATOM 5656 C CA . GLN A 1 753 ? -39.132 17.251 -57.951 1.00 15.00 753 GLN T CA 1
ATOM 5657 C C . GLN A 1 753 ? -39.781 18.404 -58.711 1.00 15.00 753 GLN T C 1
ATOM 5658 O O . GLN A 1 753 ? -40.235 19.375 -58.110 1.00 15.00 753 GLN T O 1
ATOM 5664 N N . VAL A 1 754 ? -39.815 18.294 -60.033 1.00 15.00 754 VAL T N 1
ATOM 5665 C CA . VAL A 1 754 ? -40.392 19.343 -60.861 1.00 15.00 754 VAL T CA 1
ATOM 5666 C C . VAL A 1 754 ? -41.892 19.369 -60.688 1.00 15.00 754 VAL T C 1
ATOM 5667 O O . VAL A 1 754 ? -42.521 18.325 -60.519 1.00 15.00 754 VAL T O 1
ATOM 5671 N N . VAL A 1 755 ? -42.456 20.569 -60.740 1.00 15.00 755 VAL T N 1
ATOM 5672 C CA . VAL A 1 755 ? -43.884 20.770 -60.561 1.00 15.00 755 VAL T CA 1
ATOM 5673 C C . VAL A 1 755 ? -44.551 21.373 -61.796 1.00 15.00 755 VAL T C 1
ATOM 5674 O O . VAL A 1 755 ? -45.602 20.902 -62.225 1.00 15.00 755 VAL T O 1
ATOM 5678 N N . SER A 1 756 ? -43.952 22.412 -62.368 1.00 15.00 756 SER T N 1
ATOM 5679 C CA . SER A 1 756 ? -44.537 23.043 -63.546 1.00 15.00 756 SER T CA 1
ATOM 5680 C C . SER A 1 756 ? -43.526 23.790 -64.413 1.00 15.00 756 SER T C 1
ATOM 5681 O O . SER A 1 756 ? -42.623 24.447 -63.903 1.00 15.00 756 SER T O 1
ATOM 5684 N N . GLU A 1 757 ? -43.690 23.677 -65.729 1.00 15.00 757 GLU T N 1
ATOM 5685 C CA . GLU A 1 757 ? -42.814 24.356 -66.676 1.00 15.00 757 GLU T CA 1
ATOM 5686 C C . GLU A 1 757 ? -43.653 25.208 -67.621 1.00 15.00 757 GLU T C 1
ATOM 5687 O O . GLU A 1 757 ? -44.144 24.717 -68.630 1.00 15.00 757 GLU T O 1
ATOM 5693 N N . GLU A 1 758 ? -43.818 26.485 -67.292 1.00 15.00 758 GLU T N 1
ATOM 5694 C CA . GLU A 1 758 ? -44.604 27.396 -68.118 1.00 15.00 758 GLU T CA 1
ATOM 5695 C C . GLU A 1 758 ? -43.735 28.403 -68.877 1.00 15.00 758 GLU T C 1
ATOM 5696 O O . GLU A 1 758 ? -42.521 28.227 -68.987 1.00 15.00 758 GLU T O 1
ATOM 5702 N N . GLN A 1 759 ? -44.365 29.449 -69.411 1.00 15.00 759 GLN T N 1
ATOM 5703 C CA . GLN A 1 759 ? -43.648 30.478 -70.163 1.00 15.00 759 GLN T CA 1
ATOM 5704 C C . GLN A 1 759 ? -44.290 31.850 -69.979 1.00 15.00 759 GLN T C 1
ATOM 5705 O O . GLN A 1 759 ? -44.337 32.651 -70.913 1.00 15.00 759 GLN T O 1
ATOM 5711 N N . THR A 1 763 ? -43.139 36.906 -74.951 1.00 15.00 763 THR T N 1
ATOM 5712 C CA . THR A 1 763 ? -42.374 35.668 -75.055 1.00 15.00 763 THR T CA 1
ATOM 5713 C C . THR A 1 763 ? -41.118 35.713 -74.170 1.00 15.00 763 THR T C 1
ATOM 5714 O O . THR A 1 763 ? -40.022 35.363 -74.616 1.00 15.00 763 THR T O 1
ATOM 5718 N N . PRO A 1 764 ? -41.258 36.149 -72.903 1.00 15.00 764 PRO T N 1
ATOM 5719 C CA . PRO A 1 764 ? -40.098 36.219 -72.004 1.00 15.00 764 PRO T CA 1
ATOM 5720 C C . PRO A 1 764 ? -39.319 34.903 -71.831 1.00 15.00 764 PRO T C 1
ATOM 5721 O O . PRO A 1 764 ? -39.103 34.151 -72.784 1.00 15.00 764 PRO T O 1
ATOM 5725 N N . LEU A 1 765 ? -38.904 34.636 -70.601 1.00 15.00 765 LEU T N 1
ATOM 5726 C CA . LEU A 1 765 ? -38.140 33.437 -70.288 1.00 15.00 765 LEU T CA 1
ATOM 5727 C C . LEU A 1 765 ? -39.049 32.273 -69.899 1.00 15.00 765 LEU T C 1
ATOM 5728 O O . LEU A 1 765 ? -40.236 32.247 -70.211 1.00 15.00 765 LEU T O 1
ATOM 5733 N N . PHE A 1 766 ? -38.465 31.301 -69.218 1.00 15.00 766 PHE T N 1
ATOM 5734 C CA . PHE A 1 766 ? -39.201 30.144 -68.737 1.00 15.00 766 PHE T CA 1
ATOM 5735 C C . PHE A 1 766 ? -39.287 30.288 -67.227 1.00 15.00 766 PHE T C 1
ATOM 5736 O O . PHE A 1 766 ? -38.597 31.115 -66.632 1.00 15.00 766 PHE T O 1
ATOM 5744 N N . THR A 1 767 ? -40.147 29.497 -66.608 1.00 15.00 767 THR T N 1
ATOM 5745 C CA . THR A 1 767 ? -40.280 29.531 -65.163 1.00 15.00 767 THR T CA 1
ATOM 5746 C C . THR A 1 767 ? -40.562 28.109 -64.732 1.00 15.00 767 THR T C 1
ATOM 5747 O O . THR A 1 767 ? -41.634 27.578 -64.996 1.00 15.00 767 THR T O 1
ATOM 5751 N N . VAL A 1 768 ? -39.579 27.479 -64.103 1.00 15.00 768 VAL T N 1
ATOM 5752 C CA . VAL A 1 768 ? -39.739 26.114 -63.632 1.00 15.00 768 VAL T CA 1
ATOM 5753 C C . VAL A 1 768 ? -40.067 26.152 -62.146 1.00 15.00 768 VAL T C 1
ATOM 5754 O O . VAL A 1 768 ? -39.399 26.838 -61.365 1.00 15.00 768 VAL T O 1
ATOM 5758 N N . LYS A 1 769 ? -41.119 25.439 -61.759 1.00 15.00 769 LYS T N 1
ATOM 5759 C CA . LYS A 1 769 ? -41.506 25.385 -60.363 1.00 15.00 769 LYS T CA 1
ATOM 5760 C C . LYS A 1 769 ? -41.236 23.979 -59.876 1.00 15.00 769 LYS T C 1
ATOM 5761 O O . LYS A 1 769 ? -41.494 23.010 -60.584 1.00 15.00 769 LYS T O 1
ATOM 5767 N N . ALA A 1 770 ? -40.686 23.866 -58.677 1.00 15.00 770 ALA T N 1
ATOM 5768 C CA . ALA A 1 770 ? -40.364 22.560 -58.142 1.00 15.00 770 ALA T CA 1
ATOM 5769 C C . ALA A 1 770 ? -40.321 22.558 -56.630 1.00 15.00 770 ALA T C 1
ATOM 5770 O O . ALA A 1 770 ? -40.274 23.605 -55.985 1.00 15.00 770 ALA T O 1
ATOM 5772 N N . TYR A 1 771 ? -40.359 21.360 -56.071 1.00 15.00 771 TYR T N 1
ATOM 5773 C CA . TYR A 1 771 ? -40.296 21.195 -54.639 1.00 15.00 771 TYR T CA 1
ATOM 5774 C C . TYR A 1 771 ? -38.858 20.858 -54.343 1.00 15.00 771 TYR T C 1
ATOM 5775 O O . TYR A 1 771 ? -38.255 20.027 -55.027 1.00 15.00 771 TYR T O 1
ATOM 5784 N N . LEU A 1 772 ? -38.310 21.526 -53.337 1.00 15.00 772 LEU T N 1
ATOM 5785 C CA . LEU A 1 772 ? -36.935 21.304 -52.930 1.00 15.00 772 LEU T CA 1
ATOM 5786 C C . LEU A 1 772 ? -36.878 21.190 -51.418 1.00 15.00 772 LEU T C 1
ATOM 5787 O O . LEU A 1 772 ? -37.247 22.131 -50.712 1.00 15.00 772 LEU T O 1
ATOM 5792 N N . PRO A 1 773 ? -36.458 20.023 -50.901 1.00 15.00 773 PRO T N 1
ATOM 5793 C CA . PRO A 1 773 ? -36.369 19.846 -49.448 1.00 15.00 773 PRO T CA 1
ATOM 5794 C C . PRO A 1 773 ? -35.506 20.982 -48.877 1.00 15.00 773 PRO T C 1
ATOM 5795 O O . PRO A 1 773 ? -34.493 21.351 -49.475 1.00 15.00 773 PRO T O 1
ATOM 5799 N N . VAL A 1 774 ? -35.899 21.545 -47.739 1.00 15.00 774 VAL T N 1
ATOM 5800 C CA . VAL A 1 774 ? -35.121 22.631 -47.166 1.00 15.00 774 VAL T CA 1
ATOM 5801 C C . VAL A 1 774 ? -33.695 22.202 -46.787 1.00 15.00 774 VAL T C 1
ATOM 5802 O O . VAL A 1 774 ? -32.752 22.976 -46.972 1.00 15.00 774 VAL T O 1
ATOM 5806 N N . ASN A 1 775 ? -33.525 20.984 -46.270 1.00 15.00 775 ASN T N 1
ATOM 5807 C CA . ASN A 1 775 ? -32.186 20.535 -45.892 1.00 15.00 775 ASN T CA 1
ATOM 5808 C C . ASN A 1 775 ? -31.297 20.209 -47.101 1.00 15.00 775 ASN T C 1
ATOM 5809 O O . ASN A 1 775 ? -30.177 19.723 -46.947 1.00 15.00 775 ASN T O 1
ATOM 5814 N N . GLU A 1 776 ? -31.799 20.491 -48.299 1.00 15.00 776 GLU T N 1
ATOM 5815 C CA . GLU A 1 776 ? -31.045 20.266 -49.531 1.00 15.00 776 GLU T CA 1
ATOM 5816 C C . GLU A 1 776 ? -30.846 21.608 -50.241 1.00 15.00 776 GLU T C 1
ATOM 5817 O O . GLU A 1 776 ? -30.423 21.647 -51.393 1.00 15.00 776 GLU T O 1
ATOM 5823 N N . SER A 1 777 ? -31.154 22.705 -49.560 1.00 15.00 777 SER T N 1
ATOM 5824 C CA . SER A 1 777 ? -31.051 24.022 -50.176 1.00 15.00 777 SER T CA 1
ATOM 5825 C C . SER A 1 777 ? -29.862 24.877 -49.762 1.00 15.00 777 SER T C 1
ATOM 5826 O O . SER A 1 777 ? -29.778 26.043 -50.141 1.00 15.00 777 SER T O 1
ATOM 5829 N N . PHE A 1 778 ? -28.950 24.326 -48.976 1.00 15.00 778 PHE T N 1
ATOM 5830 C CA . PHE A 1 778 ? -27.803 25.114 -48.569 1.00 15.00 778 PHE T CA 1
ATOM 5831 C C . PHE A 1 778 ? -26.755 25.012 -49.673 1.00 15.00 778 PHE T C 1
ATOM 5832 O O . PHE A 1 778 ? -26.202 23.937 -49.936 1.00 15.00 778 PHE T O 1
ATOM 5840 N N . GLY A 1 779 ? -26.518 26.141 -50.336 1.00 15.00 779 GLY T N 1
ATOM 5841 C CA . GLY A 1 779 ? -25.562 26.181 -51.421 1.00 15.00 779 GLY T CA 1
ATOM 5842 C C . GLY A 1 779 ? -26.245 25.960 -52.754 1.00 15.00 779 GLY T C 1
ATOM 5843 O O . GLY A 1 779 ? -25.606 26.021 -53.804 1.00 15.00 779 GLY T O 1
ATOM 5844 N N . PHE A 1 780 ? -27.549 25.708 -52.720 1.00 15.00 780 PHE T N 1
ATOM 5845 C CA . PHE A 1 780 ? -28.319 25.471 -53.940 1.00 15.00 780 PHE T CA 1
ATOM 5846 C C . PHE A 1 780 ? -28.137 26.586 -54.973 1.00 15.00 780 PHE T C 1
ATOM 5847 O O . PHE A 1 780 ? -27.883 26.328 -56.150 1.00 15.00 780 PHE T O 1
ATOM 5855 N N . THR A 1 781 ? -28.286 27.826 -54.522 1.00 15.00 781 THR T N 1
ATOM 5856 C CA . THR A 1 781 ? -28.136 28.984 -55.395 1.00 15.00 781 THR T CA 1
ATOM 5857 C C . THR A 1 781 ? -26.806 28.942 -56.156 1.00 15.00 781 THR T C 1
ATOM 5858 O O . THR A 1 781 ? -26.722 29.393 -57.301 1.00 15.00 781 THR T O 1
ATOM 5862 N N . GLY A 1 782 ? -25.774 28.396 -55.515 1.00 15.00 782 GLY T N 1
ATOM 5863 C CA . GLY A 1 782 ? -24.472 28.298 -56.142 1.00 15.00 782 GLY T CA 1
ATOM 5864 C C . GLY A 1 782 ? -24.435 27.212 -57.197 1.00 15.00 782 GLY T C 1
ATOM 5865 O O . GLY A 1 782 ? -24.012 27.458 -58.326 1.00 15.00 782 GLY T O 1
ATOM 5866 N N . GLU A 1 783 ? -24.875 26.008 -56.839 1.00 15.00 783 GLU T N 1
ATOM 5867 C CA . GLU A 1 783 ? -24.882 24.891 -57.777 1.00 15.00 783 GLU T CA 1
ATOM 5868 C C . GLU A 1 783 ? -25.792 25.145 -58.966 1.00 15.00 783 GLU T C 1
ATOM 5869 O O . GLU A 1 783 ? -25.600 24.568 -60.031 1.00 15.00 783 GLU T O 1
ATOM 5875 N N . LEU A 1 784 ? -26.780 26.012 -58.788 1.00 15.00 784 LEU T N 1
ATOM 5876 C CA . LEU A 1 784 ? -27.698 26.321 -59.871 1.00 15.00 784 LEU T CA 1
ATOM 5877 C C . LEU A 1 784 ? -27.061 27.244 -60.913 1.00 15.00 784 LEU T C 1
ATOM 5878 O O . LEU A 1 784 ? -27.176 26.987 -62.115 1.00 15.00 784 LEU T O 1
ATOM 5883 N N . ARG A 1 785 ? -26.396 28.314 -60.477 1.00 15.00 785 ARG T N 1
ATOM 5884 C CA . ARG A 1 785 ? -25.767 29.213 -61.442 1.00 15.00 785 ARG T CA 1
ATOM 5885 C C . ARG A 1 785 ? -24.677 28.445 -62.175 1.00 15.00 785 ARG T C 1
ATOM 5886 O O . ARG A 1 785 ? -24.439 28.651 -63.362 1.00 15.00 785 ARG T O 1
ATOM 5894 N N . GLN A 1 786 ? -24.024 27.546 -61.457 1.00 15.00 786 GLN T N 1
ATOM 5895 C CA . GLN A 1 786 ? -22.955 26.747 -62.023 1.00 15.00 786 GLN T CA 1
ATOM 5896 C C . GLN A 1 786 ? -23.476 25.773 -63.072 1.00 15.00 786 GLN T C 1
ATOM 5897 O O . GLN A 1 786 ? -22.773 25.438 -64.018 1.00 15.00 786 GLN T O 1
ATOM 5903 N N . ALA A 1 787 ? -24.716 25.330 -62.913 1.00 15.00 787 ALA T N 1
ATOM 5904 C CA . ALA A 1 787 ? -25.305 24.376 -63.841 1.00 15.00 787 ALA T CA 1
ATOM 5905 C C . ALA A 1 787 ? -26.101 25.041 -64.943 1.00 15.00 787 ALA T C 1
ATOM 5906 O O . ALA A 1 787 ? -26.528 24.374 -65.883 1.00 15.00 787 ALA T O 1
ATOM 5908 N N . THR A 1 788 ? -26.309 26.348 -64.836 1.00 15.00 788 THR T N 1
ATOM 5909 C CA . THR A 1 788 ? -27.063 27.065 -65.863 1.00 15.00 788 THR T CA 1
ATOM 5910 C C . THR A 1 788 ? -26.233 28.188 -66.451 1.00 15.00 788 THR T C 1
ATOM 5911 O O . THR A 1 788 ? -26.756 29.061 -67.144 1.00 15.00 788 THR T O 1
ATOM 5915 N N . GLY A 1 789 ? -24.936 28.173 -66.171 1.00 15.00 789 GLY T N 1
ATOM 5916 C CA . GLY A 1 789 ? -24.087 29.231 -66.683 1.00 15.00 789 GLY T CA 1
ATOM 5917 C C . GLY A 1 789 ? -24.505 30.587 -66.148 1.00 15.00 789 GLY T C 1
ATOM 5918 O O . GLY A 1 789 ? -24.464 31.584 -66.868 1.00 15.00 789 GLY T O 1
ATOM 5919 N N . GLY A 1 790 ? -24.925 30.622 -64.884 1.00 15.00 790 GLY T N 1
ATOM 5920 C CA . GLY A 1 790 ? -25.332 31.866 -64.248 1.00 15.00 790 GLY T CA 1
ATOM 5921 C C . GLY A 1 790 ? -26.547 32.532 -64.851 1.00 15.00 790 GLY T C 1
ATOM 5922 O O . GLY A 1 790 ? -26.735 33.739 -64.702 1.00 15.00 790 GLY T O 1
ATOM 5923 N N . GLN A 1 791 ? -27.391 31.745 -65.509 1.00 15.00 791 GLN T N 1
ATOM 5924 C CA . GLN A 1 791 ? -28.581 32.276 -66.154 1.00 15.00 791 GLN T CA 1
ATOM 5925 C C . GLN A 1 791 ? -29.881 32.042 -65.405 1.00 15.00 791 GLN T C 1
ATOM 5926 O O . GLN A 1 791 ? -30.880 32.695 -65.700 1.00 15.00 791 GLN T O 1
ATOM 5932 N N . ALA A 1 792 ? -29.877 31.112 -64.450 1.00 15.00 792 ALA T N 1
ATOM 5933 C CA . ALA A 1 792 ? -31.076 30.808 -63.667 1.00 15.00 792 ALA T CA 1
ATOM 5934 C C . ALA A 1 792 ? -31.160 31.642 -62.381 1.00 15.00 792 ALA T C 1
ATOM 5935 O O . ALA A 1 792 ? -30.156 31.875 -61.705 1.00 15.00 792 ALA T O 1
ATOM 5937 N N . PHE A 1 793 ? -32.374 32.078 -62.055 1.00 15.00 793 PHE T N 1
ATOM 5938 C CA . PHE A 1 793 ? -32.630 32.888 -60.869 1.00 15.00 793 PHE T CA 1
ATOM 5939 C C . PHE A 1 793 ? -33.695 32.243 -59.981 1.00 15.00 793 PHE T C 1
ATOM 5940 O O . PHE A 1 793 ? -34.883 32.266 -60.305 1.00 15.00 793 PHE T O 1
ATOM 5948 N N . PRO A 1 794 ? -33.277 31.660 -58.847 1.00 15.00 794 PRO T N 1
ATOM 5949 C CA . PRO A 1 794 ? -34.172 30.994 -57.896 1.00 15.00 794 PRO T CA 1
ATOM 5950 C C . PRO A 1 794 ? -34.962 31.888 -56.941 1.00 15.00 794 PRO T C 1
ATOM 5951 O O . PRO A 1 794 ? -34.609 33.034 -56.678 1.00 15.00 794 PRO T O 1
ATOM 5955 N N . GLN A 1 795 ? -36.036 31.308 -56.420 1.00 15.00 795 GLN T N 1
ATOM 5956 C CA . GLN A 1 795 ? -36.956 31.953 -55.492 1.00 15.00 795 GLN T CA 1
ATOM 5957 C C . GLN A 1 795 ? -37.503 30.787 -54.685 1.00 15.00 795 GLN T C 1
ATOM 5958 O O . GLN A 1 795 ? -37.874 29.763 -55.258 1.00 15.00 795 GLN T O 1
ATOM 5964 N N . MET A 1 796 ? -37.551 30.918 -53.367 1.00 15.00 796 MET T N 1
ATOM 5965 C CA . MET A 1 796 ? -38.045 29.815 -52.547 1.00 15.00 796 MET T CA 1
ATOM 5966 C C . MET A 1 796 ? -38.927 30.264 -51.396 1.00 15.00 796 MET T C 1
ATOM 5967 O O . MET A 1 796 ? -38.637 31.259 -50.735 1.00 15.00 796 MET T O 1
ATOM 5972 N N . VAL A 1 797 ? -40.006 29.524 -51.162 1.00 15.00 797 VAL T N 1
ATOM 5973 C CA . VAL A 1 797 ? -40.916 29.813 -50.052 1.00 15.00 797 VAL T CA 1
ATOM 5974 C C . VAL A 1 797 ? -41.324 28.466 -49.449 1.00 15.00 797 VAL T C 1
ATOM 5975 O O . VAL A 1 797 ? -41.493 27.489 -50.177 1.00 15.00 797 VAL T O 1
ATOM 5979 N N . PHE A 1 798 ? -41.450 28.403 -48.124 1.00 15.00 798 PHE T N 1
ATOM 5980 C CA . PHE A 1 798 ? -41.849 27.156 -47.461 1.00 15.00 798 PHE T CA 1
ATOM 5981 C C . PHE A 1 798 ? -43.220 26.721 -47.971 1.00 15.00 798 PHE T C 1
ATOM 5982 O O . PHE A 1 798 ? -44.166 27.507 -48.001 1.00 15.00 798 PHE T O 1
ATOM 5990 N N . ASP A 1 799 ? -43.344 25.459 -48.353 1.00 15.00 799 ASP T N 1
ATOM 5991 C CA . ASP A 1 799 ? -44.612 24.998 -48.880 1.00 15.00 799 ASP T CA 1
ATOM 5992 C C . ASP A 1 799 ? -45.373 23.982 -48.022 1.00 15.00 799 ASP T C 1
ATOM 5993 O O . ASP A 1 799 ? -46.526 24.212 -47.654 1.00 15.00 799 ASP T O 1
ATOM 5998 N N . HIS A 1 800 ? -44.730 22.872 -47.689 1.00 15.00 800 HIS T N 1
ATOM 5999 C CA . HIS A 1 800 ? -45.399 21.837 -46.926 1.00 15.00 800 HIS T CA 1
ATOM 6000 C C . HIS A 1 800 ? -44.409 20.934 -46.207 1.00 15.00 800 HIS T C 1
ATOM 6001 O O . HIS A 1 800 ? -43.197 21.069 -46.371 1.00 15.00 800 HIS T O 1
ATOM 6008 N N . TRP A 1 801 ? -46.015 20.586 -45.219 1.00 15.00 801 TRP T N 1
ATOM 6009 C CA . TRP A 1 801 ? -45.302 19.566 -44.451 1.00 15.00 801 TRP T CA 1
ATOM 6010 C C . TRP A 1 801 ? -45.403 18.264 -45.233 1.00 15.00 801 TRP T C 1
ATOM 6011 O O . TRP A 1 801 ? -46.439 17.973 -45.826 1.00 15.00 801 TRP T O 1
ATOM 6022 N N . SER A 1 802 ? -44.334 17.479 -45.248 1.00 15.00 802 SER T N 1
ATOM 6023 C CA . SER A 1 802 ? -44.346 16.215 -45.981 1.00 15.00 802 SER T CA 1
ATOM 6024 C C . SER A 1 802 ? -43.890 15.073 -45.085 1.00 15.00 802 SER T C 1
ATOM 6025 O O . SER A 1 802 ? -42.854 15.167 -44.451 1.00 15.00 802 SER T O 1
ATOM 6028 N N . THR A 1 803 ? -44.662 13.994 -45.041 1.00 15.00 803 THR T N 1
ATOM 6029 C CA . THR A 1 803 ? -44.343 12.846 -44.190 1.00 15.00 803 THR T CA 1
ATOM 6030 C C . THR A 1 803 ? -43.271 11.912 -44.744 1.00 15.00 803 THR T C 1
ATOM 6031 O O . THR A 1 803 ? -43.459 11.311 -45.800 1.00 15.00 803 THR T O 1
ATOM 6035 N N . LEU A 1 804 ? -42.161 11.779 -44.026 1.00 15.00 804 LEU T N 1
ATOM 6036 C CA . LEU A 1 804 ? -41.077 10.892 -44.439 1.00 15.00 804 LEU T CA 1
ATOM 6037 C C . LEU A 1 804 ? -41.526 9.480 -44.114 1.00 15.00 804 LEU T C 1
ATOM 6038 O O . LEU A 1 804 ? -41.927 9.203 -42.982 1.00 15.00 804 LEU T O 1
ATOM 6043 N N . GLY A 1 805 ? -41.438 8.594 -45.106 1.00 15.00 805 GLY T N 1
ATOM 6044 C CA . GLY A 1 805 ? -41.864 7.214 -44.931 1.00 15.00 805 GLY T CA 1
ATOM 6045 C C . GLY A 1 805 ? -40.977 6.331 -44.074 1.00 15.00 805 GLY T C 1
ATOM 6046 O O . GLY A 1 805 ? -41.444 5.314 -43.550 1.00 15.00 805 GLY T O 1
ATOM 6047 N N . SER A 1 806 ? -39.710 6.704 -43.921 1.00 15.00 806 SER T N 1
ATOM 6048 C CA . SER A 1 806 ? -38.792 5.902 -43.124 1.00 15.00 806 SER T CA 1
ATOM 6049 C C . SER A 1 806 ? -39.083 5.925 -41.625 1.00 15.00 806 SER T C 1
ATOM 6050 O O . SER A 1 806 ? -39.737 6.838 -41.111 1.00 15.00 806 SER T O 1
ATOM 6053 N N . ASP A 1 807 ? -38.581 4.905 -40.935 1.00 15.00 807 ASP T N 1
ATOM 6054 C CA . ASP A 1 807 ? -38.768 4.739 -39.499 1.00 15.00 807 ASP T CA 1
ATOM 6055 C C . ASP A 1 807 ? -37.986 5.747 -38.654 1.00 15.00 807 ASP T C 1
ATOM 6056 O O . ASP A 1 807 ? -36.755 5.763 -38.672 1.00 15.00 807 ASP T O 1
ATOM 6061 N N . PRO A 1 808 ? -38.693 6.588 -37.881 1.00 15.00 808 PRO T N 1
ATOM 6062 C CA . PRO A 1 808 ? -38.039 7.591 -37.028 1.00 15.00 808 PRO T CA 1
ATOM 6063 C C . PRO A 1 808 ? -37.202 6.942 -35.923 1.00 15.00 808 PRO T C 1
ATOM 6064 O O . PRO A 1 808 ? -36.257 7.543 -35.416 1.00 15.00 808 PRO T O 1
ATOM 6068 N N . LEU A 1 809 ? -37.562 5.712 -35.558 1.00 15.00 809 LEU T N 1
ATOM 6069 C CA . LEU A 1 809 ? -36.877 4.966 -34.502 1.00 15.00 809 LEU T CA 1
ATOM 6070 C C . LEU A 1 809 ? -35.695 4.118 -34.985 1.00 15.00 809 LEU T C 1
ATOM 6071 O O . LEU A 1 809 ? -35.029 3.455 -34.191 1.00 15.00 809 LEU T O 1
ATOM 6076 N N . ASP A 1 810 ? -35.440 4.132 -36.285 1.00 15.00 810 ASP T N 1
ATOM 6077 C CA . ASP A 1 810 ? -34.318 3.395 -36.842 1.00 15.00 810 ASP T CA 1
ATOM 6078 C C . ASP A 1 810 ? -33.205 4.410 -37.103 1.00 15.00 810 ASP T C 1
ATOM 6079 O O . ASP A 1 810 ? -33.234 5.145 -38.090 1.00 15.00 810 ASP T O 1
ATOM 6084 N N . PRO A 1 811 ? -32.209 4.463 -36.214 1.00 15.00 811 PRO T N 1
ATOM 6085 C CA . PRO A 1 811 ? -31.077 5.389 -36.325 1.00 15.00 811 PRO T CA 1
ATOM 6086 C C . PRO A 1 811 ? -30.416 5.482 -37.698 1.00 15.00 811 PRO T C 1
ATOM 6087 O O . PRO A 1 811 ? -29.686 6.429 -37.966 1.00 15.00 811 PRO T O 1
ATOM 6091 N N . THR A 1 812 ? -30.668 4.511 -38.572 1.00 15.00 812 THR T N 1
ATOM 6092 C CA . THR A 1 812 ? -30.029 4.516 -39.890 1.00 15.00 812 THR T CA 1
ATOM 6093 C C . THR A 1 812 ? -30.896 4.902 -41.076 1.00 15.00 812 THR T C 1
ATOM 6094 O O . THR A 1 812 ? -30.397 4.996 -42.195 1.00 15.00 812 THR T O 1
ATOM 6098 N N . SER A 1 813 ? -32.188 5.113 -40.852 1.00 15.00 813 SER T N 1
ATOM 6099 C CA . SER A 1 813 ? -33.061 5.510 -41.949 1.00 15.00 813 SER T CA 1
ATOM 6100 C C . SER A 1 813 ? -32.978 7.032 -42.082 1.00 15.00 813 SER T C 1
ATOM 6101 O O . SER A 1 813 ? -32.415 7.696 -41.215 1.00 15.00 813 SER T O 1
ATOM 6104 N N . LYS A 1 814 ? -33.522 7.584 -43.164 1.00 15.00 814 LYS T N 1
ATOM 6105 C CA . LYS A 1 814 ? -33.476 9.028 -43.372 1.00 15.00 814 LYS T CA 1
ATOM 6106 C C . LYS A 1 814 ? -34.094 9.807 -42.220 1.00 15.00 814 LYS T C 1
ATOM 6107 O O . LYS A 1 814 ? -33.505 10.763 -41.723 1.00 15.00 814 LYS T O 1
ATOM 6113 N N . ALA A 1 815 ? -35.285 9.402 -41.805 1.00 15.00 815 ALA T N 1
ATOM 6114 C CA . ALA A 1 815 ? -35.961 10.064 -40.709 1.00 15.00 815 ALA T CA 1
ATOM 6115 C C . ALA A 1 815 ? -35.164 9.827 -39.424 1.00 15.00 815 ALA T C 1
ATOM 6116 O O . ALA A 1 815 ? -34.913 10.761 -38.666 1.00 15.00 815 ALA T O 1
ATOM 6118 N N . GLY A 1 816 ? -34.755 8.577 -39.207 1.00 15.00 816 GLY T N 1
ATOM 6119 C CA . GLY A 1 816 ? -33.996 8.206 -38.021 1.00 15.00 816 GLY T CA 1
ATOM 6120 C C . GLY A 1 816 ? -32.703 8.967 -37.822 1.00 15.00 816 GLY T C 1
ATOM 6121 O O . GLY A 1 816 ? -32.327 9.267 -36.692 1.00 15.00 816 GLY T O 1
ATOM 6122 N N . GLU A 1 817 ? -32.012 9.275 -38.913 1.00 15.00 817 GLU T N 1
ATOM 6123 C CA . GLU A 1 817 ? -30.759 10.018 -38.829 1.00 15.00 817 GLU T CA 1
ATOM 6124 C C . GLU A 1 817 ? -31.054 11.400 -38.285 1.00 15.00 817 GLU T C 1
ATOM 6125 O O . GLU A 1 817 ? -30.330 11.912 -37.426 1.00 15.00 817 GLU T O 1
ATOM 6131 N N . ILE A 1 818 ? -32.127 11.998 -38.796 1.00 15.00 818 ILE T N 1
ATOM 6132 C CA . ILE A 1 818 ? -32.544 13.328 -38.370 1.00 15.00 818 ILE T CA 1
ATOM 6133 C C . ILE A 1 818 ? -32.908 13.301 -36.886 1.00 15.00 818 ILE T C 1
ATOM 6134 O O . ILE A 1 818 ? -32.549 14.214 -36.135 1.00 15.00 818 ILE T O 1
ATOM 6139 N N . VAL A 1 819 ? -33.599 12.242 -36.467 1.00 15.00 819 VAL T N 1
ATOM 6140 C CA . VAL A 1 819 ? -34.000 12.089 -35.070 1.00 15.00 819 VAL T CA 1
ATOM 6141 C C . VAL A 1 819 ? -32.802 11.850 -34.142 1.00 15.00 819 VAL T C 1
ATOM 6142 O O . VAL A 1 819 ? -32.771 12.347 -33.014 1.00 15.00 819 VAL T O 1
ATOM 6146 N N . LEU A 1 820 ? -31.822 11.083 -34.615 1.00 15.00 820 LEU T N 1
ATOM 6147 C CA . LEU A 1 820 ? -30.637 10.797 -33.817 1.00 15.00 820 LEU T CA 1
ATOM 6148 C C . LEU A 1 820 ? -29.768 12.045 -33.656 1.00 15.00 820 LEU T C 1
ATOM 6149 O O . LEU A 1 820 ? -29.189 12.278 -32.593 1.00 15.00 820 LEU T O 1
ATOM 6154 N N . ALA A 1 821 ? -29.693 12.851 -34.709 1.00 15.00 821 ALA T N 1
ATOM 6155 C CA . ALA A 1 821 ? -28.906 14.078 -34.676 1.00 15.00 821 ALA T CA 1
ATOM 6156 C C . ALA A 1 821 ? -29.522 15.101 -33.718 1.00 15.00 821 ALA T C 1
ATOM 6157 O O . ALA A 1 821 ? -28.809 15.764 -32.969 1.00 15.00 821 ALA T O 1
ATOM 6159 N N . ALA A 1 822 ? -30.844 15.229 -33.733 1.00 15.00 822 ALA T N 1
ATOM 6160 C CA . ALA A 1 822 ? -31.509 16.181 -32.845 1.00 15.00 822 ALA T CA 1
ATOM 6161 C C . ALA A 1 822 ? -31.411 15.733 -31.381 1.00 15.00 822 ALA T C 1
ATOM 6162 O O . ALA A 1 822 ? -31.225 16.556 -30.484 1.00 15.00 822 ALA T O 1
ATOM 6164 N N . ARG A 1 823 ? -31.528 14.428 -31.148 1.00 15.00 823 ARG T N 1
ATOM 6165 C CA . ARG A 1 823 ? -31.433 13.889 -29.797 1.00 15.00 823 ARG T CA 1
ATOM 6166 C C . ARG A 1 823 ? -30.052 14.125 -29.200 1.00 15.00 823 ARG T C 1
ATOM 6167 O O . ARG A 1 823 ? -29.929 14.532 -28.041 1.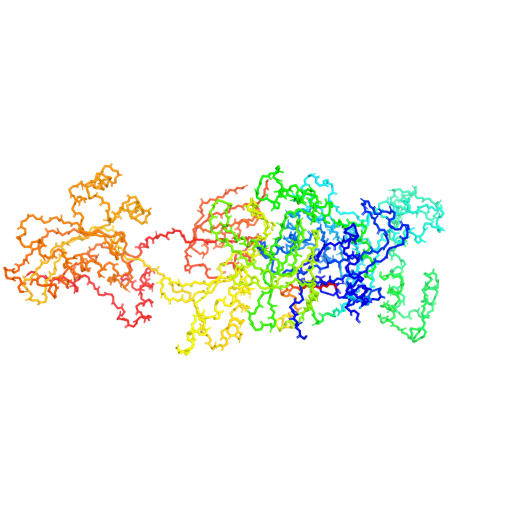00 15.00 823 ARG T O 1
ATOM 6175 N N . LYS A 1 824 ? -29.008 13.869 -29.978 1.00 15.00 824 LYS T N 1
ATOM 6176 C CA . LYS A 1 824 ? -27.664 14.087 -29.474 1.00 15.00 824 LYS T CA 1
ATOM 6177 C C . LYS A 1 824 ? -27.471 15.578 -29.232 1.00 15.00 824 LYS T C 1
ATOM 6178 O O . LYS A 1 824 ? -26.965 15.991 -28.195 1.00 15.00 824 LYS T O 1
ATOM 6184 N N . ARG A 1 825 ? -27.915 16.385 -30.183 1.00 15.00 825 ARG T N 1
ATOM 6185 C CA . ARG A 1 825 ? -27.789 17.829 -30.067 1.00 15.00 825 ARG T CA 1
ATOM 6186 C C . ARG A 1 825 ? -28.472 18.389 -28.812 1.00 15.00 825 ARG T C 1
ATOM 6187 O O . ARG A 1 825 ? -28.074 19.431 -28.307 1.00 15.00 825 ARG T O 1
ATOM 6195 N N . HIS A 1 826 ? -29.490 17.694 -28.312 1.00 15.00 826 HIS T N 1
ATOM 6196 C CA . HIS A 1 826 ? -30.217 18.140 -27.124 1.00 15.00 826 HIS T CA 1
ATOM 6197 C C . HIS A 1 826 ? -29.813 17.395 -25.851 1.00 15.00 826 HIS T C 1
ATOM 6198 O O . HIS A 1 826 ? -30.407 17.594 -24.799 1.00 15.00 826 HIS T O 1
ATOM 6205 N N . GLY A 1 827 ? -28.813 16.529 -25.948 1.00 15.00 827 GLY T N 1
ATOM 6206 C CA . GLY A 1 827 ? -28.370 15.793 -24.776 1.00 15.00 827 GLY T CA 1
ATOM 6207 C C . GLY A 1 827 ? -29.342 14.750 -24.242 1.00 15.00 827 GLY T C 1
ATOM 6208 O O . GLY A 1 827 ? -29.359 14.461 -23.042 1.00 15.00 827 GLY T O 1
ATOM 6209 N N . MET A 1 828 ? -30.163 14.185 -25.119 1.00 15.00 828 MET T N 1
ATOM 6210 C CA . MET A 1 828 ? -31.118 13.162 -24.705 1.00 15.00 828 MET T CA 1
ATOM 6211 C C . MET A 1 828 ? -30.423 11.833 -24.928 1.00 15.00 828 MET T C 1
ATOM 6212 O O . MET A 1 828 ? -29.343 11.801 -25.512 1.00 15.00 828 MET T O 1
ATOM 6217 N N . LYS A 1 829 ? -31.018 10.742 -24.453 1.00 15.00 829 LYS T N 1
ATOM 6218 C CA . LYS A 1 829 ? -30.424 9.430 -24.677 1.00 15.00 829 LYS T CA 1
ATOM 6219 C C . LYS A 1 829 ? -30.683 9.149 -26.153 1.00 15.00 829 LYS T C 1
ATOM 6220 O O . LYS A 1 829 ? -31.699 9.571 -26.694 1.00 15.00 829 LYS T O 1
ATOM 6226 N N . GLU A 1 830 ? -29.769 8.457 -26.816 1.00 15.00 830 GLU T N 1
ATOM 6227 C CA . GLU A 1 830 ? -29.936 8.191 -28.237 1.00 15.00 830 GLU T CA 1
ATOM 6228 C C . GLU A 1 830 ? -31.155 7.342 -28.585 1.00 15.00 830 GLU T C 1
ATOM 6229 O O . GLU A 1 830 ? -31.944 7.727 -29.447 1.00 15.00 830 GLU T O 1
ATOM 6235 N N . GLU A 1 831 ? -31.320 6.198 -27.928 1.00 15.00 831 GLU T N 1
ATOM 6236 C CA . GLU A 1 831 ? -32.466 5.341 -28.211 1.00 15.00 831 GLU T CA 1
ATOM 6237 C C . GLU A 1 831 ? -33.753 6.088 -27.898 1.00 15.00 831 GLU T C 1
ATOM 6238 O O . GLU A 1 831 ? -33.863 6.756 -26.868 1.00 15.00 831 GLU T O 1
ATOM 6244 N N . VAL A 1 832 ? -34.725 5.974 -28.795 1.00 15.00 832 VAL T N 1
ATOM 6245 C CA . VAL A 1 832 ? -36.022 6.608 -28.599 1.00 15.00 832 VAL T CA 1
ATOM 6246 C C . VAL A 1 832 ? -36.855 5.650 -27.750 1.00 15.00 832 VAL T C 1
ATOM 6247 O O . VAL A 1 832 ? -37.028 4.489 -28.103 1.00 15.00 832 VAL T O 1
ATOM 6251 N N . PRO A 1 833 ? -37.362 6.116 -26.601 1.00 15.00 833 PRO T N 1
ATOM 6252 C CA . PRO A 1 833 ? -38.157 5.175 -25.813 1.00 15.00 833 PRO T CA 1
ATOM 6253 C C . PRO A 1 833 ? -39.318 4.648 -26.653 1.00 15.00 833 PRO T C 1
ATOM 6254 O O . PRO A 1 833 ? -40.007 5.422 -27.322 1.00 15.00 833 PRO T O 1
ATOM 6258 N N . GLY A 1 834 ? -39.518 3.333 -26.620 1.00 15.00 834 GLY T N 1
ATOM 6259 C CA . GLY A 1 834 ? -40.593 2.717 -27.380 1.00 15.00 834 GLY T CA 1
ATOM 6260 C C . GLY A 1 834 ? -41.917 2.760 -26.653 1.00 15.00 834 GLY T C 1
ATOM 6261 O O . GLY A 1 834 ? -41.963 3.102 -25.469 1.00 15.00 834 GLY T O 1
ATOM 6262 N N . TRP A 1 835 ? -42.992 2.398 -27.352 1.00 15.00 835 TRP T N 1
ATOM 6263 C CA . TRP A 1 835 ? -44.320 2.432 -26.754 1.00 15.00 835 TRP T CA 1
ATOM 6264 C C . TRP A 1 835 ? -44.456 1.660 -25.445 1.00 15.00 835 TRP T C 1
ATOM 6265 O O . TRP A 1 835 ? -45.168 2.092 -24.541 1.00 15.00 835 TRP T O 1
ATOM 6276 N N . GLN A 1 836 ? -43.778 0.523 -25.336 1.00 15.00 836 GLN T N 1
ATOM 6277 C CA . GLN A 1 836 ? -43.856 -0.278 -24.121 1.00 15.00 836 GLN T CA 1
ATOM 6278 C C . GLN A 1 836 ? -43.498 0.555 -22.898 1.00 15.00 836 GLN T C 1
ATOM 6279 O O . GLN A 1 836 ? -43.967 0.276 -21.796 1.00 15.00 836 GLN T O 1
ATOM 6285 N N . GLU A 1 837 ? -42.670 1.579 -23.100 1.00 15.00 837 GLU T N 1
ATOM 6286 C CA . GLU A 1 837 ? -42.227 2.458 -22.014 1.00 15.00 837 GLU T CA 1
ATOM 6287 C C . GLU A 1 837 ? -43.334 3.322 -21.416 1.00 15.00 837 GLU T C 1
ATOM 6288 O O . GLU A 1 837 ? -43.153 3.915 -20.351 1.00 15.00 837 GLU T O 1
ATOM 6294 N N . TYR A 1 838 ? -44.469 3.412 -22.105 1.00 15.00 838 TYR T N 1
ATOM 6295 C CA . TYR A 1 838 ? -45.579 4.233 -21.632 1.00 15.00 838 TYR T CA 1
ATOM 6296 C C . TYR A 1 838 ? -46.839 3.414 -21.424 1.00 15.00 838 TYR T C 1
ATOM 6297 O O . TYR A 1 838 ? -47.886 3.950 -21.046 1.00 15.00 838 TYR T O 1
ATOM 6306 N N . TYR A 1 839 ? -46.724 2.114 -21.671 1.00 15.00 839 TYR T N 1
ATOM 6307 C CA . TYR A 1 839 ? -47.835 1.192 -21.530 1.00 15.00 839 TYR T CA 1
ATOM 6308 C C . TYR A 1 839 ? -47.799 0.520 -20.165 1.00 15.00 839 TYR T C 1
ATOM 6309 O O . TYR A 1 839 ? -46.785 -0.026 -19.762 1.00 15.00 839 TYR T O 1
ATOM 6318 N N . ASP A 1 840 ? -48.915 0.575 -19.450 1.00 15.00 840 ASP T N 1
ATOM 6319 C CA . ASP A 1 840 ? -49.011 -0.034 -18.130 1.00 15.00 840 ASP T CA 1
ATOM 6320 C C . ASP A 1 840 ? -49.971 -1.205 -18.218 1.00 15.00 840 ASP T C 1
ATOM 6321 O O . ASP A 1 840 ? -51.191 -1.028 -18.185 1.00 15.00 840 ASP T O 1
ATOM 6326 N N . LYS A 1 841 ? -49.402 -2.398 -18.341 1.00 15.00 841 LYS T N 1
ATOM 6327 C CA . LYS A 1 841 ? -50.173 -3.628 -18.453 1.00 15.00 841 LYS T CA 1
ATOM 6328 C C . LYS A 1 841 ? -51.155 -3.751 -17.290 1.00 15.00 841 LYS T C 1
ATOM 6329 O O . LYS A 1 841 ? -50.872 -3.291 -16.181 1.00 15.00 841 LYS T O 1
ATOM 6335 N N . LEU A 1 842 ? -52.310 -4.363 -17.547 1.00 15.00 842 LEU T N 1
ATOM 6336 C CA . LEU A 1 842 ? -53.326 -4.553 -16.510 1.00 15.00 842 LEU T CA 1
ATOM 6337 C C . LEU A 1 842 ? -52.956 -5.656 -15.520 1.00 15.00 842 LEU T C 1
ATOM 6338 O O . LEU A 1 842 ? -53.013 -5.390 -14.295 1.00 15.00 842 LEU T O 1
ATOM 6343 N N . THR B 2 1 ? -14.458 67.539 -65.807 1.00 22.46 35 THR S N 1
ATOM 6344 C CA . THR B 2 1 ? -15.419 68.617 -65.628 1.00 10.22 35 THR S CA 1
ATOM 6345 C C . THR B 2 1 ? -14.946 69.629 -64.605 1.00 15.75 35 THR S C 1
ATOM 6346 O O . THR B 2 1 ? -15.376 70.763 -64.626 1.00 25.74 35 THR S O 1
ATOM 6350 N N . ALA B 2 2 ? -14.105 69.210 -63.673 1.00 21.97 36 ALA S N 1
ATOM 6351 C CA . ALA B 2 2 ? -13.645 70.102 -62.619 1.00 18.26 36 ALA S CA 1
ATOM 6352 C C . ALA B 2 2 ? -12.665 71.140 -63.128 1.00 28.30 36 ALA S C 1
ATOM 6353 O O . ALA B 2 2 ? -12.446 72.161 -62.474 1.00 29.75 36 ALA S O 1
ATOM 6355 N N . ALA B 2 3 ? -12.077 70.884 -64.293 1.00 21.32 37 ALA S N 1
ATOM 6356 C CA . ALA B 2 3 ? -11.302 71.897 -65.017 1.00 26.23 37 ALA S CA 1
ATOM 6357 C C . ALA B 2 3 ? -12.191 73.027 -65.542 1.00 29.68 37 ALA S C 1
ATOM 6358 O O . ALA B 2 3 ? -11.730 74.160 -65.720 1.00 28.95 37 ALA S O 1
ATOM 6360 N N . GLU B 2 4 ? -13.446 72.705 -65.852 1.00 25.81 38 GLU S N 1
ATOM 6361 C CA . GLU B 2 4 ? -14.419 73.702 -66.294 1.00 28.22 38 GLU S CA 1
ATOM 6362 C C . GLU B 2 4 ? -15.260 74.289 -65.163 1.00 31.47 38 GLU S C 1
ATOM 6363 O O . GLU B 2 4 ? -15.810 75.377 -65.299 1.00 41.55 38 GLU S O 1
ATOM 6369 N N . ASN B 2 5 ? -15.510 73.502 -64.125 1.00 25.28 39 ASN S N 1
ATOM 6370 C CA . ASN B 2 5 ? -16.222 74.017 -62.975 1.00 29.95 39 ASN S CA 1
ATOM 6371 C C . ASN B 2 5 ? -15.514 73.705 -61.684 1.00 26.28 39 ASN S C 1
ATOM 6372 O O . ASN B 2 5 ? -15.606 72.593 -61.180 1.00 29.93 39 ASN S O 1
ATOM 6377 N N . PRO B 2 6 ? -15.100 74.756 -60.982 1.00 37.38 40 PRO S N 1
ATOM 6378 C CA . PRO B 2 6 ? -14.538 74.681 -59.631 1.00 37.07 40 PRO S CA 1
ATOM 6379 C C . PRO B 2 6 ? -15.456 74.004 -58.604 1.00 38.63 40 PRO S C 1
ATOM 6380 O O . PRO B 2 6 ? -15.001 73.619 -57.522 1.00 40.26 40 PRO S O 1
ATOM 6384 N N . ASN B 2 7 ? -16.734 73.842 -58.945 1.00 35.27 41 ASN S N 1
ATOM 6385 C CA . ASN B 2 7 ? -17.714 73.347 -57.983 1.00 33.33 41 ASN S CA 1
ATOM 6386 C C . ASN B 2 7 ? -17.915 71.848 -58.085 1.00 40.79 41 ASN S C 1
ATOM 6387 O O . ASN B 2 7 ? -18.899 71.300 -57.573 1.00 41.94 41 ASN S O 1
ATOM 6392 N N . VAL B 2 8 ? -16.970 71.182 -58.740 1.00 33.62 42 VAL S N 1
ATOM 6393 C CA . VAL B 2 8 ? -17.002 69.742 -58.834 1.00 24.62 42 VAL S CA 1
ATOM 6394 C C . VAL B 2 8 ? -15.845 69.266 -57.988 1.00 21.31 42 VAL S C 1
ATOM 6395 O O . VAL B 2 8 ? -14.725 69.696 -58.187 1.00 22.68 42 VAL S O 1
ATOM 6399 N N . GLU B 2 9 ? -16.132 68.458 -56.980 1.00 21.88 43 GLU S N 1
ATOM 6400 C CA . GLU B 2 9 ? -15.084 67.761 -56.251 1.00 14.34 43 GLU S CA 1
ATOM 6401 C C . GLU B 2 9 ? -14.568 66.607 -57.121 1.00 28.18 43 GLU S C 1
ATOM 6402 O O . GLU B 2 9 ? -15.364 65.825 -57.650 1.00 27.93 43 GLU S O 1
ATOM 6408 N N . VAL B 2 10 ? -13.252 66.498 -57.290 1.00 16.35 44 VAL S N 1
ATOM 6409 C CA . VAL B 2 10 ? -12.715 65.397 -58.069 1.00 21.03 44 VAL S CA 1
ATOM 6410 C C . VAL B 2 10 ? -12.588 64.185 -57.172 1.00 26.03 44 VAL S C 1
ATOM 6411 O O . VAL B 2 10 ? -12.262 64.309 -55.991 1.00 27.45 44 VAL S O 1
ATOM 6415 N N . LYS B 2 11 ? -12.916 63.020 -57.719 1.00 20.43 45 LYS S N 1
ATOM 6416 C CA . LYS B 2 11 ? -12.758 61.786 -56.993 1.00 25.24 45 LYS S CA 1
ATOM 6417 C C . LYS B 2 11 ? -11.840 60.900 -57.805 1.00 14.70 45 LYS S C 1
ATOM 6418 O O . LYS B 2 11 ? -12.009 60.753 -58.996 1.00 29.01 45 LYS S O 1
ATOM 6424 N N . ASP B 2 12 ? -10.778 60.428 -57.184 1.00 21.89 46 ASP S N 1
ATOM 6425 C CA . ASP B 2 12 ? -9.795 59.626 -57.880 1.00 24.87 46 ASP S CA 1
ATOM 6426 C C . ASP B 2 12 ? -10.212 58.168 -57.745 1.00 21.45 46 ASP S C 1
ATOM 6427 O O . ASP B 2 12 ? -11.077 57.838 -56.946 1.00 27.33 46 ASP S O 1
ATOM 6432 N N . TYR B 2 13 ? -9.579 57.301 -58.521 1.00 12.61 47 TYR S N 1
ATOM 6433 C CA . TYR B 2 13 ? -9.922 55.899 -58.582 1.00 16.40 47 TYR S CA 1
ATOM 6434 C C . TYR B 2 13 ? -10.081 55.298 -57.184 1.00 22.01 47 TYR S C 1
ATOM 6435 O O . TYR B 2 13 ? -11.040 54.560 -56.926 1.00 13.86 47 TYR S O 1
ATOM 6444 N N . GLY B 2 14 ? -9.135 55.605 -56.293 1.00 12.82 48 GLY S N 1
ATOM 6445 C CA . GLY B 2 14 ? -9.087 54.947 -54.993 1.00 9.29 48 GLY S CA 1
ATOM 6446 C C . GLY B 2 14 ? -10.041 55.539 -53.981 1.00 5.60 48 GLY S C 1
ATOM 6447 O O . GLY B 2 14 ? -10.226 54.981 -52.904 1.00 10.93 48 GLY S O 1
ATOM 6448 N N . ASP B 2 15 ? -10.676 56.639 -54.361 1.00 9.77 49 ASP S N 1
ATOM 6449 C CA . ASP B 2 15 ? -11.692 57.317 -53.560 1.00 15.50 49 ASP S CA 1
ATOM 6450 C C . ASP B 2 15 ? -13.042 56.707 -53.844 1.00 14.84 49 ASP S C 1
ATOM 6451 O O . ASP B 2 15 ? -14.047 57.107 -53.273 1.00 19.34 49 ASP S O 1
ATOM 6456 N N . ILE B 2 16 ? -13.092 55.896 -54.890 1.00 19.26 50 ILE S N 1
ATOM 6457 C CA . ILE B 2 16 ? -14.343 55.317 -55.320 1.00 22.82 50 ILE S CA 1
ATOM 6458 C C . ILE B 2 16 ? -14.433 53.848 -54.913 1.00 12.84 50 ILE S C 1
ATOM 6459 O O . ILE B 2 16 ? -15.357 53.472 -54.209 1.00 16.73 50 ILE S O 1
ATOM 6464 N N . ASP B 2 17 ? -13.405 53.063 -55.230 1.00 20.23 51 ASP S N 1
ATOM 6465 C CA . ASP B 2 17 ? -13.197 51.725 -54.647 1.00 15.67 51 ASP S CA 1
ATOM 6466 C C . ASP B 2 17 ? -12.406 51.904 -53.352 1.00 24.98 51 ASP S C 1
ATOM 6467 O O . ASP B 2 17 ? -11.195 51.652 -53.307 1.00 18.46 51 ASP S O 1
ATOM 6472 N N . LYS B 2 18 ? -13.079 52.394 -52.317 1.00 31.16 52 LYS S N 1
ATOM 6473 C CA . LYS B 2 18 ? -12.396 52.782 -51.097 1.00 23.57 52 LYS S CA 1
ATOM 6474 C C . LYS B 2 18 ? -12.641 51.788 -49.982 1.00 23.90 52 LYS S C 1
ATOM 6475 O O . LYS B 2 18 ? -11.967 51.842 -48.959 1.00 24.97 52 LYS S O 1
ATOM 6481 N N . ALA B 2 19 ? -13.555 50.848 -50.189 1.00 5.92 53 ALA S N 1
ATOM 6482 C CA . ALA B 2 19 ? -13.949 49.956 -49.109 1.00 2.91 53 ALA S CA 1
ATOM 6483 C C . ALA B 2 19 ? -12.869 48.944 -48.853 1.00 19.93 53 ALA S C 1
ATOM 6484 O O . ALA B 2 19 ? -12.136 48.567 -49.764 1.00 21.33 53 ALA S O 1
ATOM 6486 N N . PRO B 2 20 ? -12.767 48.441 -47.613 1.00 17.53 54 PRO S N 1
ATOM 6487 C CA . PRO B 2 20 ? -11.722 47.456 -47.367 1.00 13.14 54 PRO S CA 1
ATOM 6488 C C . PRO B 2 20 ? -11.906 46.157 -48.153 1.00 13.47 54 PRO S C 1
ATOM 6489 O O . PRO B 2 20 ? -10.916 45.536 -48.533 1.00 18.84 54 PRO S O 1
ATOM 6493 N N . GLU B 2 21 ? -13.158 45.757 -48.398 1.00 21.83 55 GLU S N 1
ATOM 6494 C CA . GLU B 2 21 ? -13.461 44.570 -49.213 1.00 26.64 55 GLU S CA 1
ATOM 6495 C C . GLU B 2 21 ? -13.067 44.789 -50.664 1.00 26.50 55 GLU S C 1
ATOM 6496 O O . GLU B 2 21 ? -12.730 43.833 -51.365 1.00 33.15 55 GLU S O 1
ATOM 6502 N N . GLU B 2 22 ? -13.371 45.979 -51.172 1.00 26.49 56 GLU S N 1
ATOM 6503 C CA . GLU B 2 22 ? -13.111 46.284 -52.559 1.00 16.34 56 GLU S CA 1
ATOM 6504 C C . GLU B 2 22 ? -11.630 46.214 -52.807 1.00 12.40 56 GLU S C 1
ATOM 6505 O O . GLU B 2 22 ? -11.199 45.490 -53.691 1.00 20.46 56 GLU S O 1
ATOM 6511 N N . ARG B 2 23 ? -10.861 46.729 -51.849 1.00 14.82 57 ARG S N 1
ATOM 6512 C CA . ARG B 2 23 ? -9.407 46.664 -51.909 1.00 22.55 57 ARG S CA 1
ATOM 6513 C C . ARG B 2 23 ? -8.937 45.229 -51.864 1.00 18.85 57 ARG S C 1
ATOM 6514 O O . ARG B 2 23 ? -7.921 44.899 -52.451 1.00 31.19 57 ARG S O 1
ATOM 6522 N N . ALA B 2 24 ? -9.604 44.415 -51.061 1.00 22.29 58 ALA S N 1
ATOM 6523 C CA . ALA B 2 24 ? -9.212 43.022 -50.885 1.00 19.85 58 ALA S CA 1
ATOM 6524 C C . ALA B 2 24 ? -9.499 42.158 -52.109 1.00 25.31 58 ALA S C 1
ATOM 6525 O O . ALA B 2 24 ? -8.791 41.188 -52.371 1.00 32.71 58 ALA S O 1
ATOM 6527 N N . ARG B 2 25 ? -10.592 42.437 -52.805 1.00 22.38 59 ARG S N 1
ATOM 6528 C CA . ARG B 2 25 ? -10.904 41.652 -53.985 1.00 23.03 59 ARG S CA 1
ATOM 6529 C C . ARG B 2 25 ? -10.360 42.325 -55.239 1.00 25.23 59 ARG S C 1
ATOM 6530 O O . ARG B 2 25 ? -10.282 41.693 -56.285 1.00 27.83 59 ARG S O 1
ATOM 6538 N N . GLY B 2 26 ? -10.076 43.625 -55.155 1.00 14.37 60 GLY S N 1
ATOM 6539 C CA . GLY B 2 26 ? -9.624 44.371 -56.313 1.00 19.74 60 GLY S CA 1
ATOM 6540 C C . GLY B 2 26 ? -10.713 44.645 -57.337 1.00 26.80 60 GLY S C 1
ATOM 6541 O O . GLY B 2 26 ? -10.428 44.849 -58.518 1.00 29.68 60 GLY S O 1
ATOM 6542 N N . ILE B 2 27 ? -11.952 44.749 -56.866 1.00 20.10 61 ILE S N 1
ATOM 6543 C CA . ILE B 2 27 ? -13.090 45.078 -57.714 1.00 16.41 61 ILE S CA 1
ATOM 6544 C C . ILE B 2 27 ? -13.976 46.086 -56.987 1.00 18.06 61 ILE S C 1
ATOM 6545 O O . ILE B 2 27 ? -13.747 46.400 -55.820 1.00 19.76 61 ILE S O 1
ATOM 6550 N N . THR B 2 28 ? -14.977 46.600 -57.690 1.00 18.13 62 THR S N 1
ATOM 6551 C CA . THR B 2 28 ? -16.068 47.345 -57.080 1.00 12.37 62 THR S CA 1
ATOM 6552 C C . THR B 2 28 ? -17.090 46.371 -56.559 1.00 7.46 62 THR S C 1
ATOM 6553 O O . THR B 2 28 ? -17.452 45.418 -57.238 1.00 11.93 62 THR S O 1
ATOM 6557 N N . ILE B 2 29 ? -17.599 46.643 -55.368 1.00 15.88 63 ILE S N 1
ATOM 6558 C CA . ILE B 2 29 ? -18.603 45.797 -54.764 1.00 20.14 63 ILE S CA 1
ATOM 6559 C C . ILE B 2 29 ? -19.831 46.655 -54.482 1.00 19.50 63 ILE S C 1
ATOM 6560 O O . ILE B 2 29 ? -20.941 46.326 -54.897 1.00 21.12 63 ILE S O 1
ATOM 6565 N N . ASN B 2 30 ? -19.570 47.868 -54.012 1.00 25.67 64 ASN S N 1
ATOM 6566 C CA . ASN B 2 30 ? -20.620 48.802 -53.636 1.00 16.77 64 ASN S CA 1
ATOM 6567 C C . ASN B 2 30 ? -20.845 49.793 -54.767 1.00 20.33 64 ASN S C 1
ATOM 6568 O O . ASN B 2 30 ? -19.897 50.181 -55.446 1.00 18.28 64 ASN S O 1
ATOM 6573 N N . THR B 2 31 ? -22.076 50.271 -54.924 1.00 12.42 65 THR S N 1
ATOM 6574 C CA . THR B 2 31 ? -22.324 51.378 -55.838 1.00 9.03 65 THR S CA 1
ATOM 6575 C C . THR B 2 31 ? -21.734 52.630 -55.197 1.00 24.66 65 THR S C 1
ATOM 6576 O O . THR B 2 31 ? -21.821 52.800 -53.990 1.00 30.43 65 THR S O 1
ATOM 6580 N N . ALA B 2 32 ? -21.079 53.476 -55.982 1.00 16.51 66 ALA S N 1
ATOM 6581 C CA . ALA B 2 32 ? -20.607 54.737 -55.463 1.00 7.63 66 ALA S CA 1
ATOM 6582 C C . ALA B 2 32 ? -21.371 55.804 -56.196 1.00 14.30 66 ALA S C 1
ATOM 6583 O O . ALA B 2 32 ? -21.797 55.576 -57.314 1.00 14.66 66 ALA S O 1
ATOM 6585 N N . HIS B 2 33 ? -21.659 56.910 -55.516 1.00 15.21 67 HIS S N 1
ATOM 6586 C CA . HIS B 2 33 ? -22.293 58.064 -56.127 1.00 15.81 67 HIS S CA 1
ATOM 6587 C C . HIS B 2 33 ? -21.302 59.198 -56.200 1.00 17.03 67 HIS S C 1
ATOM 6588 O O . HIS B 2 33 ? -20.751 59.583 -55.184 1.00 27.10 67 HIS S O 1
ATOM 6595 N N . VAL B 2 34 ? -21.127 59.780 -57.381 1.00 14.47 68 VAL S N 1
ATOM 6596 C CA . VAL B 2 34 ? -20.336 60.984 -57.504 1.00 17.73 68 VAL S CA 1
ATOM 6597 C C . VAL B 2 34 ? -21.136 62.032 -58.243 1.00 12.99 68 VAL S C 1
ATOM 6598 O O . VAL B 2 34 ? -22.233 61.767 -58.713 1.00 22.28 68 VAL S O 1
ATOM 6602 N N . GLU B 2 35 ? -20.634 63.253 -58.243 1.00 21.50 69 GLU S N 1
ATOM 6603 C CA . GLU B 2 35 ? -21.384 64.414 -58.685 1.00 16.50 69 GLU S CA 1
ATOM 6604 C C . GLU B 2 35 ? -20.467 65.147 -59.651 1.00 17.49 69 GLU S C 1
ATOM 6605 O O . GLU B 2 35 ? -19.267 65.214 -59.409 1.00 27.36 69 GLU S O 1
#

Nearest PDB structures (foldseek):
  4v6x-assembly1_Az  TM=9.667E-01  e=0.000E+00  Homo sapiens
  5jut-assembly1_DC  TM=9.610E-01  e=0.000E+00  Saccharomyces cerevisiae
  5it7-assembly1_1  TM=9.516E-01  e=0.000E+00  Saccharomyces cerevisiae P283
  7old-assembly1_C  TM=9.578E-01  e=0.000E+00  Thermochaetoides thermophila DSM 1495
  6gqv-assembly1_AX  TM=9.564E-01  e=0.000E+00  Saccharomyces cerevisiae

Solvent-accessible surface area: 38137 Å² total

Secondary structure (DSSP, 8-state):
-TTT-TTB----GGGTS-SHHHHHHTS--S--EE-/-B-HHHHHHHTT-GGGEEEEEEEE-TTSSHHHHHHHHHHHHBB-B---BB--EEEEEEEE--HHHHHH-SS---SSEEEEEEE---S--SS-HHHHHHHHT-SEEEEEEETTTBS-HHHHHHHHHHHTTTPEEEEEEE-HHHHHHTS---HHHHHHHHHHHHHHHHHHHHHHS-GGG------GGGT-EEEEETTTTEEE-HHHHHHHHHHHHTS-HHHHHHHTSSS-EEETTTTEEES-SB-TT--B--BHHIIIIIHHHHHHHHHHHTT-TTTHHHHHHHTT----GGGGG--HHHHHHHHHHHH---HHHHHHHHHHHS---TTTHHHHHHHH--S-TTSHHHHHHHTT-TTS--EEEEEEEEEBSSTT-EEEEEEEEESEEETT-EEEEE-TT--TTS-SSEEEEE--EEEEEETTEEEEESEEETT-EEEEES-TTT-SS-EEEES-SS-----------S--EEEEEEESSGGGHHHHHHHHHHHHHH-TT-EEEE-TTS-EEEEESSHHHHHHHHHHIIIIIS-S-EEEEPPPPP-EEEESS--SS-EEEE-TTSS-EEEEEEEEPPHHHHHHHHHTSS-TTS-HHHHHHHHHHTT---HHHHHTEEEESSTTTSSEEEEE--SS-TTHHHHHHHHHHHHHHHHHS-TTTSPEE-SEEEEEEEEE--SS----HHHHHHHHHHHHHHHHHTT-EE--EEEEE-HHHHHHHHHHHHHTT-EEEEEE----EEEEEE--GGG-TTHHHHHHHHTTT--B--B---------S-TT-TTSHHHHHHHHHHHHTT--SSPPPGGGG----

Radius of gyration: 35.6 Å; Cα contacts (8 Å, |Δi|>4): 1914; chains: 2; bounding box: 85×85×107 Å

B-factor: mean 16.06, std 8.02, range [2.0, 128.4]

Sequence (848 aa):
AFTVDQMRSLMDKVTNVRNMSVIAHVDHGKSTLTDSLVQRAGIISAGITIKSTAISLYSEMSDEDVKEIKQKTDGNSFLINLIDSPGHVDFSSEVTAALRVTDGALVVVDTIEGVCVQTETVLRQALGERIKPVVVINKVDRALLELQVSKEDLYQTFARTVESVNVIVSTYADEVLGDVQVYPARGTVAFGSGLHGWAFTIRQFATRYAKKFGVDKAKMMDRLWGDSFFNPKTKKWTNKDTDAEGKPLERAFNMFILDPIFRLFTAIMNFKKDEIPVLLEKLEIVLKGDEKDLEGKALLKVVMRKFLPAADALLEMIVLHLPSPVTAQAYRAEQLYEGPADDANCIAIKNCDPKADLMLYVSKMVPTSDKGRFYAFGRVFAGTVKSGQKVRIQGPNYVPGKKDDLFIKAIQRVVLMMGRFVEPIDDCPAGNIIGLVGIDQFLLKTGTLTTSETAHNMKVMKFSVSPVVQVAVEVKNANDLPKLVEGLKRLSKSDPCVLTYMSESGEHIVAGTGELHLEICLQDLEHDHAGVPLKISPPVVAYRETVESESSQTALSKSPNKHNRIYLKAEPIDEEVSLAIENGIINPRDDFKARARIMADDYGWDVTDARKIWCFGPDGNGPNLVIDQTKAVQYLHEIKDSVVAAFQWATKEGPIFGEEMRSVRVNILDVTLHADAIRGGGQIIPTMRRATYAGFLLADPKILVEIQCPEQAVGGIYSVLNKKRGQVVSEEQTPLFTVKAYLPVNESFGFTGELRQATGGQAFPQMVFDHWSTLGSDPLDPTSKAGEIVLAARKRHGMKEEVPGWQEYYDKLTAAENPNVEVKDYGDIDKAPEERARGITINTAHVE